Protein AF-0000000075835550 (afdb_homodimer)

Structure (mmCIF, N/CA/C/O backbone):
data_AF-0000000075835550-model_v1
#
loop_
_entity.id
_entity.type
_entity.pdbx_description
1 polymer 'DUF659 domain-containing protein'
#
loop_
_atom_site.group_PDB
_atom_site.id
_atom_site.type_symbol
_atom_site.label_atom_id
_atom_site.label_alt_id
_atom_site.label_comp_id
_atom_site.label_asym_id
_atom_site.label_entity_id
_atom_site.label_seq_id
_atom_site.pdbx_PDB_ins_code
_atom_site.Cartn_x
_atom_site.Cartn_y
_atom_site.Cartn_z
_atom_site.occupancy
_atom_site.B_iso_or_equiv
_atom_site.auth_seq_id
_atom_site.auth_comp_id
_atom_site.auth_asym_id
_atom_site.auth_atom_id
_atom_site.pdbx_PDB_model_num
ATOM 1 N N . MET A 1 1 ? -46 -43.656 -28.609 1 23.16 1 MET A N 1
ATOM 2 C CA . MET A 1 1 ? -45.656 -42.438 -29.328 1 23.16 1 MET A CA 1
ATOM 3 C C . MET A 1 1 ? -44.188 -42.031 -29.078 1 23.16 1 MET A C 1
ATOM 5 O O . MET A 1 1 ? -43.812 -41.812 -27.922 1 23.16 1 MET A O 1
ATOM 9 N N . GLU A 1 2 ? -43.188 -42.531 -29.938 1 22.72 2 GLU A N 1
ATOM 10 C CA . GLU A 1 2 ? -41.75 -42.688 -30.047 1 22.72 2 GLU A CA 1
ATOM 11 C C . GLU A 1 2 ? -41.031 -41.344 -30.188 1 22.72 2 GLU A C 1
ATOM 13 O O . GLU A 1 2 ? -41.219 -40.656 -31.172 1 22.72 2 GLU A O 1
ATOM 18 N N . THR A 1 3 ? -41.094 -40.531 -29.172 1 25.41 3 THR A N 1
ATOM 19 C CA . THR A 1 3 ? -40.688 -39.125 -29.266 1 25.41 3 THR A CA 1
ATOM 20 C C . THR A 1 3 ? -39.312 -39 -29.891 1 25.41 3 THR A C 1
ATOM 22 O O . THR A 1 3 ? -38.375 -39.688 -29.484 1 25.41 3 THR A O 1
ATOM 25 N N . ALA A 1 4 ? -39.219 -38.562 -31.172 1 27.06 4 ALA A N 1
ATOM 26 C CA . ALA A 1 4 ? -38.156 -38.375 -32.156 1 27.06 4 ALA A CA 1
ATOM 27 C C . ALA A 1 4 ? -37 -37.625 -31.562 1 27.06 4 ALA A C 1
ATOM 29 O O . ALA A 1 4 ? -37.156 -36.562 -30.969 1 27.06 4 ALA A O 1
ATOM 30 N N . ALA A 1 5 ? -35.906 -38.312 -31.266 1 24.67 5 ALA A N 1
ATOM 31 C CA . ALA A 1 5 ? -34.531 -38.031 -30.781 1 24.67 5 ALA A CA 1
ATOM 32 C C . ALA A 1 5 ? -33.875 -36.906 -31.578 1 24.67 5 ALA A C 1
ATOM 34 O O . ALA A 1 5 ? -33.719 -37.031 -32.781 1 24.67 5 ALA A O 1
ATOM 35 N N . ALA A 1 6 ? -34.375 -35.625 -31.344 1 24.55 6 ALA A N 1
ATOM 36 C CA . ALA A 1 6 ? -33.969 -34.438 -32.094 1 24.55 6 ALA A CA 1
ATOM 37 C C . ALA A 1 6 ? -32.5 -34.469 -32.406 1 24.55 6 ALA A C 1
ATOM 39 O O . ALA A 1 6 ? -31.656 -34.75 -31.562 1 24.55 6 ALA A O 1
ATOM 40 N N . GLU A 1 7 ? -32.094 -34.688 -33.656 1 22.58 7 GLU A N 1
ATOM 41 C CA . GLU A 1 7 ? -30.859 -34.75 -34.406 1 22.58 7 GLU A CA 1
ATOM 42 C C . GLU A 1 7 ? -30.031 -33.469 -34.219 1 22.58 7 GLU A C 1
ATOM 44 O O . GLU A 1 7 ? -30.422 -32.375 -34.656 1 22.58 7 GLU A O 1
ATOM 49 N N . ALA A 1 8 ? -29.562 -33.156 -33.031 1 23.7 8 ALA A N 1
ATOM 50 C CA . ALA A 1 8 ? -28.75 -31.953 -32.781 1 23.7 8 ALA A CA 1
ATOM 51 C C . ALA A 1 8 ? -27.656 -31.797 -33.812 1 23.7 8 ALA A C 1
ATOM 53 O O . ALA A 1 8 ? -26.781 -32.656 -33.938 1 23.7 8 ALA A O 1
ATOM 54 N N . ARG A 1 9 ? -27.969 -31.203 -34.969 1 23.47 9 ARG A N 1
ATOM 55 C CA . ARG A 1 9 ? -27.141 -30.922 -36.125 1 23.47 9 ARG A CA 1
ATOM 56 C C . ARG A 1 9 ? -25.812 -30.297 -35.719 1 23.47 9 ARG A C 1
ATOM 58 O O . ARG A 1 9 ? -25.781 -29.375 -34.906 1 23.47 9 ARG A O 1
ATOM 65 N N . ALA A 1 10 ? -24.688 -30.969 -35.875 1 25.08 10 ALA A N 1
ATOM 66 C CA . ALA A 1 10 ? -23.25 -30.781 -35.75 1 25.08 10 ALA A CA 1
ATOM 67 C C . ALA A 1 10 ? -22.812 -29.516 -36.5 1 25.08 10 ALA A C 1
ATOM 69 O O . ALA A 1 10 ? -22.953 -29.422 -37.719 1 25.08 10 ALA A O 1
ATOM 70 N N . VAL A 1 11 ? -23.219 -28.344 -36.062 1 27.8 11 VAL A N 1
ATOM 71 C CA . VAL A 1 11 ? -22.812 -27.141 -36.781 1 27.8 11 VAL A CA 1
ATOM 72 C C . VAL A 1 11 ? -21.328 -27.25 -37.156 1 27.8 11 VAL A C 1
ATOM 74 O O . VAL A 1 11 ? -20.484 -27.547 -36.312 1 27.8 11 VAL A O 1
ATOM 77 N N . PRO A 1 12 ? -21.016 -27.406 -38.469 1 26.88 12 PRO A N 1
ATOM 78 C CA . PRO A 1 12 ? -19.688 -27.641 -39.062 1 26.88 12 PRO A CA 1
ATOM 79 C C . PRO A 1 12 ? -18.672 -26.578 -38.656 1 26.88 12 PRO A C 1
ATOM 81 O O . PRO A 1 12 ? -18.922 -25.375 -38.844 1 26.88 12 PRO A O 1
ATOM 84 N N . VAL A 1 13 ? -18.109 -26.625 -37.594 1 29.5 13 VAL A N 1
ATOM 85 C CA . VAL A 1 13 ? -16.984 -25.891 -37.031 1 29.5 13 VAL A CA 1
ATOM 86 C C . VAL A 1 13 ? -15.93 -25.672 -38.125 1 29.5 13 VAL A C 1
ATOM 88 O O . VAL A 1 13 ? -14.859 -25.125 -37.844 1 29.5 13 VAL A O 1
ATOM 91 N N . ASN A 1 14 ? -16.109 -26.219 -39.406 1 28.47 14 ASN A N 1
ATOM 92 C CA . ASN A 1 14 ? -15.023 -26.422 -40.344 1 28.47 14 ASN A CA 1
ATOM 93 C C . ASN A 1 14 ? -14.555 -25.109 -40.969 1 28.47 14 ASN A C 1
ATOM 95 O O . ASN A 1 14 ? -13.359 -24.938 -41.25 1 28.47 14 ASN A O 1
ATOM 99 N N . SER A 1 15 ? -15.523 -24.281 -41.531 1 30.77 15 SER A N 1
ATOM 100 C CA . SER A 1 15 ? -15.164 -23.391 -42.625 1 30.77 15 SER A CA 1
ATOM 101 C C . SER A 1 15 ? -14.297 -22.234 -42.125 1 30.77 15 SER A C 1
ATOM 103 O O . SER A 1 15 ? -13.359 -21.812 -42.781 1 30.77 15 SER A O 1
ATOM 105 N N . ALA A 1 16 ? -14.672 -21.641 -41.031 1 30.78 16 ALA A N 1
ATOM 106 C CA . ALA A 1 16 ? -13.977 -20.422 -40.688 1 30.78 16 ALA A CA 1
ATOM 107 C C . ALA A 1 16 ? -12.531 -20.703 -40.25 1 30.78 16 ALA A C 1
ATOM 109 O O . ALA A 1 16 ? -11.633 -19.906 -40.531 1 30.78 16 ALA A O 1
ATOM 110 N N . MET A 1 17 ? -12.258 -21.828 -39.719 1 31.56 17 MET A N 1
ATOM 111 C CA . MET A 1 17 ? -10.891 -22.219 -39.375 1 31.56 17 MET A CA 1
ATOM 112 C C . MET A 1 17 ? -10.078 -22.5 -40.656 1 31.56 17 MET A C 1
ATOM 114 O O . MET A 1 17 ? -8.852 -22.375 -40.625 1 31.56 17 MET A O 1
ATOM 118 N N . VAL A 1 18 ? -10.68 -22.953 -41.75 1 34.41 18 VAL A N 1
ATOM 119 C CA . VAL A 1 18 ? -10.047 -23.203 -43.031 1 34.41 18 VAL A CA 1
ATOM 120 C C . VAL A 1 18 ? -9.633 -21.891 -43.688 1 34.41 18 VAL A C 1
ATOM 122 O O . VAL A 1 18 ? -8.539 -21.781 -44.25 1 34.41 18 VAL A O 1
ATOM 125 N N . VAL A 1 19 ? -10.438 -20.844 -43.625 1 36.22 19 VAL A N 1
ATOM 126 C CA . VAL A 1 19 ? -10.133 -19.562 -44.25 1 36.22 19 VAL A CA 1
ATOM 127 C C . VAL A 1 19 ? -8.961 -18.906 -43.531 1 36.22 19 VAL A C 1
ATOM 129 O O . VAL A 1 19 ? -8.055 -18.359 -44.188 1 36.22 19 VAL A O 1
ATOM 132 N N . ALA A 1 20 ? -8.883 -18.969 -42.281 1 37.28 20 ALA A N 1
ATOM 133 C CA . ALA A 1 20 ? -7.773 -18.359 -41.531 1 37.28 20 ALA A CA 1
ATOM 134 C C . ALA A 1 20 ? -6.473 -19.109 -41.781 1 37.28 20 ALA A C 1
ATOM 136 O O . ALA A 1 20 ? -5.41 -18.5 -41.938 1 37.28 20 ALA A O 1
ATOM 137 N N . ARG A 1 21 ? -6.477 -20.344 -42 1 43.31 21 ARG A N 1
ATOM 138 C CA . ARG A 1 21 ? -5.301 -21.125 -42.375 1 43.31 21 ARG A CA 1
ATOM 139 C C . ARG A 1 21 ? -4.867 -20.828 -43.812 1 43.31 21 ARG A C 1
ATOM 141 O O . ARG A 1 21 ? -3.672 -20.781 -44.094 1 43.31 21 ARG A O 1
ATOM 148 N N . LEU A 1 22 ? -5.809 -20.656 -44.719 1 47.28 22 LEU A N 1
ATOM 149 C CA . LEU A 1 22 ? -5.496 -20.359 -46.094 1 47.28 22 LEU A CA 1
ATOM 150 C C . LEU A 1 22 ? -4.859 -18.969 -46.219 1 47.28 22 LEU A C 1
ATOM 152 O O . LEU A 1 22 ? -3.918 -18.781 -47 1 47.28 22 LEU A O 1
ATOM 156 N N . ASP A 1 23 ? -5.293 -18.094 -45.438 1 54.06 23 ASP A N 1
ATOM 157 C CA . ASP A 1 23 ? -4.746 -16.734 -45.5 1 54.06 23 ASP A CA 1
ATOM 158 C C . ASP A 1 23 ? -3.34 -16.688 -44.906 1 54.06 23 ASP A C 1
ATOM 160 O O . ASP A 1 23 ? -2.447 -16.047 -45.438 1 54.06 23 ASP A O 1
ATOM 164 N N . VAL A 1 24 ? -3.086 -17.484 -43.969 1 57.06 24 VAL A N 1
ATOM 165 C CA . VAL A 1 24 ? -1.745 -17.562 -43.406 1 57.06 24 VAL A CA 1
ATOM 166 C C . VAL A 1 24 ? -0.811 -18.281 -44.375 1 57.06 24 VAL A C 1
ATOM 168 O O . VAL A 1 24 ? 0.333 -17.859 -44.594 1 57.06 24 VAL A O 1
ATOM 171 N N . ALA A 1 25 ? -1.343 -19.328 -45 1 62.72 25 ALA A N 1
ATOM 172 C CA . ALA A 1 25 ? -0.533 -20.031 -45.969 1 62.72 25 ALA A CA 1
ATOM 173 C C . ALA A 1 25 ? -0.201 -19.141 -47.156 1 62.72 25 ALA A C 1
ATOM 175 O O . ALA A 1 25 ? 0.933 -19.141 -47.656 1 62.72 25 ALA A O 1
ATOM 176 N N . ALA A 1 26 ? -1.191 -18.375 -47.594 1 67 26 ALA A N 1
ATOM 177 C CA . ALA A 1 26 ? -0.968 -17.438 -48.688 1 67 26 ALA A CA 1
ATOM 178 C C . ALA A 1 26 ? 0.004 -16.344 -48.281 1 67 26 ALA A C 1
ATOM 180 O O . ALA A 1 26 ? 0.873 -15.945 -49.062 1 67 26 ALA A O 1
ATOM 181 N N . MET A 1 27 ? -0.072 -15.969 -47.094 1 68.69 27 MET A N 1
ATOM 182 C CA . MET A 1 27 ? 0.845 -14.977 -46.562 1 68.69 27 MET A CA 1
ATOM 183 C C . MET A 1 27 ? 2.256 -15.539 -46.438 1 68.69 27 MET A C 1
ATOM 185 O O . MET A 1 27 ? 3.227 -14.867 -46.781 1 68.69 27 MET A O 1
ATOM 189 N N . HIS A 1 28 ? 2.367 -16.734 -46.094 1 72.56 28 HIS A N 1
ATOM 190 C CA . HIS A 1 28 ? 3.67 -17.391 -46 1 72.56 28 HIS A CA 1
ATOM 191 C C . HIS A 1 28 ? 4.312 -17.5 -47.375 1 72.56 28 HIS A C 1
ATOM 193 O O . HIS A 1 28 ? 5.508 -17.25 -47.531 1 72.56 28 HIS A O 1
ATOM 199 N N . GLU A 1 29 ? 3.428 -17.812 -48.25 1 73.75 29 GLU A N 1
ATOM 200 C CA . GLU A 1 29 ? 3.93 -17.938 -49.625 1 73.75 29 GLU A CA 1
ATOM 201 C C . GLU A 1 29 ? 4.402 -16.594 -50.156 1 73.75 29 GLU A C 1
ATOM 203 O O . GLU A 1 29 ? 5.434 -16.516 -50.844 1 73.75 29 GLU A O 1
ATOM 208 N N . LYS A 1 30 ? 3.75 -15.562 -49.844 1 74.88 30 LYS A N 1
ATOM 209 C CA . LYS A 1 30 ? 4.129 -14.219 -50.281 1 74.88 30 LYS A CA 1
ATOM 210 C C . LYS A 1 30 ? 5.43 -13.773 -49.625 1 74.88 30 LYS A C 1
ATOM 212 O O . LYS A 1 30 ? 6.312 -13.227 -50.281 1 74.88 30 LYS A O 1
ATOM 217 N N . VAL A 1 31 ? 5.543 -14.078 -48.375 1 76.62 31 VAL A N 1
ATOM 218 C CA . VAL A 1 31 ? 6.727 -13.703 -47.594 1 76.62 31 VAL A CA 1
ATOM 219 C C . VAL A 1 31 ? 7.926 -14.523 -48.062 1 76.62 31 VAL A C 1
ATOM 221 O O . VAL A 1 31 ? 9.016 -13.977 -48.281 1 76.62 31 VAL A O 1
ATOM 224 N N . LEU A 1 32 ? 7.703 -15.75 -48.375 1 77.94 32 LEU A N 1
ATOM 225 C CA . LEU A 1 32 ? 8.789 -16.609 -48.812 1 77.94 32 LEU A CA 1
ATOM 226 C C . LEU A 1 32 ? 9.195 -16.25 -50.25 1 77.94 32 LEU A C 1
ATOM 228 O O . LEU A 1 32 ? 10.383 -16.312 -50.594 1 77.94 32 LEU A O 1
ATOM 232 N N . ALA A 1 33 ? 8.242 -15.859 -51.062 1 77.44 33 ALA A N 1
ATOM 233 C CA . ALA A 1 33 ? 8.547 -15.414 -52.406 1 77.44 33 ALA A CA 1
ATOM 234 C C . ALA A 1 33 ? 9.391 -14.141 -52.406 1 77.44 33 ALA A C 1
ATOM 236 O O . ALA A 1 33 ? 10.359 -14.023 -53.156 1 77.44 33 ALA A O 1
ATOM 237 N N . SER A 1 34 ? 9.07 -13.211 -51.5 1 76.75 34 SER A N 1
ATOM 238 C CA . SER A 1 34 ? 9.852 -11.992 -51.344 1 76.75 34 SER A CA 1
ATOM 239 C C . SER A 1 34 ? 11.25 -12.281 -50.812 1 76.75 34 SER A C 1
ATOM 241 O O . SER A 1 34 ? 12.227 -11.695 -51.281 1 76.75 34 SER A O 1
ATOM 243 N N . PHE A 1 35 ? 11.305 -13.227 -49.938 1 79.06 35 PHE A N 1
ATOM 244 C CA . PHE A 1 35 ? 12.57 -13.648 -49.375 1 79.06 35 PHE A CA 1
ATOM 245 C C . PHE A 1 35 ? 13.445 -14.328 -50.406 1 79.06 35 PHE A C 1
ATOM 247 O O . PHE A 1 35 ? 14.633 -14.023 -50.531 1 79.06 35 PHE A O 1
ATOM 254 N N . LYS A 1 36 ? 12.906 -15.203 -51.156 1 77.94 36 LYS A N 1
ATOM 255 C CA . LYS A 1 36 ? 13.633 -15.914 -52.188 1 77.94 36 LYS A CA 1
ATOM 256 C C . LYS A 1 36 ? 14.117 -14.945 -53.281 1 77.94 36 LYS A C 1
ATOM 258 O O . LYS A 1 36 ? 15.219 -15.109 -53.812 1 77.94 36 LYS A O 1
ATOM 263 N N . SER A 1 37 ? 13.336 -13.914 -53.5 1 77.38 37 SER A N 1
ATOM 264 C CA . SER A 1 37 ? 13.742 -12.906 -54.469 1 77.38 37 SER A CA 1
ATOM 265 C C . SER A 1 37 ? 14.969 -12.133 -54 1 77.38 37 SER A C 1
ATOM 267 O O . SER A 1 37 ? 15.844 -11.797 -54.812 1 77.38 37 SER A O 1
ATOM 269 N N . ILE A 1 38 ? 15.031 -11.992 -52.688 1 75.88 38 ILE A N 1
ATOM 270 C CA . ILE A 1 38 ? 16.156 -11.258 -52.094 1 75.88 38 ILE A CA 1
ATOM 271 C C . ILE A 1 38 ? 17.406 -12.148 -52.094 1 75.88 38 ILE A C 1
ATOM 273 O O . ILE A 1 38 ? 18.469 -11.719 -52.531 1 75.88 38 ILE A O 1
ATOM 277 N N . ILE A 1 39 ? 17.25 -13.414 -51.719 1 74.25 39 ILE A N 1
ATOM 278 C CA . ILE A 1 39 ? 18.375 -14.312 -51.531 1 74.25 39 ILE A CA 1
ATOM 279 C C . ILE A 1 39 ? 18.922 -14.703 -52.906 1 74.25 39 ILE A C 1
ATOM 281 O O . ILE A 1 39 ? 20.125 -14.922 -53.094 1 74.25 39 ILE A O 1
ATOM 285 N N . ASN A 1 40 ? 18.078 -14.758 -53.875 1 71.56 40 ASN A N 1
ATOM 286 C CA . ASN A 1 40 ? 18.5 -15.102 -55.219 1 71.56 40 ASN A CA 1
ATOM 287 C C . ASN A 1 40 ? 19.25 -13.945 -55.875 1 71.56 40 ASN A C 1
ATOM 289 O O . ASN A 1 40 ? 20.094 -14.172 -56.75 1 71.56 40 ASN A O 1
ATOM 293 N N . ALA A 1 41 ? 18.969 -12.711 -55.438 1 71.5 41 ALA A N 1
ATOM 294 C CA . ALA A 1 41 ? 19.578 -11.547 -56.094 1 71.5 41 ALA A CA 1
ATOM 295 C C . ALA A 1 41 ? 20.891 -11.164 -55.406 1 71.5 41 ALA A C 1
ATOM 297 O O . ALA A 1 41 ? 21.859 -10.789 -56.062 1 71.5 41 ALA A O 1
ATOM 298 N N . ARG A 1 42 ? 20.828 -11.156 -54.156 1 74.19 42 ARG A N 1
ATOM 299 C CA . ARG A 1 42 ? 22.016 -10.758 -53.406 1 74.19 42 ARG A CA 1
ATOM 300 C C . ARG A 1 42 ? 21.984 -11.297 -51.969 1 74.19 42 ARG A C 1
ATOM 302 O O . ARG A 1 42 ? 20.984 -11.875 -51.562 1 74.19 42 ARG A O 1
ATOM 309 N N . GLN A 1 43 ? 23.094 -11.102 -51.344 1 74.38 43 GLN A N 1
ATOM 310 C CA . GLN A 1 43 ? 23.188 -11.469 -49.938 1 74.38 43 GLN A CA 1
ATOM 311 C C . GLN A 1 43 ? 22.266 -10.594 -49.062 1 74.38 43 GLN A C 1
ATOM 313 O O . GLN A 1 43 ? 22.172 -9.383 -49.281 1 74.38 43 GLN A O 1
ATOM 318 N N . ILE A 1 44 ? 21.578 -11.18 -48.125 1 74.06 44 ILE A N 1
ATOM 319 C CA . ILE A 1 44 ? 20.578 -10.516 -47.312 1 74.06 44 ILE A CA 1
ATOM 320 C C . ILE A 1 44 ? 21.266 -9.508 -46.375 1 74.06 44 ILE A C 1
ATOM 322 O O . ILE A 1 44 ? 22.328 -9.789 -45.844 1 74.06 44 ILE A O 1
ATOM 326 N N . LYS A 1 45 ? 20.734 -8.328 -46.438 1 74.94 45 LYS A N 1
ATOM 327 C CA . LYS A 1 45 ? 21.234 -7.25 -45.562 1 74.94 45 LYS A CA 1
ATOM 328 C C . LYS A 1 45 ? 20.188 -6.812 -44.562 1 74.94 45 LYS A C 1
ATOM 330 O O . LYS A 1 45 ? 19 -7.098 -44.75 1 74.94 45 LYS A O 1
ATOM 335 N N . SER A 1 46 ? 20.672 -6.129 -43.531 1 75.25 46 SER A N 1
ATOM 336 C CA . SER A 1 46 ? 19.766 -5.684 -42.469 1 75.25 46 SER A CA 1
ATOM 337 C C . SER A 1 46 ? 18.672 -4.785 -43.031 1 75.25 46 SER A C 1
ATOM 339 O O . SER A 1 46 ? 17.531 -4.828 -42.531 1 75.25 46 SER A O 1
ATOM 341 N N . LYS A 1 47 ? 18.953 -4.152 -44.031 1 75.81 47 LYS A N 1
ATOM 342 C CA . LYS A 1 47 ? 18.016 -3.211 -44.625 1 75.81 47 LYS A CA 1
ATOM 343 C C . LYS A 1 47 ? 16.906 -3.941 -45.375 1 75.81 47 LYS A C 1
ATOM 345 O O . LYS A 1 47 ? 15.82 -3.387 -45.594 1 75.81 47 LYS A O 1
ATOM 350 N N . ASP A 1 48 ? 17.125 -5.164 -45.719 1 79.31 48 ASP A N 1
ATOM 351 C CA . ASP A 1 48 ? 16.156 -5.961 -46.469 1 79.31 48 ASP A CA 1
ATOM 352 C C . ASP A 1 48 ? 14.938 -6.297 -45.594 1 79.31 48 ASP A C 1
ATOM 354 O O . ASP A 1 48 ? 13.922 -6.777 -46.094 1 79.31 48 ASP A O 1
ATOM 358 N N . ILE A 1 49 ? 15.055 -5.965 -44.344 1 79.25 49 ILE A N 1
ATOM 359 C CA . ILE A 1 49 ? 13.992 -6.262 -43.375 1 79.25 49 ILE A CA 1
ATOM 360 C C . ILE A 1 49 ? 12.758 -5.422 -43.719 1 79.25 49 ILE A C 1
ATOM 362 O O . ILE A 1 49 ? 11.625 -5.82 -43.406 1 79.25 49 ILE A O 1
ATOM 366 N N . GLN A 1 50 ? 12.922 -4.422 -44.406 1 79.81 50 GLN A N 1
ATOM 367 C CA . GLN A 1 50 ? 11.852 -3.492 -44.781 1 79.81 50 GLN A CA 1
ATOM 368 C C . GLN A 1 50 ? 10.844 -4.141 -45.719 1 79.81 50 GLN A C 1
ATOM 370 O O . GLN A 1 50 ? 9.672 -3.756 -45.75 1 79.81 50 GLN A O 1
ATOM 375 N N . THR A 1 51 ? 11.266 -5.199 -46.406 1 80.69 51 THR A N 1
ATOM 376 C CA . THR A 1 51 ? 10.422 -5.898 -47.375 1 80.69 51 THR A CA 1
ATOM 377 C C . THR A 1 51 ? 9.328 -6.684 -46.656 1 80.69 51 THR A C 1
ATOM 379 O O . THR A 1 51 ? 8.305 -7.02 -47.281 1 80.69 51 THR A O 1
ATOM 382 N N . PHE A 1 52 ? 9.539 -6.824 -45.344 1 81.56 52 PHE A N 1
ATOM 383 C CA . PHE A 1 52 ? 8.594 -7.633 -44.594 1 81.56 52 PHE A CA 1
ATOM 384 C C . PHE A 1 52 ? 7.672 -6.754 -43.75 1 81.56 52 PHE A C 1
ATOM 386 O O . PHE A 1 52 ? 6.941 -7.25 -42.906 1 81.56 52 PHE A O 1
ATOM 393 N N . PHE A 1 53 ? 7.695 -5.562 -44.062 1 80.44 53 PHE A N 1
ATOM 394 C CA . PHE A 1 53 ? 6.793 -4.602 -43.438 1 80.44 53 PHE A CA 1
ATOM 395 C C . PHE A 1 53 ? 6.055 -3.787 -44.469 1 80.44 53 PHE A C 1
ATOM 397 O O . PHE A 1 53 ? 6.648 -3.361 -45.469 1 80.44 53 PHE A O 1
ATOM 404 N N . GLU A 1 54 ? 4.73 -3.713 -44.312 1 79.5 54 GLU A N 1
ATOM 405 C CA . GLU A 1 54 ? 3.896 -2.949 -45.25 1 79.5 54 GLU A CA 1
ATOM 406 C C . GLU A 1 54 ? 3.355 -1.684 -44.594 1 79.5 54 GLU A C 1
ATOM 408 O O . GLU A 1 54 ? 3.439 -1.529 -43.344 1 79.5 54 GLU A O 1
ATOM 413 N N . ARG A 1 55 ? 2.926 -0.619 -45.344 1 76.5 55 ARG A N 1
ATOM 414 C CA . ARG A 1 55 ? 2.334 0.64 -44.906 1 76.5 55 ARG A CA 1
ATOM 415 C C . ARG A 1 55 ? 3.293 1.407 -44 1 76.5 55 ARG A C 1
ATOM 417 O O . ARG A 1 55 ? 2.945 1.759 -42.875 1 76.5 55 ARG A O 1
ATOM 424 N N . ILE A 1 56 ? 4.457 1.44 -44.406 1 75.44 56 ILE A N 1
ATOM 425 C CA . ILE A 1 56 ? 5.492 2.135 -43.656 1 75.44 56 ILE A CA 1
ATOM 426 C C . ILE A 1 56 ? 5.188 3.631 -43.625 1 75.44 56 ILE A C 1
ATOM 428 O O . ILE A 1 56 ? 5.035 4.266 -44.656 1 75.44 56 ILE A O 1
ATOM 432 N N . THR A 1 57 ? 4.836 4.059 -42.406 1 76 57 THR A N 1
ATOM 433 C CA . THR A 1 57 ? 4.535 5.477 -42.219 1 76 57 THR A CA 1
ATOM 434 C C . THR A 1 57 ? 5.621 6.152 -41.406 1 76 57 THR A C 1
ATOM 436 O O . THR A 1 57 ? 6.297 5.496 -40.594 1 76 57 THR A O 1
ATOM 439 N N . TYR A 1 58 ? 5.895 7.328 -41.594 1 69.12 58 TYR A N 1
ATOM 440 C CA . TYR A 1 58 ? 6.84 8.172 -40.875 1 69.12 58 TYR A CA 1
ATOM 441 C C . TYR A 1 58 ? 6.105 9.188 -40 1 69.12 58 TYR A C 1
ATOM 443 O O . TYR A 1 58 ? 5.457 10.102 -40.531 1 69.12 58 TYR A O 1
ATOM 451 N N . PRO A 1 59 ? 6.008 8.836 -38.75 1 66.12 59 PRO A N 1
ATOM 452 C CA . PRO A 1 59 ? 5.234 9.758 -37.906 1 66.12 59 PRO A CA 1
ATOM 453 C C . PRO A 1 59 ? 5.75 11.188 -37.969 1 66.12 59 PRO A C 1
ATOM 455 O O . PRO A 1 59 ? 4.969 12.141 -37.844 1 66.12 59 PRO A O 1
ATOM 458 N N . ASN A 1 60 ? 7.066 11.359 -38 1 61.56 60 ASN A N 1
ATOM 459 C CA . ASN A 1 60 ? 7.617 12.688 -38.25 1 61.56 60 ASN A CA 1
ATOM 460 C C . ASN A 1 60 ? 7.984 12.867 -39.719 1 61.56 60 ASN A C 1
ATOM 462 O O . ASN A 1 60 ? 8.836 12.148 -40.25 1 61.56 60 ASN A O 1
ATOM 466 N N . ALA A 1 61 ? 7.305 13.578 -40.438 1 58.09 61 ALA A N 1
ATOM 467 C CA . ALA A 1 61 ? 7.465 13.82 -41.875 1 58.09 61 ALA A CA 1
ATOM 468 C C . ALA A 1 61 ? 8.859 14.367 -42.188 1 58.09 61 ALA A C 1
ATOM 470 O O . ALA A 1 61 ? 9.398 14.117 -43.281 1 58.09 61 ALA A O 1
ATOM 471 N N . SER A 1 62 ? 9.43 15.18 -41.344 1 61.88 62 SER A N 1
ATOM 472 C CA . SER A 1 62 ? 10.695 15.82 -41.656 1 61.88 62 SER A CA 1
ATOM 473 C C . SER A 1 62 ? 11.875 14.906 -41.344 1 61.88 62 SER A C 1
ATOM 475 O O . SER A 1 62 ? 12.945 15.047 -41.938 1 61.88 62 SER A O 1
ATOM 477 N N . ASN A 1 63 ? 11.828 14.086 -40.281 1 55.62 63 ASN A N 1
ATOM 478 C CA . ASN A 1 63 ? 12.906 13.195 -39.875 1 55.62 63 ASN A CA 1
ATOM 479 C C . ASN A 1 63 ? 12.539 11.727 -40.094 1 55.62 63 ASN A C 1
ATOM 481 O O . ASN A 1 63 ? 11.75 11.156 -39.344 1 55.62 63 ASN A O 1
ATOM 485 N N . LYS A 1 64 ? 12.766 11.18 -41.219 1 57.19 64 LYS A N 1
ATOM 486 C CA . LYS A 1 64 ? 12.445 9.844 -41.719 1 57.19 64 LYS A CA 1
ATOM 487 C C . LYS A 1 64 ? 13.195 8.773 -40.938 1 57.19 64 LYS A C 1
ATOM 489 O O . LYS A 1 64 ? 13.398 7.664 -41.438 1 57.19 64 LYS A O 1
ATOM 494 N N . GLN A 1 65 ? 13.586 9.164 -39.719 1 63.88 65 GLN A N 1
ATOM 495 C CA . GLN A 1 65 ? 14.398 8.211 -38.969 1 63.88 65 GLN A CA 1
ATOM 496 C C . GLN A 1 65 ? 13.516 7.207 -38.25 1 63.88 65 GLN A C 1
ATOM 498 O O . GLN A 1 65 ? 13.906 6.051 -38.062 1 63.88 65 GLN A O 1
ATOM 503 N N . GLN A 1 66 ? 12.297 7.727 -37.906 1 67.5 66 GLN A N 1
ATOM 504 C CA . GLN A 1 66 ? 11.375 6.836 -37.219 1 67.5 66 GLN A CA 1
ATOM 505 C C . GLN A 1 66 ? 10.344 6.25 -38.156 1 67.5 66 GLN A C 1
ATOM 507 O O . GLN A 1 66 ? 9.695 6.988 -38.906 1 67.5 66 GLN A O 1
ATOM 512 N N . MET A 1 67 ? 10.242 4.941 -38.312 1 74.19 67 MET A N 1
ATOM 513 C CA . MET A 1 67 ? 9.359 4.254 -39.219 1 74.19 67 MET A CA 1
ATOM 514 C C . MET A 1 67 ? 8.359 3.373 -38.5 1 74.19 67 MET A C 1
ATOM 516 O O . MET A 1 67 ? 8.695 2.771 -37.469 1 74.19 67 MET A O 1
ATOM 520 N N . HIS A 1 68 ? 7.109 3.576 -38.906 1 78.06 68 HIS A N 1
ATOM 521 C CA . HIS A 1 68 ? 6.074 2.645 -38.469 1 78.06 68 HIS A CA 1
ATOM 522 C C . HIS A 1 68 ? 5.68 1.701 -39.594 1 78.06 68 HIS A C 1
ATOM 524 O O . HIS A 1 68 ? 5.402 2.145 -40.719 1 78.06 68 HIS A O 1
ATOM 530 N N . GLY A 1 69 ? 5.773 0.383 -39.312 1 79.56 69 GLY A N 1
ATOM 531 C CA . GLY A 1 69 ? 5.387 -0.576 -40.344 1 79.56 69 GLY A CA 1
ATOM 532 C C . GLY A 1 69 ? 4.543 -1.715 -39.781 1 79.56 69 GLY A C 1
ATOM 533 O O . GLY A 1 69 ? 4.629 -2.055 -38.625 1 79.56 69 GLY A O 1
ATOM 534 N N . HIS A 1 70 ? 3.717 -2.127 -40.656 1 80.06 70 HIS A N 1
ATOM 535 C CA . HIS A 1 70 ? 2.926 -3.316 -40.344 1 80.06 70 HIS A CA 1
ATOM 536 C C . HIS A 1 70 ? 3.662 -4.586 -40.75 1 80.06 70 HIS A C 1
ATOM 538 O O . HIS A 1 70 ? 4.023 -4.746 -41.906 1 80.06 70 HIS A O 1
ATOM 544 N N . CYS A 1 71 ? 3.914 -5.492 -39.812 1 77.69 71 CYS A N 1
ATOM 545 C CA . CYS A 1 71 ? 4.52 -6.773 -40.156 1 77.69 71 CYS A CA 1
ATOM 546 C C . CYS A 1 71 ? 3.619 -7.566 -41.094 1 77.69 71 CYS A C 1
ATOM 548 O O . CYS A 1 71 ? 2.447 -7.797 -40.781 1 77.69 71 CYS A O 1
ATOM 550 N N . VAL A 1 72 ? 4.078 -8.023 -42.156 1 78.19 72 VAL A N 1
ATOM 551 C CA . VAL A 1 72 ? 3.309 -8.742 -43.156 1 78.19 72 VAL A CA 1
ATOM 552 C C . VAL A 1 72 ? 2.867 -10.094 -42.625 1 78.19 72 VAL A C 1
ATOM 554 O O . VAL A 1 72 ? 1.87 -10.664 -43.062 1 78.19 72 VAL A O 1
ATOM 557 N N . CYS A 1 73 ? 3.594 -10.477 -41.562 1 75.31 73 CYS A N 1
ATOM 558 C CA . CYS A 1 73 ? 3.301 -11.797 -41.031 1 75.31 73 CYS A CA 1
ATOM 559 C C . CYS A 1 73 ? 2.238 -11.703 -39.938 1 75.31 73 CYS A C 1
ATOM 561 O O . CYS A 1 73 ? 1.22 -12.398 -40 1 75.31 73 CYS A O 1
ATOM 563 N N . CYS A 1 74 ? 2.406 -10.898 -39 1 70.75 74 CYS A N 1
ATOM 564 C CA . CYS A 1 74 ? 1.507 -10.914 -37.844 1 70.75 74 CYS A CA 1
ATOM 565 C C . CYS A 1 74 ? 0.598 -9.688 -37.844 1 70.75 74 CYS A C 1
ATOM 567 O O . CYS A 1 74 ? -0.336 -9.594 -37.062 1 70.75 74 CYS A O 1
ATOM 569 N N . GLY A 1 75 ? 0.828 -8.688 -38.656 1 71 75 GLY A N 1
ATOM 570 C CA . GLY A 1 75 ? -0.004 -7.508 -38.812 1 71 75 GLY A CA 1
ATOM 571 C C . GLY A 1 75 ? 0.266 -6.453 -37.75 1 71 75 GLY A C 1
ATOM 572 O O . GLY A 1 75 ? -0.356 -5.391 -37.75 1 71 75 GLY A O 1
ATOM 573 N N . MET A 1 76 ? 1.11 -6.664 -36.938 1 73.81 76 MET A N 1
ATOM 574 C CA . MET A 1 76 ? 1.405 -5.742 -35.844 1 73.81 76 MET A CA 1
ATOM 575 C C . MET A 1 76 ? 2.164 -4.52 -36.344 1 73.81 76 MET A C 1
ATOM 577 O O . MET A 1 76 ? 3.031 -4.641 -37.219 1 73.81 76 MET A O 1
ATOM 581 N N . VAL A 1 77 ? 1.772 -3.432 -35.781 1 76.94 77 VAL A N 1
ATOM 582 C CA . VAL A 1 77 ? 2.5 -2.207 -36.094 1 76.94 77 VAL A CA 1
ATOM 583 C C . VAL A 1 77 ? 3.74 -2.098 -35.188 1 76.94 77 VAL A C 1
ATOM 585 O O . VAL A 1 77 ? 3.637 -2.117 -33.969 1 76.94 77 VAL A O 1
ATOM 588 N N . VAL A 1 78 ? 4.918 -2.104 -35.812 1 76.44 78 VAL A N 1
ATOM 589 C CA . VAL A 1 78 ? 6.191 -2.008 -35.094 1 76.44 78 VAL A CA 1
ATOM 590 C C . VAL A 1 78 ? 6.883 -0.692 -35.438 1 76.44 78 VAL A C 1
ATOM 592 O O . VAL A 1 78 ? 7.059 -0.375 -36.625 1 76.44 78 VAL A O 1
ATOM 595 N N . GLN A 1 79 ? 7.129 0.054 -34.406 1 75.88 79 GLN A N 1
ATOM 596 C CA . GLN A 1 79 ? 7.863 1.3 -34.594 1 75.88 79 GLN A CA 1
ATOM 597 C C . GLN A 1 79 ? 9.367 1.066 -34.5 1 75.88 79 GLN A C 1
ATOM 599 O O . GLN A 1 79 ? 9.844 0.306 -33.656 1 75.88 79 GLN A O 1
ATOM 604 N N . SER A 1 80 ? 10.156 1.554 -35.531 1 70.88 80 SER A N 1
ATOM 605 C CA . SER A 1 80 ? 11.602 1.372 -35.5 1 70.88 80 SER A CA 1
ATOM 606 C C . SER A 1 80 ? 12.32 2.6 -36.062 1 70.88 80 SER A C 1
ATOM 608 O O . SER A 1 80 ? 11.844 3.234 -37 1 70.88 80 SER A O 1
ATOM 610 N N . THR A 1 81 ? 13.305 3.236 -35.344 1 67.69 81 THR A N 1
ATOM 611 C CA . THR A 1 81 ? 14.148 4.297 -35.875 1 67.69 81 THR A CA 1
ATOM 612 C C . THR A 1 81 ? 15.148 3.738 -36.875 1 67.69 81 THR A C 1
ATOM 614 O O . THR A 1 81 ? 15.719 4.484 -37.688 1 67.69 81 THR A O 1
ATOM 617 N N . GLY A 1 82 ? 15.312 2.385 -37.125 1 63.72 82 GLY A N 1
ATOM 618 C CA . GLY A 1 82 ? 16.188 1.618 -38 1 63.72 82 GLY A CA 1
ATOM 619 C C . GLY A 1 82 ? 15.727 0.189 -38.188 1 63.72 82 GLY A C 1
ATOM 620 O O . GLY A 1 82 ? 14.602 -0.161 -37.844 1 63.72 82 GLY A O 1
ATOM 621 N N . SER A 1 83 ? 16.625 -0.622 -38.844 1 66.06 83 SER A N 1
ATOM 622 C CA . SER A 1 83 ? 16.25 -1.984 -39.219 1 66.06 83 SER A CA 1
ATOM 623 C C . SER A 1 83 ? 16.312 -2.912 -38 1 66.06 83 SER A C 1
ATOM 625 O O . SER A 1 83 ? 15.773 -4.02 -38.031 1 66.06 83 SER A O 1
ATOM 627 N N . TYR A 1 84 ? 16.781 -2.256 -36.969 1 71.69 84 TYR A N 1
ATOM 628 C CA . TYR A 1 84 ? 17.141 -3.168 -35.875 1 71.69 84 TYR A CA 1
ATOM 629 C C . TYR A 1 84 ? 15.883 -3.672 -35.156 1 71.69 84 TYR A C 1
ATOM 631 O O . TYR A 1 84 ? 15.75 -4.871 -34.906 1 71.69 84 TYR A O 1
ATOM 639 N N . LYS A 1 85 ? 14.961 -2.855 -34.938 1 75.81 85 LYS A N 1
ATOM 640 C CA . LYS A 1 85 ? 13.75 -3.27 -34.219 1 75.81 85 LYS A CA 1
ATOM 641 C C . LYS A 1 85 ? 12.867 -4.137 -35.125 1 75.81 85 LYS A C 1
ATOM 643 O O . LYS A 1 85 ? 12.18 -5.039 -34.656 1 75.81 85 LYS A O 1
ATOM 648 N N . TRP A 1 86 ? 12.938 -3.977 -36.344 1 80.5 86 TRP A N 1
ATOM 649 C CA . TRP A 1 86 ? 12.188 -4.785 -37.312 1 80.5 86 TRP A CA 1
ATOM 650 C C . TRP A 1 86 ? 12.773 -6.191 -37.406 1 80.5 86 TRP A C 1
ATOM 652 O O . TRP A 1 86 ? 12.031 -7.176 -37.469 1 80.5 86 TRP A O 1
ATOM 662 N N . VAL A 1 87 ? 14.133 -6.141 -37.25 1 77.88 87 VAL A N 1
ATOM 663 C CA . VAL A 1 87 ? 14.781 -7.441 -37.281 1 77.88 87 VAL A CA 1
ATOM 664 C C . VAL A 1 87 ? 14.438 -8.203 -36 1 77.88 87 VAL A C 1
ATOM 666 O O . VAL A 1 87 ? 14.086 -9.383 -36.031 1 77.88 87 VAL A O 1
ATOM 669 N N . THR A 1 88 ? 14.406 -7.449 -34.938 1 77.31 88 THR A N 1
ATOM 670 C CA . THR A 1 88 ? 14.086 -8.055 -33.656 1 77.31 88 THR A CA 1
ATOM 671 C C . THR A 1 88 ? 12.641 -8.555 -33.625 1 77.31 88 THR A C 1
ATOM 673 O O . THR A 1 88 ? 12.359 -9.625 -33.094 1 77.31 88 THR A O 1
ATOM 676 N N . HIS A 1 89 ? 11.859 -7.871 -34.312 1 77.69 89 HIS A N 1
ATOM 677 C CA . HIS A 1 89 ? 10.461 -8.281 -34.406 1 77.69 89 HIS A CA 1
ATOM 678 C C . HIS A 1 89 ? 10.312 -9.539 -35.25 1 77.69 89 HIS A C 1
ATOM 680 O O . HIS A 1 89 ? 9.633 -10.484 -34.844 1 77.69 89 HIS A O 1
ATOM 686 N N . ILE A 1 90 ? 10.93 -9.586 -36.344 1 78.75 90 ILE A N 1
ATOM 687 C CA . ILE A 1 90 ? 10.805 -10.711 -37.25 1 78.75 90 ILE A CA 1
ATOM 688 C C . ILE A 1 90 ? 11.375 -11.969 -36.625 1 78.75 90 ILE A C 1
ATOM 690 O O . ILE A 1 90 ? 10.828 -13.062 -36.781 1 78.75 90 ILE A O 1
ATOM 694 N N . LEU A 1 91 ? 12.352 -11.703 -35.781 1 78 91 LEU A N 1
ATOM 695 C CA . LEU A 1 91 ? 12.969 -12.836 -35.094 1 78 91 LEU A CA 1
ATOM 696 C C . LEU A 1 91 ? 12.039 -13.406 -34.031 1 78 91 LEU A C 1
ATOM 698 O O . LEU A 1 91 ? 12.07 -14.602 -33.75 1 78 91 LEU A O 1
ATOM 702 N N . LYS A 1 92 ? 11.148 -12.547 -33.625 1 73.69 92 LYS A N 1
ATOM 703 C CA . LYS A 1 92 ? 10.25 -12.93 -32.562 1 73.69 92 LYS A CA 1
ATOM 704 C C . LYS A 1 92 ? 8.836 -13.188 -33.062 1 73.69 92 LYS A C 1
ATOM 706 O O . LYS A 1 92 ? 7.973 -13.641 -32.312 1 73.69 92 LYS A O 1
ATOM 711 N N . CYS A 1 93 ? 8.547 -12.898 -34.281 1 72.5 93 CYS A N 1
ATOM 712 C CA . CYS A 1 93 ? 7.238 -13.047 -34.906 1 72.5 93 CYS A CA 1
ATOM 713 C C . CYS A 1 93 ? 6.949 -14.5 -35.219 1 72.5 93 CYS A C 1
ATOM 715 O O . CYS A 1 93 ? 7.594 -15.086 -36.094 1 72.5 93 CYS A O 1
ATOM 717 N N . SER A 1 94 ? 6.168 -15.133 -34.562 1 68.44 94 SER A N 1
ATOM 718 C CA . SER A 1 94 ? 5.863 -16.562 -34.688 1 68.44 94 SER A CA 1
ATOM 719 C C . SER A 1 94 ? 5.164 -16.844 -36 1 68.44 94 SER A C 1
ATOM 721 O O . SER A 1 94 ? 5.145 -18 -36.469 1 68.44 94 SER A O 1
ATOM 723 N N . LEU A 1 95 ? 4.703 -15.867 -36.75 1 71.94 95 LEU A N 1
ATOM 724 C CA . LEU A 1 95 ? 4.004 -16.094 -38 1 71.94 95 LEU A CA 1
ATOM 725 C C . LEU A 1 95 ? 4.953 -15.961 -39.188 1 71.94 95 LEU A C 1
ATOM 727 O O . LEU A 1 95 ? 4.586 -16.266 -40.312 1 71.94 95 LEU A O 1
ATOM 731 N N . CYS A 1 96 ? 6.09 -15.625 -38.875 1 77.62 96 CYS A N 1
ATOM 732 C CA . CYS A 1 96 ? 7.098 -15.508 -39.938 1 77.62 96 CYS A CA 1
ATOM 733 C C . CYS A 1 96 ? 7.703 -16.875 -40.25 1 77.62 96 CYS A C 1
ATOM 735 O O . CYS A 1 96 ? 8.047 -17.625 -39.344 1 77.62 96 CYS A O 1
ATOM 737 N N . PRO A 1 97 ? 7.801 -17.188 -41.594 1 76.06 97 PRO A N 1
ATOM 738 C CA . PRO A 1 97 ? 8.391 -18.484 -41.969 1 76.06 97 PRO A CA 1
ATOM 739 C C . PRO A 1 97 ? 9.789 -18.672 -41.375 1 76.06 97 PRO A C 1
ATOM 741 O O . PRO A 1 97 ? 10.57 -17.719 -41.312 1 76.06 97 PRO A O 1
ATOM 744 N N . LYS A 1 98 ? 10.133 -19.844 -41.031 1 76.25 98 LYS A N 1
ATOM 745 C CA . LYS A 1 98 ? 11.383 -20.219 -40.375 1 76.25 98 LYS A CA 1
ATOM 746 C C . LYS A 1 98 ? 12.586 -19.828 -41.25 1 76.25 98 LYS A C 1
ATOM 748 O O . LYS A 1 98 ? 13.625 -19.422 -40.719 1 76.25 98 LYS A O 1
ATOM 753 N N . GLU A 1 99 ? 12.477 -19.953 -42.5 1 76.62 99 GLU A N 1
ATOM 754 C CA . GLU A 1 99 ? 13.586 -19.688 -43.406 1 76.62 99 GLU A CA 1
ATOM 755 C C . GLU A 1 99 ? 14.008 -18.219 -43.344 1 76.62 99 GLU A C 1
ATOM 757 O O . GLU A 1 99 ? 15.203 -17.906 -43.344 1 76.62 99 GLU A O 1
ATOM 762 N N . VAL A 1 100 ? 13.062 -17.406 -43.125 1 78.94 100 VAL A N 1
ATOM 763 C CA . VAL A 1 100 ? 13.312 -15.969 -43.062 1 78.94 100 VAL A CA 1
ATOM 764 C C . VAL A 1 100 ? 13.906 -15.617 -41.688 1 78.94 100 VAL A C 1
ATOM 766 O O . VAL A 1 100 ? 14.891 -14.875 -41.625 1 78.94 100 VAL A O 1
ATOM 769 N N . ARG A 1 101 ? 13.359 -16.219 -40.75 1 78.25 101 ARG A N 1
ATOM 770 C CA . ARG A 1 101 ? 13.859 -15.977 -39.406 1 78.25 101 ARG A CA 1
ATOM 771 C C . ARG A 1 101 ? 15.289 -16.469 -39.25 1 78.25 101 ARG A C 1
ATOM 773 O O . ARG A 1 101 ? 16.141 -15.773 -38.688 1 78.25 101 ARG A O 1
ATOM 780 N N . THR A 1 102 ? 15.547 -17.594 -39.781 1 77.06 102 THR A N 1
ATOM 781 C CA . THR A 1 102 ? 16.891 -18.172 -39.75 1 77.06 102 THR A CA 1
ATOM 782 C C . THR A 1 102 ? 17.891 -17.297 -40.5 1 77.06 102 THR A C 1
ATOM 784 O O . THR A 1 102 ? 19.031 -17.109 -40.062 1 77.06 102 THR A O 1
ATOM 787 N N . ALA A 1 103 ? 17.531 -16.703 -41.562 1 76.38 103 ALA A N 1
ATOM 788 C CA . ALA A 1 103 ? 18.406 -15.883 -42.406 1 76.38 103 ALA A CA 1
ATOM 789 C C . ALA A 1 103 ? 18.781 -14.586 -41.688 1 76.38 103 ALA A C 1
ATOM 791 O O . ALA A 1 103 ? 19.938 -14.164 -41.688 1 76.38 103 ALA A O 1
ATOM 792 N N . PHE A 1 104 ? 17.812 -14.078 -40.969 1 78.06 104 PHE A N 1
ATOM 793 C CA . PHE A 1 104 ? 18.109 -12.836 -40.281 1 78.06 104 PHE A CA 1
ATOM 794 C C . PHE A 1 104 ? 18.766 -13.117 -38.938 1 78.06 104 PHE A C 1
ATOM 796 O O . PHE A 1 104 ? 19.516 -12.281 -38.438 1 78.06 104 PHE A O 1
ATOM 803 N N . GLN A 1 105 ? 18.5 -14.281 -38.469 1 75.06 105 GLN A N 1
ATOM 804 C CA . GLN A 1 105 ? 19.25 -14.711 -37.281 1 75.06 105 GLN A CA 1
ATOM 805 C C . GLN A 1 105 ? 20.734 -14.906 -37.625 1 75.06 105 GLN A C 1
ATOM 807 O O . GLN A 1 105 ? 21.594 -14.555 -36.812 1 75.06 105 GLN A O 1
ATOM 812 N N . ALA A 1 106 ? 21.047 -15.484 -38.656 1 71.19 106 ALA A N 1
ATOM 813 C CA . ALA A 1 106 ? 22.422 -15.656 -39.125 1 71.19 106 ALA A CA 1
ATOM 814 C C . ALA A 1 106 ? 23.109 -14.305 -39.344 1 71.19 106 ALA A C 1
ATOM 816 O O . ALA A 1 106 ? 24.297 -14.148 -39.031 1 71.19 106 ALA A O 1
ATOM 817 N N . LEU A 1 107 ? 22.375 -13.344 -39.781 1 67 107 LEU A N 1
ATOM 818 C CA . LEU A 1 107 ? 22.906 -12 -39.969 1 67 107 LEU A CA 1
ATOM 819 C C . LEU A 1 107 ? 23.203 -11.344 -38.625 1 67 107 LEU A C 1
ATOM 821 O O . LEU A 1 107 ? 24.234 -10.672 -38.469 1 67 107 LEU A O 1
ATOM 825 N N . ARG A 1 108 ? 22.344 -11.602 -37.719 1 65.25 108 ARG A N 1
ATOM 826 C CA . ARG A 1 108 ? 22.578 -11.094 -36.344 1 65.25 108 ARG A CA 1
ATOM 827 C C . ARG A 1 108 ? 23.719 -11.836 -35.688 1 65.25 108 ARG A C 1
ATOM 829 O O . ARG A 1 108 ? 24.531 -11.227 -34.969 1 65.25 108 ARG A O 1
ATOM 836 N N . GLY A 1 109 ? 23.812 -13.117 -35.688 1 59.84 109 GLY A N 1
ATOM 837 C CA . GLY A 1 109 ? 24.906 -13.922 -35.156 1 59.84 109 GLY A CA 1
ATOM 838 C C . GLY A 1 109 ? 26.266 -13.539 -35.719 1 59.84 109 GLY A C 1
ATOM 839 O O . GLY A 1 109 ? 27.266 -13.531 -35 1 59.84 109 GLY A O 1
ATOM 840 N N . ALA A 1 110 ? 26.391 -13.336 -36.906 1 57 110 ALA A N 1
ATOM 841 C CA . ALA A 1 110 ? 27.656 -12.922 -37.531 1 57 110 ALA A CA 1
ATOM 842 C C . ALA A 1 110 ? 28.125 -11.586 -36.969 1 57 110 ALA A C 1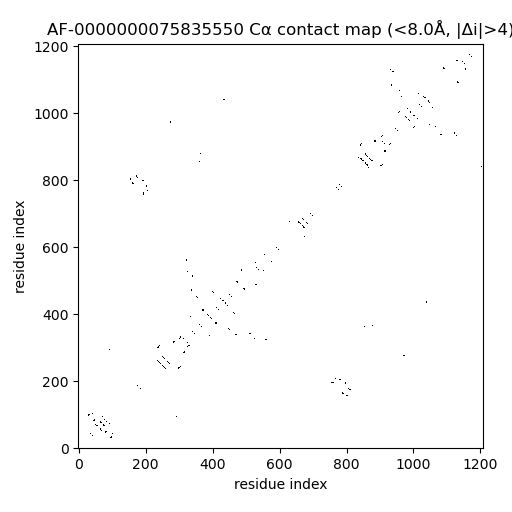
ATOM 844 O O . ALA A 1 110 ? 29.312 -11.367 -36.75 1 57 110 ALA A O 1
ATOM 845 N N . SER A 1 111 ? 27.266 -10.805 -36.656 1 52.75 111 SER A N 1
ATOM 846 C CA . SER A 1 111 ? 27.641 -9.547 -36 1 52.75 111 SER A CA 1
ATOM 847 C C . SER A 1 111 ? 27.969 -9.75 -34.531 1 52.75 111 SER A C 1
ATOM 849 O O . SER A 1 111 ? 28.859 -9.102 -34 1 52.75 111 SER A O 1
ATOM 851 N N . GLU A 1 112 ? 27.312 -10.68 -33.875 1 50.94 112 GLU A N 1
ATOM 852 C CA . GLU A 1 112 ? 27.562 -11 -32.469 1 50.94 112 GLU A CA 1
ATOM 853 C C . GLU A 1 112 ? 28.812 -11.844 -32.312 1 50.94 112 GLU A C 1
ATOM 855 O O . GLU A 1 112 ? 29.547 -11.703 -31.312 1 50.94 112 GLU A O 1
ATOM 860 N N . SER A 1 113 ? 29.203 -12.859 -33.062 1 47 113 SER A N 1
ATOM 861 C CA . SER A 1 113 ? 30.469 -13.586 -32.969 1 47 113 SER A CA 1
ATOM 862 C C . SER A 1 113 ? 31.656 -12.633 -33.031 1 47 113 SER A C 1
ATOM 864 O O . SER A 1 113 ? 32.656 -12.859 -32.344 1 47 113 SER A O 1
ATOM 866 N N . LYS A 1 114 ? 31.703 -11.617 -33.75 1 43.19 114 LYS A N 1
ATOM 867 C CA . LYS A 1 114 ? 32.781 -10.641 -33.688 1 43.19 114 LYS A CA 1
ATOM 868 C C . LYS A 1 114 ? 32.844 -9.953 -32.344 1 43.19 114 LYS A C 1
ATOM 870 O O . LYS A 1 114 ? 33.906 -9.656 -31.828 1 43.19 114 LYS A O 1
ATOM 875 N N . LYS A 1 115 ? 31.734 -9.859 -31.688 1 45.31 115 LYS A N 1
ATOM 876 C CA . LYS A 1 115 ? 31.672 -9.305 -30.328 1 45.31 115 LYS A CA 1
ATOM 877 C C . LYS A 1 115 ? 32 -10.367 -29.281 1 45.31 115 LYS A C 1
ATOM 879 O O . LYS A 1 115 ? 32.594 -10.055 -28.25 1 45.31 115 LYS A O 1
ATOM 884 N N . GLY A 1 116 ? 31.734 -11.617 -29.453 1 37.53 116 GLY A N 1
ATOM 885 C CA . GLY A 1 116 ? 32.062 -12.727 -28.578 1 37.53 116 GLY A CA 1
ATOM 886 C C . GLY A 1 116 ? 33.562 -12.984 -28.484 1 37.53 116 GLY A C 1
ATOM 887 O O . GLY A 1 116 ? 34.062 -13.266 -27.391 1 37.53 116 GLY A O 1
ATOM 888 N N . GLU A 1 117 ? 34.312 -13.102 -29.484 1 39.16 117 GLU A N 1
ATOM 889 C CA . GLU A 1 117 ? 35.75 -13.227 -29.438 1 39.16 117 GLU A CA 1
ATOM 890 C C . GLU A 1 117 ? 36.375 -12.094 -28.609 1 39.16 117 GLU A C 1
ATOM 892 O O . GLU A 1 117 ? 37.344 -12.312 -27.891 1 39.16 117 GLU A O 1
ATOM 897 N N . LYS A 1 118 ? 35.75 -10.898 -28.703 1 41.12 118 LYS A N 1
ATOM 898 C CA . LYS A 1 118 ? 36.281 -9.836 -27.844 1 41.12 118 LYS A CA 1
ATOM 899 C C . LYS A 1 118 ? 35.906 -10.086 -26.375 1 41.12 118 LYS A C 1
ATOM 901 O O . LYS A 1 118 ? 36.719 -9.828 -25.484 1 41.12 118 LYS A O 1
ATOM 906 N N . ARG A 1 119 ? 34.812 -10.758 -26.047 1 40.38 119 ARG A N 1
ATOM 907 C CA . ARG A 1 119 ? 34.406 -11.125 -24.688 1 40.38 119 ARG A CA 1
ATOM 908 C C . ARG A 1 119 ? 35.25 -12.281 -24.172 1 40.38 119 ARG A C 1
ATOM 910 O O . ARG A 1 119 ? 35.625 -12.305 -23 1 40.38 119 ARG A O 1
ATOM 917 N N . GLU A 1 120 ? 35.562 -13.273 -24.922 1 43.12 120 GLU A N 1
ATOM 918 C CA . GLU A 1 120 ? 36.469 -14.328 -24.5 1 43.12 120 GLU A CA 1
ATOM 919 C C . GLU A 1 120 ? 37.844 -13.781 -24.219 1 43.12 120 GLU A C 1
ATOM 921 O O . GLU A 1 120 ? 38.5 -14.18 -23.25 1 43.12 120 GLU A O 1
ATOM 926 N N . ALA A 1 121 ? 38.312 -12.953 -25.062 1 40.94 121 ALA A N 1
ATOM 927 C CA . ALA A 1 121 ? 39.594 -12.312 -24.797 1 40.94 121 ALA A CA 1
ATOM 928 C C . ALA A 1 121 ? 39.562 -11.438 -23.562 1 40.94 121 ALA A C 1
ATOM 930 O O . ALA A 1 121 ? 40.5 -11.391 -22.781 1 40.94 121 ALA A O 1
ATOM 931 N N . GLU A 1 122 ? 38.344 -10.812 -23.25 1 40.69 122 GLU A N 1
ATOM 932 C CA . GLU A 1 122 ? 38.156 -10 -22.047 1 40.69 122 GLU A CA 1
ATOM 933 C C . GLU A 1 122 ? 38 -10.883 -20.812 1 40.69 122 GLU A C 1
ATOM 935 O O . GLU A 1 122 ? 38.469 -10.523 -19.734 1 40.69 122 GLU A O 1
ATOM 940 N N . ALA A 1 123 ? 37.438 -12.156 -20.875 1 43.75 123 ALA A N 1
ATOM 941 C CA . ALA A 1 123 ? 37.375 -13.117 -19.781 1 43.75 123 ALA A CA 1
ATOM 942 C C . ALA A 1 123 ? 38.781 -13.625 -19.422 1 43.75 123 ALA A C 1
ATOM 944 O O . ALA A 1 123 ? 39.125 -13.734 -18.234 1 43.75 123 ALA A O 1
ATOM 945 N N . VAL A 1 124 ? 39.562 -14.039 -20.375 1 47.59 124 VAL A N 1
ATOM 946 C CA . VAL A 1 124 ? 40.938 -14.477 -20.141 1 47.59 124 VAL A CA 1
ATOM 947 C C . VAL A 1 124 ? 41.75 -13.328 -19.547 1 47.59 124 VAL A C 1
ATOM 949 O O . VAL A 1 124 ? 42.531 -13.523 -18.609 1 47.59 124 VAL A O 1
ATOM 952 N N . ALA A 1 125 ? 41.469 -12.133 -19.984 1 38.38 125 ALA A N 1
ATOM 953 C CA . ALA A 1 125 ? 42.125 -10.945 -19.453 1 38.38 125 ALA A CA 1
ATOM 954 C C . ALA A 1 125 ? 41.656 -10.648 -18.031 1 38.38 125 ALA A C 1
ATOM 956 O O . ALA A 1 125 ? 42.438 -10.227 -17.188 1 38.38 125 ALA A O 1
ATOM 957 N N . GLU A 1 126 ? 40.375 -10.93 -17.734 1 40.41 126 GLU A N 1
ATOM 958 C CA . GLU A 1 126 ? 39.844 -10.789 -16.375 1 40.41 126 GLU A CA 1
ATOM 959 C C . GLU A 1 126 ? 40.5 -11.797 -15.422 1 40.41 126 GLU A C 1
ATOM 961 O O . GLU A 1 126 ? 40.812 -11.461 -14.281 1 40.41 126 GLU A O 1
ATOM 966 N N . GLU A 1 127 ? 40.625 -13.109 -15.844 1 44.28 127 GLU A N 1
ATOM 967 C CA . GLU A 1 127 ? 41.312 -14.109 -15.039 1 44.28 127 GLU A CA 1
ATOM 968 C C . GLU A 1 127 ? 42.75 -13.695 -14.766 1 44.28 127 GLU A C 1
ATOM 970 O O . GLU A 1 127 ? 43.25 -13.828 -13.641 1 44.28 127 GLU A O 1
ATOM 975 N N . GLN A 1 128 ? 43.469 -13.227 -15.789 1 42.69 128 GLN A N 1
ATOM 976 C CA . GLN A 1 128 ? 44.844 -12.797 -15.625 1 42.69 128 GLN A CA 1
ATOM 977 C C . GLN A 1 128 ? 44.938 -11.523 -14.789 1 42.69 128 GLN A C 1
ATOM 979 O O . GLN A 1 128 ? 45.844 -11.367 -13.984 1 42.69 128 GLN A O 1
ATOM 984 N N . ALA A 1 129 ? 43.906 -10.688 -14.922 1 38.81 129 ALA A N 1
ATOM 985 C CA . ALA A 1 129 ? 43.812 -9.469 -14.133 1 38.81 129 ALA A CA 1
ATOM 986 C C . ALA A 1 129 ? 43.531 -9.773 -12.672 1 38.81 129 ALA A C 1
ATOM 988 O O . ALA A 1 129 ? 44.062 -9.125 -11.766 1 38.81 129 ALA A O 1
ATOM 989 N N . GLN A 1 130 ? 42.719 -10.805 -12.445 1 42.06 130 GLN A N 1
ATOM 990 C CA . GLN A 1 130 ? 42.469 -11.25 -11.07 1 42.06 130 GLN A CA 1
ATOM 991 C C . GLN A 1 130 ? 43.781 -11.773 -10.445 1 42.06 130 GLN A C 1
ATOM 993 O O . GLN A 1 130 ? 44.031 -11.523 -9.266 1 42.06 130 GLN A O 1
ATOM 998 N N . MET A 1 131 ? 44.531 -12.539 -11.242 1 44.12 131 MET A N 1
ATOM 999 C CA . MET A 1 131 ? 45.781 -13.062 -10.742 1 44.12 131 MET A CA 1
ATOM 1000 C C . MET A 1 131 ? 46.781 -11.938 -10.438 1 44.12 131 MET A C 1
ATOM 1002 O O . MET A 1 131 ? 47.5 -11.977 -9.438 1 44.12 131 MET A O 1
ATOM 1006 N N . GLU A 1 132 ? 46.812 -10.953 -11.352 1 38.19 132 GLU A N 1
ATOM 1007 C CA . GLU A 1 132 ? 47.75 -9.844 -11.164 1 38.19 132 GLU A CA 1
ATOM 1008 C C . GLU A 1 132 ? 47.281 -8.922 -10.039 1 38.19 132 GLU A C 1
ATOM 1010 O O . GLU A 1 132 ? 48.094 -8.422 -9.266 1 38.19 132 GLU A O 1
ATOM 1015 N N . LYS A 1 133 ? 45.906 -8.805 -9.922 1 39.94 133 LYS A N 1
ATOM 1016 C CA . LYS A 1 133 ? 45.375 -8.016 -8.828 1 39.94 133 LYS A CA 1
ATOM 1017 C C . LYS A 1 133 ? 45.688 -8.656 -7.477 1 39.94 133 LYS A C 1
ATOM 1019 O O . LYS A 1 133 ? 46 -7.965 -6.508 1 39.94 133 LYS A O 1
ATOM 1024 N N . ALA A 1 134 ? 45.719 -9.969 -7.457 1 38.34 134 ALA A N 1
ATOM 1025 C CA . ALA A 1 134 ? 46.125 -10.703 -6.262 1 38.34 134 ALA A CA 1
ATOM 1026 C C . ALA A 1 134 ? 47.562 -10.406 -5.895 1 38.34 134 ALA A C 1
ATOM 1028 O O . ALA A 1 134 ? 47.875 -10.227 -4.715 1 38.34 134 ALA A O 1
ATOM 1029 N N . ALA A 1 135 ? 48.406 -10.484 -6.969 1 40.12 135 ALA A N 1
ATOM 1030 C CA . ALA A 1 135 ? 49.812 -10.266 -6.719 1 40.12 135 ALA A CA 1
ATOM 1031 C C . ALA A 1 135 ? 50.094 -8.836 -6.246 1 40.12 135 ALA A C 1
ATOM 1033 O O . ALA A 1 135 ? 50.875 -8.609 -5.344 1 40.12 135 ALA A O 1
ATOM 1034 N N . HIS A 1 136 ? 49.406 -7.906 -6.988 1 34.34 136 HIS A N 1
ATOM 1035 C CA . HIS A 1 136 ? 49.625 -6.496 -6.684 1 34.34 136 HIS A CA 1
ATOM 1036 C C . HIS A 1 136 ? 49.094 -6.137 -5.301 1 34.34 136 HIS A C 1
ATOM 1038 O O . HIS A 1 136 ? 49.656 -5.254 -4.633 1 34.34 136 HIS A O 1
ATOM 1044 N N . ARG A 1 137 ? 48 -6.848 -4.898 1 35.38 137 ARG A N 1
ATOM 1045 C CA . ARG A 1 137 ? 47.531 -6.582 -3.547 1 35.38 137 ARG A CA 1
ATOM 1046 C C . ARG A 1 137 ? 48.562 -6.949 -2.502 1 35.38 137 ARG A C 1
ATOM 1048 O O . ARG A 1 137 ? 48.625 -6.355 -1.424 1 35.38 137 ARG A O 1
ATOM 1055 N N . ARG A 1 138 ? 49.438 -7.883 -2.812 1 35.41 138 ARG A N 1
ATOM 1056 C CA . ARG A 1 138 ? 50.5 -8.289 -1.886 1 35.41 138 ARG A CA 1
ATOM 1057 C C . ARG A 1 138 ? 51.438 -7.121 -1.585 1 35.41 138 ARG A C 1
ATOM 1059 O O . ARG A 1 138 ? 51.812 -6.906 -0.432 1 35.41 138 ARG A O 1
ATOM 1066 N N . GLN A 1 139 ? 52.094 -6.633 -2.652 1 34.16 139 GLN A N 1
ATOM 1067 C CA . GLN A 1 139 ? 53.188 -5.707 -2.402 1 34.16 139 GLN A CA 1
ATOM 1068 C C . GLN A 1 139 ? 52.719 -4.461 -1.664 1 34.16 139 GLN A C 1
ATOM 1070 O O . GLN A 1 139 ? 53.406 -3.945 -0.784 1 34.16 139 GLN A O 1
ATOM 1075 N N . GLN A 1 140 ? 51.531 -3.994 -2.021 1 34.62 140 GLN A N 1
ATOM 1076 C CA . GLN A 1 140 ? 51.188 -2.67 -1.526 1 34.62 140 GLN A CA 1
ATOM 1077 C C . GLN A 1 140 ? 50.875 -2.707 -0.035 1 34.62 140 GLN A C 1
ATOM 1079 O O . GLN A 1 140 ? 51 -1.699 0.661 1 34.62 140 GLN A O 1
ATOM 1084 N N . LEU A 1 141 ? 50.594 -3.855 0.528 1 32.75 141 LEU A N 1
ATOM 1085 C CA . LEU A 1 141 ? 50.438 -3.975 1.975 1 32.75 141 LEU A CA 1
ATOM 1086 C C . LEU A 1 141 ? 51.781 -3.939 2.666 1 32.75 141 LEU A C 1
ATOM 1088 O O . LEU A 1 141 ? 51.875 -4.062 3.891 1 32.75 141 LEU A O 1
ATOM 1092 N N . MET A 1 142 ? 52.812 -4.039 2.17 1 32.12 142 MET A N 1
ATOM 1093 C CA . MET A 1 142 ? 53.969 -4 3.055 1 32.12 142 MET A CA 1
ATOM 1094 C C . MET A 1 142 ? 53.875 -2.822 4.02 1 32.12 142 MET A C 1
ATOM 1096 O O . MET A 1 142 ? 53.25 -1.805 3.707 1 32.12 142 MET A O 1
ATOM 1100 N N . LEU A 1 143 ? 54.844 -2.396 4.922 1 34.12 143 LEU A N 1
ATOM 1101 C CA . LEU A 1 143 ? 55.062 -2.338 6.363 1 34.12 143 LEU A CA 1
ATOM 1102 C C . LEU A 1 143 ? 54.375 -1.115 6.965 1 34.12 143 LEU A C 1
ATOM 1104 O O . LEU A 1 143 ? 53.656 -1.229 7.957 1 34.12 143 LEU A O 1
ATOM 1108 N N . LYS A 1 144 ? 55.125 -0.018 7.406 1 32.12 144 LYS A N 1
ATOM 1109 C CA . LYS A 1 144 ? 55.281 1.038 8.406 1 32.12 144 LYS A CA 1
ATOM 1110 C C . LYS A 1 144 ? 54.25 2.141 8.195 1 32.12 144 LYS A C 1
ATOM 1112 O O . LYS A 1 144 ? 53.688 2.66 9.164 1 32.12 144 LYS A O 1
ATOM 1117 N N . GLN A 1 145 ? 54.281 2.939 7.105 1 35.75 145 GLN A N 1
ATOM 1118 C CA . GLN A 1 145 ? 53.719 4.113 6.449 1 35.75 145 GLN A CA 1
ATOM 1119 C C . GLN A 1 145 ? 52.219 3.924 6.168 1 35.75 145 GLN A C 1
ATOM 1121 O O . GLN A 1 145 ? 51.625 4.664 5.379 1 35.75 145 GLN A O 1
ATOM 1126 N N . GLN A 1 146 ? 51.344 3.061 6.598 1 37.22 146 GLN A N 1
ATOM 1127 C CA . GLN A 1 146 ? 50.281 2.086 6.812 1 37.22 146 GLN A CA 1
ATOM 1128 C C . GLN A 1 146 ? 49.281 2.59 7.836 1 37.22 146 GLN A C 1
ATOM 1130 O O . GLN A 1 146 ? 48.094 2.367 7.691 1 37.22 146 GLN A O 1
ATOM 1135 N N . CYS A 1 147 ? 49.75 3.004 9.008 1 36.38 147 CYS A N 1
ATOM 1136 C CA . CYS A 1 147 ? 48.906 3.52 10.078 1 36.38 147 CYS A CA 1
ATOM 1137 C C . CYS A 1 147 ? 48.062 4.691 9.586 1 36.38 147 CYS A C 1
ATOM 1139 O O . CYS A 1 147 ? 46.875 4.797 9.922 1 36.38 147 CYS A O 1
ATOM 1141 N N . ILE A 1 148 ? 48.75 5.734 9.156 1 40.72 148 ILE A N 1
ATOM 1142 C CA . ILE A 1 148 ? 48.062 6.91 8.656 1 40.72 148 ILE A CA 1
ATOM 1143 C C . ILE A 1 148 ? 47.094 6.504 7.547 1 40.72 148 ILE A C 1
ATOM 1145 O O . ILE A 1 148 ? 46.031 7.125 7.371 1 40.72 148 ILE A O 1
ATOM 1149 N N . ARG A 1 149 ? 47.438 5.648 6.691 1 41.94 149 ARG A N 1
ATOM 1150 C CA . ARG A 1 149 ? 46.656 5.098 5.602 1 41.94 149 ARG A CA 1
ATOM 1151 C C . ARG A 1 149 ? 45.438 4.332 6.137 1 41.94 149 ARG A C 1
ATOM 1153 O O . ARG A 1 149 ? 44.375 4.375 5.547 1 41.94 149 ARG A O 1
ATOM 1160 N N . VAL A 1 150 ? 45.656 3.635 7.234 1 47.97 150 VAL A N 1
ATOM 1161 C CA . VAL A 1 150 ? 44.562 2.906 7.867 1 47.97 150 VAL A CA 1
ATOM 1162 C C . VAL A 1 150 ? 43.5 3.891 8.352 1 47.97 150 VAL A C 1
ATOM 1164 O O . VAL A 1 150 ? 42.281 3.641 8.211 1 47.97 150 VAL A O 1
ATOM 1167 N N . GLY A 1 151 ? 44.031 5.004 9.086 1 47.78 151 GLY A N 1
ATOM 1168 C CA . GLY A 1 151 ? 43.062 6.012 9.547 1 47.78 151 GLY A CA 1
ATOM 1169 C C . GLY A 1 151 ? 42.281 6.637 8.43 1 47.78 151 GLY A C 1
ATOM 1170 O O . GLY A 1 151 ? 41.062 6.836 8.57 1 47.78 151 GLY A O 1
ATOM 1171 N N . LEU A 1 152 ? 43.031 7.125 7.383 1 49.78 152 LEU A N 1
ATOM 1172 C CA . LEU A 1 152 ? 42.375 7.695 6.211 1 49.78 152 LEU A CA 1
ATOM 1173 C C . LEU A 1 152 ? 41.469 6.668 5.551 1 49.78 152 LEU A C 1
ATOM 1175 O O . LEU A 1 152 ? 40.375 7.008 5.086 1 49.78 152 LEU A O 1
ATOM 1179 N N . GLN A 1 153 ? 42 5.48 5.516 1 60.25 153 GLN A N 1
ATOM 1180 C CA . GLN A 1 153 ? 41.219 4.395 4.926 1 60.25 153 GLN A CA 1
ATOM 1181 C C . GLN A 1 153 ? 39.938 4.148 5.715 1 60.25 153 GLN A C 1
ATOM 1183 O O . GLN A 1 153 ? 38.875 3.914 5.133 1 60.25 153 GLN A O 1
ATOM 1188 N N . ASN A 1 154 ? 40.188 4.34 7.098 1 72.06 154 ASN A N 1
ATOM 1189 C CA . ASN A 1 154 ? 39 4.137 7.938 1 72.06 154 ASN A CA 1
ATOM 1190 C C . ASN A 1 154 ? 38 5.27 7.773 1 72.06 154 ASN A C 1
ATOM 1192 O O . ASN A 1 154 ? 36.781 5.035 7.781 1 72.06 154 ASN A O 1
ATOM 1196 N N . SER A 1 155 ? 38.625 6.434 7.484 1 79.19 155 SER A N 1
ATOM 1197 C CA . SER A 1 155 ? 37.75 7.578 7.316 1 79.19 155 SER A CA 1
ATOM 1198 C C . SER A 1 155 ? 37 7.5 5.996 1 79.19 155 SER A C 1
ATOM 1200 O O . SER A 1 155 ? 35.781 7.816 5.941 1 79.19 155 SER A O 1
ATOM 1202 N N . GLU A 1 156 ? 37.719 7.074 4.992 1 85.44 156 GLU A N 1
ATOM 1203 C CA . GLU A 1 156 ? 37.062 6.957 3.691 1 85.44 156 GLU A CA 1
ATOM 1204 C C . GLU A 1 156 ? 36.031 5.824 3.688 1 85.44 156 GLU A C 1
ATOM 1206 O O . GLU A 1 156 ? 35 5.938 3.062 1 85.44 156 GLU A O 1
ATOM 1211 N N . ALA A 1 157 ? 36.406 4.801 4.348 1 89.44 157 ALA A N 1
ATOM 1212 C CA . ALA A 1 157 ? 35.469 3.691 4.477 1 89.44 157 ALA A CA 1
ATOM 1213 C C . ALA A 1 157 ? 34.188 4.121 5.234 1 89.44 157 ALA A C 1
ATOM 1215 O O . ALA A 1 157 ? 33.094 3.768 4.855 1 89.44 157 ALA A O 1
ATOM 1216 N N . HIS A 1 158 ? 34.5 4.848 6.223 1 91.25 158 HIS A N 1
ATOM 1217 C CA . HIS A 1 158 ? 33.375 5.34 7.023 1 91.25 158 HIS A CA 1
ATOM 1218 C C . HIS A 1 158 ? 32.531 6.324 6.234 1 91.25 158 HIS A C 1
ATOM 1220 O O . HIS A 1 158 ? 31.297 6.312 6.336 1 91.25 158 HIS A O 1
ATOM 1226 N N . ALA A 1 159 ? 33.125 7.125 5.48 1 91.31 159 ALA A N 1
ATOM 1227 C CA . ALA A 1 159 ? 32.406 8.062 4.625 1 91.31 159 ALA A CA 1
ATOM 1228 C C . ALA A 1 159 ? 31.531 7.324 3.623 1 91.31 159 ALA A C 1
ATOM 1230 O O . ALA A 1 159 ? 30.406 7.758 3.334 1 91.31 159 ALA A O 1
ATOM 1231 N N . ALA A 1 160 ? 32.031 6.285 3.15 1 93.12 160 ALA A N 1
ATOM 1232 C CA . ALA A 1 160 ? 31.266 5.465 2.227 1 93.12 160 ALA A CA 1
ATOM 1233 C C . ALA A 1 160 ? 30.062 4.832 2.934 1 93.12 160 ALA A C 1
ATOM 1235 O O . ALA A 1 160 ? 28.953 4.809 2.393 1 93.12 160 ALA A O 1
ATOM 1236 N N . ASP A 1 161 ? 30.297 4.418 4.125 1 94.38 161 ASP A N 1
ATOM 1237 C CA . ASP A 1 161 ? 29.219 3.838 4.918 1 94.38 161 ASP A CA 1
ATOM 1238 C C . ASP A 1 161 ? 28.094 4.852 5.156 1 94.38 161 ASP A C 1
ATOM 1240 O O . ASP A 1 161 ? 26.922 4.531 5.008 1 94.38 161 ASP A O 1
ATOM 1244 N N . ILE A 1 162 ? 28.469 6.008 5.453 1 93.56 162 ILE A N 1
ATOM 1245 C CA . ILE A 1 162 ? 27.516 7.062 5.746 1 93.56 162 ILE A CA 1
ATOM 1246 C C . ILE A 1 162 ? 26.75 7.434 4.477 1 93.56 162 ILE A C 1
ATOM 1248 O O . ILE A 1 162 ? 25.531 7.629 4.508 1 93.56 162 ILE A O 1
ATOM 1252 N N . ALA A 1 163 ? 27.453 7.504 3.438 1 92.88 163 ALA A N 1
ATOM 1253 C CA . ALA A 1 163 ? 26.812 7.848 2.172 1 92.88 163 ALA A CA 1
ATOM 1254 C C . ALA A 1 163 ? 25.812 6.777 1.754 1 92.88 163 ALA A C 1
ATOM 1256 O O . ALA A 1 163 ? 24.719 7.09 1.282 1 92.88 163 ALA A O 1
ATOM 1257 N N . ILE A 1 164 ? 26.188 5.594 1.93 1 94.06 164 ILE A N 1
ATOM 1258 C CA . ILE A 1 164 ? 25.297 4.469 1.639 1 94.06 164 ILE A CA 1
ATOM 1259 C C . ILE A 1 164 ? 24.078 4.527 2.547 1 94.06 164 ILE A C 1
ATOM 1261 O O . ILE A 1 164 ? 22.938 4.379 2.082 1 94.06 164 ILE A O 1
ATOM 1265 N N . ALA A 1 165 ? 24.312 4.738 3.76 1 94.56 165 ALA A N 1
ATOM 1266 C CA . ALA A 1 165 ? 23.234 4.816 4.734 1 94.56 165 ALA A CA 1
ATOM 1267 C C . ALA A 1 165 ? 22.25 5.922 4.375 1 94.56 165 ALA A C 1
ATOM 1269 O O . ALA A 1 165 ? 21.031 5.703 4.363 1 94.56 165 ALA A O 1
ATOM 1270 N N . ASN A 1 166 ? 22.734 7.031 4.012 1 92.31 166 ASN A N 1
ATOM 1271 C CA . ASN A 1 166 ? 21.875 8.156 3.648 1 92.31 166 ASN A CA 1
ATOM 1272 C C . ASN A 1 166 ? 21.031 7.848 2.414 1 92.31 166 ASN A C 1
ATOM 1274 O O . ASN A 1 166 ? 19.875 8.242 2.336 1 92.31 166 ASN A O 1
ATOM 1278 N N . PHE A 1 167 ? 21.609 7.168 1.513 1 91.94 167 PHE A N 1
ATOM 1279 C CA . PHE A 1 167 ? 20.875 6.781 0.316 1 91.94 167 PHE A CA 1
ATOM 1280 C C . PHE A 1 167 ? 19.75 5.816 0.663 1 91.94 167 PHE A C 1
ATOM 1282 O O . PHE A 1 167 ? 18.625 5.953 0.168 1 91.94 167 PHE A O 1
ATOM 1289 N N . PHE A 1 168 ? 20.016 4.82 1.528 1 93.25 168 PHE A N 1
ATOM 1290 C CA . PHE A 1 168 ? 19.031 3.842 1.974 1 93.25 168 PHE A CA 1
ATOM 1291 C C . PHE A 1 168 ? 17.891 4.52 2.721 1 93.25 168 PHE A C 1
ATOM 1293 O O . PHE A 1 168 ? 16.719 4.289 2.42 1 93.25 168 PHE A O 1
ATOM 1300 N N . TYR A 1 169 ? 18.281 5.426 3.572 1 91.56 169 TYR A N 1
ATOM 1301 C CA . TYR A 1 169 ? 17.281 6.043 4.445 1 91.56 169 TYR A CA 1
ATOM 1302 C C . TYR A 1 169 ? 16.406 7.023 3.67 1 91.56 169 TYR A C 1
ATOM 1304 O O . TYR A 1 169 ? 15.195 7.039 3.834 1 91.56 169 TYR A O 1
ATOM 1312 N N . ALA A 1 170 ? 16.984 7.812 2.809 1 88.25 170 ALA A N 1
ATOM 1313 C CA . ALA A 1 170 ? 16.266 8.836 2.059 1 88.25 170 ALA A CA 1
ATOM 1314 C C . ALA A 1 170 ? 15.266 8.211 1.093 1 88.25 170 ALA A C 1
ATOM 1316 O O . ALA A 1 170 ? 14.219 8.797 0.815 1 88.25 170 ALA A O 1
ATOM 1317 N N . ASN A 1 171 ? 15.594 7.031 0.68 1 90.25 171 ASN A N 1
ATOM 1318 C CA . ASN A 1 171 ? 14.734 6.395 -0.31 1 90.25 171 ASN A CA 1
ATOM 1319 C C . ASN A 1 171 ? 13.953 5.234 0.293 1 90.25 171 ASN A C 1
ATOM 1321 O O . ASN A 1 171 ? 13.352 4.438 -0.433 1 90.25 171 ASN A O 1
ATOM 1325 N N . ALA A 1 172 ? 14.07 5.074 1.575 1 90.62 172 ALA A N 1
ATOM 1326 C CA . ALA A 1 172 ? 13.352 4.035 2.314 1 90.62 172 ALA A CA 1
ATOM 1327 C C . ALA A 1 172 ? 13.648 2.652 1.745 1 90.62 172 ALA A C 1
ATOM 1329 O O . ALA A 1 172 ? 12.742 1.844 1.55 1 90.62 172 ALA A O 1
ATOM 1330 N N . ILE A 1 173 ? 14.789 2.422 1.341 1 90.75 173 ILE A N 1
ATOM 1331 C CA . ILE A 1 173 ? 15.203 1.103 0.878 1 90.75 173 ILE A CA 1
ATOM 1332 C C . ILE A 1 173 ? 15.258 0.136 2.059 1 90.75 173 ILE A C 1
ATOM 1334 O O . ILE A 1 173 ? 15.898 0.425 3.076 1 90.75 173 ILE A O 1
ATOM 1338 N N . PRO A 1 174 ? 14.656 -1.008 1.951 1 90.94 174 PRO A N 1
ATOM 1339 C CA . PRO A 1 174 ? 14.711 -1.958 3.064 1 90.94 174 PRO A CA 1
ATOM 1340 C C . PRO A 1 174 ? 16.141 -2.402 3.391 1 90.94 174 PRO A C 1
ATOM 1342 O O . PRO A 1 174 ? 16.953 -2.592 2.482 1 90.94 174 PRO A O 1
ATOM 1345 N N . PHE A 1 175 ? 16.422 -2.633 4.625 1 90.75 175 PHE A N 1
ATOM 1346 C CA . PHE A 1 175 ? 17.75 -3.02 5.059 1 90.75 175 PHE A CA 1
ATOM 1347 C C . PHE A 1 175 ? 18.125 -4.402 4.531 1 90.75 175 PHE A C 1
ATOM 1349 O O . PHE A 1 175 ? 19.297 -4.723 4.375 1 90.75 175 PHE A O 1
ATOM 1356 N N . SER A 1 176 ? 17.141 -5.176 4.223 1 87.94 176 SER A N 1
ATOM 1357 C CA . SER A 1 176 ? 17.359 -6.527 3.719 1 87.94 176 SER A CA 1
ATOM 1358 C C . SER A 1 176 ? 18.031 -6.508 2.35 1 87.94 176 SER A C 1
ATOM 1360 O O . SER A 1 176 ? 18.609 -7.508 1.921 1 87.94 176 SER A O 1
ATOM 1362 N N . ALA A 1 177 ? 17.828 -5.391 1.646 1 90 177 ALA A N 1
ATOM 1363 C CA . ALA A 1 177 ? 18.484 -5.254 0.343 1 90 177 ALA A CA 1
ATOM 1364 C C . ALA A 1 177 ? 20 -5.367 0.468 1 90 177 ALA A C 1
ATOM 1366 O O . ALA A 1 177 ? 20.688 -5.652 -0.514 1 90 177 ALA A O 1
ATOM 1367 N N . ALA A 1 178 ? 20.578 -5.16 1.724 1 89.5 178 ALA A N 1
ATOM 1368 C CA . ALA A 1 178 ? 22.031 -5.223 1.943 1 89.5 178 ALA A CA 1
ATOM 1369 C C . ALA A 1 178 ? 22.453 -6.617 2.391 1 89.5 178 ALA A C 1
ATOM 1371 O O . ALA A 1 178 ? 23.641 -6.883 2.566 1 89.5 178 ALA A O 1
ATOM 1372 N N . SER A 1 179 ? 21.641 -7.559 2.746 1 77.19 179 SER A N 1
ATOM 1373 C CA . SER A 1 179 ? 22.031 -8.859 3.281 1 77.19 179 SER A CA 1
ATOM 1374 C C . SER A 1 179 ? 21.625 -9.992 2.346 1 77.19 179 SER A C 1
ATOM 1376 O O . SER A 1 179 ? 22.422 -10.891 2.078 1 77.19 179 SER A O 1
ATOM 1378 N N . THR A 1 180 ? 20.531 -10.492 2.141 1 62 180 THR A N 1
ATOM 1379 C CA . THR A 1 180 ? 20.062 -11.75 1.575 1 62 180 THR A CA 1
ATOM 1380 C C . THR A 1 180 ? 20.719 -12.008 0.218 1 62 180 THR A C 1
ATOM 1382 O O . THR A 1 180 ? 21.734 -11.398 -0.11 1 62 180 THR A O 1
ATOM 1385 N N . GLU A 1 181 ? 20.172 -12.906 -0.585 1 62.19 181 GLU A N 1
ATOM 1386 C CA . GLU A 1 181 ? 20.516 -13.102 -1.987 1 62.19 181 GLU A CA 1
ATOM 1387 C C . GLU A 1 181 ? 20.766 -11.773 -2.688 1 62.19 181 GLU A C 1
ATOM 1389 O O . GLU A 1 181 ? 21.672 -11.656 -3.514 1 62.19 181 GLU A O 1
ATOM 1394 N N . SER A 1 182 ? 20.234 -10.828 -2.078 1 55.56 182 SER A N 1
ATOM 1395 C CA . SER A 1 182 ? 20.375 -9.461 -2.553 1 55.56 182 SER A CA 1
ATOM 1396 C C . SER A 1 182 ? 21.734 -8.875 -2.15 1 55.56 182 SER A C 1
ATOM 1398 O O . SER A 1 182 ? 22.266 -8.008 -2.844 1 55.56 182 SER A O 1
ATOM 1400 N N . GLU A 1 183 ? 22.312 -9.523 -1.164 1 64.38 183 GLU A N 1
ATOM 1401 C CA . GLU A 1 183 ? 23.625 -9.102 -0.703 1 64.38 183 GLU A CA 1
ATOM 1402 C C . GLU A 1 183 ? 24.688 -9.336 -1.778 1 64.38 183 GLU A C 1
ATOM 1404 O O . GLU A 1 183 ? 25.578 -8.508 -1.962 1 64.38 183 GLU A O 1
ATOM 1409 N N . ALA A 1 184 ? 24.328 -10.445 -2.447 1 77.12 184 ALA A N 1
ATOM 1410 C CA . ALA A 1 184 ? 25.281 -10.727 -3.523 1 77.12 184 ALA A CA 1
ATOM 1411 C C . ALA A 1 184 ? 25.234 -9.641 -4.594 1 77.12 184 ALA A C 1
ATOM 1413 O O . ALA A 1 184 ? 26.266 -9.195 -5.082 1 77.12 184 ALA A O 1
ATOM 1414 N N . LEU A 1 185 ? 24.016 -9.141 -4.77 1 88.5 185 LEU A N 1
ATOM 1415 C CA . LEU A 1 185 ? 23.875 -8.109 -5.793 1 88.5 185 LEU A CA 1
ATOM 1416 C C . LEU A 1 185 ? 24.406 -6.766 -5.293 1 88.5 185 LEU A C 1
ATOM 1418 O O . LEU A 1 185 ? 24.984 -6 -6.059 1 88.5 185 LEU A O 1
ATOM 1422 N N . PHE A 1 186 ? 24.188 -6.551 -4 1 91.81 186 PHE A N 1
ATOM 1423 C CA . PHE A 1 186 ? 24.672 -5.316 -3.398 1 91.81 186 PHE A CA 1
ATOM 1424 C C . PHE A 1 186 ? 26.203 -5.285 -3.389 1 91.81 186 PHE A C 1
ATOM 1426 O O . PHE A 1 186 ? 26.812 -4.285 -3.773 1 91.81 186 PHE A O 1
ATOM 1433 N N . ARG A 1 187 ? 26.734 -6.336 -2.988 1 90.06 187 ARG A N 1
ATOM 1434 C CA . ARG A 1 187 ? 28.188 -6.438 -2.957 1 90.06 187 ARG A CA 1
ATOM 1435 C C . ARG A 1 187 ? 28.781 -6.355 -4.363 1 90.06 187 ARG A C 1
ATOM 1437 O O . ARG A 1 187 ? 29.828 -5.738 -4.57 1 90.06 187 ARG A O 1
ATOM 1444 N N . LYS A 1 188 ? 28.094 -6.996 -5.285 1 90.19 188 LYS A N 1
ATOM 1445 C CA . LYS A 1 188 ? 28.516 -6.934 -6.68 1 90.19 188 LYS A CA 1
ATOM 1446 C C . LYS A 1 188 ? 28.469 -5.504 -7.207 1 90.19 188 LYS A C 1
ATOM 1448 O O . LYS A 1 188 ? 29.359 -5.086 -7.965 1 90.19 188 LYS A O 1
ATOM 1453 N N . MET A 1 189 ? 27.453 -4.801 -6.828 1 93.12 189 MET A N 1
ATOM 1454 C CA . MET A 1 189 ? 27.328 -3.406 -7.246 1 93.12 189 MET A CA 1
ATOM 1455 C C . MET A 1 189 ? 28.469 -2.568 -6.688 1 93.12 189 MET A C 1
ATOM 1457 O O . MET A 1 189 ? 29.109 -1.817 -7.426 1 93.12 189 MET A O 1
ATOM 1461 N N . VAL A 1 190 ? 28.75 -2.73 -5.379 1 93.25 190 VAL A N 1
ATOM 1462 C CA . VAL A 1 190 ? 29.812 -1.961 -4.723 1 93.25 190 VAL A CA 1
ATOM 1463 C C . VAL A 1 190 ? 31.156 -2.287 -5.355 1 93.25 190 VAL A C 1
ATOM 1465 O O . VAL A 1 190 ? 31.953 -1.384 -5.652 1 93.25 190 VAL A O 1
ATOM 1468 N N . SER A 1 191 ? 31.359 -3.559 -5.605 1 90.69 191 SER A N 1
ATOM 1469 C CA . SER A 1 191 ? 32.625 -3.988 -6.219 1 90.69 191 SER A CA 1
ATOM 1470 C C . SER A 1 191 ? 32.75 -3.438 -7.633 1 90.69 191 SER A C 1
ATOM 1472 O O . SER A 1 191 ? 33.844 -3.012 -8.031 1 90.69 191 SER A O 1
ATOM 1474 N N . ALA A 1 192 ? 31.688 -3.445 -8.383 1 91.44 192 ALA A N 1
ATOM 1475 C CA . ALA A 1 192 ? 31.703 -2.943 -9.75 1 91.44 192 ALA A CA 1
ATOM 1476 C C . ALA A 1 192 ? 31.953 -1.438 -9.781 1 91.44 192 ALA A C 1
ATOM 1478 O O . ALA A 1 192 ? 32.656 -0.938 -10.656 1 91.44 192 ALA A O 1
ATOM 1479 N N . ILE A 1 193 ? 31.391 -0.718 -8.867 1 92.81 193 ILE A N 1
ATOM 1480 C CA . ILE A 1 193 ? 31.594 0.726 -8.789 1 92.81 193 ILE A CA 1
ATOM 1481 C C . ILE A 1 193 ? 33.031 1.028 -8.43 1 92.81 193 ILE A C 1
ATOM 1483 O O . ILE A 1 193 ? 33.656 1.945 -8.992 1 92.81 193 ILE A O 1
ATOM 1487 N N . LYS A 1 194 ? 33.562 0.268 -7.547 1 90.44 194 LYS A N 1
ATOM 1488 C CA . LYS A 1 194 ? 34.969 0.449 -7.133 1 90.44 194 LYS A CA 1
ATOM 1489 C C . LYS A 1 194 ? 35.906 0.241 -8.305 1 90.44 194 LYS A C 1
ATOM 1491 O O . LYS A 1 194 ? 36.938 0.926 -8.414 1 90.44 194 LYS A O 1
ATOM 1496 N N . SER A 1 195 ? 35.5 -0.683 -9.141 1 87.81 195 SER A N 1
ATOM 1497 C CA . SER A 1 195 ? 36.375 -1.045 -10.258 1 87.81 195 SER A CA 1
ATOM 1498 C C . SER A 1 195 ? 36.156 -0.126 -11.453 1 87.81 195 SER A C 1
ATOM 1500 O O . SER A 1 195 ? 36.875 -0.201 -12.453 1 87.81 195 SER A O 1
ATOM 1502 N N . ALA A 1 196 ? 35.219 0.725 -11.352 1 90.38 196 ALA A N 1
ATOM 1503 C CA . ALA A 1 196 ? 34.906 1.624 -12.461 1 90.38 196 ALA A CA 1
ATOM 1504 C C . ALA A 1 196 ? 36 2.684 -12.625 1 90.38 196 ALA A C 1
ATOM 1506 O O . ALA A 1 196 ? 36.75 2.961 -11.688 1 90.38 196 ALA A O 1
ATOM 1507 N N . PRO A 1 197 ? 36.031 3.189 -13.836 1 87.19 197 PRO A N 1
ATOM 1508 C CA . PRO A 1 197 ? 37.094 4.199 -14.086 1 87.19 197 PRO A CA 1
ATOM 1509 C C . PRO A 1 197 ? 36.875 5.469 -13.266 1 87.19 197 PRO A C 1
ATOM 1511 O O . PRO A 1 197 ? 35.781 5.691 -12.727 1 87.19 197 PRO A O 1
ATOM 1514 N N . ALA A 1 198 ? 38 6.23 -13.258 1 80.44 198 ALA A N 1
ATOM 1515 C CA . ALA A 1 198 ? 37.938 7.512 -12.555 1 80.44 198 ALA A CA 1
ATOM 1516 C C . ALA A 1 198 ? 36.938 8.445 -13.219 1 80.44 198 ALA A C 1
ATOM 1518 O O . ALA A 1 198 ? 36.844 8.5 -14.445 1 80.44 198 ALA A O 1
ATOM 1519 N N . GLY A 1 199 ? 36.062 9.031 -12.664 1 80.88 199 GLY A N 1
ATOM 1520 C CA . GLY A 1 199 ? 35.094 9.953 -13.195 1 80.88 199 GLY A CA 1
ATOM 1521 C C . GLY A 1 199 ? 33.781 9.273 -13.57 1 80.88 199 GLY A C 1
ATOM 1522 O O . GLY A 1 199 ? 32.969 9.844 -14.297 1 80.88 199 GLY A O 1
ATOM 1523 N N . TYR A 1 200 ? 33.75 8.031 -13.289 1 89.56 200 TYR A N 1
ATOM 1524 C CA . TYR A 1 200 ? 32.531 7.262 -13.57 1 89.56 200 TYR A CA 1
ATOM 1525 C C . TYR A 1 200 ? 31.297 8.008 -13.117 1 89.56 200 TYR A C 1
ATOM 1527 O O . TYR A 1 200 ? 31.234 8.523 -12 1 89.56 200 TYR A O 1
ATOM 1535 N N . ILE A 1 201 ? 30.375 8.148 -14.148 1 87.12 201 ILE A N 1
ATOM 1536 C CA . ILE A 1 201 ? 29.062 8.742 -13.844 1 87.12 201 ILE A CA 1
ATOM 1537 C C . ILE A 1 201 ? 28 7.648 -13.82 1 87.12 201 ILE A C 1
ATOM 1539 O O . ILE A 1 201 ? 27.797 6.938 -14.805 1 87.12 201 ILE A O 1
ATOM 1543 N N . PRO A 1 202 ? 27.359 7.484 -12.688 1 91.56 202 PRO A N 1
ATOM 1544 C CA . PRO A 1 202 ? 26.344 6.438 -12.594 1 91.56 202 PRO A CA 1
ATOM 1545 C C . PRO A 1 202 ? 25.141 6.707 -13.492 1 91.56 202 PRO A C 1
ATOM 1547 O O . PRO A 1 202 ? 24.906 7.848 -13.898 1 91.56 202 PRO A O 1
ATOM 1550 N N . PRO A 1 203 ? 24.438 5.66 -13.836 1 91.81 203 PRO A N 1
ATOM 1551 C CA . PRO A 1 203 ? 23.281 5.82 -14.719 1 91.81 203 PRO A CA 1
ATOM 1552 C C . PRO A 1 203 ? 22.156 6.617 -14.07 1 91.81 203 PRO A C 1
ATOM 1554 O O . PRO A 1 203 ? 21.922 6.512 -12.867 1 91.81 203 PRO A O 1
ATOM 1557 N N . ASN A 1 204 ? 21.453 7.41 -14.859 1 89.62 204 ASN A N 1
ATOM 1558 C CA . ASN A 1 204 ? 20.297 8.156 -14.391 1 89.62 204 ASN A CA 1
ATOM 1559 C C . ASN A 1 204 ? 19 7.375 -14.602 1 89.62 204 ASN A C 1
ATOM 1561 O O . ASN A 1 204 ? 19.031 6.227 -15.055 1 89.62 204 ASN A O 1
ATOM 1565 N N . HIS A 1 205 ? 17.906 7.953 -14.211 1 90.62 205 HIS A N 1
ATOM 1566 C CA . HIS A 1 205 ? 16.609 7.273 -14.273 1 90.62 205 HIS A CA 1
ATOM 1567 C C . HIS A 1 205 ? 16.266 6.871 -15.703 1 90.62 205 HIS A C 1
ATOM 1569 O O . HIS A 1 205 ? 15.68 5.812 -15.938 1 90.62 205 HIS A O 1
ATOM 1575 N N . LYS A 1 206 ? 16.641 7.617 -16.672 1 89 206 LYS A N 1
ATOM 1576 C CA . LYS A 1 206 ? 16.344 7.328 -18.078 1 89 206 LYS A CA 1
ATOM 1577 C C . LYS A 1 206 ? 17.109 6.105 -18.562 1 89 206 LYS A C 1
ATOM 1579 O O . LYS A 1 206 ? 16.547 5.238 -19.234 1 89 206 LYS A O 1
ATOM 1584 N N . LYS A 1 207 ? 18.359 6.082 -18.266 1 91.19 207 LYS A N 1
ATOM 1585 C CA . LYS A 1 207 ? 19.188 4.945 -18.656 1 91.19 207 LYS A CA 1
ATOM 1586 C C . LYS A 1 207 ? 18.719 3.662 -17.984 1 91.19 207 LYS A C 1
ATOM 1588 O O . LYS A 1 207 ? 18.688 2.596 -18.594 1 91.19 207 LYS A O 1
ATOM 1593 N N . LEU A 1 208 ? 18.344 3.732 -16.719 1 93.5 208 LEU A N 1
ATOM 1594 C CA . LEU A 1 208 ? 17.891 2.58 -15.945 1 93.5 208 LEU A CA 1
ATOM 1595 C C . LEU A 1 208 ? 16.562 2.051 -16.484 1 93.5 208 LEU A C 1
ATOM 1597 O O . LEU A 1 208 ? 16.312 0.844 -16.453 1 93.5 208 LEU A O 1
ATOM 1601 N N . SER A 1 209 ? 15.719 2.955 -17.016 1 92.75 209 SER A N 1
ATOM 1602 C CA . SER A 1 209 ? 14.375 2.562 -17.422 1 92.75 209 SER A CA 1
ATOM 1603 C C . SER A 1 209 ? 14.328 2.189 -18.891 1 92.75 209 SER A C 1
ATOM 1605 O O . SER A 1 209 ? 13.297 1.729 -19.391 1 92.75 209 SER A O 1
ATOM 1607 N N . SER A 1 210 ? 15.398 2.312 -19.625 1 92.12 210 SER A N 1
ATOM 1608 C CA . SER A 1 210 ? 15.352 2.078 -21.078 1 92.12 210 SER A CA 1
ATOM 1609 C C . SER A 1 210 ? 16.438 1.087 -21.5 1 92.12 210 SER A C 1
ATOM 1611 O O . SER A 1 210 ? 16.25 -0.126 -21.375 1 92.12 210 SER A O 1
ATOM 1613 N N . SER A 1 211 ? 17.609 1.604 -21.812 1 91 211 SER A N 1
ATOM 1614 C CA . SER A 1 211 ? 18.641 0.78 -22.438 1 91 211 SER A CA 1
ATOM 1615 C C . SER A 1 211 ? 19.125 -0.316 -21.484 1 91 211 SER A C 1
ATOM 1617 O O . SER A 1 211 ? 19.281 -1.47 -21.891 1 91 211 SER A O 1
ATOM 1619 N N . LEU A 1 212 ? 19.359 0.062 -20.266 1 93.5 212 LEU A N 1
ATOM 1620 C CA . LEU A 1 212 ? 19.859 -0.93 -19.328 1 93.5 212 LEU A CA 1
ATOM 1621 C C . LEU A 1 212 ? 18.797 -1.986 -19.016 1 93.5 212 LEU A C 1
ATOM 1623 O O . LEU A 1 212 ? 19.125 -3.152 -18.781 1 93.5 212 LEU A O 1
ATOM 1627 N N . LEU A 1 213 ? 17.562 -1.606 -18.938 1 92.88 213 LEU A N 1
ATOM 1628 C CA . LEU A 1 213 ? 16.484 -2.559 -18.703 1 92.88 213 LEU A CA 1
ATOM 1629 C C . LEU A 1 213 ? 16.406 -3.588 -19.828 1 92.88 213 LEU A C 1
ATOM 1631 O O . LEU A 1 213 ? 16.281 -4.789 -19.562 1 92.88 213 LEU A O 1
ATOM 1635 N N . GLU A 1 214 ? 16.484 -3.158 -21.016 1 91.19 214 GLU A N 1
ATOM 1636 C CA . GLU A 1 214 ? 16.453 -4.047 -22.172 1 91.19 214 GLU A CA 1
ATOM 1637 C C . GLU A 1 214 ? 17.625 -5.008 -22.172 1 91.19 214 GLU A C 1
ATOM 1639 O O . GLU A 1 214 ? 17.469 -6.195 -22.469 1 91.19 214 GLU A O 1
ATOM 1644 N N . GLU A 1 215 ? 18.703 -4.441 -21.906 1 90.44 215 GLU A N 1
ATOM 1645 C CA . GLU A 1 215 ? 19.906 -5.27 -21.875 1 90.44 215 GLU A CA 1
ATOM 1646 C C . GLU A 1 215 ? 19.812 -6.336 -20.781 1 90.44 215 GLU A C 1
ATOM 1648 O O . GLU A 1 215 ? 20.109 -7.508 -21.031 1 90.44 215 GLU A O 1
ATOM 1653 N N . CYS A 1 216 ? 19.469 -5.914 -19.594 1 92.31 216 CYS A N 1
ATOM 1654 C CA . CYS A 1 216 ? 19.344 -6.863 -18.5 1 92.31 216 CYS A CA 1
ATOM 1655 C C . CYS A 1 216 ? 18.281 -7.91 -18.797 1 92.31 216 CYS A C 1
ATOM 1657 O O . CYS A 1 216 ? 18.422 -9.078 -18.438 1 92.31 216 CYS A O 1
ATOM 1659 N N . TYR A 1 217 ? 17.203 -7.504 -19.453 1 90.94 217 TYR A N 1
ATOM 1660 C CA . TYR A 1 217 ? 16.141 -8.414 -19.859 1 90.94 217 TYR A CA 1
ATOM 1661 C C . TYR A 1 217 ? 16.672 -9.469 -20.828 1 90.94 217 TYR A C 1
ATOM 1663 O O . TYR A 1 217 ? 16.391 -10.656 -20.672 1 90.94 217 TYR A O 1
ATOM 1671 N N . ASN A 1 218 ? 17.391 -9.047 -21.766 1 89.25 218 ASN A N 1
ATOM 1672 C CA . ASN A 1 218 ? 17.969 -9.961 -22.75 1 89.25 218 ASN A CA 1
ATOM 1673 C C . ASN A 1 218 ? 18.984 -10.898 -22.109 1 89.25 218 ASN A C 1
ATOM 1675 O O . ASN A 1 218 ? 19.062 -12.078 -22.453 1 89.25 218 ASN A O 1
ATOM 1679 N N . ASP A 1 219 ? 19.688 -10.312 -21.219 1 89.19 219 ASP A N 1
ATOM 1680 C CA . ASP A 1 219 ? 20.656 -11.133 -20.5 1 89.19 219 ASP A CA 1
ATOM 1681 C C . ASP A 1 219 ? 19.969 -12.219 -19.688 1 89.19 219 ASP A C 1
ATOM 1683 O O . ASP A 1 219 ? 20.469 -13.344 -19.594 1 89.19 219 ASP A O 1
ATOM 1687 N N . MET A 1 220 ? 18.984 -11.906 -19.094 1 87.62 220 MET A N 1
ATOM 1688 C CA . MET A 1 220 ? 18.219 -12.875 -18.328 1 87.62 220 MET A CA 1
ATOM 1689 C C . MET A 1 220 ? 17.75 -14.023 -19.219 1 87.62 220 MET A C 1
ATOM 1691 O O . MET A 1 220 ? 17.891 -15.195 -18.844 1 87.62 220 MET A O 1
ATOM 1695 N N . TRP A 1 221 ? 17.266 -13.727 -20.359 1 87.56 221 TRP A N 1
ATOM 1696 C CA . TRP A 1 221 ? 16.766 -14.766 -21.266 1 87.56 221 TRP A CA 1
ATOM 1697 C C . TRP A 1 221 ? 17.906 -15.594 -21.844 1 87.56 221 TRP A C 1
ATOM 1699 O O . TRP A 1 221 ? 17.75 -16.797 -22.078 1 87.56 221 TRP A O 1
ATOM 1709 N N . ALA A 1 222 ? 18.984 -14.891 -22.016 1 85.62 222 ALA A N 1
ATOM 1710 C CA . ALA A 1 222 ? 20.172 -15.641 -22.438 1 85.62 222 ALA A CA 1
ATOM 1711 C C . ALA A 1 222 ? 20.578 -16.656 -21.375 1 85.62 222 ALA A C 1
ATOM 1713 O O . ALA A 1 222 ? 20.938 -17.797 -21.703 1 85.62 222 ALA A O 1
ATOM 1714 N N . ASN A 1 223 ? 20.484 -16.266 -20.156 1 84.5 223 ASN A N 1
ATOM 1715 C CA . ASN A 1 223 ? 20.797 -17.156 -19.062 1 84.5 223 ASN A CA 1
ATOM 1716 C C . ASN A 1 223 ? 19.781 -18.312 -18.969 1 84.5 223 ASN A C 1
ATOM 1718 O O . ASN A 1 223 ? 20.156 -19.438 -18.656 1 84.5 223 ASN A O 1
ATOM 1722 N N . VAL A 1 224 ? 18.547 -18.031 -19.25 1 83.81 224 VAL A N 1
ATOM 1723 C CA . VAL A 1 224 ? 17.516 -19.047 -19.219 1 83.81 224 VAL A CA 1
ATOM 1724 C C . VAL A 1 224 ? 17.75 -20.062 -20.328 1 83.81 224 VAL A C 1
ATOM 1726 O O . VAL A 1 224 ? 17.656 -21.281 -20.094 1 83.81 224 VAL A O 1
ATOM 1729 N N . ARG A 1 225 ? 18.172 -19.594 -21.453 1 82.31 225 ARG A N 1
ATOM 1730 C CA . ARG A 1 225 ? 18.438 -20.469 -22.578 1 82.31 225 ARG A CA 1
ATOM 1731 C C . ARG A 1 225 ? 19.672 -21.328 -22.328 1 82.31 225 ARG A C 1
ATOM 1733 O O . ARG A 1 225 ? 19.719 -22.484 -22.75 1 82.31 225 ARG A O 1
ATOM 1740 N N . ALA A 1 226 ? 20.516 -20.719 -21.625 1 82.25 226 ALA A N 1
ATOM 1741 C CA . ALA A 1 226 ? 21.766 -21.422 -21.375 1 82.25 226 ALA A CA 1
ATOM 1742 C C . ALA A 1 226 ? 21.547 -22.594 -20.422 1 82.25 226 ALA A C 1
ATOM 1744 O O . ALA A 1 226 ? 22.328 -23.562 -20.438 1 82.25 226 ALA A O 1
ATOM 1745 N N . ARG A 1 227 ? 20.594 -22.531 -19.703 1 79.62 227 ARG A N 1
ATOM 1746 C CA . ARG A 1 227 ? 20.297 -23.609 -18.766 1 79.62 227 ARG A CA 1
ATOM 1747 C C . ARG A 1 227 ? 19.938 -24.891 -19.516 1 79.62 227 ARG A C 1
ATOM 1749 O O . ARG A 1 227 ? 20.156 -26 -19.016 1 79.62 227 ARG A O 1
ATOM 1756 N N . ASP A 1 228 ? 19.328 -24.734 -20.641 1 79 228 ASP A N 1
ATOM 1757 C CA . ASP A 1 228 ? 18.953 -25.859 -21.5 1 79 228 ASP A CA 1
ATOM 1758 C C . ASP A 1 228 ? 19.203 -25.547 -22.969 1 79 228 ASP A C 1
ATOM 1760 O O . ASP A 1 228 ? 18.266 -25.516 -23.766 1 79 228 ASP A O 1
ATOM 1764 N N . SER A 1 229 ? 20.438 -25.312 -23.297 1 76 229 SER A N 1
ATOM 1765 C CA . SER A 1 229 ? 20.859 -24.812 -24.594 1 76 229 SER A CA 1
ATOM 1766 C C . SER A 1 229 ? 20.484 -25.781 -25.719 1 76 229 SER A C 1
ATOM 1768 O O . SER A 1 229 ? 20.109 -25.359 -26.812 1 76 229 SER A O 1
ATOM 1770 N N . ASP A 1 230 ? 20.531 -27.031 -25.344 1 76.31 230 ASP A N 1
ATOM 1771 C CA . ASP A 1 230 ? 20.266 -28 -26.406 1 76.31 230 ASP A CA 1
ATOM 1772 C C . ASP A 1 230 ? 18.828 -28.547 -26.281 1 76.31 230 ASP A C 1
ATOM 1774 O O . ASP A 1 230 ? 18.422 -29.406 -27.062 1 76.31 230 ASP A O 1
ATOM 1778 N N . GLY A 1 231 ? 18.078 -28.094 -25.297 1 76.44 231 GLY A N 1
ATOM 1779 C CA . GLY A 1 231 ? 16.703 -28.516 -25.109 1 76.44 231 GLY A CA 1
ATOM 1780 C C . GLY A 1 231 ? 16.578 -29.922 -24.594 1 76.44 231 GLY A C 1
ATOM 1781 O O . GLY A 1 231 ? 15.469 -30.484 -24.547 1 76.44 231 GLY A O 1
ATOM 1782 N N . THR A 1 232 ? 17.609 -30.5 -24.219 1 75.81 232 THR A N 1
ATOM 1783 C CA . THR A 1 232 ? 17.641 -31.906 -23.812 1 75.81 232 THR A CA 1
ATOM 1784 C C . THR A 1 232 ? 16.938 -32.094 -22.469 1 75.81 232 THR A C 1
ATOM 1786 O O . THR A 1 232 ? 16.266 -33.094 -22.266 1 75.81 232 THR A O 1
ATOM 1789 N N . LEU A 1 233 ? 17.094 -31.172 -21.703 1 76.38 233 LEU A N 1
ATOM 1790 C CA . LEU A 1 233 ? 16.5 -31.312 -20.375 1 76.38 233 LEU A CA 1
ATOM 1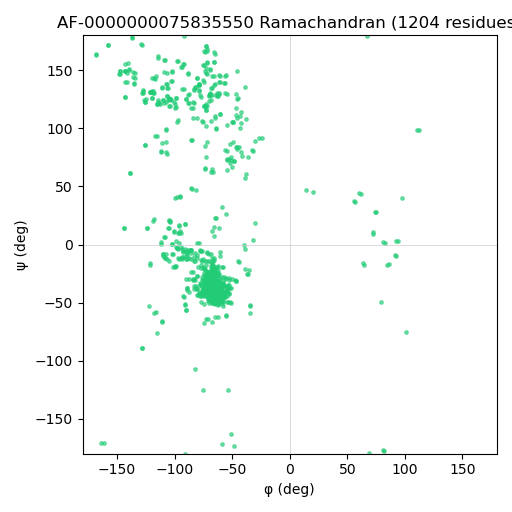791 C C . LEU A 1 233 ? 14.984 -31.203 -20.453 1 76.38 233 LEU A C 1
ATOM 1793 O O . LEU A 1 233 ? 14.266 -32 -19.828 1 76.38 233 LEU A O 1
ATOM 1797 N N . ALA A 1 234 ? 14.516 -30.312 -21.234 1 77.19 234 ALA A N 1
ATOM 1798 C CA . ALA A 1 234 ? 13.07 -30.172 -21.406 1 77.19 234 ALA A CA 1
ATOM 1799 C C . ALA A 1 234 ? 12.484 -31.422 -22.078 1 77.19 234 ALA A C 1
ATOM 1801 O O . ALA A 1 234 ? 11.375 -31.844 -21.734 1 77.19 234 ALA A O 1
ATOM 1802 N N . ALA A 1 235 ? 13.289 -31.938 -22.922 1 75.75 235 ALA A N 1
ATOM 1803 C CA . ALA A 1 235 ? 12.836 -33.125 -23.609 1 75.75 235 ALA A CA 1
ATOM 1804 C C . ALA A 1 235 ? 12.812 -34.344 -22.672 1 75.75 235 ALA A C 1
ATOM 1806 O O . ALA A 1 235 ? 11.93 -35.188 -22.766 1 75.75 235 ALA A O 1
ATOM 1807 N N . LYS A 1 236 ? 13.703 -34.312 -21.812 1 73.56 236 LYS A N 1
ATOM 1808 C CA . LYS A 1 236 ? 13.844 -35.438 -20.891 1 73.56 236 LYS A CA 1
ATOM 1809 C C . LYS A 1 236 ? 12.82 -35.344 -19.766 1 73.56 236 LYS A C 1
ATOM 1811 O O . LYS A 1 236 ? 12.188 -36.344 -19.422 1 73.56 236 LYS A O 1
ATOM 1816 N N . TYR A 1 237 ? 12.617 -34.25 -19.219 1 76.62 237 TYR A N 1
ATOM 1817 C CA . TYR A 1 237 ? 11.836 -34.156 -17.984 1 76.62 237 TYR A CA 1
ATOM 1818 C C . TYR A 1 237 ? 10.453 -33.594 -18.266 1 76.62 237 TYR A C 1
ATOM 1820 O O . TYR A 1 237 ? 9.531 -33.75 -17.453 1 76.62 237 TYR A O 1
ATOM 1828 N N . GLY A 1 238 ? 10.258 -33.062 -19.359 1 82.19 238 GLY A N 1
ATOM 1829 C CA . GLY A 1 238 ? 9.008 -32.375 -19.656 1 82.19 238 GLY A CA 1
ATOM 1830 C C . GLY A 1 238 ? 8.82 -31.094 -18.859 1 82.19 238 GLY A C 1
ATOM 1831 O O . GLY A 1 238 ? 9.719 -30.688 -18.109 1 82.19 238 GLY A O 1
ATOM 1832 N N . ALA A 1 239 ? 7.703 -30.438 -19.078 1 88.75 239 ALA A N 1
ATOM 1833 C CA . ALA A 1 239 ? 7.414 -29.188 -18.391 1 88.75 239 ALA A CA 1
ATOM 1834 C C . ALA A 1 239 ? 5.93 -29.078 -18.047 1 88.75 239 ALA A C 1
ATOM 1836 O O . ALA A 1 239 ? 5.09 -29.703 -18.703 1 88.75 239 ALA A O 1
ATOM 1837 N N . THR A 1 240 ? 5.719 -28.391 -16.953 1 91.69 240 THR A N 1
ATOM 1838 C CA . THR A 1 240 ? 4.355 -28.031 -16.562 1 91.69 240 THR A CA 1
ATOM 1839 C C . THR A 1 240 ? 4.043 -26.594 -16.969 1 91.69 240 THR A C 1
ATOM 1841 O O . THR A 1 240 ? 4.801 -25.688 -16.656 1 91.69 240 THR A O 1
ATOM 1844 N N . TYR A 1 241 ? 2.992 -26.516 -17.656 1 94.69 241 TYR A N 1
ATOM 1845 C CA . TYR A 1 241 ? 2.514 -25.188 -18.031 1 94.69 241 TYR A CA 1
ATOM 1846 C C . TYR A 1 241 ? 1.555 -24.641 -16.984 1 94.69 241 TYR A C 1
ATOM 1848 O O . TYR A 1 241 ? 0.57 -25.297 -16.625 1 94.69 241 TYR A O 1
ATOM 1856 N N . VAL A 1 242 ? 1.872 -23.438 -16.469 1 94 242 VAL A N 1
ATOM 1857 C CA . VAL A 1 242 ? 1.027 -22.797 -15.477 1 94 242 VAL A CA 1
ATOM 1858 C C . VAL A 1 242 ? 0.565 -21.438 -15.984 1 94 242 VAL A C 1
ATOM 1860 O O . VAL A 1 242 ? 1.369 -20.656 -16.5 1 94 242 VAL A O 1
ATOM 1863 N N . SER A 1 243 ? -0.712 -21.172 -15.891 1 93.62 243 SER A N 1
ATOM 1864 C CA . SER A 1 243 ? -1.254 -19.891 -16.312 1 93.62 243 SER A CA 1
ATOM 1865 C C . SER A 1 243 ? -2.244 -19.344 -15.289 1 93.62 243 SER A C 1
ATOM 1867 O O . SER A 1 243 ? -3.004 -20.109 -14.688 1 93.62 243 SER A O 1
ATOM 1869 N N . ASP A 1 244 ? -2.143 -18.031 -15.062 1 90.5 244 ASP A N 1
ATOM 1870 C CA . ASP A 1 244 ? -3.02 -17.375 -14.094 1 90.5 244 ASP A CA 1
ATOM 1871 C C . ASP A 1 244 ? -3.316 -15.938 -14.492 1 90.5 244 ASP A C 1
ATOM 1873 O O . ASP A 1 244 ? -2.533 -15.32 -15.211 1 90.5 244 ASP A O 1
ATOM 1877 N N . GLY A 1 245 ? -4.5 -15.523 -14.164 1 86.75 245 GLY A N 1
ATOM 1878 C CA . GLY A 1 245 ? -4.871 -14.133 -14.398 1 86.75 245 GLY A CA 1
ATOM 1879 C C . GLY A 1 245 ? -4.516 -13.219 -13.242 1 86.75 245 GLY A C 1
ATOM 1880 O O . GLY A 1 245 ? -4.562 -13.625 -12.078 1 86.75 245 GLY A O 1
ATOM 1881 N N . TRP A 1 246 ? -4.188 -11.977 -13.656 1 84.88 246 TRP A N 1
ATOM 1882 C CA . TRP A 1 246 ? -3.852 -10.969 -12.656 1 84.88 246 TRP A CA 1
ATOM 1883 C C . TRP A 1 246 ? -4.281 -9.578 -13.117 1 84.88 246 TRP A C 1
ATOM 1885 O O . TRP A 1 246 ? -4.336 -9.305 -14.312 1 84.88 246 TRP A O 1
ATOM 1895 N N . ASP A 1 247 ? -4.613 -8.766 -12.148 1 82.38 247 ASP A N 1
ATOM 1896 C CA . ASP A 1 247 ? -4.855 -7.355 -12.43 1 82.38 247 ASP A CA 1
ATOM 1897 C C . ASP A 1 247 ? -3.705 -6.492 -11.914 1 82.38 247 ASP A C 1
ATOM 1899 O O . ASP A 1 247 ? -3.324 -6.582 -10.75 1 82.38 247 ASP A O 1
ATOM 1903 N N . SER A 1 248 ? -3.236 -5.719 -12.781 1 79.88 248 SER A N 1
ATOM 1904 C CA . SER A 1 248 ? -2.16 -4.824 -12.375 1 79.88 248 SER A CA 1
ATOM 1905 C C . SER A 1 248 ? -2.684 -3.705 -11.477 1 79.88 248 SER A C 1
ATOM 1907 O O . SER A 1 248 ? -3.895 -3.547 -11.32 1 79.88 248 SER A O 1
ATOM 1909 N N . CYS A 1 249 ? -1.73 -2.957 -10.914 1 69.44 249 CYS A N 1
ATOM 1910 C CA . CYS A 1 249 ? -2.09 -1.846 -10.039 1 69.44 249 CYS A CA 1
ATOM 1911 C C . CYS A 1 249 ? -2.891 -0.793 -10.797 1 69.44 249 CYS A C 1
ATOM 1913 O O . CYS A 1 249 ? -3.688 -0.066 -10.203 1 69.44 249 CYS A O 1
ATOM 1915 N N . ASP A 1 250 ? -2.686 -0.796 -12.062 1 70.69 250 ASP A N 1
ATOM 1916 C CA . ASP A 1 250 ? -3.398 0.162 -12.898 1 70.69 250 ASP A CA 1
ATOM 1917 C C . ASP A 1 250 ? -4.645 -0.47 -13.523 1 70.69 250 ASP A C 1
ATOM 1919 O O . ASP A 1 250 ? -5.156 0.017 -14.531 1 70.69 250 ASP A O 1
ATOM 1923 N N . SER A 1 251 ? -4.965 -1.713 -13.016 1 75.38 251 SER A N 1
ATOM 1924 C CA . SER A 1 251 ? -6.191 -2.402 -13.398 1 75.38 251 SER A CA 1
ATOM 1925 C C . SER A 1 251 ? -6.094 -2.963 -14.812 1 75.38 251 SER A C 1
ATOM 1927 O O . SER A 1 251 ? -7.07 -2.953 -15.562 1 75.38 251 SER A O 1
ATOM 1929 N N . LEU A 1 252 ? -4.906 -3.246 -15.164 1 81.69 252 LEU A N 1
ATOM 1930 C CA . LEU A 1 252 ? -4.73 -3.951 -16.422 1 81.69 252 LEU A CA 1
ATOM 1931 C C . LEU A 1 252 ? -4.926 -5.453 -16.25 1 81.69 252 LEU A C 1
ATOM 1933 O O . LEU A 1 252 ? -4.27 -6.07 -15.398 1 81.69 252 LEU A O 1
ATOM 1937 N N . PRO A 1 253 ? -5.848 -5.941 -16.984 1 86.62 253 PRO A N 1
ATOM 1938 C CA . PRO A 1 253 ? -6.016 -7.395 -16.906 1 86.62 253 PRO A CA 1
ATOM 1939 C C . PRO A 1 253 ? -4.887 -8.156 -17.578 1 86.62 253 PRO A C 1
ATOM 1941 O O . PRO A 1 253 ? -4.688 -8.023 -18.797 1 86.62 253 PRO A O 1
ATOM 1944 N N . LEU A 1 254 ? -4.215 -8.93 -16.781 1 90.81 254 LEU A N 1
ATOM 1945 C CA . LEU A 1 254 ? -3.068 -9.672 -17.297 1 90.81 254 LEU A CA 1
ATOM 1946 C C . LEU A 1 254 ? -3.293 -11.172 -17.188 1 90.81 254 LEU A C 1
ATOM 1948 O O . LEU A 1 254 ? -3.932 -11.641 -16.25 1 90.81 254 LEU A O 1
ATOM 1952 N N . ILE A 1 255 ? -2.83 -11.906 -18.156 1 92 255 ILE A N 1
ATOM 1953 C CA . ILE A 1 255 ? -2.723 -13.359 -18.078 1 92 255 ILE A CA 1
ATOM 1954 C C . ILE A 1 255 ? -1.251 -13.766 -18.125 1 92 255 ILE A C 1
ATOM 1956 O O . ILE A 1 255 ? -0.526 -13.414 -19.047 1 92 255 ILE A O 1
ATOM 1960 N N . ASN A 1 256 ? -0.884 -14.43 -17.094 1 93.81 256 ASN A N 1
ATOM 1961 C CA . ASN A 1 256 ? 0.509 -14.836 -16.938 1 93.81 256 ASN A CA 1
ATOM 1962 C C . ASN A 1 256 ? 0.707 -16.312 -17.281 1 93.81 256 ASN A C 1
ATOM 1964 O O . ASN A 1 256 ? -0.208 -17.109 -17.109 1 93.81 256 ASN A O 1
ATOM 1968 N N . SER A 1 257 ? 1.877 -16.609 -17.766 1 95.25 257 SER A N 1
ATOM 1969 C CA . SER A 1 257 ? 2.238 -18 -18.062 1 95.25 257 SER A CA 1
ATOM 1970 C C . SER A 1 257 ? 3.646 -18.312 -17.578 1 95.25 257 SER A C 1
ATOM 1972 O O . SER A 1 257 ? 4.523 -17.453 -17.578 1 95.25 257 SER A O 1
ATOM 1974 N N . ALA A 1 258 ? 3.787 -19.484 -17.125 1 93.31 258 ALA A N 1
ATOM 1975 C CA . ALA A 1 258 ? 5.078 -19.984 -16.672 1 93.31 258 ALA A CA 1
ATOM 1976 C C . ALA A 1 258 ? 5.246 -21.469 -17.031 1 93.31 258 ALA A C 1
ATOM 1978 O O . ALA A 1 258 ? 4.262 -22.188 -17.203 1 93.31 258 ALA A O 1
ATOM 1979 N N . PHE A 1 259 ? 6.43 -21.844 -17.25 1 91.25 259 PHE A N 1
ATOM 1980 C CA . PHE A 1 259 ? 6.793 -23.2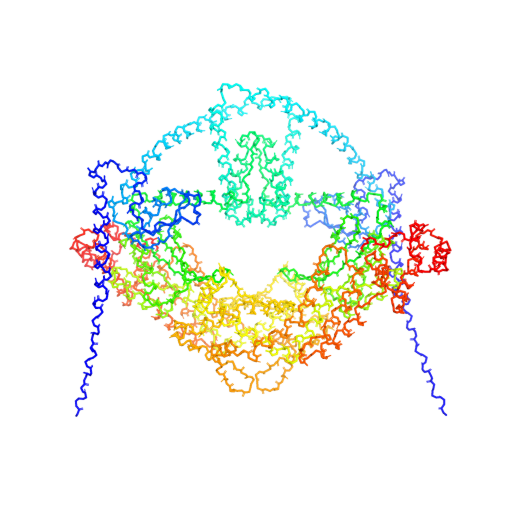5 -17.453 1 91.25 259 PHE A CA 1
ATOM 1981 C C . PHE A 1 259 ? 7.695 -23.734 -16.312 1 91.25 259 PHE A C 1
ATOM 1983 O O . PHE A 1 259 ? 8.734 -23.141 -16.047 1 91.25 259 PHE A O 1
ATOM 1990 N N . ILE A 1 260 ? 7.254 -24.781 -15.68 1 88.06 260 ILE A N 1
ATOM 1991 C CA . ILE A 1 260 ? 8.016 -25.344 -14.57 1 88.06 260 ILE A CA 1
ATOM 1992 C C . ILE A 1 260 ? 8.625 -26.672 -14.984 1 88.06 260 ILE A C 1
ATOM 1994 O O . ILE A 1 260 ? 7.926 -27.562 -15.477 1 88.06 260 ILE A O 1
ATOM 1998 N N . THR A 1 261 ? 9.977 -26.672 -14.859 1 77.12 261 THR A N 1
ATOM 1999 C CA . THR A 1 261 ? 10.672 -27.922 -15.156 1 77.12 261 THR A CA 1
ATOM 2000 C C . THR A 1 261 ? 11.359 -28.469 -13.906 1 77.12 261 THR A C 1
ATOM 2002 O O . THR A 1 261 ? 11.633 -27.719 -12.969 1 77.12 261 THR A O 1
ATOM 2005 N N . ALA A 1 262 ? 11.43 -29.75 -13.711 1 63.97 262 ALA A N 1
ATOM 2006 C CA . ALA A 1 262 ? 11.969 -30.438 -12.539 1 63.97 262 ALA A CA 1
ATOM 2007 C C . ALA A 1 262 ? 13.406 -30.016 -12.266 1 63.97 262 ALA A C 1
ATOM 2009 O O . ALA A 1 262 ? 13.875 -30.078 -11.133 1 63.97 262 ALA A O 1
ATOM 2010 N N . ASN A 1 263 ? 14.133 -29.656 -13.25 1 57.41 263 ASN A N 1
ATOM 2011 C CA . ASN A 1 263 ? 15.57 -29.5 -13.062 1 57.41 263 ASN A CA 1
ATOM 2012 C C . ASN A 1 263 ? 15.93 -28.078 -12.625 1 57.41 263 ASN A C 1
ATOM 2014 O O . ASN A 1 263 ? 16.953 -27.875 -11.969 1 57.41 263 ASN A O 1
ATOM 2018 N N . ASP A 1 264 ? 15.352 -27.234 -13.117 1 61 264 ASP A N 1
ATOM 2019 C CA . ASP A 1 264 ? 15.961 -25.906 -12.992 1 61 264 ASP A CA 1
ATOM 2020 C C . ASP A 1 264 ? 14.984 -24.922 -12.359 1 61 264 ASP A C 1
ATOM 2022 O O . ASP A 1 264 ? 15.234 -23.719 -12.344 1 61 264 ASP A O 1
ATOM 2026 N N . GLY A 1 265 ? 14.023 -25.5 -11.844 1 69.62 265 GLY A N 1
ATOM 2027 C CA . GLY A 1 265 ? 13.07 -24.531 -11.336 1 69.62 265 GLY A CA 1
ATOM 2028 C C . GLY A 1 265 ? 12.156 -23.969 -12.414 1 69.62 265 GLY A C 1
ATOM 2029 O O . GLY A 1 265 ? 12.141 -24.469 -13.539 1 69.62 265 GLY A O 1
ATOM 2030 N N . GLY A 1 266 ? 11.164 -22.906 -12.078 1 78.81 266 GLY A N 1
ATOM 2031 C CA . GLY A 1 266 ? 10.133 -22.344 -12.938 1 78.81 266 GLY A CA 1
ATOM 2032 C C . GLY A 1 266 ? 10.586 -21.078 -13.656 1 78.81 266 GLY A C 1
ATOM 2033 O O . GLY A 1 266 ? 11.547 -20.438 -13.234 1 78.81 266 GLY A O 1
ATOM 2034 N N . VAL A 1 267 ? 10.25 -21.094 -15.016 1 85.5 267 VAL A N 1
ATOM 2035 C CA . VAL A 1 267 ? 10.5 -19.891 -15.805 1 85.5 267 VAL A CA 1
ATOM 2036 C C . VAL A 1 267 ? 9.195 -19.141 -16.031 1 85.5 267 VAL A C 1
ATOM 2038 O O . VAL A 1 267 ? 8.195 -19.719 -16.453 1 85.5 267 VAL A O 1
ATOM 2041 N N . PHE A 1 268 ? 9.305 -17.906 -15.609 1 90.5 268 PHE A N 1
ATOM 2042 C CA . PHE A 1 268 ? 8.211 -17.016 -16.016 1 90.5 268 PHE A CA 1
ATOM 2043 C C . PHE A 1 268 ? 8.312 -16.672 -17.484 1 90.5 268 PHE A C 1
ATOM 2045 O O . PHE A 1 268 ? 9.297 -16.078 -17.938 1 90.5 268 PHE A O 1
ATOM 2052 N N . PHE A 1 269 ? 7.289 -17.062 -18.156 1 91.69 269 PHE A N 1
ATOM 2053 C CA . PHE A 1 269 ? 7.375 -17.047 -19.609 1 91.69 269 PHE A CA 1
ATOM 2054 C C . PHE A 1 269 ? 6.902 -15.703 -20.156 1 91.69 269 PHE A C 1
ATOM 2056 O O . PHE A 1 269 ? 7.656 -15.008 -20.844 1 91.69 269 PHE A O 1
ATOM 2063 N N . ARG A 1 270 ? 5.695 -15.297 -19.828 1 90.62 270 ARG A N 1
ATOM 2064 C CA . ARG A 1 270 ? 5.254 -13.977 -20.281 1 90.62 270 ARG A CA 1
ATOM 2065 C C . ARG A 1 270 ? 3.961 -13.562 -19.578 1 90.62 270 ARG A C 1
ATOM 2067 O O . ARG A 1 270 ? 3.299 -14.391 -18.953 1 90.62 270 ARG A O 1
ATOM 2074 N N . SER A 1 271 ? 3.691 -12.281 -19.672 1 92.88 271 SER A N 1
ATOM 2075 C CA . SER A 1 271 ? 2.439 -11.648 -19.266 1 92.88 271 SER A CA 1
ATOM 2076 C C . SER A 1 271 ? 1.76 -10.953 -20.438 1 92.88 271 SER A C 1
ATOM 2078 O O . SER A 1 271 ? 2.379 -10.141 -21.125 1 92.88 271 SER A O 1
ATOM 2080 N N . VAL A 1 272 ? 0.52 -11.328 -20.625 1 92.75 272 VAL A N 1
ATOM 2081 C CA . VAL A 1 272 ? -0.203 -10.758 -21.75 1 92.75 272 VAL A CA 1
ATOM 2082 C C . VAL A 1 272 ? -1.285 -9.805 -21.25 1 92.75 272 VAL A C 1
ATOM 2084 O O . VAL A 1 272 ? -2.1 -10.18 -20.406 1 92.75 272 VAL A O 1
ATOM 2087 N N . ASN A 1 273 ? -1.209 -8.586 -21.75 1 89.44 273 ASN A N 1
ATOM 2088 C CA . ASN A 1 273 ? -2.285 -7.629 -21.516 1 89.44 273 ASN A CA 1
ATOM 2089 C C . ASN A 1 273 ? -3.529 -7.965 -22.328 1 89.44 273 ASN A C 1
ATOM 2091 O O . ASN A 1 273 ? -3.516 -7.867 -23.547 1 89.44 273 ASN A O 1
ATOM 2095 N N . THR A 1 274 ? -4.586 -8.281 -21.672 1 87.88 274 THR A N 1
ATOM 2096 C CA . THR A 1 274 ? -5.781 -8.742 -22.375 1 87.88 274 THR A CA 1
ATOM 2097 C C . THR A 1 274 ? -6.844 -7.645 -22.406 1 87.88 274 THR A C 1
ATOM 2099 O O . THR A 1 274 ? -8.031 -7.926 -22.562 1 87.88 274 THR A O 1
ATOM 2102 N N . SER A 1 275 ? -6.348 -6.465 -22.203 1 80.81 275 SER A N 1
ATOM 2103 C CA . SER A 1 275 ? -7.277 -5.34 -22.25 1 80.81 275 SER A CA 1
ATOM 2104 C C . SER A 1 275 ? -8.055 -5.316 -23.562 1 80.81 275 SER A C 1
ATOM 2106 O O . SER A 1 275 ? -7.473 -5.484 -24.641 1 80.81 275 SER A O 1
ATOM 2108 N N . GLY A 1 276 ? -9.383 -5.211 -23.531 1 75.31 276 GLY A N 1
ATOM 2109 C CA . GLY A 1 276 ? -10.203 -5.102 -24.734 1 75.31 276 GLY A CA 1
ATOM 2110 C C . GLY A 1 276 ? -10.695 -6.441 -25.234 1 75.31 276 GLY A C 1
ATOM 2111 O O . GLY A 1 276 ? -11.516 -6.5 -26.156 1 75.31 276 GLY A O 1
ATOM 2112 N N . HIS A 1 277 ? -10.148 -7.465 -24.641 1 78.06 277 HIS A N 1
ATOM 2113 C CA . HIS A 1 277 ? -10.586 -8.789 -25.047 1 78.06 277 HIS A CA 1
ATOM 2114 C C . HIS A 1 277 ? -11.477 -9.438 -24 1 78.06 277 HIS A C 1
ATOM 2116 O O . HIS A 1 277 ? -11.273 -9.234 -22.797 1 78.06 277 HIS A O 1
ATOM 2122 N N . THR A 1 278 ? -12.492 -10.047 -24.531 1 74.12 278 THR A N 1
ATOM 2123 C CA . THR A 1 278 ? -13.273 -10.891 -23.625 1 74.12 278 THR A CA 1
ATOM 2124 C C . THR A 1 278 ? -12.555 -12.211 -23.375 1 74.12 278 THR A C 1
ATOM 2126 O O . THR A 1 278 ? -12.086 -12.867 -24.312 1 74.12 278 THR A O 1
ATOM 2129 N N . LYS A 1 279 ? -12.438 -12.461 -22.188 1 79.06 279 LYS A N 1
ATOM 2130 C CA . LYS A 1 279 ? -11.758 -13.695 -21.812 1 79.06 279 LYS A CA 1
ATOM 2131 C C . LYS A 1 279 ? -12.648 -14.914 -22.078 1 79.06 279 LYS A C 1
ATOM 2133 O O . LYS A 1 279 ? -12.977 -15.664 -21.156 1 79.06 279 LYS A O 1
ATOM 2138 N N . SER A 1 280 ? -12.914 -15.102 -23.328 1 83 280 SER A N 1
ATOM 2139 C CA . SER A 1 280 ? -13.695 -16.266 -23.734 1 83 280 SER A CA 1
ATOM 2140 C C . SER A 1 280 ? -12.867 -17.531 -23.656 1 83 280 SER A C 1
ATOM 2142 O O . SER A 1 280 ? -11.648 -17.484 -23.5 1 83 280 SER A O 1
ATOM 2144 N N . VAL A 1 281 ? -13.539 -18.594 -23.734 1 90.31 281 VAL A N 1
ATOM 2145 C CA . VAL A 1 281 ? -12.906 -19.906 -23.719 1 90.31 281 VAL A CA 1
ATOM 2146 C C . VAL A 1 281 ? -11.891 -20.016 -24.859 1 90.31 281 VAL A C 1
ATOM 2148 O O . VAL A 1 281 ? -10.758 -20.453 -24.641 1 90.31 281 VAL A O 1
ATOM 2151 N N . GLU A 1 282 ? -12.305 -19.547 -25.969 1 90.19 282 GLU A N 1
ATOM 2152 C CA . GLU A 1 282 ? -11.469 -19.641 -27.172 1 90.19 282 GLU A CA 1
ATOM 2153 C C . GLU A 1 282 ? -10.227 -18.766 -27.047 1 90.19 282 GLU A C 1
ATOM 2155 O O . GLU A 1 282 ? -9.133 -19.172 -27.422 1 90.19 282 GLU A O 1
ATOM 2160 N N . TYR A 1 283 ? -10.461 -17.641 -26.531 1 89.69 283 TYR A N 1
ATOM 2161 C CA . TYR A 1 283 ? -9.352 -16.703 -26.391 1 89.69 283 TYR A CA 1
ATOM 2162 C C . TYR A 1 283 ? -8.312 -17.234 -25.406 1 89.69 283 TYR A C 1
ATOM 2164 O O . TYR A 1 283 ? -7.113 -17.188 -25.688 1 89.69 283 TYR A O 1
ATOM 2172 N N . CYS A 1 284 ? -8.727 -17.719 -24.328 1 92 284 CYS A N 1
ATOM 2173 C CA . CYS A 1 284 ? -7.82 -18.266 -23.312 1 92 284 CYS A CA 1
ATOM 2174 C C . CYS A 1 284 ? -7.078 -19.484 -23.859 1 92 284 CYS A C 1
ATOM 2176 O O . CYS A 1 284 ? -5.867 -19.609 -23.672 1 92 284 CYS A O 1
ATOM 2178 N N . ALA A 1 285 ? -7.836 -20.328 -24.531 1 94.31 285 ALA A N 1
ATOM 2179 C CA . ALA A 1 285 ? -7.223 -21.516 -25.109 1 94.31 285 ALA A CA 1
ATOM 2180 C C . ALA A 1 285 ? -6.16 -21.141 -26.141 1 94.31 285 ALA A C 1
ATOM 2182 O O . ALA A 1 285 ? -5.082 -21.734 -26.188 1 94.31 285 ALA A O 1
ATOM 2183 N N . LEU A 1 286 ? -6.496 -20.141 -26.906 1 93.56 286 LEU A N 1
ATOM 2184 C CA . LEU A 1 286 ? -5.574 -19.688 -27.938 1 93.56 286 LEU A CA 1
ATOM 2185 C C . LEU A 1 286 ? -4.266 -19.203 -27.328 1 93.56 286 LEU A C 1
ATOM 2187 O O . LEU A 1 286 ? -3.184 -19.531 -27.828 1 93.56 286 LEU A O 1
ATOM 2191 N N . LEU A 1 287 ? -4.355 -18.422 -26.328 1 94.19 287 LEU A N 1
ATOM 2192 C CA . LEU A 1 287 ? -3.158 -17.922 -25.672 1 94.19 287 LEU A CA 1
ATOM 2193 C C . LEU A 1 287 ? -2.303 -19.062 -25.125 1 94.19 287 LEU A C 1
ATOM 2195 O O . LEU A 1 287 ? -1.079 -19.047 -25.281 1 94.19 287 LEU A O 1
ATOM 2199 N N . MET A 1 288 ? -2.904 -20.016 -24.562 1 96.12 288 MET A N 1
ATOM 2200 C CA . MET A 1 288 ? -2.176 -21.141 -23.984 1 96.12 288 MET A CA 1
ATOM 2201 C C . MET A 1 288 ? -1.552 -22 -25.078 1 96.12 288 MET A C 1
ATOM 2203 O O . MET A 1 288 ? -0.414 -22.453 -24.953 1 96.12 288 MET A O 1
ATOM 2207 N N . ILE A 1 289 ? -2.314 -22.203 -26.141 1 95.94 289 ILE A N 1
ATOM 2208 C CA . ILE A 1 289 ? -1.817 -23 -27.266 1 95.94 289 ILE A CA 1
ATOM 2209 C C . ILE A 1 289 ? -0.583 -22.312 -27.859 1 95.94 289 ILE A C 1
ATOM 2211 O O . ILE A 1 289 ? 0.425 -22.984 -28.125 1 95.94 289 ILE A O 1
ATOM 2215 N N . GLN A 1 290 ? -0.658 -21.016 -27.969 1 95 290 GLN A N 1
ATOM 2216 C CA . GLN A 1 290 ? 0.473 -20.266 -28.5 1 95 290 GLN A CA 1
ATOM 2217 C C . GLN A 1 290 ? 1.704 -20.422 -27.609 1 95 290 GLN A C 1
ATOM 2219 O O . GLN A 1 290 ? 2.816 -20.609 -28.109 1 95 290 GLN A O 1
ATOM 2224 N N . ASP A 1 291 ? 1.538 -20.344 -26.328 1 95.94 291 ASP A N 1
ATOM 2225 C CA . ASP A 1 291 ? 2.645 -20.484 -25.391 1 95.94 291 ASP A CA 1
ATOM 2226 C C . ASP A 1 291 ? 3.266 -21.875 -25.484 1 95.94 291 ASP A C 1
ATOM 2228 O O . ASP A 1 291 ? 4.488 -22.031 -25.484 1 95.94 291 ASP A O 1
ATOM 2232 N N . ILE A 1 292 ? 2.465 -22.891 -25.562 1 95.31 292 ILE A N 1
ATOM 2233 C CA . ILE A 1 292 ? 2.926 -24.281 -25.578 1 95.31 292 ILE A CA 1
ATOM 2234 C C . ILE A 1 292 ? 3.688 -24.547 -26.875 1 95.31 292 ILE A C 1
ATOM 2236 O O . ILE A 1 292 ? 4.734 -25.203 -26.875 1 95.31 292 ILE A O 1
ATOM 2240 N N . TYR A 1 293 ? 3.189 -24 -27.984 1 94.06 293 TYR A N 1
ATOM 2241 C CA . TYR A 1 293 ? 3.908 -24.141 -29.25 1 94.06 293 TYR A CA 1
ATOM 2242 C C . TYR A 1 293 ? 5.262 -23.438 -29.188 1 94.06 293 TYR A C 1
ATOM 2244 O O . TYR A 1 293 ? 6.262 -23.969 -29.672 1 94.06 293 TYR A O 1
ATOM 2252 N N . ALA A 1 294 ? 5.25 -22.297 -28.594 1 90.38 294 ALA A N 1
ATOM 2253 C CA . ALA A 1 294 ? 6.492 -21.531 -28.516 1 90.38 294 ALA A CA 1
ATOM 2254 C C . ALA A 1 294 ? 7.516 -22.25 -27.641 1 90.38 294 ALA A C 1
ATOM 2256 O O . ALA A 1 294 ? 8.719 -22.188 -27.906 1 90.38 294 ALA A O 1
ATOM 2257 N N . PHE A 1 295 ? 7.117 -22.938 -26.594 1 90.06 295 PHE A N 1
ATOM 2258 C CA . PHE A 1 295 ? 7.996 -23.641 -25.656 1 90.06 295 PHE A CA 1
ATOM 2259 C C . PHE A 1 295 ? 8.422 -24.984 -26.219 1 90.06 295 PHE A C 1
ATOM 2261 O O . PHE A 1 295 ? 9.5 -25.5 -25.891 1 90.06 295 PHE A O 1
ATOM 2268 N N . GLY A 1 296 ? 7.645 -25.562 -27.062 1 89.81 296 GLY A N 1
ATOM 2269 C CA . GLY A 1 296 ? 7.781 -26.922 -27.562 1 89.81 296 GLY A CA 1
ATOM 2270 C C . GLY A 1 296 ? 6.691 -27.859 -27.062 1 89.81 296 GLY A C 1
ATOM 2271 O O . GLY A 1 296 ? 6.754 -28.359 -25.938 1 89.81 296 GLY A O 1
ATOM 2272 N N . PRO A 1 297 ? 5.727 -28.062 -27.859 1 91.12 297 PRO A N 1
ATOM 2273 C CA . PRO A 1 297 ? 4.523 -28.781 -27.422 1 91.12 297 PRO A CA 1
ATOM 2274 C C . PRO A 1 297 ? 4.836 -30.141 -26.812 1 91.12 297 PRO A C 1
ATOM 2276 O O . PRO A 1 297 ? 4.207 -30.531 -25.828 1 91.12 297 PRO A O 1
ATOM 2279 N N . THR A 1 298 ? 5.809 -30.828 -27.359 1 88.38 298 THR A N 1
ATOM 2280 C CA . THR A 1 298 ? 6.094 -32.156 -26.875 1 88.38 298 THR A CA 1
ATOM 2281 C C . THR A 1 298 ? 6.848 -32.125 -25.547 1 88.38 298 THR A C 1
ATOM 2283 O O . THR A 1 298 ? 7.039 -33.156 -24.906 1 88.38 298 THR A O 1
ATOM 2286 N N . ASN A 1 299 ? 7.195 -30.922 -25.156 1 88.88 299 ASN A N 1
ATOM 2287 C CA . ASN A 1 299 ? 7.875 -30.781 -23.875 1 88.88 299 ASN A CA 1
ATOM 2288 C C . ASN A 1 299 ? 6.883 -30.516 -22.734 1 88.88 299 ASN A C 1
ATOM 2290 O O . ASN A 1 299 ? 7.25 -30.547 -21.562 1 88.88 299 ASN A O 1
ATOM 2294 N N . VAL A 1 300 ? 5.676 -30.344 -23.094 1 92.56 300 VAL A N 1
ATOM 2295 C CA . VAL A 1 300 ? 4.664 -30 -22.094 1 92.56 300 VAL A CA 1
ATOM 2296 C C . VAL A 1 300 ? 3.801 -31.234 -21.812 1 92.56 300 VAL A C 1
ATOM 2298 O O . VAL A 1 300 ? 3.201 -31.812 -22.719 1 92.56 300 VAL A O 1
ATOM 2301 N N . VAL A 1 301 ? 3.686 -31.609 -20.547 1 90.88 301 VAL A N 1
ATOM 2302 C CA . VAL A 1 301 ? 2.965 -32.844 -20.234 1 90.88 301 VAL A CA 1
ATOM 2303 C C . VAL A 1 301 ? 1.799 -32.531 -19.297 1 90.88 301 VAL A C 1
ATOM 2305 O O . VAL A 1 301 ? 0.877 -33.344 -19.156 1 90.88 301 VAL A O 1
ATOM 2308 N N . LEU A 1 302 ? 1.905 -31.391 -18.703 1 92.81 302 LEU A N 1
ATOM 2309 C CA . LEU A 1 302 ? 0.9 -31.047 -17.703 1 92.81 302 LEU A CA 1
ATOM 2310 C C . LEU A 1 302 ? 0.533 -29.562 -17.781 1 92.81 302 LEU A C 1
ATOM 2312 O O . LEU A 1 302 ? 1.399 -28.719 -18.016 1 92.81 302 LEU A O 1
ATOM 2316 N N . ILE A 1 303 ? -0.764 -29.312 -17.625 1 94.44 303 ILE A N 1
ATOM 2317 C CA . ILE A 1 303 ? -1.268 -27.938 -17.562 1 94.44 303 ILE A CA 1
ATOM 2318 C C . ILE A 1 303 ? -1.943 -27.703 -16.203 1 94.44 303 ILE A C 1
ATOM 2320 O O . ILE A 1 303 ? -2.736 -28.531 -15.75 1 94.44 303 ILE A O 1
ATOM 2324 N N . ILE A 1 304 ? -1.582 -26.578 -15.578 1 92.94 304 ILE A N 1
ATOM 2325 C CA . ILE A 1 304 ? -2.199 -26.188 -14.32 1 92.94 304 ILE A CA 1
ATOM 2326 C C . ILE A 1 304 ? -2.764 -24.766 -14.445 1 92.94 304 ILE A C 1
ATOM 2328 O O . ILE A 1 304 ? -2.053 -23.844 -14.836 1 92.94 304 ILE A O 1
ATOM 2332 N N . THR A 1 305 ? -3.992 -24.547 -14.219 1 91.75 305 THR A N 1
ATOM 2333 C CA . THR A 1 305 ? -4.648 -23.25 -14.203 1 91.75 305 THR A CA 1
ATOM 2334 C C . THR A 1 305 ? -5.617 -23.141 -13.031 1 91.75 305 THR A C 1
ATOM 2336 O O . THR A 1 305 ? -5.777 -24.094 -12.266 1 91.75 305 THR A O 1
ATOM 2339 N N . ASP A 1 306 ? -6.223 -22 -12.906 1 85.25 306 ASP A N 1
ATOM 2340 C CA . ASP A 1 306 ? -7.281 -21.828 -11.914 1 85.25 306 ASP A CA 1
ATOM 2341 C C . ASP A 1 306 ? -8.547 -22.578 -12.328 1 85.25 306 ASP A C 1
ATOM 2343 O O . ASP A 1 306 ? -8.617 -23.125 -13.438 1 85.25 306 ASP A O 1
ATOM 2347 N N . THR A 1 307 ? -9.531 -22.734 -11.461 1 77 307 THR A N 1
ATOM 2348 C CA . THR A 1 307 ? -10.656 -23.656 -11.602 1 77 307 THR A CA 1
ATOM 2349 C C . THR A 1 307 ? -11.891 -22.922 -12.109 1 77 307 THR A C 1
ATOM 2351 O O . THR A 1 307 ? -12.992 -23.484 -12.125 1 77 307 THR A O 1
ATOM 2354 N N . CYS A 1 308 ? -11.891 -22.078 -12.93 1 77.06 308 CYS A N 1
ATOM 2355 C CA . CYS A 1 308 ? -13.133 -21.438 -13.344 1 77.06 308 CYS A CA 1
ATOM 2356 C C . CYS A 1 308 ? -13.75 -22.156 -14.531 1 77.06 308 CYS A C 1
ATOM 2358 O O . CYS A 1 308 ? -13.094 -22.969 -15.18 1 77.06 308 CYS A O 1
ATOM 2360 N N . ASN A 1 309 ? -15.016 -22.078 -14.742 1 78 309 ASN A N 1
ATOM 2361 C CA . ASN A 1 309 ? -15.758 -22.766 -15.805 1 78 309 ASN A CA 1
ATOM 2362 C C . ASN A 1 309 ? -15.156 -22.469 -17.172 1 78 309 ASN A C 1
ATOM 2364 O O . ASN A 1 309 ? -15.086 -23.359 -18.031 1 78 309 ASN A O 1
ATOM 2368 N N . THR A 1 310 ? -14.719 -21.344 -17.297 1 82.75 310 THR A N 1
ATOM 2369 C CA . THR A 1 310 ? -14.094 -20.969 -18.562 1 82.75 310 THR A CA 1
ATOM 2370 C C . THR A 1 310 ? -12.844 -21.797 -18.812 1 82.75 310 THR A C 1
ATOM 2372 O O . THR A 1 310 ? -12.609 -22.25 -19.938 1 82.75 310 THR A O 1
ATOM 2375 N N . MET A 1 311 ? -12.148 -22.109 -17.781 1 87.69 311 MET A N 1
ATOM 2376 C CA . MET A 1 311 ? -10.914 -22.875 -17.922 1 87.69 311 MET A CA 1
ATOM 2377 C C . MET A 1 311 ? -11.203 -24.328 -18.234 1 87.69 311 MET A C 1
ATOM 2379 O O . MET A 1 311 ? -10.477 -24.969 -19 1 87.69 311 MET A O 1
ATOM 2383 N N . ALA A 1 312 ? -12.273 -24.812 -17.656 1 86.5 312 ALA A N 1
ATOM 2384 C CA . ALA A 1 312 ? -12.633 -26.203 -17.938 1 86.5 312 ALA A CA 1
ATOM 2385 C C . ALA A 1 312 ? -12.883 -26.422 -19.422 1 86.5 312 ALA A C 1
ATOM 2387 O O . ALA A 1 312 ? -12.438 -27.422 -19.984 1 86.5 312 ALA A O 1
ATOM 2388 N N . LYS A 1 313 ? -13.547 -25.531 -20 1 90.69 313 LYS A N 1
ATOM 2389 C CA . LYS A 1 313 ? -13.805 -25.625 -21.438 1 90.69 313 LYS A CA 1
ATOM 2390 C C . LYS A 1 313 ? -12.531 -25.391 -22.25 1 90.69 313 LYS A C 1
ATOM 2392 O O . LYS A 1 313 ? -12.328 -26.016 -23.281 1 90.69 313 LYS A O 1
ATOM 2397 N N . ALA A 1 314 ? -11.742 -24.609 -21.75 1 92.56 314 ALA A N 1
ATOM 2398 C CA . ALA A 1 314 ? -10.469 -24.344 -22.422 1 92.56 314 ALA A CA 1
ATOM 2399 C C . ALA A 1 314 ? -9.562 -25.562 -22.375 1 92.56 314 ALA A C 1
ATOM 2401 O O . ALA A 1 314 ? -8.844 -25.844 -23.344 1 92.56 314 ALA A O 1
ATOM 2402 N N . TRP A 1 315 ? -9.617 -26.312 -21.344 1 92.62 315 TRP A N 1
ATOM 2403 C CA . TRP A 1 315 ? -8.82 -27.531 -21.203 1 92.62 315 TRP A CA 1
ATOM 2404 C C . TRP A 1 315 ? -9.18 -28.547 -22.281 1 92.62 315 TRP A C 1
ATOM 2406 O O . TRP A 1 315 ? -8.305 -29.234 -22.828 1 92.62 315 TRP A O 1
ATOM 2416 N N . ALA A 1 316 ? -10.453 -28.578 -22.484 1 91.94 316 ALA A N 1
ATOM 2417 C CA . ALA A 1 316 ? -10.906 -29.531 -23.516 1 91.94 316 ALA A CA 1
ATOM 2418 C C . ALA A 1 316 ? -10.305 -29.188 -24.875 1 91.94 316 ALA A C 1
ATOM 2420 O O . ALA A 1 316 ? -9.867 -30.078 -25.609 1 91.94 316 ALA A O 1
ATOM 2421 N N . LEU A 1 317 ? -10.273 -27.969 -25.125 1 94.5 317 LEU A N 1
ATOM 2422 C CA . LEU A 1 317 ? -9.672 -27.516 -26.391 1 94.5 317 LEU A CA 1
ATOM 2423 C C . LEU A 1 317 ? -8.18 -27.812 -26.406 1 94.5 317 LEU A C 1
ATOM 2425 O O . LEU A 1 317 ? -7.637 -28.203 -27.453 1 94.5 317 LEU A O 1
ATOM 2429 N N . LEU A 1 318 ? -7.539 -27.656 -25.344 1 95.5 318 LEU A N 1
ATOM 2430 C CA . LEU A 1 318 ? -6.105 -27.906 -25.234 1 95.5 318 LEU A CA 1
ATOM 2431 C C . LEU A 1 318 ? -5.805 -29.391 -25.391 1 95.5 318 LEU A C 1
ATOM 2433 O O . LEU A 1 318 ? -4.844 -29.766 -26.078 1 95.5 318 LEU A O 1
ATOM 2437 N N . GLN A 1 319 ? -6.602 -30.172 -24.766 1 93.5 319 GLN A N 1
ATOM 2438 C CA . GLN A 1 319 ? -6.383 -31.625 -24.828 1 93.5 319 GLN A CA 1
ATOM 2439 C C . GLN A 1 319 ? -6.723 -32.156 -26.219 1 93.5 319 GLN A C 1
ATOM 2441 O O . GLN A 1 319 ? -6.195 -33.219 -26.625 1 93.5 319 GLN A O 1
ATOM 2446 N N . ASP A 1 320 ? -7.617 -31.469 -26.906 1 93 320 ASP A N 1
ATOM 2447 C CA . ASP A 1 320 ? -7.863 -31.828 -28.297 1 93 320 ASP A CA 1
ATOM 2448 C C . ASP A 1 320 ? -6.641 -31.516 -29.156 1 93 320 ASP A C 1
ATOM 2450 O O . ASP A 1 320 ? -6.297 -32.281 -30.062 1 93 320 ASP A O 1
ATOM 2454 N N . GLU A 1 321 ? -6.055 -30.422 -28.859 1 93.94 321 GLU A N 1
ATOM 2455 C CA . GLU A 1 321 ? -4.879 -30 -29.609 1 93.94 321 GLU A CA 1
ATOM 2456 C C . GLU A 1 321 ? -3.646 -30.812 -29.219 1 93.94 321 GLU A C 1
ATOM 2458 O O . GLU A 1 321 ? -2.818 -31.125 -30.078 1 93.94 321 GLU A O 1
ATOM 2463 N N . PHE A 1 322 ? -3.578 -31.094 -27.938 1 95.56 322 PHE A N 1
ATOM 2464 C CA . PHE A 1 322 ? -2.473 -31.875 -27.391 1 95.56 322 PHE A CA 1
ATOM 2465 C C . PHE A 1 322 ? -2.988 -33.062 -26.609 1 95.56 322 PHE A C 1
ATOM 2467 O O . PHE A 1 322 ? -3.018 -33.031 -25.375 1 95.56 322 PHE A O 1
ATOM 2474 N N . PRO A 1 323 ? -3.242 -34.094 -27.203 1 92.19 323 PRO A N 1
ATOM 2475 C CA . PRO A 1 323 ? -3.918 -35.25 -26.562 1 92.19 323 PRO A CA 1
ATOM 2476 C C . PRO A 1 323 ? -3.078 -35.875 -25.453 1 92.19 323 PRO A C 1
ATOM 2478 O O . PRO A 1 323 ? -3.615 -36.562 -24.594 1 92.19 323 PRO A O 1
ATOM 2481 N N . TRP A 1 324 ? -1.788 -35.656 -25.438 1 90.31 324 TRP A N 1
ATOM 2482 C CA . TRP A 1 324 ? -0.918 -36.281 -24.453 1 90.31 324 TRP A CA 1
ATOM 2483 C C . TRP A 1 324 ? -0.869 -35.469 -23.172 1 90.31 324 TRP A C 1
ATOM 2485 O O . TRP A 1 324 ? -0.375 -35.906 -22.141 1 90.31 324 TRP A O 1
ATOM 2495 N N . VAL A 1 325 ? -1.352 -34.281 -23.203 1 93.5 325 VAL A N 1
ATOM 2496 C CA . VAL A 1 325 ? -1.229 -33.375 -22.078 1 93.5 325 VAL A CA 1
ATOM 2497 C C . VAL A 1 325 ? -2.311 -33.688 -21.047 1 93.5 325 VAL A C 1
ATOM 2499 O O . VAL A 1 325 ? -3.457 -33.969 -21.406 1 93.5 325 VAL A O 1
ATOM 2502 N N . SER A 1 326 ? -1.911 -33.719 -19.812 1 92.69 326 SER A N 1
ATOM 2503 C CA . SER A 1 326 ? -2.852 -33.844 -18.703 1 92.69 326 SER A CA 1
ATOM 2504 C C . SER A 1 326 ? -3.158 -32.469 -18.078 1 92.69 326 SER A C 1
ATOM 2506 O O . SER A 1 326 ? -2.406 -31.516 -18.266 1 92.69 326 SER A O 1
ATOM 2508 N N . VAL A 1 327 ? -4.301 -32.406 -17.406 1 92.31 327 VAL A N 1
ATOM 2509 C CA . VAL A 1 327 ? -4.703 -31.172 -16.734 1 92.31 327 VAL A CA 1
ATOM 2510 C C . VAL A 1 327 ? -4.883 -31.422 -15.242 1 92.31 327 VAL A C 1
ATOM 2512 O O . VAL A 1 327 ? -5.426 -32.469 -14.844 1 92.31 327 VAL A O 1
ATOM 2515 N N . LEU A 1 328 ? -4.297 -30.578 -14.508 1 91.62 328 LEU A N 1
ATOM 2516 C CA . LEU A 1 328 ? -4.465 -30.594 -13.055 1 91.62 328 LEU A CA 1
ATOM 2517 C C . LEU A 1 328 ? -4.879 -29.219 -12.539 1 91.62 328 LEU A C 1
ATOM 2519 O O . LEU A 1 328 ? -4.301 -28.203 -12.93 1 91.62 328 LEU A O 1
ATOM 2523 N N . LEU A 1 329 ? -5.867 -29.234 -11.719 1 92.31 329 LEU A N 1
ATOM 2524 C CA . LEU A 1 329 ? -6.301 -27.984 -11.125 1 92.31 329 LEU A CA 1
ATOM 2525 C C . LEU A 1 329 ? -5.289 -27.484 -10.094 1 92.31 329 LEU A C 1
ATOM 2527 O O . LEU A 1 329 ? -4.629 -28.297 -9.43 1 92.31 329 LEU A O 1
ATOM 2531 N N . CYS A 1 330 ? -5.184 -26.172 -10.016 1 91.75 330 CYS A N 1
ATOM 2532 C CA . CYS A 1 330 ? -4.336 -25.609 -8.969 1 91.75 330 CYS A CA 1
ATOM 2533 C C . CYS A 1 330 ? -4.828 -26 -7.586 1 91.75 330 CYS A C 1
ATOM 2535 O O . CYS A 1 330 ? -5.883 -25.547 -7.141 1 91.75 330 CYS A O 1
ATOM 2537 N N . GLN A 1 331 ? -4.078 -26.75 -6.98 1 91 331 GLN A N 1
ATOM 2538 C CA . GLN A 1 331 ? -4.531 -27.391 -5.75 1 91 331 GLN A CA 1
ATOM 2539 C C . GLN A 1 331 ? -4.684 -26.375 -4.625 1 91 331 GLN A C 1
ATOM 2541 O O . GLN A 1 331 ? -5.645 -26.422 -3.859 1 91 331 GLN A O 1
ATOM 2546 N N . PRO A 1 332 ? -3.676 -25.453 -4.457 1 90.5 332 PRO A N 1
ATOM 2547 C CA . PRO A 1 332 ? -3.924 -24.406 -3.453 1 90.5 332 PRO A CA 1
ATOM 2548 C C . PRO A 1 332 ? -5.262 -23.703 -3.652 1 90.5 332 PRO A C 1
ATOM 2550 O O . PRO A 1 332 ? -5.941 -23.375 -2.678 1 90.5 332 PRO A O 1
ATOM 2553 N N . HIS A 1 333 ? -5.633 -23.484 -4.863 1 89.69 333 HIS A N 1
ATOM 2554 C CA . HIS A 1 333 ? -6.91 -22.844 -5.152 1 89.69 333 HIS A CA 1
ATOM 2555 C C . HIS A 1 333 ? -8.078 -23.75 -4.754 1 89.69 333 HIS A C 1
ATOM 2557 O O . HIS A 1 333 ? -9.062 -23.266 -4.176 1 89.69 333 HIS A O 1
ATOM 2563 N N . VAL A 1 334 ? -8 -24.953 -5.062 1 92.38 334 VAL A N 1
ATOM 2564 C CA . VAL A 1 334 ? -9.062 -25.906 -4.746 1 92.38 334 VAL A CA 1
ATOM 2565 C C . VAL A 1 334 ? -9.234 -26 -3.23 1 92.38 334 VAL A C 1
ATOM 2567 O O . VAL A 1 334 ? -10.359 -26 -2.727 1 92.38 334 VAL A O 1
ATOM 2570 N N . ILE A 1 335 ? -8.125 -26.078 -2.578 1 93 335 ILE A N 1
ATOM 2571 C CA . ILE A 1 335 ? -8.164 -26.172 -1.123 1 93 335 ILE A CA 1
ATOM 2572 C C . ILE A 1 335 ? -8.75 -24.891 -0.534 1 93 335 ILE A C 1
ATOM 2574 O O . ILE A 1 335 ? -9.555 -24.938 0.399 1 93 335 ILE A O 1
ATOM 2578 N N . SER A 1 336 ? -8.305 -23.812 -1.065 1 91.56 336 SER A N 1
ATOM 2579 C CA . SER A 1 336 ? -8.852 -22.531 -0.621 1 91.56 336 SER A CA 1
ATOM 2580 C C . SER A 1 336 ? -10.359 -22.469 -0.829 1 91.56 336 SER A C 1
ATOM 2582 O O . SER A 1 336 ? -11.086 -21.922 0.007 1 91.56 336 SER A O 1
ATOM 2584 N N . LEU A 1 337 ? -10.859 -22.953 -1.917 1 91.19 337 LEU A N 1
ATOM 2585 C CA . LEU A 1 337 ? -12.289 -23 -2.189 1 91.19 337 LEU A CA 1
ATOM 2586 C C . LEU A 1 337 ? -13 -23.906 -1.191 1 91.19 337 LEU A C 1
ATOM 2588 O O . LEU A 1 337 ? -14.133 -23.625 -0.785 1 91.19 337 LEU A O 1
ATOM 2592 N N . LEU A 1 338 ? -12.367 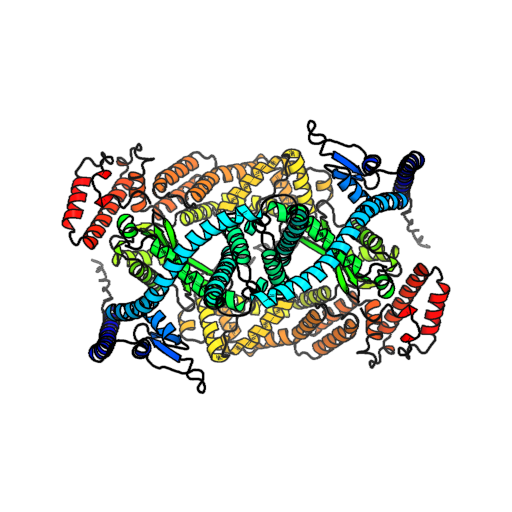-24.984 -0.865 1 94.06 338 LEU A N 1
ATOM 2593 C CA . LEU A 1 338 ? -12.93 -25.844 0.162 1 94.06 338 LEU A CA 1
ATOM 2594 C C . LEU A 1 338 ? -13.078 -25.109 1.484 1 94.06 338 LEU A C 1
ATOM 2596 O O . LEU A 1 338 ? -14.117 -25.203 2.139 1 94.06 338 LEU A O 1
ATOM 2600 N N . MET A 1 339 ? -12.055 -24.438 1.788 1 94 339 MET A N 1
ATOM 2601 C CA . MET A 1 339 ? -12.102 -23.656 3.023 1 94 339 MET A CA 1
ATOM 2602 C C . MET A 1 339 ? -13.195 -22.594 2.959 1 94 339 MET A C 1
ATOM 2604 O O . MET A 1 339 ? -13.867 -22.328 3.955 1 94 339 MET A O 1
ATOM 2608 N N . LYS A 1 340 ? -13.359 -22 1.855 1 92.75 340 LYS A N 1
ATOM 2609 C CA . LYS A 1 340 ? -14.445 -21.047 1.646 1 92.75 340 LYS A CA 1
ATOM 2610 C C . LYS A 1 340 ? -15.805 -21.719 1.836 1 92.75 340 LYS A C 1
ATOM 2612 O O . LYS A 1 340 ? -16.688 -21.141 2.48 1 92.75 340 LYS A O 1
ATOM 2617 N N . ASP A 1 341 ? -15.945 -22.891 1.262 1 93.06 341 ASP A N 1
ATOM 2618 C CA . ASP A 1 341 ? -17.188 -23.641 1.383 1 93.06 341 ASP A CA 1
ATOM 2619 C C . ASP A 1 341 ? -17.516 -23.938 2.846 1 93.06 341 ASP A C 1
ATOM 2621 O O . ASP A 1 341 ? -18.656 -23.797 3.275 1 93.06 341 ASP A O 1
ATOM 2625 N N . VAL A 1 342 ? -16.516 -24.266 3.52 1 92.88 342 VAL A N 1
ATOM 2626 C CA . VAL A 1 342 ? -16.688 -24.578 4.934 1 92.88 342 VAL A CA 1
ATOM 2627 C C . VAL A 1 342 ? -17.047 -23.297 5.703 1 92.88 342 VAL A C 1
ATOM 2629 O O . VAL A 1 342 ? -17.938 -23.312 6.543 1 92.88 342 VAL A O 1
ATOM 2632 N N . ALA A 1 343 ? -16.406 -22.25 5.359 1 90.94 343 ALA A N 1
ATOM 2633 C CA . ALA A 1 343 ? -16.609 -20.984 6.051 1 90.94 343 ALA A CA 1
ATOM 2634 C C . ALA A 1 343 ? -18.031 -20.453 5.805 1 90.94 343 ALA A C 1
ATOM 2636 O O . ALA A 1 343 ? -18.562 -19.719 6.633 1 90.94 343 ALA A O 1
ATOM 2637 N N . LYS A 1 344 ? -18.625 -20.797 4.746 1 88.69 344 LYS A N 1
ATOM 2638 C CA . LYS A 1 344 ? -19.922 -20.281 4.363 1 88.69 344 LYS A CA 1
ATOM 2639 C C . LYS A 1 344 ? -21.047 -21.031 5.066 1 88.69 344 LYS A C 1
ATOM 2641 O O . LYS A 1 344 ? -22.203 -20.594 5.082 1 88.69 344 LYS A O 1
ATOM 2646 N N . SER A 1 345 ? -20.672 -22.156 5.629 1 89.75 345 SER A N 1
ATOM 2647 C CA . SER A 1 345 ? -21.688 -22.844 6.418 1 89.75 345 SER A CA 1
ATOM 2648 C C . SER A 1 345 ? -22.172 -21.984 7.582 1 89.75 345 SER A C 1
ATOM 2650 O O . SER A 1 345 ? -21.375 -21.266 8.195 1 89.75 345 SER A O 1
ATOM 2652 N N . LYS A 1 346 ? -23.375 -21.984 7.848 1 89.56 346 LYS A N 1
ATOM 2653 C CA . LYS A 1 346 ? -24.016 -21.094 8.805 1 89.56 346 LYS A CA 1
ATOM 2654 C C . LYS A 1 346 ? -23.297 -21.109 10.148 1 89.56 346 LYS A C 1
ATOM 2656 O O . LYS A 1 346 ? -22.984 -20.062 10.711 1 89.56 346 LYS A O 1
ATOM 2661 N N . ASP A 1 347 ? -23.062 -22.328 10.656 1 89.69 347 ASP A N 1
ATOM 2662 C CA . ASP A 1 347 ? -22.453 -22.469 11.977 1 89.69 347 ASP A CA 1
ATOM 2663 C C . ASP A 1 347 ? -21.031 -21.906 11.984 1 89.69 347 ASP A C 1
ATOM 2665 O O . ASP A 1 347 ? -20.641 -21.203 12.922 1 89.69 347 ASP A O 1
ATOM 2669 N N . VAL A 1 348 ? -20.328 -22.219 11 1 91.75 348 VAL A N 1
ATOM 2670 C CA . VAL A 1 348 ? -18.953 -21.75 10.93 1 91.75 348 VAL A CA 1
ATOM 2671 C C . VAL A 1 348 ? -18.906 -20.25 10.711 1 91.75 348 VAL A C 1
ATOM 2673 O O . VAL A 1 348 ? -18.062 -19.547 11.273 1 91.75 348 VAL A O 1
ATOM 2676 N N . GLN A 1 349 ? -19.766 -19.75 9.914 1 91.88 349 GLN A N 1
ATOM 2677 C CA . GLN A 1 349 ? -19.844 -18.312 9.648 1 91.88 349 GLN A CA 1
ATOM 2678 C C . GLN A 1 349 ? -20.094 -17.531 10.938 1 91.88 349 GLN A C 1
ATOM 2680 O O . GLN A 1 349 ? -19.516 -16.453 11.125 1 91.88 349 GLN A O 1
ATOM 2685 N N . GLN A 1 350 ? -20.922 -18.062 11.734 1 92.62 350 GLN A N 1
ATOM 2686 C CA . GLN A 1 350 ? -21.203 -17.422 13.008 1 92.62 350 GLN A CA 1
ATOM 2687 C C . GLN A 1 350 ? -19.938 -17.344 13.867 1 92.62 350 GLN A C 1
ATOM 2689 O O . GLN A 1 350 ? -19.656 -16.312 14.492 1 92.62 350 GLN A O 1
ATOM 2694 N N . VAL A 1 351 ? -19.234 -18.406 13.922 1 93.88 351 VAL A N 1
ATOM 2695 C CA . VAL A 1 351 ? -18 -18.438 14.695 1 93.88 351 VAL A CA 1
ATOM 2696 C C . VAL A 1 351 ? -17.031 -17.406 14.148 1 93.88 351 VAL A C 1
ATOM 2698 O O . VAL A 1 351 ? -16.406 -16.672 14.914 1 93.88 351 VAL A O 1
ATOM 2701 N N . ILE A 1 352 ? -16.922 -17.359 12.836 1 93.5 352 ILE A N 1
ATOM 2702 C CA . ILE A 1 352 ? -16 -16.422 12.18 1 93.5 352 ILE A CA 1
ATOM 2703 C C . ILE A 1 352 ? -16.406 -14.992 12.484 1 93.5 352 ILE A C 1
ATOM 2705 O O . ILE A 1 352 ? -15.555 -14.141 12.742 1 93.5 352 ILE A O 1
ATOM 2709 N N . ASN A 1 353 ? -17.641 -14.734 12.477 1 92.38 353 ASN A N 1
ATOM 2710 C CA . ASN A 1 353 ? -18.141 -13.414 12.812 1 92.38 353 ASN A CA 1
ATOM 2711 C C . ASN A 1 353 ? -17.812 -13.031 14.25 1 92.38 353 ASN A C 1
ATOM 2713 O O . ASN A 1 353 ? -17.422 -11.891 14.523 1 92.38 353 ASN A O 1
ATOM 2717 N N . ASP A 1 354 ? -18 -13.977 15.117 1 94.56 354 ASP A N 1
ATOM 2718 C CA . ASP A 1 354 ? -17.688 -13.742 16.516 1 94.56 354 ASP A CA 1
ATOM 2719 C C . ASP A 1 354 ? -16.203 -13.461 16.703 1 94.56 354 ASP A C 1
ATOM 2721 O O . ASP A 1 354 ? -15.812 -12.547 17.438 1 94.56 354 ASP A O 1
ATOM 2725 N N . GLU A 1 355 ? -15.406 -14.289 16.031 1 95.31 355 GLU A N 1
ATOM 2726 C CA . GLU A 1 355 ? -13.961 -14.07 16.062 1 95.31 355 GLU A CA 1
ATOM 2727 C C . GLU A 1 355 ? -13.609 -12.672 15.57 1 95.31 355 GLU A C 1
ATOM 2729 O O . GLU A 1 355 ? -12.797 -11.984 16.188 1 95.31 355 GLU A O 1
ATOM 2734 N N . SER A 1 356 ? -14.234 -12.297 14.484 1 92.94 356 SER A N 1
ATOM 2735 C CA . SER A 1 356 ? -13.984 -10.992 13.883 1 92.94 356 SER A CA 1
ATOM 2736 C C . SER A 1 356 ? -14.406 -9.859 14.812 1 92.94 356 SER A C 1
ATOM 2738 O O . SER A 1 356 ? -13.781 -8.797 14.828 1 92.94 356 SER A O 1
ATOM 2740 N N . THR A 1 357 ? -15.453 -10.047 15.523 1 93.12 357 THR A N 1
ATOM 2741 C CA . THR A 1 357 ? -15.945 -9.055 16.469 1 93.12 357 THR A CA 1
ATOM 2742 C C . THR A 1 357 ? -14.914 -8.797 17.562 1 93.12 357 THR A C 1
ATOM 2744 O O . THR A 1 357 ? -14.625 -7.645 17.891 1 93.12 357 THR A O 1
ATOM 2747 N N . VAL A 1 358 ? -14.352 -9.828 18.047 1 94.81 358 VAL A N 1
ATOM 2748 C CA . VAL A 1 358 ? -13.359 -9.703 19.109 1 94.81 358 VAL A CA 1
ATOM 2749 C C . VAL A 1 358 ? -12.102 -9.023 18.562 1 94.81 358 VAL A C 1
ATOM 2751 O O . VAL A 1 358 ? -11.625 -8.047 19.141 1 94.81 358 VAL A O 1
ATOM 2754 N N . VAL A 1 359 ? -11.625 -9.523 17.438 1 94.56 359 VAL A N 1
ATOM 2755 C CA . VAL A 1 359 ? -10.406 -8.984 16.844 1 94.56 359 VAL A CA 1
ATOM 2756 C C . VAL A 1 359 ? -10.633 -7.523 16.469 1 94.56 359 VAL A C 1
ATOM 2758 O O . VAL A 1 359 ? -9.781 -6.672 16.719 1 94.56 359 VAL A O 1
ATOM 2761 N N . GLY A 1 360 ? -11.758 -7.301 15.867 1 91.06 360 GLY A N 1
ATOM 2762 C CA . GLY A 1 360 ? -12.086 -5.953 15.43 1 91.06 360 GLY A CA 1
ATOM 2763 C C . GLY A 1 360 ? -12.156 -4.957 16.562 1 91.06 360 GLY A C 1
ATOM 2764 O O . GLY A 1 360 ? -11.695 -3.818 16.438 1 91.06 360 GLY A O 1
ATOM 2765 N N . TRP A 1 361 ? -12.695 -5.336 17.672 1 91.12 361 TRP A N 1
ATOM 2766 C CA . TRP A 1 361 ? -12.82 -4.449 18.828 1 91.12 361 TRP A CA 1
ATOM 2767 C C . TRP A 1 361 ? -11.445 -4 19.312 1 91.12 361 TRP A C 1
ATOM 2769 O O . TRP A 1 361 ? -11.203 -2.803 19.5 1 91.12 361 TRP A O 1
ATOM 2779 N N . PHE A 1 362 ? -10.586 -4.898 19.484 1 90.94 362 PHE A N 1
ATOM 2780 C CA . PHE A 1 362 ? -9.273 -4.578 20.031 1 90.94 362 PHE A CA 1
ATOM 2781 C C . PHE A 1 362 ? -8.422 -3.846 19 1 90.94 362 PHE A C 1
ATOM 2783 O O . PHE A 1 362 ? -7.676 -2.926 19.359 1 90.94 362 PHE A O 1
ATOM 2790 N N . SER A 1 363 ? -8.578 -4.227 17.781 1 87.44 363 SER A N 1
ATOM 2791 C CA . SER A 1 363 ? -7.742 -3.631 16.75 1 87.44 363 SER A CA 1
ATOM 2792 C C . SER A 1 363 ? -8.148 -2.186 16.469 1 87.44 363 SER A C 1
ATOM 2794 O O . SER A 1 363 ? -7.32 -1.371 16.062 1 87.44 363 SER A O 1
ATOM 2796 N N . ASN A 1 364 ? -9.367 -1.892 16.75 1 83.31 364 ASN A N 1
ATOM 2797 C CA . ASN A 1 364 ? -9.883 -0.576 16.375 1 83.31 364 ASN A CA 1
ATOM 2798 C C . ASN A 1 364 ? -9.867 0.385 17.562 1 83.31 364 ASN A C 1
ATOM 2800 O O . ASN A 1 364 ? -10.266 1.544 17.422 1 83.31 364 ASN A O 1
ATOM 2804 N N . HIS A 1 365 ? -9.461 -0.082 18.688 1 83.88 365 HIS A N 1
ATOM 2805 C CA . HIS A 1 365 ? -9.438 0.756 19.875 1 83.88 365 HIS A CA 1
ATOM 2806 C C . HIS A 1 365 ? -8.062 0.747 20.531 1 83.88 365 HIS A C 1
ATOM 2808 O O . HIS A 1 365 ? -7.578 -0.306 20.953 1 83.88 365 HIS A O 1
ATOM 2814 N N . GLN A 1 366 ? -7.539 1.839 20.688 1 81.69 366 GLN A N 1
ATOM 2815 C CA . GLN A 1 366 ? -6.145 1.994 21.078 1 81.69 366 GLN A CA 1
ATOM 2816 C C . GLN A 1 366 ? -5.926 1.524 22.516 1 81.69 366 GLN A C 1
ATOM 2818 O O . GLN A 1 366 ? -4.973 0.791 22.797 1 81.69 366 GLN A O 1
ATOM 2823 N N . PHE A 1 367 ? -6.809 1.971 23.422 1 82.56 367 PHE A N 1
ATOM 2824 C CA . PHE A 1 367 ? -6.59 1.637 24.828 1 82.56 367 PHE A CA 1
ATOM 2825 C C . PHE A 1 367 ? -6.785 0.144 25.062 1 82.56 367 PHE A C 1
ATOM 2827 O O . PHE A 1 367 ? -5.926 -0.513 25.656 1 82.56 367 PHE A O 1
ATOM 2834 N N . PRO A 1 368 ? -7.91 -0.425 24.547 1 88 368 PRO A N 1
ATOM 2835 C CA . PRO A 1 368 ? -8.055 -1.876 24.688 1 88 368 PRO A CA 1
ATOM 2836 C C . PRO A 1 368 ? -6.863 -2.645 24.109 1 88 368 PRO A C 1
ATOM 2838 O O . PRO A 1 368 ? -6.402 -3.613 24.719 1 88 368 PRO A O 1
ATOM 2841 N N . LEU A 1 369 ? -6.363 -2.244 23.031 1 89.31 369 LEU A N 1
ATOM 2842 C CA . LEU A 1 369 ? -5.242 -2.918 22.406 1 89.31 369 LEU A CA 1
ATOM 2843 C C . LEU A 1 369 ? -3.977 -2.787 23.25 1 89.31 369 LEU A C 1
ATOM 2845 O O . LEU A 1 369 ? -3.211 -3.744 23.375 1 89.31 369 LEU A O 1
ATOM 2849 N N . ALA A 1 370 ? -3.766 -1.648 23.75 1 86.94 370 ALA A N 1
ATOM 2850 C CA . ALA A 1 370 ? -2.604 -1.429 24.609 1 86.94 370 ALA A CA 1
ATOM 2851 C C . ALA A 1 370 ? -2.664 -2.311 25.859 1 86.94 370 ALA A C 1
ATOM 2853 O O . ALA A 1 370 ? -1.653 -2.885 26.266 1 86.94 370 ALA A O 1
ATOM 2854 N N . LYS A 1 371 ? -3.824 -2.34 26.438 1 89.31 371 LYS A N 1
ATOM 2855 C CA . LYS A 1 371 ? -4.012 -3.17 27.625 1 89.31 371 LYS A CA 1
ATOM 2856 C C . LYS A 1 371 ? -3.801 -4.648 27.297 1 89.31 371 LYS A C 1
ATOM 2858 O O . LYS A 1 371 ? -3.236 -5.391 28.094 1 89.31 371 LYS A O 1
ATOM 2863 N N . LEU A 1 372 ? -4.293 -5.027 26.172 1 93.25 372 LEU A N 1
ATOM 2864 C CA . LEU A 1 372 ? -4.078 -6.41 25.734 1 93.25 372 LEU A CA 1
ATOM 2865 C C . LEU A 1 372 ? -2.592 -6.703 25.578 1 93.25 372 LEU A C 1
ATOM 2867 O O . LEU A 1 372 ? -2.111 -7.754 26.016 1 93.25 372 LEU A O 1
ATOM 2871 N N . ARG A 1 373 ? -1.878 -5.855 24.938 1 90.75 373 ARG A N 1
ATOM 2872 C CA . ARG A 1 373 ? -0.439 -6.02 24.766 1 90.75 373 ARG A CA 1
ATOM 2873 C C . ARG A 1 373 ? 0.266 -6.152 26.109 1 90.75 373 ARG A C 1
ATOM 2875 O O . ARG A 1 373 ? 1.182 -6.961 26.266 1 90.75 373 ARG A O 1
ATOM 2882 N N . GLU A 1 374 ? -0.166 -5.355 27.031 1 90 374 GLU A N 1
ATOM 2883 C CA . GLU A 1 374 ? 0.368 -5.43 28.391 1 90 374 GLU A CA 1
ATOM 2884 C C . GLU A 1 374 ? 0.105 -6.801 29 1 90 374 GLU A C 1
ATOM 2886 O O . GLU A 1 374 ? 1.008 -7.406 29.578 1 90 374 GLU A O 1
ATOM 2891 N N . MET A 1 375 ? -1.142 -7.219 28.875 1 93.38 375 MET A N 1
ATOM 2892 C CA . MET A 1 375 ? -1.521 -8.492 29.484 1 93.38 375 MET A CA 1
ATOM 2893 C C . MET A 1 375 ? -0.815 -9.656 28.797 1 93.38 375 MET A C 1
ATOM 2895 O O . MET A 1 375 ? -0.486 -10.656 29.422 1 93.38 375 MET A O 1
ATOM 2899 N N . THR A 1 376 ? -0.651 -9.562 27.484 1 93.69 376 THR A N 1
ATOM 2900 C CA . THR A 1 376 ? 0.051 -10.617 26.766 1 93.69 376 THR A CA 1
ATOM 2901 C C . THR A 1 376 ? 1.507 -10.703 27.219 1 93.69 376 THR A C 1
ATOM 2903 O O . THR A 1 376 ? 2.057 -11.797 27.344 1 93.69 376 THR A O 1
ATOM 2906 N N . ARG A 1 377 ? 2.082 -9.594 27.453 1 91.44 377 ARG A N 1
ATOM 2907 C CA . ARG A 1 377 ? 3.451 -9.586 27.953 1 91.44 377 ARG A CA 1
ATOM 2908 C C . ARG A 1 377 ? 3.527 -10.219 29.344 1 91.44 377 ARG A C 1
ATOM 2910 O O . ARG A 1 377 ? 4.465 -10.961 29.641 1 91.44 377 ARG A O 1
ATOM 2917 N N . ALA A 1 378 ? 2.607 -9.891 30.125 1 90.69 378 ALA A N 1
ATOM 2918 C CA . ALA A 1 378 ? 2.576 -10.398 31.5 1 90.69 378 ALA A CA 1
ATOM 2919 C C . ALA A 1 378 ? 2.334 -11.898 31.531 1 90.69 378 ALA A C 1
ATOM 2921 O O . ALA A 1 378 ? 2.967 -12.625 32.312 1 90.69 378 ALA A O 1
ATOM 2922 N N . LYS A 1 379 ? 1.44 -12.336 30.641 1 90.56 379 LYS A N 1
ATOM 2923 C CA . LYS A 1 379 ? 1.013 -13.734 30.688 1 90.56 379 LYS A CA 1
ATOM 2924 C C . LYS A 1 379 ? 1.912 -14.617 29.828 1 90.56 379 LYS A C 1
ATOM 2926 O O . LYS A 1 379 ? 2.184 -15.766 30.172 1 90.56 379 LYS A O 1
ATOM 2931 N N . LEU A 1 380 ? 2.346 -14.102 28.703 1 90.5 380 LEU A N 1
ATOM 2932 C CA . LEU A 1 380 ? 3.049 -14.945 27.734 1 90.5 380 LEU A CA 1
ATOM 2933 C C . LEU A 1 380 ? 4.527 -14.57 27.672 1 90.5 380 LEU A C 1
ATOM 2935 O O . LEU A 1 380 ? 5.32 -15.289 27.062 1 90.5 380 LEU A O 1
ATOM 2939 N N . GLY A 1 381 ? 4.988 -13.484 28.281 1 86.56 381 GLY A N 1
ATOM 2940 C CA . GLY A 1 381 ? 6.379 -13.062 28.281 1 86.56 381 GLY A CA 1
ATOM 2941 C C . GLY A 1 381 ? 6.734 -12.219 27.062 1 86.56 381 GLY A C 1
ATOM 2942 O O . GLY A 1 381 ? 7.828 -11.648 27 1 86.56 381 GLY A O 1
ATOM 2943 N N . LYS A 1 382 ? 5.953 -12.289 26.141 1 85.19 382 LYS A N 1
ATOM 2944 C CA . LYS A 1 382 ? 6.168 -11.477 24.938 1 85.19 382 LYS A CA 1
ATOM 2945 C C . LYS A 1 382 ? 4.852 -10.906 24.422 1 85.19 382 LYS A C 1
ATOM 2947 O O . LYS A 1 382 ? 3.783 -11.469 24.672 1 85.19 382 LYS A O 1
ATOM 2952 N N . ALA A 1 383 ? 5.02 -9.734 23.797 1 79.94 383 ALA A N 1
ATOM 2953 C CA . ALA A 1 383 ? 3.816 -9.156 23.203 1 79.94 383 ALA A CA 1
ATOM 2954 C C . ALA A 1 383 ? 3.426 -9.898 21.938 1 79.94 383 ALA A C 1
ATOM 2956 O O . ALA A 1 383 ? 4.27 -10.141 21.062 1 79.94 383 ALA A O 1
ATOM 2957 N N . LYS A 1 384 ? 2.303 -10.469 21.906 1 86.69 384 LYS A N 1
ATOM 2958 C CA . LYS A 1 384 ? 1.766 -11.109 20.703 1 86.69 384 LYS A CA 1
ATOM 2959 C C . LYS A 1 384 ? 0.574 -10.336 20.156 1 86.69 384 LYS A C 1
ATOM 2961 O O . LYS A 1 384 ? -0.272 -9.859 20.906 1 86.69 384 LYS A O 1
ATOM 2966 N N . GLU A 1 385 ? 0.6 -10.18 18.891 1 88.81 385 GLU A N 1
ATOM 2967 C CA . GLU A 1 385 ? -0.425 -9.375 18.25 1 88.81 385 GLU A CA 1
ATOM 2968 C C . GLU A 1 385 ? -1.583 -10.234 17.75 1 88.81 385 GLU A C 1
ATOM 2970 O O . GLU A 1 385 ? -1.407 -11.422 17.484 1 88.81 385 GLU A O 1
ATOM 2975 N N . LEU A 1 386 ? -2.742 -9.609 17.688 1 91.56 386 LEU A N 1
ATOM 2976 C CA . LEU A 1 386 ? -3.893 -10.242 17.062 1 91.56 386 LEU A CA 1
ATOM 2977 C C . LEU A 1 386 ? -3.689 -10.359 15.555 1 91.56 386 LEU A C 1
ATOM 2979 O O . LEU A 1 386 ? -2.93 -9.586 14.961 1 91.56 386 LEU A O 1
ATOM 2983 N N . VAL A 1 387 ? -4.324 -11.383 15.031 1 90.69 387 VAL A N 1
ATOM 2984 C CA . VAL A 1 387 ? -4.262 -11.609 13.594 1 90.69 387 VAL A CA 1
ATOM 2985 C C . VAL A 1 387 ? -5.598 -11.234 12.953 1 90.69 387 VAL A C 1
ATOM 2987 O O . VAL A 1 387 ? -6.66 -11.547 13.5 1 90.69 387 VAL A O 1
ATOM 2990 N N . LYS A 1 388 ? -5.465 -10.492 11.828 1 87.69 388 LYS A N 1
ATOM 2991 C CA . LYS A 1 388 ? -6.664 -10.141 11.07 1 87.69 388 LYS A CA 1
ATOM 2992 C C . LYS A 1 388 ? -6.812 -11.016 9.828 1 87.69 388 LYS A C 1
ATOM 2994 O O . LYS A 1 388 ? -5.82 -11.336 9.172 1 87.69 388 LYS A O 1
ATOM 2999 N N . ALA A 1 389 ? -8.055 -11.344 9.617 1 87.06 389 ALA A N 1
ATOM 3000 C CA . ALA A 1 389 ? -8.32 -12.195 8.461 1 87.06 389 ALA A CA 1
ATOM 3001 C C . ALA A 1 389 ? -8.305 -11.383 7.168 1 87.06 389 ALA A C 1
ATOM 3003 O O . ALA A 1 389 ? -8.758 -10.234 7.145 1 87.06 389 ALA A O 1
ATOM 3004 N N . GLY A 1 390 ? -7.684 -11.961 6.148 1 78 390 GLY A N 1
ATOM 3005 C CA . GLY A 1 390 ? -7.766 -11.367 4.82 1 78 390 GLY A CA 1
ATOM 3006 C C . GLY A 1 390 ? -9.07 -11.672 4.105 1 78 390 GLY A C 1
ATOM 3007 O O . GLY A 1 390 ? -9.594 -12.781 4.219 1 78 390 GLY A O 1
ATOM 3008 N N . GLY A 1 391 ? -9.68 -10.781 3.471 1 66.31 391 GLY A N 1
ATOM 3009 C CA . GLY A 1 391 ? -10.984 -10.914 2.846 1 66.31 391 GLY A CA 1
ATOM 3010 C C . GLY A 1 391 ? -11.047 -12.023 1.812 1 66.31 391 GLY A C 1
ATOM 3011 O O . GLY A 1 391 ? -12.078 -12.688 1.668 1 66.31 391 GLY A O 1
ATOM 3012 N N . THR A 1 392 ? -9.961 -12.281 1.116 1 66.81 392 THR A N 1
ATOM 3013 C CA . THR A 1 392 ? -10.023 -13.25 0.024 1 66.81 392 THR A CA 1
ATOM 3014 C C . THR A 1 392 ? -9.227 -14.508 0.365 1 66.81 392 THR A C 1
ATOM 3016 O O . THR A 1 392 ? -9.203 -15.461 -0.417 1 66.81 392 THR A O 1
ATOM 3019 N N . ARG A 1 393 ? -8.664 -14.547 1.551 1 74.44 393 ARG A N 1
ATOM 3020 C CA . ARG A 1 393 ? -7.859 -15.688 1.968 1 74.44 393 ARG A CA 1
ATOM 3021 C C . ARG A 1 393 ? -8.484 -16.391 3.166 1 74.44 393 ARG A C 1
ATOM 3023 O O . ARG A 1 393 ? -8.109 -16.141 4.312 1 74.44 393 ARG A O 1
ATOM 3030 N N . PHE A 1 394 ? -9.211 -17.328 2.879 1 80.56 394 PHE A N 1
ATOM 3031 C CA . PHE A 1 394 ? -10.078 -17.953 3.873 1 80.56 394 PHE A CA 1
ATOM 3032 C C . PHE A 1 394 ? -9.25 -18.719 4.898 1 80.56 394 PHE A C 1
ATOM 3034 O O . PHE A 1 394 ? -9.711 -18.969 6.02 1 80.56 394 PHE A O 1
ATOM 3041 N N . GLY A 1 395 ? -8.039 -19.094 4.473 1 85.5 395 GLY A N 1
ATOM 3042 C CA . GLY A 1 395 ? -7.148 -19.734 5.422 1 85.5 395 GLY A CA 1
ATOM 3043 C C . GLY A 1 395 ? -6.773 -18.844 6.594 1 85.5 395 GLY A C 1
ATOM 3044 O O . GLY A 1 395 ? -6.414 -19.344 7.664 1 85.5 395 GLY A O 1
ATOM 3045 N N . THR A 1 396 ? -6.965 -17.609 6.398 1 89.25 396 THR A N 1
ATOM 3046 C CA . THR A 1 396 ? -6.555 -16.672 7.441 1 89.25 396 THR A CA 1
ATOM 3047 C C . THR A 1 396 ? -7.52 -16.719 8.625 1 89.25 396 THR A C 1
ATOM 3049 O O . THR A 1 396 ? -7.152 -16.375 9.742 1 89.25 396 THR A O 1
ATOM 3052 N N . HIS A 1 397 ? -8.695 -17.188 8.422 1 91.88 397 HIS A N 1
ATOM 3053 C CA . HIS A 1 397 ? -9.641 -17.312 9.523 1 91.88 397 HIS A CA 1
ATOM 3054 C C . HIS A 1 397 ? -9.164 -18.344 10.539 1 91.88 397 HIS A C 1
ATOM 3056 O O . HIS A 1 397 ? -9.391 -18.188 11.742 1 91.88 397 HIS A O 1
ATOM 3062 N N . THR A 1 398 ? -8.555 -19.391 10 1 93.81 398 THR A N 1
ATOM 3063 C CA . THR A 1 398 ? -7.973 -20.391 10.883 1 93.81 398 THR A CA 1
ATOM 3064 C C . THR A 1 398 ? -6.867 -19.781 11.742 1 93.81 398 THR A C 1
ATOM 3066 O O . THR A 1 398 ? -6.781 -20.078 12.938 1 93.81 398 THR A O 1
ATOM 3069 N N . LEU A 1 399 ? -6.102 -18.953 11.172 1 94.56 399 LEU A N 1
ATOM 3070 C CA . LEU A 1 399 ? -5.016 -18.297 11.891 1 94.56 399 LEU A CA 1
ATOM 3071 C C . LEU A 1 399 ? -5.566 -17.375 12.977 1 94.56 399 LEU A C 1
ATOM 3073 O O . LEU A 1 399 ? -4.988 -17.266 14.062 1 94.56 399 LEU A O 1
ATOM 3077 N N . VAL A 1 400 ? -6.59 -16.703 12.625 1 95.69 400 VAL A N 1
ATOM 3078 C CA . VAL A 1 400 ? -7.25 -15.836 13.594 1 95.69 400 VAL A CA 1
ATOM 3079 C C . VAL A 1 400 ? -7.695 -16.656 14.805 1 95.69 400 VAL A C 1
ATOM 3081 O O . VAL A 1 400 ? -7.414 -16.297 15.953 1 95.69 400 VAL A O 1
ATOM 3084 N N . GLY A 1 401 ? -8.367 -17.781 14.562 1 96.19 401 GLY A N 1
ATOM 3085 C CA . GLY A 1 401 ? -8.812 -18.641 15.648 1 96.19 401 GLY A CA 1
ATOM 3086 C C . GLY A 1 401 ? -7.668 -19.172 16.5 1 96.19 401 GLY A C 1
ATOM 3087 O O . GLY A 1 401 ? -7.742 -19.156 17.734 1 96.19 401 GLY A O 1
ATOM 3088 N N . GLU A 1 402 ? -6.645 -19.578 15.852 1 96.06 402 GLU A N 1
ATOM 3089 C CA . GLU A 1 402 ? -5.473 -20.094 16.562 1 96.06 402 GLU A CA 1
ATOM 3090 C C . GLU A 1 402 ? -4.867 -19.031 17.469 1 96.06 402 GLU A C 1
ATOM 3092 O O . GLU A 1 402 ? -4.492 -19.312 18.609 1 96.06 402 GLU A O 1
ATOM 3097 N N . ARG A 1 403 ? -4.758 -17.891 16.891 1 96.12 403 ARG A N 1
ATOM 3098 C CA . ARG A 1 403 ? -4.188 -16.781 17.672 1 96.12 403 ARG A CA 1
ATOM 3099 C C . ARG A 1 403 ? -5.082 -16.422 18.844 1 96.12 403 ARG A C 1
ATOM 3101 O O . ARG A 1 403 ? -4.59 -16.141 19.938 1 96.12 403 ARG A O 1
ATOM 3108 N N . LEU A 1 404 ? -6.344 -16.422 18.625 1 96.94 404 LEU A N 1
ATOM 3109 C CA . LEU A 1 404 ? -7.273 -16.125 19.719 1 96.94 404 LEU A CA 1
ATOM 3110 C C . LEU A 1 404 ? -7.133 -17.156 20.844 1 96.94 404 LEU A C 1
ATOM 3112 O O . LEU A 1 404 ? -7.102 -16.781 22.016 1 96.94 404 LEU A O 1
ATOM 3116 N N . LEU A 1 405 ? -7.039 -18.406 20.531 1 96.62 405 LEU A N 1
ATOM 3117 C CA . LEU A 1 405 ? -6.875 -19.453 21.531 1 96.62 405 LEU A CA 1
ATOM 3118 C C . LEU A 1 405 ? -5.574 -19.266 22.297 1 96.62 405 LEU A C 1
ATOM 3120 O O . LEU A 1 405 ? -5.535 -19.469 23.516 1 96.62 405 LEU A O 1
ATOM 3124 N N . GLU A 1 406 ? -4.566 -18.859 21.594 1 95.56 406 GLU A N 1
ATOM 3125 C CA . GLU A 1 406 ? -3.277 -18.609 22.234 1 95.56 406 GLU A CA 1
ATOM 3126 C C . GLU A 1 406 ? -3.371 -17.453 23.219 1 95.56 406 GLU A C 1
ATOM 3128 O O . GLU A 1 406 ? -2.701 -17.453 24.25 1 95.56 406 GLU A O 1
ATOM 3133 N N . LEU A 1 407 ? -4.223 -16.516 22.859 1 96.44 407 LEU A N 1
ATOM 3134 C CA . LEU A 1 407 ? -4.297 -15.305 23.672 1 96.44 407 LEU A CA 1
ATOM 3135 C C . LEU A 1 407 ? -5.496 -15.352 24.609 1 96.44 407 LEU A C 1
ATOM 3137 O O . LEU A 1 407 ? -5.867 -14.336 25.203 1 96.44 407 LEU A O 1
ATOM 3141 N N . LYS A 1 408 ? -6.121 -16.469 24.75 1 95.88 408 LYS A N 1
ATOM 3142 C CA . LYS A 1 408 ? -7.352 -16.594 25.516 1 95.88 408 LYS A CA 1
ATOM 3143 C C . LYS A 1 408 ? -7.18 -16.047 26.938 1 95.88 408 LYS A C 1
ATOM 3145 O O . LYS A 1 408 ? -7.953 -15.195 27.375 1 95.88 408 LYS A O 1
ATOM 3150 N N . SER A 1 409 ? -6.137 -16.469 27.578 1 94.69 409 SER A N 1
ATOM 3151 C CA . SER A 1 409 ? -5.91 -16.062 28.969 1 94.69 409 SER A CA 1
ATOM 3152 C C . SER A 1 409 ? -5.656 -14.562 29.078 1 94.69 409 SER A C 1
ATOM 3154 O O . SER A 1 409 ? -6.16 -13.898 29.984 1 94.69 409 SER A O 1
ATOM 3156 N N . ALA A 1 410 ? -4.875 -14.062 28.156 1 95.62 410 ALA A N 1
ATOM 3157 C CA . ALA A 1 410 ? -4.578 -12.633 28.141 1 95.62 410 ALA A CA 1
ATOM 3158 C C . ALA A 1 410 ? -5.824 -11.812 27.844 1 95.62 410 ALA A C 1
ATOM 3160 O O . ALA A 1 410 ? -6.039 -10.75 28.422 1 95.62 410 ALA A O 1
ATOM 3161 N N . LEU A 1 411 ? -6.629 -12.25 26.938 1 96.69 411 LEU A N 1
ATOM 3162 C CA . LEU A 1 411 ? -7.871 -11.57 26.578 1 96.69 411 LEU A CA 1
ATOM 3163 C C . LEU A 1 411 ? -8.828 -11.523 27.766 1 96.69 411 LEU A C 1
ATOM 3165 O O . LEU A 1 411 ? -9.398 -10.477 28.078 1 96.69 411 LEU A O 1
ATOM 3169 N N . GLN A 1 412 ? -8.969 -12.625 28.406 1 95.25 412 GLN A N 1
ATOM 3170 C CA . GLN A 1 412 ? -9.844 -12.695 29.578 1 95.25 412 GLN A CA 1
ATOM 3171 C C . GLN A 1 412 ? -9.328 -11.789 30.688 1 95.25 412 GLN A C 1
ATOM 3173 O O . GLN A 1 412 ? -10.109 -11.109 31.359 1 95.25 412 GLN A O 1
ATOM 3178 N N . ALA A 1 413 ? -8.016 -11.742 30.875 1 94.69 413 ALA A N 1
ATOM 3179 C CA . ALA A 1 413 ? -7.414 -10.875 31.875 1 94.69 413 ALA A CA 1
ATOM 3180 C C . ALA A 1 413 ? -7.637 -9.406 31.531 1 94.69 413 ALA A C 1
ATOM 3182 O O . ALA A 1 413 ? -7.84 -8.578 32.438 1 94.69 413 ALA A O 1
ATOM 3183 N N . THR A 1 414 ? -7.621 -9.125 30.281 1 94.19 414 THR A N 1
ATOM 3184 C CA . THR A 1 414 ? -7.766 -7.746 29.828 1 94.19 414 THR A CA 1
ATOM 3185 C C . THR A 1 414 ? -9.172 -7.227 30.125 1 94.19 414 THR A C 1
ATOM 3187 O O . THR A 1 414 ? -9.328 -6.129 30.672 1 94.19 414 THR A O 1
ATOM 3190 N N . VAL A 1 415 ? -10.195 -7.984 29.828 1 93.31 415 VAL A N 1
ATOM 3191 C CA . VAL A 1 415 ? -11.562 -7.492 29.906 1 93.31 415 VAL A CA 1
ATOM 3192 C C . VAL A 1 415 ? -12.023 -7.438 31.359 1 93.31 415 VAL A C 1
ATOM 3194 O O . VAL A 1 415 ? -13.023 -6.797 31.688 1 93.31 415 VAL A O 1
ATOM 3197 N N . VAL A 1 416 ? -11.266 -8.07 32.219 1 91.38 416 VAL A N 1
ATOM 3198 C CA . VAL A 1 416 ? -11.625 -8.023 33.625 1 91.38 416 VAL A CA 1
ATOM 3199 C C . VAL A 1 416 ? -10.734 -7.023 34.375 1 91.38 416 VAL A C 1
ATOM 3201 O O . VAL A 1 416 ? -10.93 -6.766 35.562 1 91.38 416 VAL A O 1
ATOM 3204 N N . ASP A 1 417 ? -9.766 -6.543 33.719 1 90.31 417 ASP A N 1
ATOM 3205 C CA . ASP A 1 417 ? -8.875 -5.535 34.281 1 90.31 417 ASP A CA 1
ATOM 3206 C C . ASP A 1 417 ? -9.664 -4.305 34.75 1 90.31 417 ASP A C 1
ATOM 3208 O O . ASP A 1 417 ? -10.539 -3.826 34.031 1 90.31 417 ASP A O 1
ATOM 3212 N N . PRO A 1 418 ? -9.344 -3.744 35.844 1 87.12 418 PRO A N 1
ATOM 3213 C CA . PRO A 1 418 ? -10.086 -2.598 36.375 1 87.12 418 PRO A CA 1
ATOM 3214 C C . PRO A 1 418 ? -9.984 -1.361 35.5 1 87.12 418 PRO A C 1
ATOM 3216 O O . PRO A 1 418 ? -10.961 -0.627 35.344 1 87.12 418 PRO A O 1
ATOM 3219 N N . ASP A 1 419 ? -8.852 -1.144 35 1 83.19 419 ASP A N 1
ATOM 3220 C CA . ASP A 1 419 ? -8.68 0.02 34.125 1 83.19 419 ASP A CA 1
ATOM 3221 C C . ASP A 1 419 ? -9.516 -0.11 32.875 1 83.19 419 ASP A C 1
ATOM 3223 O O . ASP A 1 419 ? -10.055 0.88 32.375 1 83.19 419 ASP A O 1
ATOM 3227 N N . TYR A 1 420 ? -9.523 -1.322 32.406 1 86.81 420 TYR A N 1
ATOM 3228 C CA . TYR A 1 420 ? -10.328 -1.599 31.234 1 86.81 420 TYR A CA 1
ATOM 3229 C C . TYR A 1 420 ? -11.812 -1.413 31.531 1 86.81 420 TYR A C 1
ATOM 3231 O O . TYR A 1 420 ? -12.531 -0.756 30.766 1 86.81 420 TYR A O 1
ATOM 3239 N N . ALA A 1 421 ? -12.227 -1.904 32.594 1 80.31 421 ALA A N 1
ATOM 3240 C CA . ALA A 1 421 ? -13.625 -1.843 33 1 80.31 421 ALA A CA 1
ATOM 3241 C C . ALA A 1 421 ? -14.047 -0.406 33.281 1 80.31 421 ALA A C 1
ATOM 3243 O O . ALA A 1 421 ? -15.211 -0.041 33.062 1 80.31 421 ALA A O 1
ATOM 3244 N N . ALA A 1 422 ? -13.094 0.429 33.656 1 77.62 422 ALA A N 1
ATOM 3245 C CA . ALA A 1 422 ? -13.367 1.815 34 1 77.62 422 ALA A CA 1
ATOM 3246 C C . ALA A 1 422 ? -13.648 2.67 32.781 1 77.62 422 ALA A C 1
ATOM 3248 O O . ALA A 1 422 ? -14.297 3.715 32.875 1 77.62 422 ALA A O 1
ATOM 3249 N N . GLN A 1 423 ? -13.07 2.332 31.656 1 73 423 GLN A N 1
ATOM 3250 C CA . GLN A 1 423 ? -13.227 3.135 30.453 1 73 423 GLN A CA 1
ATOM 3251 C C . GLN A 1 423 ? -14.664 3.086 29.938 1 73 423 GLN A C 1
ATOM 3253 O O . GLN A 1 423 ? -15.094 3.965 29.188 1 73 423 GLN A O 1
ATOM 3258 N N . LYS A 1 424 ? -15.508 2.656 30.562 1 61.97 424 LYS A N 1
ATOM 3259 C CA . LYS A 1 424 ? -16.906 2.523 30.172 1 61.97 424 LYS A CA 1
ATOM 3260 C C . LYS A 1 424 ? -17.094 2.709 28.672 1 61.97 424 LYS A C 1
ATOM 3262 O O . LYS A 1 424 ? -17.688 3.697 28.234 1 61.97 424 LYS A O 1
ATOM 3267 N N . TYR A 1 425 ? -16.328 2.117 27.844 1 56.38 425 TYR A N 1
ATOM 3268 C CA . TYR A 1 425 ? -16.422 2.293 26.391 1 56.38 425 TYR A CA 1
ATOM 3269 C C . TYR A 1 425 ? -17.875 2.219 25.922 1 56.38 425 TYR A C 1
ATOM 3271 O O . TYR A 1 425 ? -18.578 1.261 26.234 1 56.38 425 TYR A O 1
ATOM 3279 N N . LYS A 1 426 ? -18.453 3.482 26.078 1 48.91 426 LYS A N 1
ATOM 3280 C CA . LYS A 1 426 ? -19.734 3.58 25.391 1 48.91 426 LYS A CA 1
ATOM 3281 C C . LYS A 1 426 ? -19.547 3.625 23.875 1 48.91 426 LYS A C 1
ATOM 3283 O O . LYS A 1 426 ? -18.672 4.316 23.375 1 48.91 426 LYS A O 1
ATOM 3288 N N . ASP A 1 427 ? -19.5 2.65 23.203 1 46.25 427 ASP A N 1
ATOM 3289 C CA . ASP A 1 427 ? -19.406 2.711 21.75 1 46.25 427 ASP A CA 1
ATOM 3290 C C . ASP A 1 427 ? -20.125 3.945 21.203 1 46.25 427 ASP A C 1
ATOM 3292 O O . ASP A 1 427 ? -21.312 4.133 21.438 1 46.25 427 ASP A O 1
ATOM 3296 N N . LYS A 1 428 ? -19.516 5.066 21.25 1 42.28 428 LYS A N 1
ATOM 3297 C CA . LYS A 1 428 ? -20.156 6.211 20.609 1 42.28 428 LYS A CA 1
ATOM 3298 C C . LYS A 1 428 ? -20.906 5.777 19.359 1 42.28 428 LYS A C 1
ATOM 3300 O O . LYS A 1 428 ? -21.734 6.527 18.828 1 42.28 428 LYS A O 1
ATOM 3305 N N . ALA A 1 429 ? -20.156 5.098 18.531 1 39.38 429 ALA A N 1
ATOM 3306 C CA . ALA A 1 429 ? -20.828 4.746 17.297 1 39.38 429 ALA A CA 1
ATOM 3307 C C . ALA A 1 429 ? -22.125 3.98 17.562 1 39.38 429 ALA A C 1
ATOM 3309 O O . ALA A 1 429 ? -22.125 2.748 17.609 1 39.38 429 ALA A O 1
ATOM 3310 N N . ASP A 1 430 ? -22.719 4.16 18.656 1 37.66 430 ASP A N 1
ATOM 3311 C CA . ASP A 1 430 ? -24.141 3.854 18.453 1 37.66 430 ASP A CA 1
ATOM 3312 C C . ASP A 1 430 ? -24.578 4.191 17.031 1 37.66 430 ASP A C 1
ATOM 3314 O O . ASP A 1 430 ? -25.453 5.035 16.828 1 37.66 430 ASP A O 1
ATOM 3318 N N . SER A 1 431 ? -23.562 4.59 16.297 1 34.97 431 SER A N 1
ATOM 3319 C CA . SER A 1 431 ? -24.062 4.785 14.938 1 34.97 431 SER A CA 1
ATOM 3320 C C . SER A 1 431 ? -24.922 3.611 14.492 1 34.97 431 SER A C 1
ATOM 3322 O O . SER A 1 431 ? -24.75 2.49 14.977 1 34.97 431 SER A O 1
ATOM 3324 N N . GLU A 1 432 ? -26.031 3.961 14.016 1 32.5 432 GLU A N 1
ATOM 3325 C CA . GLU A 1 432 ? -27.031 3.129 13.344 1 32.5 432 GLU A CA 1
ATOM 3326 C C . GLU A 1 432 ? -26.359 2.096 12.438 1 32.5 432 GLU A C 1
ATOM 3328 O O . GLU A 1 432 ? -25.734 2.453 11.445 1 32.5 432 GLU A O 1
ATOM 3333 N N . ASP A 1 433 ? -25.5 1.256 12.898 1 34.31 433 ASP A N 1
ATOM 3334 C CA . ASP A 1 433 ? -25.359 0.178 11.922 1 34.31 433 ASP A CA 1
ATOM 3335 C C . ASP A 1 433 ? -26.672 -0.031 11.164 1 34.31 433 ASP A C 1
ATOM 3337 O O . ASP A 1 433 ? -27.75 -0.093 11.773 1 34.31 433 ASP A O 1
ATOM 3341 N N . GLN A 1 434 ? -26.797 0.673 10.117 1 30.69 434 GLN A N 1
ATOM 3342 C CA . GLN A 1 434 ? -27.891 0.369 9.203 1 30.69 434 GLN A CA 1
ATOM 3343 C C . GLN A 1 434 ? -28.141 -1.135 9.117 1 30.69 434 GLN A C 1
ATOM 3345 O O . GLN A 1 434 ? -27.25 -1.894 8.719 1 30.69 434 GLN A O 1
ATOM 3350 N N . ILE A 1 435 ? -28.797 -1.767 10.203 1 29.94 435 ILE A N 1
ATOM 3351 C CA . ILE A 1 435 ? -29.375 -3.098 10.078 1 29.94 435 ILE A CA 1
ATOM 3352 C C . ILE A 1 435 ? -30.031 -3.24 8.703 1 29.94 435 ILE A C 1
ATOM 3354 O O . ILE A 1 435 ? -30.562 -2.27 8.156 1 29.94 435 ILE A O 1
ATOM 3358 N N . ALA A 1 436 ? -29.844 -4.234 8.102 1 27.16 436 ALA A N 1
ATOM 3359 C CA . ALA A 1 436 ? -30.859 -5.012 7.379 1 27.16 436 ALA A CA 1
ATOM 3360 C C . ALA A 1 436 ? -32.094 -5.211 8.219 1 27.16 436 ALA A C 1
ATOM 3362 O O . ALA A 1 436 ? -32.031 -5.523 9.406 1 27.16 436 ALA A O 1
ATOM 3363 N N . GLY A 1 437 ? -33.375 -4.785 7.992 1 31.67 437 GLY A N 1
ATOM 3364 C CA . GLY A 1 437 ? -34.781 -4.852 8.289 1 31.67 437 GLY A CA 1
ATOM 3365 C C . GLY A 1 437 ? -35.25 -3.764 9.242 1 31.67 437 GLY A C 1
ATOM 3366 O O . GLY A 1 437 ? -36.219 -3.951 9.984 1 31.67 437 GLY A O 1
ATOM 3367 N N . GLY A 1 438 ? -35 -2.57 9.367 1 32.34 438 GLY A N 1
ATOM 3368 C CA . GLY A 1 438 ? -35.5 -1.396 10.07 1 32.34 438 GLY A CA 1
ATOM 3369 C C . GLY A 1 438 ? -34.688 -1.062 11.312 1 32.34 438 GLY A C 1
ATOM 3370 O O . GLY A 1 438 ? -34.5 0.113 11.625 1 32.34 438 GLY A O 1
ATOM 3371 N N . ARG A 1 439 ? -34.875 -1.899 12.5 1 31.17 439 ARG A N 1
ATOM 3372 C CA . ARG A 1 439 ? -34.5 -1.52 13.852 1 31.17 439 ARG A CA 1
ATOM 3373 C C . ARG A 1 439 ? -32.969 -1.456 13.992 1 31.17 439 ARG A C 1
ATOM 3375 O O . ARG A 1 439 ? -32.25 -2.359 13.547 1 31.17 439 ARG A O 1
ATOM 3382 N N . THR A 1 440 ? -32.344 -0.274 14.062 1 36.47 440 THR A N 1
ATOM 3383 C CA . THR A 1 440 ? -30.953 0.019 14.359 1 36.47 440 THR A CA 1
ATOM 3384 C C . THR A 1 440 ? -30.531 -0.667 15.648 1 36.47 440 THR A C 1
ATOM 3386 O O . THR A 1 440 ? -31.094 -0.404 16.719 1 36.47 440 THR A O 1
ATOM 3389 N N . ILE A 1 441 ? -30.406 -1.918 15.695 1 36.25 441 ILE A N 1
ATOM 3390 C CA . ILE A 1 441 ? -29.938 -2.428 16.984 1 36.25 441 ILE A CA 1
ATOM 3391 C C . ILE A 1 441 ? -28.516 -1.911 17.25 1 36.25 441 ILE A C 1
ATOM 3393 O O . ILE A 1 441 ? -27.609 -2.141 16.453 1 36.25 441 ILE A O 1
ATOM 3397 N N . ARG A 1 442 ? -28.438 -0.954 17.984 1 42.28 442 ARG A N 1
ATOM 3398 C CA . ARG A 1 442 ? -27.234 -0.385 18.594 1 42.28 442 ARG A CA 1
ATOM 3399 C C . ARG A 1 442 ? -26.438 -1.456 19.328 1 42.28 442 ARG A C 1
ATOM 3401 O O . ARG A 1 442 ? -26.875 -1.988 20.344 1 42.28 442 ARG A O 1
ATOM 3408 N N . THR A 1 443 ? -25.703 -2.402 18.688 1 51.72 443 THR A N 1
ATOM 3409 C CA . THR A 1 443 ? -25 -3.381 19.516 1 51.72 443 THR A CA 1
ATOM 3410 C C . THR A 1 443 ? -23.656 -2.826 20 1 51.72 443 THR A C 1
ATOM 3412 O O . THR A 1 443 ? -22.906 -2.23 19.219 1 51.72 443 THR A O 1
ATOM 3415 N N . ASN A 1 444 ? -23.422 -2.477 21.266 1 68.31 444 ASN A N 1
ATOM 3416 C CA . ASN A 1 444 ? -22.172 -2.148 21.953 1 68.31 444 ASN A CA 1
ATOM 3417 C C . ASN A 1 444 ? -21.094 -3.195 21.688 1 68.31 444 ASN A C 1
ATOM 3419 O O . ASN A 1 444 ? -21.094 -4.262 22.297 1 68.31 444 ASN A O 1
ATOM 3423 N N . LYS A 1 445 ? -20.312 -3.029 20.594 1 78.81 445 LYS A N 1
ATOM 3424 C CA . LYS A 1 445 ? -19.297 -3.98 20.172 1 78.81 445 LYS A CA 1
ATOM 3425 C C . LYS A 1 445 ? -18.344 -4.297 21.328 1 78.81 445 LYS A C 1
ATOM 3427 O O . LYS A 1 445 ? -17.844 -5.422 21.422 1 78.81 445 LYS A O 1
ATOM 3432 N N . GLY A 1 446 ? -18.172 -3.377 22.141 1 84.69 446 GLY A N 1
ATOM 3433 C CA . GLY A 1 446 ? -17.312 -3.613 23.297 1 84.69 446 GLY A CA 1
ATOM 3434 C C . GLY A 1 446 ? -17.891 -4.586 24.297 1 84.69 446 GLY A C 1
ATOM 3435 O O . GLY A 1 446 ? -17.203 -5.492 24.766 1 84.69 446 GLY A O 1
ATOM 3436 N N . ALA A 1 447 ? -19.141 -4.359 24.516 1 85.44 447 ALA A N 1
ATOM 3437 C CA . ALA A 1 447 ? -19.828 -5.254 25.438 1 85.44 447 ALA A CA 1
ATOM 3438 C C . ALA A 1 447 ? -19.953 -6.656 24.844 1 85.44 447 ALA A C 1
ATOM 3440 O O . ALA A 1 447 ? -19.781 -7.648 25.562 1 85.44 447 ALA A O 1
ATOM 3441 N N . THR A 1 448 ? -20.25 -6.672 23.578 1 88.81 448 THR A N 1
ATOM 3442 C CA . THR A 1 448 ? -20.359 -7.965 22.922 1 88.81 448 THR A CA 1
ATOM 3443 C C . THR A 1 448 ? -19.031 -8.711 22.953 1 88.81 448 THR A C 1
ATOM 3445 O O . THR A 1 448 ? -18.984 -9.914 23.234 1 88.81 448 THR A O 1
ATOM 3448 N N . ALA A 1 449 ? -17.969 -8.047 22.656 1 92.31 449 ALA A N 1
ATOM 3449 C CA . ALA A 1 449 ? -16.641 -8.656 22.672 1 92.31 449 ALA A CA 1
ATOM 3450 C C . ALA A 1 449 ? -16.312 -9.188 24.078 1 92.31 449 ALA A C 1
ATOM 3452 O O . ALA A 1 449 ? -15.781 -10.297 24.219 1 92.31 449 ALA A O 1
ATOM 3453 N N . ARG A 1 450 ? -16.641 -8.414 25.078 1 91.25 450 ARG A N 1
ATOM 3454 C CA . ARG A 1 450 ? -16.391 -8.828 26.453 1 91.25 450 ARG A CA 1
ATOM 3455 C C . ARG A 1 450 ? -17.188 -10.086 26.797 1 91.25 450 ARG A C 1
ATOM 3457 O O . ARG A 1 450 ? -16.656 -11.016 27.422 1 91.25 450 ARG A O 1
ATOM 3464 N N . GLN A 1 451 ? -18.406 -10.109 26.359 1 91.94 451 GLN A N 1
ATOM 3465 C CA . GLN A 1 451 ? -19.25 -11.266 26.609 1 91.94 451 GLN A CA 1
ATOM 3466 C C . GLN A 1 451 ? -18.688 -12.516 25.938 1 91.94 451 GLN A C 1
ATOM 3468 O O . GLN A 1 451 ? -18.672 -13.594 26.531 1 91.94 451 GLN A O 1
ATOM 3473 N N . LEU A 1 452 ? -18.266 -12.398 24.766 1 95.44 452 LEU A N 1
ATOM 3474 C CA . LEU A 1 452 ? -17.703 -13.523 24.031 1 95.44 452 LEU A CA 1
ATOM 3475 C C . LEU A 1 452 ? -16.438 -14.039 24.719 1 95.44 452 LEU A C 1
ATOM 3477 O O . LEU A 1 452 ? -16.281 -15.242 24.906 1 95.44 452 LEU A O 1
ATOM 3481 N N . ILE A 1 453 ? -15.641 -13.148 25.125 1 95.69 453 ILE A N 1
ATOM 3482 C CA . ILE A 1 453 ? -14.344 -13.484 25.703 1 95.69 453 ILE A CA 1
ATOM 3483 C C . ILE A 1 453 ? -14.539 -14.227 27.016 1 95.69 453 ILE A C 1
ATOM 3485 O O . ILE A 1 453 ? -13.766 -15.125 27.359 1 95.69 453 ILE A O 1
ATOM 3489 N N . LEU A 1 454 ? -15.547 -13.906 27.688 1 94.75 454 LEU A N 1
ATOM 3490 C CA . LEU A 1 454 ? -15.766 -14.508 29 1 94.75 454 LEU A CA 1
ATOM 3491 C C . LEU A 1 454 ? -16.594 -15.781 28.875 1 94.75 454 LEU A C 1
ATOM 3493 O O . LEU A 1 454 ? -16.781 -16.5 29.859 1 94.75 454 LEU A O 1
ATOM 3497 N N . ASP A 1 455 ? -17.078 -16.062 27.688 1 90.19 455 ASP A N 1
ATOM 3498 C CA . ASP A 1 455 ? -17.922 -17.234 27.438 1 90.19 455 ASP A CA 1
ATOM 3499 C C . ASP A 1 455 ? -17.062 -18.469 27.156 1 90.19 455 ASP A C 1
ATOM 3501 O O . ASP A 1 455 ? -16.875 -18.844 26 1 90.19 455 ASP A O 1
ATOM 3505 N N . ASP A 1 456 ? -16.703 -19.219 28.156 1 85.12 456 ASP A N 1
ATOM 3506 C CA . ASP A 1 456 ? -15.805 -20.359 28.016 1 85.12 456 ASP A CA 1
ATOM 3507 C C . ASP A 1 456 ? -16.484 -21.531 27.328 1 85.12 456 ASP A C 1
ATOM 3509 O O . ASP A 1 456 ? -15.891 -22.203 26.484 1 85.12 456 ASP A O 1
ATOM 3513 N N . SER A 1 457 ? -17.766 -21.703 27.625 1 84.12 457 SER A N 1
ATOM 3514 C CA . SER A 1 457 ? -18.422 -22.906 27.156 1 84.12 457 SER A CA 1
ATOM 3515 C C . SER A 1 457 ? -19.031 -22.703 25.781 1 84.12 457 SER A C 1
ATOM 3517 O O . SER A 1 457 ? -19.328 -23.672 25.078 1 84.12 457 SER A O 1
ATOM 3519 N N . GLY A 1 458 ? -19.094 -21.484 25.391 1 91.06 458 GLY A N 1
ATOM 3520 C CA . GLY A 1 458 ? -19.672 -21.219 24.094 1 91.06 458 GLY A CA 1
ATOM 3521 C C . GLY A 1 458 ? -18.672 -20.734 23.062 1 91.06 458 GLY A C 1
ATOM 3522 O O . GLY A 1 458 ? -18.219 -21.5 22.219 1 91.06 458 GLY A O 1
ATOM 3523 N N . PHE A 1 459 ? -18.203 -19.625 23.297 1 94.69 459 PHE A N 1
ATOM 3524 C CA . PHE A 1 459 ? -17.359 -18.953 22.312 1 94.69 459 PHE A CA 1
ATOM 3525 C C . PHE A 1 459 ? -16.047 -19.703 22.141 1 94.69 459 PHE A C 1
ATOM 3527 O O . PHE A 1 459 ? -15.664 -20.062 21.016 1 94.69 459 PHE A O 1
ATOM 3534 N N . TRP A 1 460 ? -15.414 -20.016 23.203 1 97 460 TRP A N 1
ATOM 3535 C CA . TRP A 1 460 ? -14.078 -20.609 23.125 1 97 460 TRP A CA 1
ATOM 3536 C C . TRP A 1 460 ? -14.148 -22.047 22.625 1 97 460 TRP A C 1
ATOM 3538 O O . TRP A 1 460 ? -13.242 -22.5 21.922 1 97 460 TRP A O 1
ATOM 3548 N N . GLN A 1 461 ? -15.188 -22.75 22.938 1 95 461 GLN A N 1
ATOM 3549 C CA . GLN A 1 461 ? -15.375 -24.078 22.391 1 95 461 GLN A CA 1
ATOM 3550 C C . GLN A 1 461 ? -15.609 -24.031 20.891 1 95 461 GLN A C 1
ATOM 3552 O O . GLN A 1 461 ? -15.102 -24.875 20.141 1 95 461 GLN A O 1
ATOM 3557 N N . ASN A 1 462 ? -16.391 -23.094 20.5 1 95.38 462 ASN A N 1
ATOM 3558 C CA . ASN A 1 462 ? -16.641 -22.922 19.078 1 95.38 462 ASN A CA 1
ATOM 3559 C C . ASN A 1 462 ? -15.359 -22.594 18.328 1 95.38 462 ASN A C 1
ATOM 3561 O O . ASN A 1 462 ? -15.125 -23.125 17.234 1 95.38 462 ASN A O 1
ATOM 3565 N N . VAL A 1 463 ? -14.531 -21.766 18.922 1 96.44 463 VAL A N 1
ATOM 3566 C CA . VAL A 1 463 ? -13.258 -21.422 18.297 1 96.44 463 VAL A CA 1
ATOM 3567 C C . VAL A 1 463 ? -12.359 -22.641 18.219 1 96.44 463 VAL A C 1
ATOM 3569 O O . VAL A 1 463 ? -11.711 -22.891 17.203 1 96.44 463 VAL A O 1
ATOM 3572 N N . THR A 1 464 ? -12.367 -23.406 19.281 1 96 464 THR A N 1
ATOM 3573 C CA . THR A 1 464 ? -11.57 -24.625 19.297 1 96 464 THR A CA 1
ATOM 3574 C C . THR A 1 464 ? -12.023 -25.594 18.219 1 96 464 THR A C 1
ATOM 3576 O O . THR A 1 464 ? -11.203 -26.172 17.5 1 96 464 THR A O 1
ATOM 3579 N N . ASN A 1 465 ? -13.32 -25.766 18.078 1 94.81 465 ASN A N 1
ATOM 3580 C CA . ASN A 1 465 ? -13.875 -26.641 17.047 1 94.81 465 ASN A CA 1
ATOM 3581 C C . ASN A 1 465 ? -13.508 -26.156 15.656 1 94.81 465 ASN A C 1
ATOM 3583 O O . ASN A 1 465 ? -13.164 -26.953 14.781 1 94.81 465 ASN A O 1
ATOM 3587 N N . HIS A 1 466 ? -13.617 -24.891 15.516 1 94.81 466 HIS A N 1
ATOM 3588 C CA . HIS A 1 466 ? -13.297 -24.266 14.234 1 94.81 466 HIS A CA 1
ATOM 3589 C C . HIS A 1 466 ? -11.844 -24.531 13.844 1 94.81 466 HIS A C 1
ATOM 3591 O O . HIS A 1 466 ? -11.57 -24.969 12.719 1 94.81 466 HIS A O 1
ATOM 3597 N N . VAL A 1 467 ? -10.938 -24.312 14.75 1 95.62 467 VAL A N 1
ATOM 3598 C CA . VAL A 1 467 ? -9.516 -24.469 14.492 1 95.62 467 VAL A CA 1
ATOM 3599 C C . VAL A 1 467 ? -9.18 -25.953 14.297 1 95.62 467 VAL A C 1
ATOM 3601 O O . VAL A 1 467 ? -8.406 -26.297 13.406 1 95.62 467 VAL A O 1
ATOM 3604 N N . SER A 1 468 ? -9.789 -26.75 15.078 1 95 468 SER A N 1
ATOM 3605 C CA . SER A 1 468 ? -9.523 -28.188 14.984 1 95 468 SER A CA 1
ATOM 3606 C C . SER A 1 468 ? -9.922 -28.734 13.617 1 95 468 SER A C 1
ATOM 3608 O O . SER A 1 468 ? -9.25 -29.609 13.07 1 95 468 SER A O 1
ATOM 3610 N N . LEU A 1 469 ? -10.93 -28.203 13.109 1 94.69 469 LEU A N 1
ATOM 3611 C CA . LEU A 1 469 ? -11.438 -28.688 11.828 1 94.69 469 LEU A CA 1
ATOM 3612 C C . LEU A 1 469 ? -10.625 -28.109 10.672 1 94.69 469 LEU A C 1
ATOM 3614 O O . LEU A 1 469 ? -10.344 -28.812 9.695 1 94.69 469 LEU A O 1
ATOM 3618 N N . THR A 1 470 ? -10.234 -26.875 10.758 1 94.62 470 THR A N 1
ATOM 3619 C CA . THR A 1 470 ? -9.711 -26.172 9.586 1 94.62 470 THR A CA 1
ATOM 3620 C C . THR A 1 470 ? -8.188 -26.172 9.594 1 94.62 470 THR A C 1
ATOM 3622 O O . THR A 1 470 ? -7.555 -25.953 8.555 1 94.62 470 THR A O 1
ATOM 3625 N N . LYS A 1 471 ? -7.539 -26.406 10.68 1 95.06 471 LYS A N 1
ATOM 3626 C CA . LYS A 1 471 ? -6.082 -26.359 10.773 1 95.06 471 LYS A CA 1
ATOM 3627 C C . LYS A 1 471 ? -5.441 -27.391 9.836 1 95.06 471 LYS A C 1
ATOM 3629 O O . LYS A 1 471 ? -4.48 -27.078 9.125 1 95.06 471 LYS A O 1
ATOM 3634 N N . PRO A 1 472 ? -5.957 -28.594 9.797 1 95.12 472 PRO A N 1
ATOM 3635 C CA . PRO A 1 472 ? -5.383 -29.547 8.844 1 95.12 472 PRO A CA 1
ATOM 3636 C C . PRO A 1 472 ? -5.516 -29.094 7.395 1 95.12 472 PRO A C 1
ATOM 3638 O O . PRO A 1 472 ? -4.645 -29.375 6.566 1 95.12 472 PRO A O 1
ATOM 3641 N N . LEU A 1 473 ? -6.582 -28.406 7.074 1 95.44 473 LEU A N 1
ATOM 3642 C CA . LEU A 1 473 ? -6.754 -27.859 5.734 1 95.44 473 LEU A CA 1
ATOM 3643 C C . LEU A 1 473 ? -5.688 -26.812 5.438 1 95.44 473 LEU A C 1
ATOM 3645 O O . LEU A 1 473 ? -5.125 -26.781 4.34 1 95.44 473 LEU A O 1
ATOM 3649 N N . LEU A 1 474 ? -5.477 -26 6.395 1 94.88 474 LEU A N 1
ATOM 3650 C CA . LEU A 1 474 ? -4.453 -24.969 6.234 1 94.88 474 LEU A CA 1
ATOM 3651 C C . LEU A 1 474 ? -3.076 -25.594 6.047 1 94.88 474 LEU A C 1
ATOM 3653 O O . LEU A 1 474 ? -2.275 -25.109 5.242 1 94.88 474 LEU A O 1
ATOM 3657 N N . LYS A 1 475 ? -2.779 -26.594 6.777 1 94.12 475 LYS A N 1
ATOM 3658 C CA . LYS A 1 475 ? -1.513 -27.297 6.633 1 94.12 475 LYS A CA 1
ATOM 3659 C C . LYS A 1 475 ? -1.376 -27.906 5.238 1 94.12 475 LYS A C 1
ATOM 3661 O O . LYS A 1 475 ? -0.3 -27.859 4.641 1 94.12 475 LYS A O 1
ATOM 3666 N N . MET A 1 476 ? -2.434 -28.484 4.801 1 94.5 476 MET A N 1
ATOM 3667 C CA . MET A 1 476 ? -2.441 -29.031 3.449 1 94.5 476 MET A CA 1
ATOM 3668 C C . MET A 1 476 ? -2.225 -27.938 2.414 1 94.5 476 MET A C 1
ATOM 3670 O O . MET A 1 476 ? -1.462 -28.125 1.463 1 94.5 476 MET A O 1
ATOM 3674 N N . LEU A 1 477 ? -2.887 -26.812 2.59 1 93.75 477 LEU A N 1
ATOM 3675 C CA . LEU A 1 477 ? -2.705 -25.672 1.7 1 93.75 477 LEU A CA 1
ATOM 3676 C C . LEU A 1 477 ? -1.239 -25.25 1.642 1 93.75 477 LEU A C 1
ATOM 3678 O O . LEU A 1 477 ? -0.699 -25.016 0.558 1 93.75 477 LEU A O 1
ATOM 3682 N N . ARG A 1 478 ? -0.62 -25.188 2.725 1 91.19 478 ARG A N 1
ATOM 3683 C CA . ARG A 1 478 ? 0.782 -24.797 2.801 1 91.19 478 ARG A CA 1
ATOM 3684 C C . ARG A 1 478 ? 1.681 -25.812 2.109 1 91.19 478 ARG A C 1
ATOM 3686 O O . ARG A 1 478 ? 2.695 -25.453 1.511 1 91.19 478 ARG A O 1
ATOM 3693 N N . ARG A 1 479 ? 1.351 -27 2.238 1 90.31 479 ARG A N 1
ATOM 3694 C CA . ARG A 1 479 ? 2.129 -28.078 1.622 1 90.31 479 ARG A CA 1
ATOM 3695 C C . ARG A 1 479 ? 2.182 -27.906 0.106 1 90.31 479 ARG A C 1
ATOM 3697 O O . ARG A 1 479 ? 3.215 -28.156 -0.516 1 90.31 479 ARG A O 1
ATOM 3704 N N . PHE A 1 480 ? 1.106 -27.469 -0.407 1 91.38 480 PHE A N 1
ATOM 3705 C CA . PHE A 1 480 ? 1.016 -27.406 -1.86 1 91.38 480 PHE A CA 1
ATOM 3706 C C . PHE A 1 480 ? 1.349 -26 -2.357 1 91.38 480 PHE A C 1
ATOM 3708 O O . PHE A 1 480 ? 1.474 -25.781 -3.564 1 91.38 480 PHE A O 1
ATOM 3715 N N . ASP A 1 481 ? 1.414 -25.047 -1.419 1 86.38 481 ASP A N 1
ATOM 3716 C CA . ASP A 1 481 ? 1.802 -23.688 -1.758 1 86.38 481 ASP A CA 1
ATOM 3717 C C . ASP A 1 481 ? 3.295 -23.469 -1.521 1 86.38 481 ASP A C 1
ATOM 3719 O O . ASP A 1 481 ? 3.684 -22.547 -0.794 1 86.38 481 ASP A O 1
ATOM 3723 N N . THR A 1 482 ? 4.082 -24.375 -1.847 1 80.19 482 THR A N 1
ATOM 3724 C CA . THR A 1 482 ? 5.531 -24.281 -1.71 1 80.19 482 THR A CA 1
ATOM 3725 C C . THR A 1 482 ? 6.223 -24.625 -3.025 1 80.19 482 THR A C 1
ATOM 3727 O O . THR A 1 482 ? 5.582 -25.109 -3.961 1 80.19 482 THR A O 1
ATOM 3730 N N . SER A 1 483 ? 7.539 -24.438 -3.133 1 75.19 483 SER A N 1
ATOM 3731 C CA . SER A 1 483 ? 8.312 -24.688 -4.344 1 75.19 483 SER A CA 1
ATOM 3732 C C . SER A 1 483 ? 8.742 -26.141 -4.434 1 75.19 483 SER A C 1
ATOM 3734 O O . SER A 1 483 ? 9.195 -26.594 -5.488 1 75.19 483 SER A O 1
ATOM 3736 N N . ALA A 1 484 ? 8.453 -26.828 -3.43 1 75.25 484 ALA A N 1
ATOM 3737 C CA . ALA A 1 484 ? 8.82 -28.234 -3.439 1 75.25 484 ALA A CA 1
ATOM 3738 C C . ALA A 1 484 ? 7.805 -29.062 -4.227 1 75.25 484 ALA A C 1
ATOM 3740 O O . ALA A 1 484 ? 6.602 -28.797 -4.176 1 75.25 484 ALA A O 1
ATOM 3741 N N . PRO A 1 485 ? 8.336 -30.047 -4.914 1 79.69 485 PRO A N 1
ATOM 3742 C CA . PRO A 1 485 ? 7.395 -30.922 -5.613 1 79.69 485 PRO A CA 1
ATOM 3743 C C . PRO A 1 485 ? 6.445 -31.641 -4.664 1 79.69 485 PRO A C 1
ATOM 3745 O O . PRO A 1 485 ? 6.883 -32.188 -3.652 1 79.69 485 PRO A O 1
ATOM 3748 N N . ALA A 1 486 ? 5.164 -31.562 -4.977 1 87.12 486 ALA A N 1
ATOM 3749 C CA . ALA A 1 486 ? 4.227 -32.125 -4.004 1 87.12 486 ALA A CA 1
ATOM 3750 C C . ALA A 1 486 ? 3.043 -32.781 -4.703 1 87.12 486 ALA A C 1
ATOM 3752 O O . ALA A 1 486 ? 2.092 -33.219 -4.047 1 87.12 486 ALA A O 1
ATOM 3753 N N . ILE A 1 487 ? 3.074 -33.031 -5.965 1 87.75 487 ILE A N 1
ATOM 3754 C CA . ILE A 1 487 ? 1.925 -33.562 -6.676 1 87.75 487 ILE A CA 1
ATOM 3755 C C . ILE A 1 487 ? 1.663 -35 -6.207 1 87.75 487 ILE A C 1
ATOM 3757 O O . ILE A 1 487 ? 0.509 -35.406 -6.07 1 87.75 487 ILE A O 1
ATOM 3761 N N . GLY A 1 488 ? 2.697 -35.719 -5.953 1 87 488 GLY A N 1
ATOM 3762 C CA . GLY A 1 488 ? 2.557 -37.094 -5.508 1 87 488 GLY A CA 1
ATOM 3763 C C . GLY A 1 488 ? 1.926 -37.219 -4.137 1 87 488 GLY A C 1
ATOM 3764 O O . GLY A 1 488 ? 1.456 -38.281 -3.756 1 87 488 GLY A O 1
ATOM 3765 N N . LYS A 1 489 ? 1.837 -36.188 -3.42 1 90.94 489 LYS A N 1
ATOM 3766 C CA . LYS A 1 489 ? 1.333 -36.188 -2.049 1 90.94 489 LYS A CA 1
ATOM 3767 C C . LYS A 1 489 ? -0.142 -35.812 -1.999 1 90.94 489 LYS A C 1
ATOM 3769 O O . LYS A 1 489 ? -0.753 -35.812 -0.929 1 90.94 489 LYS A O 1
ATOM 3774 N N . LEU A 1 490 ? -0.691 -35.594 -3.111 1 91.94 490 LEU A N 1
ATOM 3775 C CA . LEU A 1 490 ? -2.053 -35.062 -3.18 1 91.94 490 LEU A CA 1
ATOM 3776 C C . LEU A 1 490 ? -3.049 -36.062 -2.609 1 91.94 490 LEU A C 1
ATOM 3778 O O . LEU A 1 490 ? -3.844 -35.719 -1.73 1 91.94 490 LEU A O 1
ATOM 3782 N N . TYR A 1 491 ? -2.998 -37.281 -3.037 1 90.19 491 TYR A N 1
ATOM 3783 C CA . TYR A 1 491 ? -3.939 -38.312 -2.615 1 90.19 491 TYR A CA 1
ATOM 3784 C C . TYR A 1 491 ? -3.838 -38.562 -1.114 1 90.19 491 TYR A C 1
ATOM 3786 O O . TYR A 1 491 ? -4.852 -38.562 -0.41 1 90.19 491 TYR A O 1
ATOM 3794 N N . SER A 1 492 ? -2.645 -38.719 -0.721 1 89.81 492 SER A N 1
ATOM 3795 C CA . SER A 1 492 ? -2.436 -39 0.696 1 89.81 492 SER A CA 1
ATOM 3796 C C . SER A 1 492 ? -2.9 -37.844 1.564 1 89.81 492 SER A C 1
ATOM 3798 O O . SER A 1 492 ? -3.525 -38.031 2.607 1 89.81 492 SER A O 1
ATOM 3800 N N . SER A 1 493 ? -2.623 -36.656 1.151 1 93.31 493 SER A N 1
ATOM 3801 C CA . SER A 1 493 ? -2.971 -35.469 1.941 1 93.31 493 SER A CA 1
ATOM 3802 C C . SER A 1 493 ? -4.484 -35.312 2.047 1 93.31 493 SER A C 1
ATOM 3804 O O . SER A 1 493 ? -5.008 -35 3.123 1 93.31 493 SER A O 1
ATOM 3806 N N . TRP A 1 494 ? -5.176 -35.438 0.966 1 94.38 494 TRP A N 1
ATOM 3807 C CA . TRP A 1 494 ? -6.629 -35.312 0.97 1 94.38 494 TRP A CA 1
ATOM 3808 C C . TRP A 1 494 ? -7.27 -36.406 1.825 1 94.38 494 TRP A C 1
ATOM 3810 O O . TRP A 1 494 ? -8.234 -36.156 2.549 1 94.38 494 TRP A O 1
ATOM 3820 N N . PHE A 1 495 ? -6.719 -37.562 1.71 1 91.19 495 PHE A N 1
ATOM 3821 C CA . PHE A 1 495 ? -7.223 -38.656 2.52 1 91.19 495 PHE A CA 1
ATOM 3822 C C . PHE A 1 495 ? -7.016 -38.375 4.004 1 91.19 495 PHE A C 1
ATOM 3824 O O . PHE A 1 495 ? -7.926 -38.562 4.809 1 91.19 495 PHE A O 1
ATOM 3831 N N . GLU A 1 496 ? -5.859 -37.938 4.352 1 93.31 496 GLU A N 1
ATOM 3832 C CA . GLU A 1 496 ? -5.527 -37.656 5.742 1 93.31 496 GLU A CA 1
ATOM 3833 C C . GLU A 1 496 ? -6.453 -36.594 6.32 1 93.31 496 GLU A C 1
ATOM 3835 O O . GLU A 1 496 ? -6.914 -36.688 7.457 1 93.31 496 GLU A O 1
ATOM 3840 N N . VAL A 1 497 ? -6.719 -35.594 5.559 1 95.81 497 VAL A N 1
ATOM 3841 C CA . VAL A 1 497 ? -7.586 -34.5 6.012 1 95.81 497 VAL A CA 1
ATOM 3842 C C . VAL A 1 497 ? -9.016 -35.031 6.176 1 95.81 497 VAL A C 1
ATOM 3844 O O . VAL A 1 497 ? -9.703 -34.656 7.133 1 95.81 497 VAL A O 1
ATOM 3847 N N . GLY A 1 498 ? -9.453 -35.844 5.266 1 94.56 498 GLY A N 1
ATOM 3848 C CA . GLY A 1 498 ? -10.766 -36.469 5.391 1 94.56 498 GLY A CA 1
ATOM 3849 C C . GLY A 1 498 ? -10.93 -37.281 6.664 1 94.56 498 GLY A C 1
ATOM 3850 O O . GLY A 1 498 ? -11.945 -37.156 7.352 1 94.56 498 GLY A O 1
ATOM 3851 N N . GLU A 1 499 ? -9.914 -38 6.996 1 94.06 499 GLU A N 1
ATOM 3852 C CA . GLU A 1 499 ? -9.938 -38.812 8.211 1 94.06 499 GLU A CA 1
ATOM 3853 C C . GLU A 1 499 ? -9.945 -37.938 9.461 1 94.06 499 GLU A C 1
ATOM 3855 O O . GLU A 1 499 ? -10.656 -38.219 10.43 1 94.06 499 GLU A O 1
ATOM 3860 N N . HIS A 1 500 ? -9.227 -36.969 9.391 1 94.62 500 HIS A N 1
ATOM 3861 C CA . HIS A 1 500 ? -9.188 -36.031 10.516 1 94.62 500 HIS A CA 1
ATOM 3862 C C . HIS A 1 500 ? -10.547 -35.375 10.727 1 94.62 500 HIS A C 1
ATOM 3864 O O . HIS A 1 500 ? -11.008 -35.25 11.867 1 94.62 500 HIS A O 1
ATOM 3870 N N . MET A 1 501 ? -11.164 -34.938 9.695 1 93.88 501 MET A N 1
ATOM 3871 C CA . MET A 1 501 ? -12.469 -34.281 9.781 1 93.88 501 MET A CA 1
ATOM 3872 C C . MET A 1 501 ? -13.5 -35.219 10.391 1 93.88 501 MET A C 1
ATOM 3874 O O . MET A 1 501 ? -14.375 -34.781 11.148 1 93.88 501 MET A O 1
ATOM 3878 N N . LYS A 1 502 ? -13.328 -36.469 10.086 1 93.19 502 LYS A N 1
ATOM 3879 C CA . LYS A 1 502 ? -14.242 -37.469 10.641 1 93.19 502 LYS A CA 1
ATOM 3880 C C . LYS A 1 502 ? -14.07 -37.594 12.148 1 93.19 502 LYS A C 1
ATOM 3882 O O . LYS A 1 502 ? -15.039 -37.875 12.867 1 93.19 502 LYS A O 1
ATOM 3887 N N . SER A 1 503 ? -12.898 -37.344 12.578 1 92.81 503 SER A N 1
ATOM 3888 C CA . SER A 1 503 ? -12.578 -37.562 13.984 1 92.81 503 SER A CA 1
ATOM 3889 C C . SER A 1 503 ? -12.859 -36.312 14.82 1 92.81 503 SER A C 1
ATOM 3891 O O . SER A 1 503 ? -12.891 -36.406 16.047 1 92.81 503 SER A O 1
ATOM 3893 N N . THR A 1 504 ? -13.141 -35.25 14.195 1 90.81 504 THR A N 1
ATOM 3894 C CA . THR A 1 504 ? -13.359 -34 14.922 1 90.81 504 THR A CA 1
ATOM 3895 C C . THR A 1 504 ? -14.727 -34 15.609 1 90.81 504 THR A C 1
ATOM 3897 O O . THR A 1 504 ? -15.641 -34.688 15.172 1 90.81 504 THR A O 1
ATOM 3900 N N . GLU A 1 505 ? -14.844 -33.219 16.688 1 88.75 505 GLU A N 1
ATOM 3901 C CA . GLU A 1 505 ? -16.094 -33.094 17.438 1 88.75 505 GLU A CA 1
ATOM 3902 C C . GLU A 1 505 ? -16.906 -31.906 16.969 1 88.75 505 GLU A C 1
ATOM 3904 O O . GLU A 1 505 ? -17.953 -31.609 17.547 1 88.75 505 GLU A O 1
ATOM 3909 N N . ALA A 1 506 ? -16.578 -31.312 15.953 1 90.88 506 ALA A N 1
ATOM 3910 C CA . ALA A 1 506 ? -17.281 -30.125 15.469 1 90.88 506 ALA A CA 1
ATOM 3911 C C . ALA A 1 506 ? -18.688 -30.484 15 1 90.88 506 ALA A C 1
ATOM 3913 O O . ALA A 1 506 ? -18.891 -31.469 14.297 1 90.88 506 ALA A O 1
ATOM 3914 N N . PRO A 1 507 ? -19.656 -29.688 15.391 1 89.5 507 PRO A N 1
ATOM 3915 C CA . PRO A 1 507 ? -21.031 -30 15.031 1 89.5 507 PRO A CA 1
ATOM 3916 C C . PRO A 1 507 ? -21.297 -29.922 13.531 1 89.5 507 PRO A C 1
ATOM 3918 O O . PRO A 1 507 ? -22.234 -30.547 13.031 1 89.5 507 PRO A O 1
ATOM 3921 N N . TYR A 1 508 ? -20.562 -29.312 12.836 1 91.69 508 TYR A N 1
ATOM 3922 C CA . TYR A 1 508 ? -20.766 -29.141 11.398 1 91.69 508 TYR A CA 1
ATOM 3923 C C . TYR A 1 508 ? -19.812 -30.031 10.609 1 91.69 508 TYR A C 1
ATOM 3925 O O . TYR A 1 508 ? -19.547 -29.781 9.438 1 91.69 508 TYR A O 1
ATOM 3933 N N . LYS A 1 509 ? -19.281 -31.062 11.172 1 93 509 LYS A N 1
ATOM 3934 C CA . LYS A 1 509 ? -18.312 -31.953 10.539 1 93 509 LYS A CA 1
ATOM 3935 C C . LYS A 1 509 ? -18.922 -32.656 9.328 1 93 509 LYS A C 1
ATOM 3937 O O . LYS A 1 509 ? -18.25 -32.844 8.312 1 93 509 LYS A O 1
ATOM 3942 N N . ALA A 1 510 ? -20.172 -33.031 9.453 1 93.75 510 ALA A N 1
ATOM 3943 C CA . ALA A 1 510 ? -20.828 -33.75 8.352 1 93.75 510 ALA A CA 1
ATOM 3944 C C . ALA A 1 510 ? -20.875 -32.875 7.098 1 93.75 510 ALA A C 1
ATOM 3946 O O . ALA A 1 510 ? -20.562 -33.312 5.996 1 93.75 510 ALA A O 1
ATOM 3947 N N . GLU A 1 511 ? -21.266 -31.719 7.34 1 94.12 511 GLU A N 1
ATOM 3948 C CA . GLU A 1 511 ? -21.328 -30.781 6.211 1 94.12 511 GLU A CA 1
ATOM 3949 C C . GLU A 1 511 ? -19.938 -30.547 5.629 1 94.12 511 GLU A C 1
ATOM 3951 O O . GLU A 1 511 ? -19.781 -30.469 4.406 1 94.12 511 GLU A O 1
ATOM 3956 N N . ALA A 1 512 ? -18.984 -30.375 6.453 1 95.06 512 ALA A N 1
ATOM 3957 C CA . ALA A 1 512 ? -17.609 -30.156 6.016 1 95.06 512 ALA A CA 1
ATOM 3958 C C . ALA A 1 512 ? -17.094 -31.344 5.211 1 95.06 512 ALA A C 1
ATOM 3960 O O . ALA A 1 512 ? -16.391 -31.172 4.219 1 95.06 512 ALA A O 1
ATOM 3961 N N . LEU A 1 513 ? -17.484 -32.531 5.609 1 95.88 513 LEU A N 1
ATOM 3962 C CA . LEU A 1 513 ? -17.062 -33.75 4.918 1 95.88 513 LEU A CA 1
ATOM 3963 C C . LEU A 1 513 ? -17.703 -33.812 3.533 1 95.88 513 LEU A C 1
ATOM 3965 O O . LEU A 1 513 ? -17.078 -34.281 2.582 1 95.88 513 LEU A O 1
ATOM 3969 N N . ASP A 1 514 ? -18.906 -33.344 3.477 1 95.5 514 ASP A N 1
ATOM 3970 C CA . ASP A 1 514 ? -19.578 -33.312 2.178 1 95.5 514 ASP A CA 1
ATOM 3971 C C . ASP A 1 514 ? -18.859 -32.375 1.224 1 95.5 514 ASP A C 1
ATOM 3973 O O . ASP A 1 514 ? -18.656 -32.688 0.051 1 95.5 514 ASP A O 1
ATOM 3977 N N . ARG A 1 515 ? -18.5 -31.266 1.759 1 95.81 515 ARG A N 1
ATOM 3978 C CA . ARG A 1 515 ? -17.781 -30.312 0.939 1 95.81 515 ARG A CA 1
ATOM 3979 C C . ARG A 1 515 ? -16.422 -30.844 0.531 1 95.81 515 ARG A C 1
ATOM 3981 O O . ARG A 1 515 ? -15.953 -30.609 -0.588 1 95.81 515 ARG A O 1
ATOM 3988 N N . HIS A 1 516 ? -15.797 -31.5 1.458 1 96.56 516 HIS A N 1
ATOM 3989 C CA . HIS A 1 516 ? -14.523 -32.156 1.189 1 96.56 516 HIS A CA 1
ATOM 3990 C C . HIS A 1 516 ? -14.641 -33.156 0.051 1 96.56 516 HIS A C 1
ATOM 3992 O O . HIS A 1 516 ? -13.812 -33.156 -0.865 1 96.56 516 HIS A O 1
ATOM 3998 N N . ALA A 1 517 ? -15.672 -33.938 0.071 1 95.19 517 ALA A N 1
ATOM 3999 C CA . ALA A 1 517 ? -15.898 -34.969 -0.96 1 95.19 517 ALA A CA 1
ATOM 4000 C C . ALA A 1 517 ? -16.188 -34.312 -2.311 1 95.19 517 ALA A C 1
ATOM 4002 O O . ALA A 1 517 ? -15.703 -34.781 -3.346 1 95.19 517 ALA A O 1
ATOM 4003 N N . ASP A 1 518 ? -16.906 -3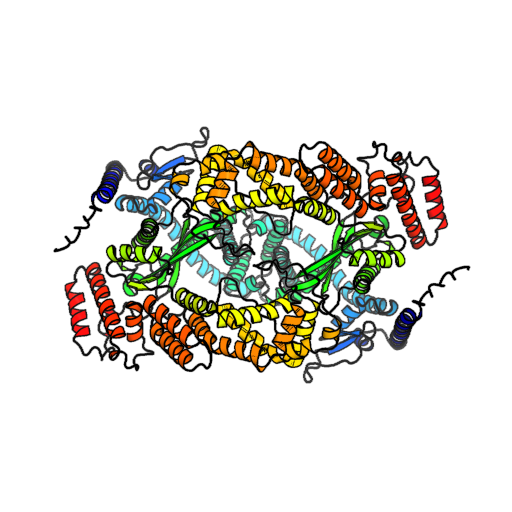3.25 -2.258 1 94.62 518 ASP A N 1
ATOM 4004 C CA . ASP A 1 518 ? -17.25 -32.531 -3.482 1 94.62 518 ASP A CA 1
ATOM 4005 C C . ASP A 1 518 ? -16 -31.969 -4.148 1 94.62 518 ASP A C 1
ATOM 4007 O O . ASP A 1 518 ? -15.828 -32.094 -5.363 1 94.62 518 ASP A O 1
ATOM 4011 N N . ARG A 1 519 ? -15.188 -31.391 -3.352 1 93.94 519 ARG A N 1
ATOM 4012 C CA . ARG A 1 519 ? -14 -30.734 -3.896 1 93.94 519 ARG A CA 1
ATOM 4013 C C . ARG A 1 519 ? -12.977 -31.75 -4.379 1 93.94 519 ARG A C 1
ATOM 4015 O O . ARG A 1 519 ? -12.266 -31.516 -5.355 1 93.94 519 ARG A O 1
ATOM 4022 N N . TRP A 1 520 ? -12.93 -32.875 -3.721 1 93.12 520 TRP A N 1
ATOM 4023 C CA . TRP A 1 520 ? -12.062 -33.969 -4.188 1 93.12 520 TRP A CA 1
ATOM 4024 C C . TRP A 1 520 ? -12.523 -34.469 -5.547 1 93.12 520 TRP A C 1
ATOM 4026 O O . TRP A 1 520 ? -11.703 -34.688 -6.449 1 93.12 520 TRP A O 1
ATOM 4036 N N . ALA A 1 521 ? -13.781 -34.656 -5.656 1 89.44 521 ALA A N 1
ATOM 4037 C CA . ALA A 1 521 ? -14.328 -35.156 -6.918 1 89.44 521 ALA A CA 1
ATOM 4038 C C . ALA A 1 521 ? -14.047 -34.188 -8.055 1 89.44 521 ALA A C 1
ATOM 4040 O O . ALA A 1 521 ? -13.789 -34.594 -9.188 1 89.44 521 ALA A O 1
ATOM 4041 N N . TYR A 1 522 ? -14.031 -33.031 -7.66 1 85.06 522 TYR A N 1
ATOM 4042 C CA . TYR A 1 522 ? -13.805 -31.969 -8.641 1 85.06 522 TYR A CA 1
ATOM 4043 C C . TYR A 1 522 ? -12.32 -31.812 -8.938 1 85.06 522 TYR A C 1
ATOM 4045 O O . TYR A 1 522 ? -11.938 -31.547 -10.086 1 85.06 522 TYR A O 1
ATOM 4053 N N . GLY A 1 523 ? -11.453 -31.953 -7.988 1 83.06 523 GLY A N 1
ATOM 4054 C CA . GLY A 1 523 ? -10.07 -31.516 -8.086 1 83.06 523 GLY A CA 1
ATOM 4055 C C . GLY A 1 523 ? -9.109 -32.656 -8.406 1 83.06 523 GLY A C 1
ATOM 4056 O O . GLY A 1 523 ? -7.984 -32.406 -8.852 1 83.06 523 GLY A O 1
ATOM 4057 N N . HIS A 1 524 ? -9.453 -33.906 -8.203 1 82.88 524 HIS A N 1
ATOM 4058 C CA . HIS A 1 524 ? -8.508 -35 -8.438 1 82.88 524 HIS A CA 1
ATOM 4059 C C . HIS A 1 524 ? -8.305 -35.219 -9.938 1 82.88 524 HIS A C 1
ATOM 4061 O O . HIS A 1 524 ? -9.172 -34.875 -10.742 1 82.88 524 HIS A O 1
ATOM 4067 N N . ALA A 1 525 ? -7.148 -35.656 -10.312 1 87.25 525 ALA A N 1
ATOM 4068 C CA . ALA A 1 525 ? -6.785 -35.875 -11.711 1 87.25 525 ALA A CA 1
ATOM 4069 C C . ALA A 1 525 ? -5.945 -37.156 -11.859 1 87.25 525 ALA A C 1
ATOM 4071 O O . ALA A 1 525 ? -5.289 -37.594 -10.906 1 87.25 525 ALA A O 1
ATOM 4072 N N . ASP A 1 526 ? -6 -37.656 -13.031 1 88.88 526 ASP A N 1
ATOM 4073 C CA . ASP A 1 526 ? -5.258 -38.875 -13.359 1 88.88 526 ASP A CA 1
ATOM 4074 C C . ASP A 1 526 ? -3.762 -38.688 -13.125 1 88.88 526 ASP A C 1
ATOM 4076 O O . ASP A 1 526 ? -3.092 -39.562 -12.594 1 88.88 526 ASP A O 1
ATOM 4080 N N . PHE A 1 527 ? -3.373 -37.562 -13.406 1 90.38 527 PHE A N 1
ATOM 4081 C CA . PHE A 1 527 ? -1.946 -37.312 -13.273 1 90.38 527 PHE A CA 1
ATOM 4082 C C . PHE A 1 527 ? -1.51 -37.375 -11.812 1 90.38 527 PHE A C 1
ATOM 4084 O O . PHE A 1 527 ? -0.403 -37.844 -11.516 1 90.38 527 PHE A O 1
ATOM 4091 N N . ALA A 1 528 ? -2.309 -36.938 -10.961 1 90.06 528 ALA A N 1
ATOM 4092 C CA . ALA A 1 528 ? -2 -37 -9.539 1 90.06 528 ALA A CA 1
ATOM 4093 C C . ALA A 1 528 ? -1.953 -38.469 -9.047 1 90.06 528 ALA A C 1
ATOM 4095 O O . ALA A 1 528 ? -1.161 -38.781 -8.164 1 90.06 528 ALA A O 1
ATOM 4096 N N . ALA A 1 529 ? -2.814 -39.219 -9.602 1 88.69 529 ALA A N 1
ATOM 4097 C CA . ALA A 1 529 ? -2.799 -40.656 -9.266 1 88.69 529 ALA A CA 1
ATOM 4098 C C . ALA A 1 529 ? -1.475 -41.281 -9.672 1 88.69 529 ALA A C 1
ATOM 4100 O O . ALA A 1 529 ? -0.891 -42.062 -8.898 1 88.69 529 ALA A O 1
ATOM 4101 N N . ALA A 1 530 ? -1.104 -40.938 -10.852 1 86.69 530 ALA A N 1
ATOM 4102 C CA . ALA A 1 530 ? 0.166 -41.469 -11.336 1 86.69 530 ALA A CA 1
ATOM 4103 C C . ALA A 1 530 ? 1.328 -41 -10.469 1 86.69 530 ALA A C 1
ATOM 4105 O O . ALA A 1 530 ? 2.213 -41.812 -10.125 1 86.69 530 ALA A O 1
ATOM 4106 N N . ALA A 1 531 ? 1.287 -39.781 -10.102 1 86.69 531 ALA A N 1
ATOM 4107 C CA . ALA A 1 531 ? 2.338 -39.25 -9.242 1 86.69 531 ALA A CA 1
ATOM 4108 C C . ALA A 1 531 ? 2.35 -39.938 -7.879 1 86.69 531 ALA A C 1
ATOM 4110 O O . ALA A 1 531 ? 3.412 -40.156 -7.293 1 86.69 531 ALA A O 1
ATOM 4111 N N . TYR A 1 532 ? 1.221 -40.219 -7.418 1 87.56 532 TYR A N 1
ATOM 4112 C CA . TYR A 1 532 ? 1.087 -40.906 -6.137 1 87.56 532 TYR A CA 1
ATOM 4113 C C . TYR A 1 532 ? 1.692 -42.312 -6.199 1 87.56 532 TYR A C 1
ATOM 4115 O O . TYR A 1 532 ? 2.432 -42.719 -5.297 1 87.56 532 TYR A O 1
ATOM 4123 N N . VAL A 1 533 ? 1.423 -42.969 -7.23 1 82.44 533 VAL A N 1
ATOM 4124 C CA . VAL A 1 533 ? 1.894 -44.312 -7.406 1 82.44 533 VAL A CA 1
ATOM 4125 C C . VAL A 1 533 ? 3.414 -44.344 -7.535 1 82.44 533 VAL A C 1
ATOM 4127 O O . VAL A 1 533 ? 4.078 -45.25 -7.027 1 82.44 533 VAL A O 1
ATOM 4130 N N . LEU A 1 534 ? 3.891 -43.312 -8.117 1 78.56 534 LEU A N 1
ATOM 4131 C CA . LEU A 1 534 ? 5.312 -43.312 -8.453 1 78.56 534 LEU A CA 1
ATOM 4132 C C . LEU A 1 534 ? 6.125 -42.656 -7.352 1 78.56 534 LEU A C 1
ATOM 4134 O O . LEU A 1 534 ? 7.359 -42.719 -7.359 1 78.56 534 LEU A O 1
ATOM 4138 N N . ASP A 1 535 ? 5.488 -42 -6.449 1 81.56 535 ASP A N 1
ATOM 4139 C CA . ASP A 1 535 ? 6.191 -41.375 -5.352 1 81.56 535 ASP A CA 1
ATOM 4140 C C . ASP A 1 535 ? 6.801 -42.406 -4.398 1 81.56 535 ASP A C 1
ATOM 4142 O O . ASP A 1 535 ? 6.078 -43.188 -3.797 1 81.56 535 ASP A O 1
ATOM 4146 N N . PRO A 1 536 ? 8.07 -42.312 -4.188 1 77.56 536 PRO A N 1
ATOM 4147 C CA . PRO A 1 536 ? 8.75 -43.312 -3.352 1 77.56 536 PRO A CA 1
ATOM 4148 C C . PRO A 1 536 ? 8.25 -43.312 -1.909 1 77.56 536 PRO A C 1
ATOM 4150 O O . PRO A 1 536 ? 8.289 -44.344 -1.236 1 77.56 536 PRO A O 1
ATOM 4153 N N . GLU A 1 537 ? 7.789 -42.25 -1.524 1 80.69 537 GLU A N 1
ATOM 4154 C CA . GLU A 1 537 ? 7.316 -42.156 -0.146 1 80.69 537 GLU A CA 1
ATOM 4155 C C . GLU A 1 537 ? 6.109 -43.062 0.093 1 80.69 537 GLU A C 1
ATOM 4157 O O . GLU A 1 537 ? 5.883 -43.5 1.215 1 80.69 537 GLU A O 1
ATOM 4162 N N . PHE A 1 538 ? 5.434 -43.375 -1.022 1 82.25 538 PHE A N 1
ATOM 4163 C CA . PHE A 1 538 ? 4.168 -44.062 -0.831 1 82.25 538 PHE A CA 1
ATOM 4164 C C . PHE A 1 538 ? 4.203 -45.438 -1.488 1 82.25 538 PHE A C 1
ATOM 4166 O O . PHE A 1 538 ? 3.158 -46.062 -1.722 1 82.25 538 PHE A O 1
ATOM 4173 N N . GLN A 1 539 ? 5.281 -45.906 -1.712 1 73.44 539 GLN A N 1
ATOM 4174 C CA . GLN A 1 539 ? 5.414 -47.219 -2.383 1 73.44 539 GLN A CA 1
ATOM 4175 C C . GLN A 1 539 ? 4.91 -48.344 -1.496 1 73.44 539 GLN A C 1
ATOM 4177 O O . GLN A 1 539 ? 4.434 -49.375 -1.997 1 73.44 539 GLN A O 1
ATOM 4182 N N . SER A 1 540 ? 4.988 -48 -0.26 1 65.69 540 SER A N 1
ATOM 4183 C CA . SER A 1 540 ? 4.551 -49.031 0.673 1 65.69 540 SER A CA 1
ATOM 4184 C C . SER A 1 540 ? 3.035 -49.031 0.818 1 65.69 540 SER A C 1
ATOM 4186 O O . SER A 1 540 ? 2.461 -50 1.337 1 65.69 540 SER A O 1
ATOM 4188 N N . HIS A 1 541 ? 2.561 -48.094 0.24 1 69.31 541 HIS A N 1
ATOM 4189 C CA . HIS A 1 541 ? 1.108 -48.031 0.344 1 69.31 541 HIS A CA 1
ATOM 4190 C C . HIS A 1 541 ? 0.44 -49 -0.608 1 69.31 541 HIS A C 1
ATOM 4192 O O . HIS A 1 541 ? 1.019 -49.375 -1.632 1 69.31 541 HIS A O 1
ATOM 4198 N N . GLN A 1 542 ? -0.488 -49.75 -0.148 1 61.72 542 GLN A N 1
ATOM 4199 C CA . GLN A 1 542 ? -1.218 -50.688 -1.005 1 61.72 542 GLN A CA 1
ATOM 4200 C C . GLN A 1 542 ? -2.066 -49.938 -2.029 1 61.72 542 GLN A C 1
ATOM 4202 O O . GLN A 1 542 ? -3.293 -50.062 -2.039 1 61.72 542 GLN A O 1
ATOM 4207 N N . GLN A 1 543 ? -1.385 -49.188 -2.893 1 64.75 543 GLN A N 1
ATOM 4208 C CA . GLN A 1 543 ? -2.021 -48.281 -3.846 1 64.75 543 GLN A CA 1
ATOM 4209 C C . GLN A 1 543 ? -2.744 -49.062 -4.941 1 64.75 543 GLN A C 1
ATOM 4211 O O . GLN A 1 543 ? -3.797 -48.625 -5.422 1 64.75 543 GLN A O 1
ATOM 4216 N N . SER A 1 544 ? -2.191 -50.156 -5.129 1 61 544 SER A N 1
ATOM 4217 C CA . SER A 1 544 ? -2.707 -51 -6.211 1 61 544 SER A CA 1
ATOM 4218 C C . SER A 1 544 ? -4.102 -51.531 -5.887 1 61 544 SER A C 1
ATOM 4220 O O . SER A 1 544 ? -4.848 -51.906 -6.785 1 61 544 SER A O 1
ATOM 4222 N N . SER A 1 545 ? -4.359 -51.375 -4.672 1 65.94 545 SER A N 1
ATOM 4223 C CA . SER A 1 545 ? -5.664 -51.906 -4.285 1 65.94 545 SER A CA 1
ATOM 4224 C C . SER A 1 545 ? -6.762 -50.844 -4.488 1 65.94 545 SER A C 1
ATOM 4226 O O . SER A 1 545 ? -7.949 -51.188 -4.488 1 65.94 545 SER A O 1
ATOM 4228 N N . ASN A 1 546 ? -6.375 -49.719 -4.828 1 81.12 546 ASN A N 1
ATOM 4229 C CA . ASN A 1 546 ? -7.363 -48.688 -5.047 1 81.12 546 ASN A CA 1
ATOM 4230 C C . ASN A 1 546 ? -7.672 -48.5 -6.531 1 81.12 546 ASN A C 1
ATOM 4232 O O . ASN A 1 546 ? -6.793 -48.125 -7.309 1 81.12 546 ASN A O 1
ATOM 4236 N N . ALA A 1 547 ? -8.875 -48.75 -6.902 1 82.5 547 ALA A N 1
ATOM 4237 C CA . ALA A 1 547 ? -9.297 -48.75 -8.297 1 82.5 547 ALA A CA 1
ATOM 4238 C C . ALA A 1 547 ? -9.156 -47.375 -8.93 1 82.5 547 ALA A C 1
ATOM 4240 O O . ALA A 1 547 ? -8.711 -47.25 -10.07 1 82.5 547 ALA A O 1
ATOM 4241 N N . GLU A 1 548 ? -9.469 -46.406 -8.234 1 84.81 548 GLU A N 1
ATOM 4242 C CA . GLU A 1 548 ? -9.391 -45.031 -8.75 1 84.81 548 GLU A CA 1
ATOM 4243 C C . GLU A 1 548 ? -7.949 -44.656 -9.062 1 84.81 548 GLU A C 1
ATOM 4245 O O . GLU A 1 548 ? -7.676 -44.062 -10.102 1 84.81 548 GLU A O 1
ATOM 4250 N N . VAL A 1 549 ? -7.066 -45.031 -8.234 1 86.94 549 VAL A N 1
ATOM 4251 C CA . VAL A 1 549 ? -5.656 -44.688 -8.375 1 86.94 549 VAL A CA 1
ATOM 4252 C C . VAL A 1 549 ? -5.062 -45.406 -9.578 1 86.94 549 VAL A C 1
ATOM 4254 O O . VAL A 1 549 ? -4.352 -44.812 -10.391 1 86.94 549 VAL A O 1
ATOM 4257 N N . MET A 1 550 ? -5.406 -46.656 -9.703 1 82.94 550 MET A N 1
ATOM 4258 C CA . MET A 1 550 ? -4.836 -47.438 -10.789 1 82.94 550 MET A CA 1
ATOM 4259 C C . MET A 1 550 ? -5.395 -47 -12.141 1 82.94 550 MET A C 1
ATOM 4261 O O . MET A 1 550 ? -4.688 -47 -13.141 1 82.94 550 MET A O 1
ATOM 4265 N N . GLU A 1 551 ? -6.637 -46.688 -12.07 1 85.31 551 GLU A N 1
ATOM 4266 C CA . GLU A 1 551 ? -7.227 -46.156 -13.297 1 85.31 551 GLU A CA 1
ATOM 4267 C C . GLU A 1 551 ? -6.539 -44.844 -13.727 1 85.31 551 GLU A C 1
ATOM 4269 O O . GLU A 1 551 ? -6.219 -44.688 -14.906 1 85.31 551 GLU A O 1
ATOM 4274 N N . GLY A 1 552 ? -6.344 -44.031 -12.781 1 87.44 552 GLY A N 1
ATOM 4275 C CA . GLY A 1 552 ? -5.641 -42.781 -13.078 1 87.44 552 GLY A CA 1
ATOM 4276 C C . GLY A 1 552 ? -4.223 -43 -13.57 1 87.44 552 GLY A C 1
ATOM 4277 O O . GLY A 1 552 ? -3.76 -42.312 -14.484 1 87.44 552 GLY A O 1
ATOM 4278 N N . PHE A 1 553 ? -3.586 -43.938 -12.984 1 85 553 PHE A N 1
ATOM 4279 C CA . PHE A 1 553 ? -2.227 -44.281 -13.391 1 85 553 PHE A CA 1
ATOM 4280 C C . PHE A 1 553 ? -2.199 -44.781 -14.828 1 85 553 PHE A C 1
ATOM 4282 O O . PHE A 1 553 ? -1.39 -44.312 -15.633 1 85 553 PHE A O 1
ATOM 4289 N N . MET A 1 554 ? -3.125 -45.656 -15.148 1 82.38 554 MET A N 1
ATOM 4290 C CA . MET A 1 554 ? -3.164 -46.25 -16.484 1 82.38 554 MET A CA 1
ATOM 4291 C C . MET A 1 554 ? -3.512 -45.188 -17.531 1 82.38 554 MET A C 1
ATOM 4293 O O . MET A 1 554 ? -2.949 -45.156 -18.625 1 82.38 554 MET A O 1
ATOM 4297 N N . ASN A 1 555 ? -4.414 -44.312 -17.203 1 85.88 555 ASN A N 1
ATOM 4298 C CA . ASN A 1 555 ? -4.773 -43.25 -18.109 1 85.88 555 ASN A CA 1
ATOM 4299 C C . ASN A 1 555 ? -3.58 -42.344 -18.406 1 85.88 555 ASN A C 1
ATOM 4301 O O . ASN A 1 555 ? -3.404 -41.875 -19.531 1 85.88 555 ASN A O 1
ATOM 4305 N N . THR A 1 556 ? -2.811 -42.094 -17.406 1 87.25 556 THR A N 1
ATOM 4306 C CA . THR A 1 556 ? -1.638 -41.25 -17.562 1 87.25 556 THR A CA 1
ATOM 4307 C C . THR A 1 556 ? -0.584 -41.938 -18.438 1 87.25 556 THR A C 1
ATOM 4309 O O . THR A 1 556 ? 0.06 -41.281 -19.266 1 87.25 556 THR A O 1
ATOM 4312 N N . VAL A 1 557 ? -0.424 -43.156 -18.266 1 78.19 557 VAL A N 1
ATOM 4313 C CA . VAL A 1 557 ? 0.513 -43.938 -19.078 1 78.19 557 VAL A CA 1
ATOM 4314 C C . VAL A 1 557 ? 0.093 -43.875 -20.547 1 78.19 557 VAL A C 1
ATOM 4316 O O . VAL A 1 557 ? 0.94 -43.781 -21.438 1 78.19 557 VAL A O 1
ATOM 4319 N N . GLU A 1 558 ? -1.157 -44 -20.672 1 80.31 558 GLU A N 1
ATOM 4320 C CA . GLU A 1 558 ? -1.666 -43.938 -22.047 1 80.31 558 GLU A CA 1
ATOM 4321 C C . GLU A 1 558 ? -1.317 -42.594 -22.688 1 80.31 558 GLU A C 1
ATOM 4323 O O . GLU A 1 558 ? -0.913 -42.531 -23.844 1 80.31 558 GLU A O 1
ATOM 4328 N N . LYS A 1 559 ? -1.447 -41.594 -22.016 1 86.62 559 LYS A N 1
ATOM 4329 C CA . LYS A 1 559 ? -1.137 -40.25 -22.516 1 86.62 559 LYS A CA 1
ATOM 4330 C C . LYS A 1 559 ? 0.353 -40.094 -22.812 1 86.62 559 LYS A C 1
ATOM 4332 O O . LYS A 1 559 ? 0.737 -39.5 -23.812 1 86.62 559 LYS A O 1
ATOM 4337 N N . ILE A 1 560 ? 1.109 -40.656 -22 1 79.62 560 ILE A N 1
ATOM 4338 C CA . ILE A 1 560 ? 2.553 -40.625 -22.219 1 79.62 560 ILE A CA 1
ATOM 4339 C C . ILE A 1 560 ? 2.914 -41.438 -23.453 1 79.62 560 ILE A C 1
ATOM 4341 O O . ILE A 1 560 ? 3.82 -41.062 -24.203 1 79.62 560 ILE A O 1
ATOM 4345 N N . GLY A 1 561 ? 2.215 -42.5 -23.547 1 75.31 561 GLY A N 1
ATOM 4346 C CA . GLY A 1 561 ? 2.396 -43.312 -24.75 1 75.31 561 GLY A CA 1
ATOM 4347 C C . GLY A 1 561 ? 2.129 -42.5 -26.016 1 75.31 561 GLY A C 1
ATOM 4348 O O . GLY A 1 561 ? 2.871 -42.625 -27 1 75.31 561 GLY A O 1
ATOM 4349 N N . ILE A 1 562 ? 1.13 -41.75 -25.953 1 80.44 562 ILE A N 1
ATOM 4350 C CA . ILE A 1 562 ? 0.796 -40.906 -27.094 1 80.44 562 ILE A CA 1
ATOM 4351 C C . ILE A 1 562 ? 1.922 -39.906 -27.328 1 80.44 562 ILE A C 1
ATOM 4353 O O . ILE A 1 562 ? 2.314 -39.656 -28.484 1 80.44 562 ILE A O 1
ATOM 4357 N N . LEU A 1 563 ? 2.436 -39.344 -26.328 1 84.62 563 LEU A N 1
ATOM 4358 C CA . LEU A 1 563 ? 3.527 -38.375 -26.422 1 84.62 563 LEU A CA 1
ATOM 4359 C C . LEU A 1 563 ? 4.75 -39 -27.094 1 84.62 563 LEU A C 1
ATOM 4361 O O . LEU A 1 563 ? 5.367 -38.406 -27.969 1 84.62 563 LEU A O 1
ATOM 4365 N N . LEU A 1 564 ? 5.055 -40.156 -26.703 1 74.81 564 LEU A N 1
ATOM 4366 C CA . LEU A 1 564 ? 6.215 -40.844 -27.25 1 74.81 564 LEU A CA 1
ATOM 4367 C C . LEU A 1 564 ? 6.016 -41.156 -28.734 1 74.81 564 LEU A C 1
ATOM 4369 O O . LEU A 1 564 ? 6.965 -41.094 -29.516 1 74.81 564 LEU A O 1
ATOM 4373 N N . ALA A 1 565 ? 4.836 -41.438 -28.984 1 73.06 565 ALA A N 1
ATOM 4374 C CA . ALA A 1 565 ? 4.516 -41.719 -30.375 1 73.06 565 ALA A CA 1
ATOM 4375 C C . ALA A 1 565 ? 4.699 -40.469 -31.25 1 73.06 565 ALA A C 1
ATOM 4377 O O . ALA A 1 565 ? 5.184 -40.562 -32.375 1 73.06 565 ALA A O 1
ATOM 4378 N N . VAL A 1 566 ? 4.34 -39.406 -30.656 1 77.56 566 VAL A N 1
ATOM 4379 C CA . VAL A 1 566 ? 4.438 -38.156 -31.406 1 77.56 566 VAL A CA 1
ATOM 4380 C C . VAL A 1 566 ? 5.902 -37.75 -31.516 1 77.56 566 VAL A C 1
ATOM 4382 O O . VAL A 1 566 ? 6.328 -37.219 -32.531 1 77.56 566 VAL A O 1
ATOM 4385 N N . ARG A 1 567 ? 6.695 -38 -30.516 1 74.12 567 ARG A N 1
ATOM 4386 C CA . ARG A 1 567 ? 8.102 -37.594 -30.5 1 74.12 567 ARG A CA 1
ATOM 4387 C C . ARG A 1 567 ? 8.914 -38.469 -31.453 1 74.12 567 ARG A C 1
ATOM 4389 O O . ARG A 1 567 ? 9.758 -37.969 -32.188 1 74.12 567 ARG A O 1
ATOM 4396 N N . GLN A 1 568 ? 9.016 -39.812 -31.172 1 62.5 568 GLN A N 1
ATOM 4397 C CA . GLN A 1 568 ? 9.898 -40.75 -31.859 1 62.5 568 GLN A CA 1
ATOM 4398 C C . GLN A 1 568 ? 9.312 -41.156 -33.188 1 62.5 568 GLN A C 1
ATOM 4400 O O . GLN A 1 568 ? 10.008 -41.781 -34.031 1 62.5 568 GLN A O 1
ATOM 4405 N N . GLY A 1 569 ? 8.195 -40.625 -33.531 1 54.38 569 GLY A N 1
ATOM 4406 C CA . GLY A 1 569 ? 7.562 -41.156 -34.719 1 54.38 569 GLY A CA 1
ATOM 4407 C C . GLY A 1 569 ? 7.152 -42.625 -34.594 1 54.38 569 GLY A C 1
ATOM 4408 O O . GLY A 1 569 ? 6.488 -43.156 -35.5 1 54.38 569 GLY A O 1
ATOM 4409 N N . ASP A 1 570 ? 7.742 -43.344 -33.531 1 48.62 570 ASP A N 1
ATOM 4410 C CA . ASP A 1 570 ? 7.418 -44.781 -33.469 1 48.62 570 ASP A CA 1
ATOM 4411 C C . ASP A 1 570 ? 6.469 -45.062 -32.312 1 48.62 570 ASP A C 1
ATOM 4413 O O . ASP A 1 570 ? 6.91 -45.375 -31.203 1 48.62 570 ASP A O 1
ATOM 4417 N N . PHE A 1 571 ? 5.328 -44.875 -32.344 1 50.19 571 PHE A N 1
ATOM 4418 C CA . PHE A 1 571 ? 4.219 -45.156 -31.438 1 50.19 571 PHE A CA 1
ATOM 4419 C C . PHE A 1 571 ? 4.242 -46.625 -30.984 1 50.19 571 PHE A C 1
ATOM 4421 O O . PHE A 1 571 ? 3.939 -46.906 -29.828 1 50.19 571 PHE A O 1
ATOM 4428 N N . LYS A 1 572 ? 4.738 -47.406 -31.828 1 51.59 572 LYS A N 1
ATOM 4429 C CA . LYS A 1 572 ? 4.695 -48.844 -31.578 1 51.59 572 LYS A CA 1
ATOM 4430 C C . LYS A 1 572 ? 5.625 -49.219 -30.422 1 51.59 572 LYS A C 1
ATOM 4432 O O . LYS A 1 572 ? 5.25 -50 -29.547 1 51.59 572 LYS A O 1
ATOM 4437 N N . GLN A 1 573 ? 6.742 -48.688 -30.484 1 54.06 573 GLN A N 1
ATOM 4438 C CA . GLN A 1 573 ? 7.695 -49.031 -29.422 1 54.06 573 GLN A CA 1
ATOM 4439 C C . GLN A 1 573 ? 7.25 -48.469 -28.078 1 54.06 573 GLN A C 1
ATOM 4441 O O . GLN A 1 573 ? 7.352 -49.156 -27.062 1 54.06 573 GLN A O 1
ATOM 4446 N N . ALA A 1 574 ? 6.703 -47.281 -28.094 1 52.34 574 ALA A N 1
ATOM 4447 C CA . ALA A 1 574 ? 6.215 -46.688 -26.859 1 52.34 574 ALA A CA 1
ATOM 4448 C C . ALA A 1 574 ? 5.086 -47.531 -26.25 1 52.34 574 ALA A C 1
ATOM 4450 O O . ALA A 1 574 ? 5.047 -47.75 -25.047 1 52.34 574 ALA A O 1
ATOM 4451 N N . TRP A 1 575 ? 4.34 -48.031 -27.172 1 54.28 575 TRP A N 1
ATOM 4452 C CA . TRP A 1 575 ? 3.227 -48.875 -26.766 1 54.28 575 TRP A CA 1
ATOM 4453 C C . TRP A 1 575 ? 3.727 -50.219 -26.234 1 54.28 575 TRP A C 1
ATOM 4455 O O . TRP A 1 575 ? 3.219 -50.719 -25.234 1 54.28 575 TRP A O 1
ATOM 4465 N N . GLN A 1 576 ? 4.703 -50.781 -26.891 1 56.66 576 GLN A N 1
ATOM 4466 C CA . GLN A 1 576 ? 5.277 -52.031 -26.438 1 56.66 576 GLN A CA 1
ATOM 4467 C C . GLN A 1 576 ? 5.918 -51.906 -25.062 1 56.66 576 GLN A C 1
ATOM 4469 O O . GLN A 1 576 ? 5.762 -52.781 -24.219 1 56.66 576 GLN A O 1
ATOM 4474 N N . ASP A 1 577 ? 6.453 -50.844 -24.844 1 55.72 577 ASP A N 1
ATOM 4475 C CA . ASP A 1 577 ? 7.078 -50.594 -23.547 1 55.72 577 ASP A CA 1
ATOM 4476 C C . ASP A 1 577 ? 6.023 -50.406 -22.453 1 55.72 577 ASP A C 1
ATOM 4478 O O . ASP A 1 577 ? 6.203 -50.875 -21.328 1 55.72 577 ASP A O 1
ATOM 4482 N N . ARG A 1 578 ? 4.941 -49.812 -22.906 1 52.94 578 ARG A N 1
ATOM 4483 C CA . ARG A 1 578 ? 3.785 -49.688 -22.016 1 52.94 578 ARG A CA 1
ATOM 4484 C C . ARG A 1 578 ? 3.254 -51.062 -21.625 1 52.94 578 ARG A C 1
ATOM 4486 O O . ARG A 1 578 ? 2.988 -51.312 -20.438 1 52.94 578 ARG A O 1
ATOM 4493 N N . VAL A 1 579 ? 3.037 -51.812 -22.719 1 53.47 579 VAL A N 1
ATOM 4494 C CA . VAL A 1 579 ? 2.502 -53.156 -22.516 1 53.47 579 VAL A CA 1
ATOM 4495 C C . VAL A 1 579 ? 3.449 -53.969 -21.625 1 53.47 579 VAL A C 1
ATOM 4497 O O . VAL A 1 579 ? 3.006 -54.688 -20.719 1 53.47 579 VAL A O 1
ATOM 4500 N N . LYS A 1 580 ? 4.645 -53.875 -21.922 1 54.5 580 LYS A N 1
ATOM 4501 C CA . LYS A 1 580 ? 5.629 -54.594 -21.125 1 54.5 580 LYS A CA 1
ATOM 4502 C C . LYS A 1 580 ? 5.609 -54.125 -19.672 1 54.5 580 LYS A C 1
ATOM 4504 O O . LYS A 1 580 ? 5.699 -54.938 -18.75 1 54.5 580 LYS A O 1
ATOM 4509 N N . PHE A 1 581 ? 5.449 -52.844 -19.594 1 51.97 581 PHE A N 1
ATOM 4510 C CA . PHE A 1 581 ? 5.387 -52.25 -18.266 1 51.97 581 PHE A CA 1
ATOM 4511 C C . PHE A 1 581 ? 4.145 -52.75 -17.516 1 51.97 581 PHE A C 1
ATOM 4513 O O . PHE A 1 581 ? 4.223 -53.125 -16.344 1 51.97 581 PHE A O 1
ATOM 4520 N N . LEU A 1 582 ? 3.086 -52.625 -18.25 1 52.25 582 LEU A N 1
ATOM 4521 C CA . LEU A 1 582 ? 1.816 -53.031 -17.656 1 52.25 582 LEU A CA 1
ATOM 4522 C C . LEU A 1 582 ? 1.757 -54.562 -17.5 1 52.25 582 LEU A C 1
ATOM 4524 O O . LEU A 1 582 ? 1.101 -55.062 -16.594 1 52.25 582 LEU A O 1
ATOM 4528 N N . GLY A 1 583 ? 2.162 -55.219 -18.484 1 50.88 583 GLY A N 1
ATOM 4529 C CA . GLY A 1 583 ? 2.188 -56.656 -18.438 1 50.88 583 GLY A CA 1
ATOM 4530 C C . GLY A 1 583 ? 3.119 -57.219 -17.359 1 50.88 583 GLY A C 1
ATOM 4531 O O . GLY A 1 583 ? 2.91 -58.312 -16.859 1 50.88 583 GLY A O 1
ATOM 4532 N N . ASP A 1 584 ? 4.348 -56.594 -17.266 1 49.84 584 ASP A N 1
ATOM 4533 C CA . ASP A 1 584 ? 5.172 -57.062 -16.156 1 49.84 584 ASP A CA 1
ATOM 4534 C C . ASP A 1 584 ? 4.574 -56.594 -14.82 1 49.84 584 ASP A C 1
ATOM 4536 O O . ASP A 1 584 ? 3.896 -55.562 -14.742 1 49.84 584 ASP A O 1
ATOM 4540 N N . ASP A 1 585 ? 4.34 -57.562 -13.781 1 42.41 585 ASP A N 1
ATOM 4541 C CA . ASP A 1 585 ? 3.656 -57.344 -12.508 1 42.41 585 ASP A CA 1
ATOM 4542 C C . ASP A 1 585 ? 3.709 -55.875 -12.109 1 42.41 585 ASP A C 1
ATOM 4544 O O . ASP A 1 585 ? 4.781 -55.344 -11.797 1 42.41 585 ASP A O 1
ATOM 4548 N N . PRO A 1 586 ? 2.695 -55.125 -12.508 1 44.56 586 PRO A N 1
ATOM 4549 C CA . PRO A 1 586 ? 2.584 -53.719 -12.125 1 44.56 586 PRO A CA 1
ATOM 4550 C C . PRO A 1 586 ? 3.066 -53.438 -10.703 1 44.56 586 PRO A C 1
ATOM 4552 O O . PRO A 1 586 ? 3.223 -52.281 -10.312 1 44.56 586 PRO A O 1
ATOM 4555 N N . GLN A 1 587 ? 3.012 -54.438 -9.883 1 42.84 587 GLN A N 1
ATOM 4556 C CA . GLN A 1 587 ? 3.508 -54.281 -8.516 1 42.84 587 GLN A CA 1
ATOM 4557 C C . GLN A 1 587 ? 5.012 -54.031 -8.5 1 42.84 587 GLN A C 1
ATOM 4559 O O . GLN A 1 587 ? 5.57 -53.656 -7.473 1 42.84 587 GLN A O 1
ATOM 4564 N N . ASN A 1 588 ? 5.715 -54.5 -9.453 1 43.06 588 ASN A N 1
ATOM 4565 C CA . ASN A 1 588 ? 7.168 -54.375 -9.422 1 43.06 588 ASN A CA 1
ATOM 4566 C C . ASN A 1 588 ? 7.629 -53.031 -9.984 1 43.06 588 ASN A C 1
ATOM 4568 O O . ASN A 1 588 ? 8.148 -52.969 -11.102 1 43.06 588 ASN A O 1
ATOM 4572 N N . ILE A 1 589 ? 7.07 -51.969 -9.594 1 45.84 589 ILE A N 1
ATOM 4573 C CA . ILE A 1 589 ? 7.395 -50.562 -9.836 1 45.84 589 ILE A CA 1
ATOM 4574 C C . ILE A 1 589 ? 8.898 -50.344 -9.68 1 45.84 589 ILE A C 1
ATOM 4576 O O . ILE A 1 589 ? 9.414 -49.281 -10.008 1 45.84 589 ILE A O 1
ATOM 4580 N N . SER A 1 590 ? 9.664 -51.281 -9.086 1 44.59 590 SER A N 1
ATOM 4581 C CA . SER A 1 590 ? 11.094 -51.125 -8.859 1 44.59 590 SER A CA 1
ATOM 4582 C C . SER A 1 590 ? 11.867 -51.125 -10.172 1 44.59 590 SER A C 1
ATOM 4584 O O . SER A 1 590 ? 13.047 -50.75 -10.203 1 44.59 590 SER A O 1
ATOM 4586 N N . LYS A 1 591 ? 11.375 -51.594 -11.211 1 44.56 591 LYS A N 1
ATOM 4587 C CA . LYS A 1 591 ? 12.156 -51.75 -12.438 1 44.56 591 LYS A CA 1
ATOM 4588 C C . LYS A 1 591 ? 11.938 -50.562 -13.367 1 44.56 591 LYS A C 1
ATOM 4590 O O . LYS A 1 591 ? 12.18 -50.656 -14.578 1 44.56 591 LYS A O 1
ATOM 4595 N N . TRP A 1 592 ? 11.445 -49.562 -12.836 1 46.75 592 TRP A N 1
ATOM 4596 C CA . TRP A 1 592 ? 11.156 -48.375 -13.609 1 46.75 592 TRP A CA 1
ATOM 4597 C C . TRP A 1 592 ? 12.43 -47.812 -14.219 1 46.75 592 TRP A C 1
ATOM 4599 O O . TRP A 1 592 ? 12.414 -47.281 -15.336 1 46.75 592 TRP A O 1
ATOM 4609 N N . ASP A 1 593 ? 13.531 -47.969 -13.562 1 45.84 593 ASP A N 1
ATOM 4610 C CA . ASP A 1 593 ? 14.797 -47.469 -14.086 1 45.84 593 ASP A CA 1
ATOM 4611 C C . ASP A 1 593 ? 15.156 -48.156 -15.406 1 45.84 593 ASP A C 1
ATOM 4613 O O . ASP A 1 593 ? 16.031 -47.656 -16.141 1 45.84 593 ASP A O 1
ATOM 4617 N N . SER A 1 594 ? 14.633 -49.188 -15.555 1 45.41 594 SER A N 1
ATOM 4618 C CA . SER A 1 594 ? 15.039 -49.969 -16.734 1 45.41 594 SER A CA 1
ATOM 4619 C C . SER A 1 594 ? 14.289 -49.5 -17.969 1 45.41 594 SER A C 1
ATOM 4621 O O . SER A 1 594 ? 14.562 -49.969 -19.078 1 45.41 594 SER A O 1
ATOM 4623 N N . TYR A 1 595 ? 13.266 -48.656 -17.734 1 44.16 595 TYR A N 1
ATOM 4624 C CA . TYR A 1 595 ? 12.562 -48.156 -18.906 1 44.16 595 TYR A CA 1
ATOM 4625 C C . TYR A 1 595 ? 12.812 -46.656 -19.109 1 44.16 595 TYR A C 1
ATOM 4627 O O . TYR A 1 595 ? 12.094 -45.844 -18.547 1 44.16 595 TYR A O 1
ATOM 4635 N N . PRO A 1 596 ? 13.898 -46.344 -19.656 1 45.09 596 PRO A N 1
ATOM 4636 C CA . PRO A 1 596 ? 14.344 -44.938 -19.797 1 45.09 596 PRO A CA 1
ATOM 4637 C C . PRO A 1 596 ? 13.242 -44.031 -20.312 1 45.09 596 PRO A C 1
ATOM 4639 O O . PRO A 1 596 ? 13.219 -42.844 -19.984 1 45.09 596 PRO A O 1
ATOM 4642 N N . SER A 1 597 ? 12.445 -44.688 -21.094 1 43.62 597 SER A N 1
ATOM 4643 C CA . SER A 1 597 ? 11.484 -43.812 -21.75 1 43.62 597 SER A CA 1
ATOM 4644 C C . SER A 1 597 ? 10.477 -43.25 -20.766 1 43.62 597 SER A C 1
ATOM 4646 O O . SER A 1 597 ? 9.773 -42.281 -21.062 1 43.62 597 SER A O 1
ATOM 4648 N N . PHE A 1 598 ? 10.289 -44.031 -19.766 1 44.47 598 PHE A N 1
ATOM 4649 C CA . PHE A 1 598 ? 9.258 -43.594 -18.812 1 44.47 598 PHE A CA 1
ATOM 4650 C C . PHE A 1 598 ? 9.852 -42.719 -17.734 1 44.47 598 PHE A C 1
ATOM 4652 O O . PHE A 1 598 ? 9.133 -42.25 -16.844 1 44.47 598 PHE A O 1
ATOM 4659 N N . PHE A 1 599 ? 11.172 -42.531 -17.719 1 44.03 599 PHE A N 1
ATOM 4660 C CA . PHE A 1 599 ? 11.805 -41.781 -16.641 1 44.03 599 PHE A CA 1
ATOM 4661 C C . PHE A 1 599 ? 11.273 -40.344 -16.594 1 44.03 599 PHE A C 1
ATOM 4663 O O . PHE A 1 599 ? 11.609 -39.594 -15.688 1 44.03 599 PHE A O 1
ATOM 4670 N N . PHE A 1 600 ? 10.578 -40.031 -17.547 1 42.81 600 PHE A N 1
ATOM 4671 C CA . PHE A 1 600 ? 10.312 -38.594 -17.656 1 42.81 600 PHE A CA 1
ATOM 4672 C C . PHE A 1 600 ? 9.555 -38.094 -16.438 1 42.81 600 PHE A C 1
ATOM 4674 O O . PHE A 1 600 ? 9.688 -36.938 -16.047 1 42.81 600 PHE A O 1
ATOM 4681 N N . PHE A 1 601 ? 8.664 -38.938 -15.828 1 39.53 601 PHE A N 1
ATOM 4682 C CA . PHE A 1 601 ? 7.504 -38.375 -15.141 1 39.53 601 PHE A CA 1
ATOM 4683 C C . PHE A 1 601 ? 7.832 -38.094 -13.68 1 39.53 601 PHE A C 1
ATOM 4685 O O . PHE A 1 601 ? 7.078 -37.406 -12.992 1 39.53 601 PHE A O 1
ATOM 4692 N N . PHE A 1 602 ? 8.703 -38.812 -13.086 1 38.56 602 PHE A N 1
ATOM 4693 C CA . PHE A 1 602 ? 8.555 -39 -11.648 1 38.56 602 PHE A CA 1
ATOM 4694 C C . PHE A 1 602 ? 8.984 -37.75 -10.883 1 38.56 602 PHE A C 1
ATOM 4696 O O . PHE A 1 602 ? 8.617 -37.562 -9.719 1 38.56 602 PHE A O 1
ATOM 4703 N N . PHE A 1 603 ? 10.078 -37.094 -11.352 1 38.5 603 PHE A N 1
ATOM 4704 C CA . PHE A 1 603 ? 10.672 -36.219 -10.336 1 38.5 603 PHE A CA 1
ATOM 4705 C C . PHE A 1 603 ? 10.086 -34.812 -10.398 1 38.5 603 PHE A C 1
ATOM 4707 O O . PHE A 1 603 ? 10.617 -33.906 -9.781 1 38.5 603 PHE A O 1
ATOM 4714 N N . PHE A 1 604 ? 8.977 -34.719 -11.039 1 35.81 604 PHE A N 1
ATOM 4715 C CA . PHE A 1 604 ? 8.539 -33.312 -10.922 1 35.81 604 PHE A CA 1
ATOM 4716 C C . PHE A 1 604 ? 7.523 -33.156 -9.805 1 35.81 604 PHE A C 1
ATOM 4718 O O . PHE A 1 604 ? 6.625 -34 -9.648 1 35.81 604 PHE A O 1
ATOM 4725 N N . MET B 1 1 ? -39.688 36.688 47.188 1 23.48 1 MET B N 1
ATOM 4726 C CA . MET B 1 1 ? -38.938 35.469 47.531 1 23.48 1 MET B CA 1
ATOM 4727 C C . MET B 1 1 ? -37.719 35.312 46.625 1 23.48 1 MET B C 1
ATOM 4729 O O . MET B 1 1 ? -37.875 35.188 45.406 1 23.48 1 MET B O 1
ATOM 4733 N N . GLU B 1 2 ? -36.531 35.906 47.094 1 22.19 2 GLU B N 1
ATOM 4734 C CA . GLU B 1 2 ? -35.219 36.281 46.562 1 22.19 2 GLU B CA 1
ATOM 4735 C C . GLU B 1 2 ? -34.344 35.062 46.312 1 22.19 2 GLU B C 1
ATOM 4737 O O . GLU B 1 2 ? -34.031 34.281 47.219 1 22.19 2 GLU B O 1
ATOM 4742 N N . THR B 1 3 ? -34.594 34.312 45.281 1 22.78 3 THR B N 1
ATOM 4743 C CA . THR B 1 3 ? -34.031 33 44.969 1 22.78 3 THR B CA 1
ATOM 4744 C C . THR B 1 3 ? -32.531 33.031 44.969 1 22.78 3 THR B C 1
ATOM 4746 O O . THR B 1 3 ? -31.891 33.875 44.344 1 22.78 3 THR B O 1
ATOM 4749 N N . ALA B 1 4 ? -31.875 32.5 46.094 1 23.73 4 ALA B N 1
ATOM 4750 C CA . ALA B 1 4 ? -30.484 32.469 46.531 1 23.73 4 ALA B CA 1
ATOM 4751 C C . ALA B 1 4 ? -29.562 32 45.438 1 23.73 4 ALA B C 1
ATOM 4753 O O . ALA B 1 4 ? -29.797 30.938 44.844 1 23.73 4 ALA B O 1
ATOM 4754 N N . ALA B 1 5 ? -28.797 32.844 44.812 1 24.3 5 ALA B N 1
ATOM 4755 C CA . ALA B 1 5 ? -27.734 32.875 43.812 1 24.3 5 ALA B CA 1
ATOM 4756 C C . ALA B 1 5 ? -26.625 31.891 44.188 1 24.3 5 ALA B C 1
ATOM 4758 O O . ALA B 1 5 ? -25.984 32 45.219 1 24.3 5 ALA B O 1
ATOM 4759 N N . ALA B 1 6 ? -26.922 30.547 44.031 1 25.53 6 ALA B N 1
ATOM 4760 C CA . ALA B 1 6 ? -26.062 29.453 44.438 1 25.53 6 ALA B CA 1
ATOM 4761 C C . ALA B 1 6 ? -24.609 29.734 44.094 1 25.53 6 ALA B C 1
ATOM 4763 O O . ALA B 1 6 ? -24.297 30.141 42.969 1 25.53 6 ALA B O 1
ATOM 4764 N N . GLU B 1 7 ? -23.781 30.078 45.062 1 23.17 7 GLU B N 1
ATOM 4765 C CA . GLU B 1 7 ? -22.344 30.328 45.188 1 23.17 7 GLU B CA 1
ATOM 4766 C C . GLU B 1 7 ? -21.531 29.172 44.594 1 23.17 7 GLU B C 1
ATOM 4768 O O . GLU B 1 7 ? -21.609 28.047 45.094 1 23.17 7 GLU B O 1
ATOM 4773 N N . ALA B 1 8 ? -21.406 29 43.312 1 22.72 8 ALA B N 1
ATOM 4774 C CA . ALA B 1 8 ? -20.641 28 42.562 1 22.72 8 ALA B CA 1
ATOM 4775 C C . ALA B 1 8 ? -19.234 27.844 43.125 1 22.72 8 ALA B C 1
ATOM 4777 O O . ALA B 1 8 ? -18.453 28.797 43.156 1 22.72 8 ALA B O 1
ATOM 4778 N N . ARG B 1 9 ? -19.078 27.047 44.188 1 23.73 9 ARG B N 1
ATOM 4779 C CA . ARG B 1 9 ? -17.859 26.688 44.906 1 23.73 9 ARG B CA 1
ATOM 4780 C C . ARG B 1 9 ? -16.719 26.375 43.938 1 23.73 9 ARG B C 1
ATOM 4782 O O . ARG B 1 9 ? -16.859 25.516 43.062 1 23.73 9 ARG B O 1
ATOM 4789 N N . ALA B 1 10 ? -15.797 27.281 43.688 1 23.61 10 ALA B N 1
ATOM 4790 C CA . ALA B 1 10 ? -14.508 27.328 43 1 23.61 10 ALA B CA 1
ATOM 4791 C C . ALA B 1 10 ? -13.609 26.172 43.438 1 23.61 10 ALA B C 1
ATOM 4793 O O . ALA B 1 10 ? -13.242 26.062 44.594 1 23.61 10 ALA B O 1
ATOM 4794 N N . VAL B 1 11 ? -13.867 24.953 43.062 1 27.73 11 VAL B N 1
ATOM 4795 C CA . VAL B 1 11 ? -13.055 23.812 43.469 1 27.73 11 VAL B CA 1
ATOM 4796 C C . VAL B 1 11 ? -11.578 24.141 43.312 1 27.73 11 VAL B C 1
ATOM 4798 O O . VAL B 1 11 ? -11.148 24.578 42.25 1 27.73 11 VAL B O 1
ATOM 4801 N N . PRO B 1 12 ? -10.781 24.344 44.406 1 27.09 12 PRO B N 1
ATOM 4802 C CA . PRO B 1 12 ? -9.383 24.75 44.5 1 27.09 12 PRO B CA 1
ATOM 4803 C C . PRO B 1 12 ? -8.453 23.828 43.719 1 27.09 12 PRO B C 1
ATOM 4805 O O . PRO B 1 12 ? -8.453 22.609 43.938 1 27.09 12 PRO B O 1
ATOM 4808 N N . VAL B 1 13 ? -8.305 23.953 42.5 1 29.56 13 VAL B N 1
ATOM 4809 C CA . VAL B 1 13 ? -7.359 23.391 41.562 1 29.56 13 VAL B CA 1
ATOM 4810 C C . VAL B 1 13 ? -5.965 23.344 42.156 1 29.56 13 VAL B C 1
ATOM 4812 O O . VAL B 1 13 ? -4.992 22.969 41.5 1 29.56 13 VAL B O 1
ATOM 4815 N N . ASN B 1 14 ? -5.734 23.828 43.469 1 28.84 14 ASN B N 1
ATOM 4816 C CA . ASN B 1 14 ? -4.422 24.219 43.969 1 28.84 14 ASN B CA 1
ATOM 4817 C C . ASN B 1 14 ? -3.572 22.984 44.312 1 28.84 14 ASN B C 1
ATOM 4819 O O . ASN B 1 14 ? -2.355 23 44.125 1 28.84 14 ASN B O 1
ATOM 4823 N N . SER B 1 15 ? -4.133 22 45.094 1 30.92 15 SER B N 1
ATOM 4824 C CA . SER B 1 15 ? -3.271 21.188 45.938 1 30.92 15 SER B CA 1
ATOM 4825 C C . SER B 1 15 ? -2.479 20.172 45.125 1 30.92 15 SER B C 1
ATOM 4827 O O . SER B 1 15 ? -1.307 19.922 45.406 1 30.92 15 SER B O 1
ATOM 4829 N N . ALA B 1 16 ? -3.084 19.516 44.219 1 31.23 16 ALA B N 1
ATOM 4830 C CA . ALA B 1 16 ? -2.385 18.391 43.594 1 31.23 16 ALA B CA 1
ATOM 4831 C C . ALA B 1 16 ? -1.243 18.891 42.719 1 31.23 16 ALA B C 1
ATOM 4833 O O . ALA B 1 16 ? -0.215 18.219 42.594 1 31.23 16 ALA B O 1
ATOM 4834 N N . MET B 1 17 ? -1.329 20.047 42.125 1 31.86 17 MET B N 1
ATOM 4835 C CA . MET B 1 17 ? -0.248 20.641 41.344 1 31.86 17 MET B CA 1
ATOM 4836 C C . MET B 1 17 ? 0.914 21.047 42.25 1 31.86 17 MET B C 1
ATOM 4838 O O . MET B 1 17 ? 2.061 21.094 41.812 1 31.86 17 MET B O 1
ATOM 4842 N N . VAL B 1 18 ? 0.686 21.406 43.5 1 34.34 18 VAL B N 1
ATOM 4843 C CA . VAL B 1 18 ? 1.683 21.766 44.5 1 34.34 18 VAL B CA 1
ATOM 4844 C C . VAL B 1 18 ? 2.49 20.531 44.906 1 34.34 18 VAL B C 1
ATOM 4846 O O . VAL B 1 18 ? 3.715 20.609 45.062 1 34.34 18 VAL B O 1
ATOM 4849 N N . VAL B 1 19 ? 1.914 19.391 45.062 1 35.94 19 VAL B N 1
ATOM 4850 C CA . VAL B 1 19 ? 2.619 18.188 45.5 1 35.94 19 VAL B CA 1
ATOM 4851 C C . VAL B 1 19 ? 3.553 17.703 44.375 1 35.94 19 VAL B C 1
ATOM 4853 O O . VAL B 1 19 ? 4.695 17.312 44.656 1 35.94 19 VAL B O 1
ATOM 4856 N N . ALA B 1 20 ? 3.162 17.75 43.188 1 37.75 20 ALA B N 1
ATOM 4857 C CA . ALA B 1 20 ? 4.023 17.297 42.094 1 37.75 20 ALA B CA 1
ATOM 4858 C C . ALA B 1 20 ? 5.191 18.266 41.875 1 37.75 20 ALA B C 1
ATOM 4860 O O . ALA B 1 20 ? 6.316 17.844 41.594 1 37.75 20 ALA B O 1
ATOM 4861 N N . ARG B 1 21 ? 5.07 19.5 42.156 1 43.19 21 ARG B N 1
ATOM 4862 C CA . ARG B 1 21 ? 6.152 20.469 42.125 1 43.19 21 ARG B CA 1
ATOM 4863 C C . ARG B 1 21 ? 7.098 20.281 43.312 1 43.19 21 ARG B C 1
ATOM 4865 O O . ARG B 1 21 ? 8.312 20.453 43.188 1 43.19 21 ARG B O 1
ATOM 4872 N N . LEU B 1 22 ? 6.574 19.969 44.469 1 47.06 22 LEU B N 1
ATOM 4873 C CA . LEU B 1 22 ? 7.395 19.766 45.656 1 47.06 22 LEU B CA 1
ATOM 4874 C C . LEU B 1 22 ? 8.273 18.516 45.5 1 47.06 22 LEU B C 1
ATOM 4876 O O . LEU B 1 22 ? 9.43 18.516 45.906 1 47.06 22 LEU B O 1
ATOM 4880 N N . ASP B 1 23 ? 7.762 17.547 44.844 1 54.5 23 ASP B N 1
ATOM 4881 C CA . ASP B 1 23 ? 8.531 16.328 44.656 1 54.5 23 ASP B CA 1
ATOM 4882 C C . ASP B 1 23 ? 9.641 16.531 43.625 1 54.5 23 ASP B C 1
ATOM 4884 O O . ASP B 1 23 ? 10.766 16.062 43.812 1 54.5 23 ASP B O 1
ATOM 4888 N N . VAL B 1 24 ? 9.43 17.359 42.719 1 57.12 24 VAL B N 1
ATOM 4889 C CA . VAL B 1 24 ? 10.461 17.672 41.75 1 57.12 24 VAL B CA 1
ATOM 4890 C C . VAL B 1 24 ? 11.539 18.547 42.375 1 57.12 24 VAL B C 1
ATOM 4892 O O . VAL B 1 24 ? 12.734 18.344 42.156 1 57.12 24 VAL B O 1
ATOM 4895 N N . ALA B 1 25 ? 11.086 19.469 43.188 1 63.5 25 ALA B N 1
ATOM 4896 C CA . ALA B 1 25 ? 12.047 20.328 43.875 1 63.5 25 ALA B CA 1
ATOM 4897 C C . ALA B 1 25 ? 12.914 19.531 44.844 1 63.5 25 ALA B C 1
ATOM 4899 O O . ALA B 1 25 ? 14.133 19.734 44.906 1 63.5 25 ALA B O 1
ATOM 4900 N N . ALA B 1 26 ? 12.289 18.609 45.531 1 67 26 ALA B N 1
ATOM 4901 C CA . ALA B 1 26 ? 13.031 17.75 46.438 1 67 26 ALA B CA 1
ATOM 4902 C C . ALA B 1 26 ? 13.984 16.828 45.688 1 67 26 ALA B C 1
ATOM 4904 O O . ALA B 1 26 ? 15.117 16.625 46.094 1 67 26 ALA B O 1
ATOM 4905 N N . MET B 1 27 ? 13.57 16.453 44.562 1 69.19 27 MET B N 1
ATOM 4906 C CA . MET B 1 27 ? 14.398 15.625 43.719 1 69.19 27 MET B CA 1
ATOM 4907 C C . MET B 1 27 ? 15.57 16.422 43.156 1 69.19 27 MET B C 1
ATOM 4909 O O . MET B 1 27 ? 16.703 15.945 43.125 1 69.19 27 MET B O 1
ATOM 4913 N N . HIS B 1 28 ? 15.312 17.625 42.812 1 72.31 28 HIS B N 1
ATOM 4914 C CA . HIS B 1 28 ? 16.375 18.484 42.344 1 72.31 28 HIS B CA 1
ATOM 4915 C C . HIS B 1 28 ? 17.422 18.734 43.406 1 72.31 28 HIS B C 1
ATOM 4917 O O . HIS B 1 28 ? 18.625 18.719 43.156 1 72.31 28 HIS B O 1
ATOM 4923 N N . GLU B 1 29 ? 16.859 18.906 44.562 1 74.06 29 GLU B N 1
ATOM 4924 C CA . GLU B 1 29 ? 17.766 19.156 45.656 1 74.06 29 GLU B CA 1
ATOM 4925 C C . GLU B 1 29 ? 18.625 17.922 45.969 1 74.06 29 GLU B C 1
ATOM 4927 O O . GLU B 1 29 ? 19.812 18.047 46.25 1 74.06 29 GLU B O 1
ATOM 4932 N N . LYS B 1 30 ? 18.125 16.781 45.844 1 75 30 LYS B N 1
ATOM 4933 C CA . LYS B 1 30 ? 18.844 15.539 46.094 1 75 30 LYS B CA 1
ATOM 4934 C C . LYS B 1 30 ? 19.906 15.32 45 1 75 30 LYS B C 1
ATOM 4936 O O . LYS B 1 30 ? 21.047 14.945 45.312 1 75 30 LYS B O 1
ATOM 4941 N N . VAL B 1 31 ? 19.516 15.617 43.812 1 76.94 31 VAL B N 1
ATOM 4942 C CA . VAL B 1 31 ? 20.406 15.445 42.656 1 76.94 31 VAL B CA 1
ATOM 4943 C C . VAL B 1 31 ? 21.547 16.469 42.719 1 76.94 31 VAL B C 1
ATOM 4945 O O . VAL B 1 31 ? 22.703 16.125 42.531 1 76.94 31 VAL B O 1
ATOM 4948 N N . LEU B 1 32 ? 21.219 17.625 43.125 1 78.12 32 LEU B N 1
ATOM 4949 C CA . LEU B 1 32 ? 22.219 18.688 43.25 1 78.12 32 LEU B CA 1
ATOM 4950 C C . LEU B 1 32 ? 23.156 18.422 44.406 1 78.12 32 LEU B C 1
ATOM 4952 O O . LEU B 1 32 ? 24.359 18.703 44.344 1 78.12 32 LEU B O 1
ATOM 4956 N N . ALA B 1 33 ? 22.625 17.875 45.5 1 77.88 33 ALA B N 1
ATOM 4957 C CA . ALA B 1 33 ? 23.453 17.531 46.625 1 77.88 33 ALA B CA 1
ATOM 4958 C C . ALA B 1 33 ? 24.453 16.422 46.281 1 77.88 33 ALA B C 1
ATOM 4960 O O . ALA B 1 33 ? 25.625 16.5 46.656 1 77.88 33 ALA B O 1
ATOM 4961 N N . SER B 1 34 ? 24 15.438 45.5 1 77 34 SER B N 1
ATOM 4962 C CA . SER B 1 34 ? 24.891 14.367 45.031 1 77 34 SER B CA 1
ATOM 4963 C C . SER B 1 34 ? 25.953 14.898 44.094 1 77 34 SER B C 1
ATOM 4965 O O . SER B 1 34 ? 27.125 14.508 44.156 1 77 34 SER B O 1
ATOM 4967 N N . PHE B 1 35 ? 25.547 15.812 43.281 1 79.25 35 PHE B N 1
ATOM 4968 C CA . PHE B 1 35 ? 26.453 16.438 42.344 1 79.25 35 PHE B CA 1
ATOM 4969 C C . PHE B 1 35 ? 27.5 17.281 43.062 1 79.25 35 PHE B C 1
ATOM 4971 O O . PHE B 1 35 ? 28.688 17.203 42.75 1 79.25 35 PHE B O 1
ATOM 4978 N N . LYS B 1 36 ? 27.078 18.062 43.969 1 78.06 36 LYS B N 1
ATOM 4979 C CA . LYS B 1 36 ? 28 18.906 44.719 1 78.06 36 LYS B CA 1
ATOM 4980 C C . LYS B 1 36 ? 28.984 18.062 45.531 1 78.06 36 LYS B C 1
ATOM 4982 O O . LYS B 1 36 ? 30.156 18.438 45.688 1 78.06 36 LYS B O 1
ATOM 4987 N N . SER B 1 37 ? 28.516 16.906 45.969 1 77.62 37 SER B N 1
ATOM 4988 C CA . SER B 1 37 ? 29.391 16.016 46.719 1 77.62 37 SER B CA 1
ATOM 4989 C C . SER B 1 37 ? 30.484 15.461 45.812 1 77.62 37 SER B C 1
ATOM 4991 O O . SER B 1 37 ? 31.641 15.305 46.25 1 77.62 37 SER B O 1
ATOM 4993 N N . ILE B 1 38 ? 30.125 15.32 44.531 1 75.88 38 ILE B N 1
ATOM 4994 C CA . ILE B 1 38 ? 31.094 14.781 43.594 1 75.88 38 ILE B CA 1
ATOM 4995 C C . ILE B 1 38 ? 32.094 15.875 43.219 1 75.88 38 ILE B C 1
ATOM 4997 O O . ILE B 1 38 ? 33.312 15.648 43.219 1 75.88 38 ILE B O 1
ATOM 5001 N N . ILE B 1 39 ? 31.609 17.078 42.938 1 74.31 39 ILE B N 1
ATOM 5002 C CA . ILE B 1 39 ? 32.438 18.156 42.438 1 74.31 39 ILE B CA 1
ATOM 5003 C C . ILE B 1 39 ? 33.344 18.672 43.562 1 74.31 39 ILE B C 1
ATOM 5005 O O . ILE B 1 39 ? 34.469 19.094 43.312 1 74.31 39 ILE B O 1
ATOM 5009 N N . ASN B 1 40 ? 32.875 18.578 44.75 1 72 40 ASN B N 1
ATOM 5010 C CA . ASN B 1 40 ? 33.688 19.031 45.906 1 72 40 ASN B CA 1
ATOM 5011 C C . ASN B 1 40 ? 34.812 18.047 46.219 1 72 40 ASN B C 1
ATOM 5013 O O . ASN B 1 40 ? 35.844 18.422 46.75 1 72 40 ASN B O 1
ATOM 5017 N N . ALA B 1 41 ? 34.594 16.781 45.812 1 71.56 41 ALA B N 1
ATOM 5018 C CA . ALA B 1 41 ? 35.594 15.758 46.156 1 71.56 41 ALA B CA 1
ATOM 5019 C C . ALA B 1 41 ? 36.625 15.594 45.062 1 71.56 41 ALA B C 1
ATOM 5021 O O . ALA B 1 41 ? 37.812 15.414 45.344 1 71.56 41 ALA B O 1
ATOM 5022 N N . ARG B 1 42 ? 36.156 15.555 43.875 1 74.38 42 ARG B N 1
ATOM 5023 C CA . ARG B 1 42 ? 37.062 15.352 42.781 1 74.38 42 ARG B CA 1
ATOM 5024 C C . ARG B 1 42 ? 36.469 15.852 41.469 1 74.38 42 ARG B C 1
ATOM 5026 O O . ARG B 1 42 ? 35.281 16.234 41.438 1 74.38 42 ARG B O 1
ATOM 5033 N N . GLN B 1 43 ? 37.281 15.859 40.469 1 74.56 43 GLN B N 1
ATOM 5034 C CA . GLN B 1 43 ? 36.812 16.203 39.125 1 74.56 43 GLN B CA 1
ATOM 5035 C C . GLN B 1 43 ? 35.812 15.172 38.625 1 74.56 43 GLN B C 1
ATOM 5037 O O . GLN B 1 43 ? 36 13.969 38.781 1 74.56 43 GLN B O 1
ATOM 5042 N N . ILE B 1 44 ? 34.75 15.602 38 1 74.25 44 ILE B N 1
ATOM 5043 C CA . ILE B 1 44 ? 33.656 14.758 37.531 1 74.25 44 ILE B CA 1
ATOM 5044 C C . ILE B 1 44 ? 34.156 13.867 36.406 1 74.25 44 ILE B C 1
ATOM 5046 O O . ILE B 1 44 ? 34.875 14.32 35.531 1 74.25 44 ILE B O 1
ATOM 5050 N N . LYS B 1 45 ? 33.906 12.633 36.562 1 75.44 45 LYS B N 1
ATOM 5051 C CA . LYS B 1 45 ? 34.25 11.641 35.562 1 75.44 45 LYS B CA 1
ATOM 5052 C C . LYS B 1 45 ? 33.031 11 34.969 1 75.44 45 LYS B C 1
ATOM 5054 O O . LYS B 1 45 ? 31.938 11.07 35.531 1 75.44 45 LYS B O 1
ATOM 5059 N N . SER B 1 46 ? 33.219 10.383 33.781 1 75 46 SER B N 1
ATOM 5060 C CA . SER B 1 46 ? 32.125 9.758 33.094 1 75 46 SER B CA 1
ATOM 5061 C C . SER B 1 46 ? 31.438 8.688 33.938 1 75 46 SER B C 1
ATOM 5063 O O . SER B 1 46 ? 30.219 8.508 33.875 1 75 46 SER B O 1
ATOM 5065 N N . LYS B 1 47 ? 32.156 8.141 34.781 1 75.88 47 LYS B N 1
ATOM 5066 C CA . LYS B 1 47 ? 31.656 7.055 35.594 1 75.88 47 LYS B CA 1
ATOM 5067 C C . LYS B 1 47 ? 30.75 7.594 36.719 1 75.88 47 LYS B C 1
ATOM 5069 O O . LYS B 1 47 ? 29.922 6.859 37.25 1 75.88 47 LYS B O 1
ATOM 5074 N N . ASP B 1 48 ? 30.875 8.836 37.031 1 79.44 48 ASP B N 1
ATOM 5075 C CA . ASP B 1 48 ? 30.094 9.461 38.094 1 79.44 48 ASP B CA 1
ATOM 5076 C C . ASP B 1 48 ? 28.625 9.555 37.688 1 79.44 48 ASP B C 1
ATOM 5078 O O . ASP B 1 48 ? 27.766 9.859 38.531 1 79.44 48 ASP B O 1
ATOM 5082 N N . ILE B 1 49 ? 28.359 9.234 36.469 1 79.19 49 ILE B N 1
ATOM 5083 C CA . ILE B 1 49 ? 26.984 9.312 35.938 1 79.19 49 ILE B CA 1
ATOM 5084 C C . ILE B 1 49 ? 26.109 8.273 36.625 1 79.19 49 ILE B C 1
ATOM 5086 O O . ILE B 1 49 ? 24.906 8.461 36.75 1 79.19 49 ILE B O 1
ATOM 5090 N N . GLN B 1 50 ? 26.688 7.332 37.188 1 79.94 50 GLN B N 1
ATOM 5091 C CA . GLN B 1 50 ? 25.984 6.234 37.844 1 79.94 50 GLN B CA 1
ATOM 5092 C C . GLN B 1 50 ? 25.266 6.711 39.094 1 79.94 50 GLN B C 1
ATOM 5094 O O . GLN B 1 50 ? 24.266 6.125 39.5 1 79.94 50 GLN B O 1
ATOM 5099 N N . THR B 1 51 ? 25.734 7.836 39.656 1 80.88 51 THR B N 1
ATOM 5100 C CA . THR B 1 51 ? 25.156 8.391 40.875 1 80.88 51 THR B CA 1
ATOM 5101 C C . THR B 1 51 ? 23.766 8.961 40.625 1 80.88 51 THR B C 1
ATOM 5103 O O . THR B 1 51 ? 22.969 9.117 41.562 1 80.88 51 THR B O 1
ATOM 5106 N N . PHE B 1 52 ? 23.5 9.109 39.312 1 81.31 52 PHE B N 1
ATOM 5107 C CA . PHE B 1 52 ? 22.219 9.734 38.969 1 81.31 52 PHE B CA 1
ATOM 5108 C C . PHE B 1 52 ? 21.234 8.688 38.469 1 81.31 52 PHE B C 1
ATOM 5110 O O . PHE B 1 52 ? 20.188 9.031 37.938 1 81.31 52 PHE B O 1
ATOM 5117 N N . PHE B 1 53 ? 21.562 7.516 38.688 1 80.25 53 PHE B N 1
ATOM 5118 C CA . PHE B 1 53 ? 20.672 6.406 38.375 1 80.25 53 PHE B CA 1
ATOM 5119 C C . PHE B 1 53 ? 20.484 5.492 39.594 1 80.25 53 PHE B C 1
ATOM 5121 O O . PHE B 1 53 ? 21.453 5.188 40.281 1 80.25 53 PHE B O 1
ATOM 5128 N N . GLU B 1 54 ? 19.219 5.188 39.906 1 79.38 54 GLU B N 1
ATOM 5129 C CA . GLU B 1 54 ? 18.906 4.305 41 1 79.38 54 GLU B CA 1
ATOM 5130 C C . GLU B 1 54 ? 18.391 2.951 40.531 1 79.38 54 GLU B C 1
ATOM 5132 O O . GLU B 1 54 ? 18.078 2.793 39.344 1 79.38 54 GLU B O 1
ATOM 5137 N N . ARG B 1 55 ? 18.453 1.858 41.344 1 76.5 55 ARG B N 1
ATOM 5138 C CA . ARG B 1 55 ? 17.969 0.507 41.062 1 76.5 55 ARG B CA 1
ATOM 5139 C C . ARG B 1 55 ? 18.672 -0.096 39.875 1 76.5 55 ARG B C 1
ATOM 5141 O O . ARG B 1 55 ? 18.031 -0.522 38.906 1 76.5 55 ARG B O 1
ATOM 5148 N N . ILE B 1 56 ? 19.906 0.088 39.844 1 75.62 56 ILE B N 1
ATOM 5149 C CA . ILE B 1 56 ? 20.719 -0.427 38.75 1 75.62 56 ILE B CA 1
ATOM 5150 C C . ILE B 1 56 ? 20.688 -1.954 38.75 1 75.62 56 ILE B C 1
ATOM 5152 O O . ILE B 1 56 ? 21.016 -2.586 39.781 1 75.62 56 ILE B O 1
ATOM 5156 N N . THR B 1 57 ? 20 -2.486 37.75 1 76.25 57 THR B N 1
ATOM 5157 C CA . THR B 1 57 ? 19.906 -3.936 37.594 1 76.25 57 THR B CA 1
ATOM 5158 C C . THR B 1 57 ? 20.75 -4.426 36.438 1 76.25 57 THR B C 1
ATOM 5160 O O . THR B 1 57 ? 20.984 -3.676 35.469 1 76.25 57 THR B O 1
ATOM 5163 N N . TYR B 1 58 ? 21.281 -5.539 36.469 1 69.56 58 TYR B N 1
ATOM 5164 C CA . TYR B 1 58 ? 22.062 -6.203 35.438 1 69.56 58 TYR B CA 1
ATOM 5165 C C . TYR B 1 58 ? 21.266 -7.355 34.812 1 69.56 58 TYR B C 1
ATOM 5167 O O . TYR B 1 58 ? 21 -8.359 35.469 1 69.56 58 TYR B O 1
ATOM 5175 N N . PRO B 1 59 ? 20.688 -7.086 33.656 1 67.12 59 PRO B N 1
ATOM 5176 C CA . PRO B 1 59 ? 19.859 -8.148 33.094 1 67.12 59 PRO B CA 1
ATOM 5177 C C . PRO B 1 59 ? 20.625 -9.461 32.938 1 67.12 59 PRO B C 1
ATOM 5179 O O . PRO B 1 59 ? 20.031 -10.539 33.031 1 67.12 59 PRO B O 1
ATOM 5182 N N . ASN B 1 60 ? 21.891 -9.375 32.531 1 61.16 60 ASN B N 1
ATOM 5183 C CA . ASN B 1 60 ? 22.734 -10.562 32.531 1 61.16 60 ASN B CA 1
ATOM 5184 C C . ASN B 1 60 ? 23.609 -10.609 33.781 1 61.16 60 ASN B C 1
ATOM 5186 O O . ASN B 1 60 ? 24.438 -9.719 34 1 61.16 60 ASN B O 1
ATOM 5190 N N . ALA B 1 61 ? 23.328 -11.422 34.719 1 58.19 61 ALA B N 1
ATOM 5191 C CA . ALA B 1 61 ? 24 -11.555 36 1 58.19 61 ALA B CA 1
ATOM 5192 C C . ALA B 1 61 ? 25.484 -11.844 35.812 1 58.19 61 ALA B C 1
ATOM 5194 O O . ALA B 1 61 ? 26.312 -11.453 36.625 1 58.19 61 ALA B O 1
ATOM 5195 N N . SER B 1 62 ? 25.859 -12.594 34.781 1 61.78 62 SER B N 1
ATOM 5196 C CA . SER B 1 62 ? 27.266 -13 34.656 1 61.78 62 SER B CA 1
ATOM 5197 C C . SER B 1 62 ? 28.094 -11.906 34 1 61.78 62 SER B C 1
ATOM 5199 O O . SER B 1 62 ? 29.297 -11.797 34.25 1 61.78 62 SER B O 1
ATOM 5201 N N . ASN B 1 63 ? 27.547 -11.164 32.969 1 55.66 63 ASN B N 1
ATOM 5202 C CA . ASN B 1 63 ? 28.25 -10.109 32.281 1 55.66 63 ASN B CA 1
ATOM 5203 C C . ASN B 1 63 ? 27.719 -8.727 32.656 1 55.66 63 ASN B C 1
ATOM 5205 O O . ASN B 1 63 ? 26.641 -8.336 32.219 1 55.66 63 ASN B O 1
ATOM 5209 N N . LYS B 1 64 ? 28.188 -8.094 33.656 1 57.22 64 LYS B N 1
ATOM 5210 C CA . LYS B 1 64 ? 27.812 -6.816 34.25 1 57.22 64 LYS B CA 1
ATOM 5211 C C . LYS B 1 64 ? 28.047 -5.66 33.281 1 57.22 64 LYS B C 1
ATOM 5213 O O . LYS B 1 64 ? 28.203 -4.512 33.719 1 57.22 64 LYS B O 1
ATOM 5218 N N . GLN B 1 65 ? 28.078 -6.012 32.031 1 63.97 65 GLN B N 1
ATOM 5219 C CA . GLN B 1 65 ? 28.391 -4.965 31.062 1 63.97 65 GLN B CA 1
ATOM 5220 C C . GLN B 1 65 ? 27.156 -4.148 30.703 1 63.97 65 GLN B C 1
ATOM 5222 O O . GLN B 1 65 ? 27.25 -2.949 30.438 1 63.97 65 GLN B O 1
ATOM 5227 N N . GLN B 1 66 ? 25.984 -4.875 30.797 1 67.75 66 GLN B N 1
ATOM 5228 C CA . GLN B 1 66 ? 24.75 -4.168 30.5 1 67.75 66 GLN B CA 1
ATOM 5229 C C . GLN B 1 66 ? 24.031 -3.756 31.781 1 67.75 66 GLN B C 1
ATOM 5231 O O . GLN B 1 66 ? 23.828 -4.578 32.688 1 67.75 66 GLN B O 1
ATOM 5236 N N . MET B 1 67 ? 23.75 -2.469 32 1 74.19 67 MET B N 1
ATOM 5237 C CA . MET B 1 67 ? 23.141 -1.931 33.188 1 74.19 67 MET B CA 1
ATOM 5238 C C . MET B 1 67 ? 21.812 -1.25 32.875 1 74.19 67 MET B C 1
ATOM 5240 O O . MET B 1 67 ? 21.672 -0.618 31.828 1 74.19 67 MET B O 1
ATOM 5244 N N . HIS B 1 68 ? 20.828 -1.656 33.688 1 78.06 68 HIS B N 1
ATOM 5245 C CA . HIS B 1 68 ? 19.562 -0.932 33.656 1 78.06 68 HIS B CA 1
ATOM 5246 C C . HIS B 1 68 ? 19.406 -0.053 34.906 1 78.06 68 HIS B C 1
ATOM 5248 O O . HIS B 1 68 ? 19.609 -0.522 36.031 1 78.06 68 HIS B O 1
ATOM 5254 N N . GLY B 1 69 ? 19.188 1.251 34.656 1 79.5 69 GLY B N 1
ATOM 5255 C CA . GLY B 1 69 ? 19.016 2.146 35.781 1 79.5 69 GLY B CA 1
ATOM 5256 C C . GLY B 1 69 ? 17.844 3.105 35.625 1 79.5 69 GLY B C 1
ATOM 5257 O O . GLY B 1 69 ? 17.469 3.43 34.5 1 79.5 69 GLY B O 1
ATOM 5258 N N . HIS B 1 70 ? 17.312 3.381 36.719 1 80.12 70 HIS B N 1
ATOM 5259 C CA . HIS B 1 70 ? 16.266 4.402 36.75 1 80.12 70 HIS B CA 1
ATOM 5260 C C . HIS B 1 70 ? 16.875 5.793 36.938 1 80.12 70 HIS B C 1
ATOM 5262 O O . HIS B 1 70 ? 17.578 6.043 37.906 1 80.12 70 HIS B O 1
ATOM 5268 N N . CYS B 1 71 ? 16.625 6.695 36 1 77.44 71 CYS B N 1
ATOM 5269 C CA . CYS B 1 71 ? 17.094 8.07 36.156 1 77.44 71 CYS B CA 1
ATOM 5270 C C . CYS B 1 71 ? 16.438 8.719 37.375 1 77.44 71 CYS B C 1
ATOM 5272 O O . CYS B 1 71 ? 15.219 8.734 37.5 1 77.44 71 CYS B O 1
ATOM 5274 N N . VAL B 1 72 ? 17.156 9.266 38.25 1 78 72 VAL B N 1
ATOM 5275 C CA . VAL B 1 72 ? 16.672 9.859 39.469 1 78 72 VAL B CA 1
ATOM 5276 C C . VAL B 1 72 ? 15.844 11.102 39.156 1 78 72 VAL B C 1
ATOM 5278 O O . VAL B 1 72 ? 14.984 11.5 39.938 1 78 72 VAL B O 1
ATOM 5281 N N . CYS B 1 73 ? 16.078 11.578 37.938 1 75.25 73 CYS B N 1
ATOM 5282 C CA . CYS B 1 73 ? 15.391 12.812 37.594 1 75.25 73 CYS B CA 1
ATOM 5283 C C . CYS B 1 73 ? 14.047 12.523 36.938 1 75.25 73 CYS B C 1
ATOM 5285 O O . CYS B 1 73 ? 13.016 13.023 37.375 1 75.25 73 CYS B O 1
ATOM 5287 N N . CYS B 1 74 ? 14.016 11.734 35.969 1 70.38 74 CYS B N 1
ATOM 5288 C CA . CYS B 1 74 ? 12.781 11.562 35.188 1 70.38 74 CYS B CA 1
ATOM 5289 C C . CYS B 1 74 ? 12.156 10.195 35.469 1 70.38 74 CYS B C 1
ATOM 5291 O O . CYS B 1 74 ? 11.031 9.93 35.031 1 70.38 74 CYS B O 1
ATOM 5293 N N . GLY B 1 75 ? 12.812 9.266 36.125 1 71.12 75 GLY B N 1
ATOM 5294 C CA . GLY B 1 75 ? 12.305 7.957 36.5 1 71.12 75 GLY B CA 1
ATOM 5295 C C . GLY B 1 75 ? 12.367 6.945 35.375 1 71.12 75 GLY B C 1
ATOM 5296 O O . GLY B 1 75 ? 11.984 5.789 35.531 1 71.12 75 GLY B O 1
ATOM 5297 N N . MET B 1 76 ? 12.852 7.297 34.312 1 73.62 76 MET B N 1
ATOM 5298 C CA . MET B 1 76 ? 12.906 6.418 33.156 1 73.62 76 MET B CA 1
ATOM 5299 C C . MET B 1 76 ? 14 5.367 33.312 1 73.62 76 MET B C 1
ATOM 5301 O O . MET B 1 76 ? 15.07 5.656 33.844 1 73.62 76 MET B O 1
ATOM 5305 N N . VAL B 1 77 ? 13.625 4.215 32.844 1 77 77 VAL B N 1
ATOM 5306 C CA . VAL B 1 77 ? 14.625 3.15 32.875 1 77 77 VAL B CA 1
ATOM 5307 C C . VAL B 1 77 ? 15.484 3.244 31.609 1 77 77 VAL B C 1
ATOM 5309 O O . VAL B 1 77 ? 14.961 3.207 30.484 1 77 77 VAL B O 1
ATOM 5312 N N . VAL B 1 78 ? 16.766 3.488 31.75 1 76.62 78 VAL B N 1
ATOM 5313 C CA . VAL B 1 78 ? 17.719 3.607 30.656 1 76.62 78 VAL B CA 1
ATOM 5314 C C . VAL B 1 78 ? 18.703 2.441 30.688 1 76.62 78 VAL B C 1
ATOM 5316 O O . VAL B 1 78 ? 19.328 2.184 31.719 1 76.62 78 VAL B O 1
ATOM 5319 N N . GLN B 1 79 ? 18.688 1.737 29.594 1 76.25 79 GLN B N 1
ATOM 5320 C CA . GLN B 1 79 ? 19.641 0.641 29.469 1 76.25 79 GLN B CA 1
ATOM 5321 C C . GLN B 1 79 ? 20.969 1.127 28.891 1 76.25 79 GLN B C 1
ATOM 5323 O O . GLN B 1 79 ? 20.984 1.938 27.953 1 76.25 79 GLN B O 1
ATOM 5328 N N . SER B 1 80 ? 22.125 0.81 29.531 1 71.31 80 SER B N 1
ATOM 5329 C CA . SER B 1 80 ? 23.422 1.241 29.031 1 71.31 80 SER B CA 1
ATOM 5330 C C . SER B 1 80 ? 24.484 0.168 29.25 1 71.31 80 SER B C 1
ATOM 5332 O O . SER B 1 80 ? 24.469 -0.525 30.266 1 71.31 80 SER B O 1
ATOM 5334 N N . THR B 1 81 ? 25.266 -0.302 28.219 1 68.5 81 THR B N 1
ATOM 5335 C CA . THR B 1 81 ? 26.406 -1.19 28.391 1 68.5 81 THR B CA 1
ATOM 5336 C C . THR B 1 81 ? 27.578 -0.447 29.031 1 68.5 81 THR B C 1
ATOM 5338 O O . THR B 1 81 ? 28.5 -1.069 29.547 1 68.5 81 THR B O 1
ATOM 5341 N N . GLY B 1 82 ? 27.594 0.918 29.25 1 64.19 82 GLY B N 1
ATOM 5342 C CA . GLY B 1 82 ? 28.562 1.84 29.812 1 64.19 82 GLY B CA 1
ATOM 5343 C C . GLY B 1 82 ? 27.953 3.164 30.234 1 64.19 82 GLY B C 1
ATOM 5344 O O . GLY B 1 82 ? 26.734 3.299 30.297 1 64.19 82 GLY B O 1
ATOM 5345 N N . SER B 1 83 ? 28.875 4.133 30.578 1 66.31 83 SER B N 1
ATOM 5346 C CA . SER B 1 83 ? 28.422 5.414 31.109 1 66.31 83 SER B CA 1
ATOM 5347 C C . SER B 1 83 ? 27.906 6.32 30 1 66.31 83 SER B C 1
ATOM 5349 O O . SER B 1 83 ? 27.234 7.32 30.25 1 66.31 83 SER B O 1
ATOM 5351 N N . TYR B 1 84 ? 28.109 5.754 28.828 1 72.31 84 TYR B N 1
ATOM 5352 C CA . TYR B 1 84 ? 27.906 6.695 27.719 1 72.31 84 TYR B CA 1
ATOM 5353 C C . TYR B 1 84 ? 26.422 6.953 27.5 1 72.31 84 TYR B C 1
ATOM 5355 O O . TYR B 1 84 ? 26 8.109 27.375 1 72.31 84 TYR B O 1
ATOM 5363 N N . LYS B 1 85 ? 25.625 5.977 27.531 1 76.12 85 LYS B N 1
ATOM 5364 C CA . LYS B 1 85 ? 24.188 6.156 27.312 1 76.12 85 LYS B CA 1
ATOM 5365 C C . LYS B 1 85 ? 23.531 6.867 28.5 1 76.12 85 LYS B C 1
ATOM 5367 O O . LYS B 1 85 ? 22.578 7.625 28.312 1 76.12 85 LYS B O 1
ATOM 5372 N N . TRP B 1 86 ? 24.047 6.742 29.609 1 80.5 86 TRP B N 1
ATOM 5373 C CA . TRP B 1 86 ? 23.547 7.422 30.797 1 80.5 86 TRP B CA 1
ATOM 5374 C C . TRP B 1 86 ? 23.875 8.906 30.766 1 80.5 86 TRP B C 1
ATOM 5376 O O . TRP B 1 86 ? 23.047 9.75 31.109 1 80.5 86 TRP B O 1
ATOM 5386 N N . VAL B 1 87 ? 25.078 9.094 30.156 1 78.12 87 VAL B N 1
ATOM 5387 C CA . VAL B 1 87 ? 25.453 10.492 30 1 78.12 87 VAL B CA 1
ATOM 5388 C C . VAL B 1 87 ? 24.562 11.156 28.938 1 78.12 87 VAL B C 1
ATOM 5390 O O . VAL B 1 87 ? 24.047 12.258 29.156 1 78.12 87 VAL B O 1
ATOM 5393 N N . THR B 1 88 ? 24.312 10.406 27.906 1 77.5 88 THR B N 1
ATOM 5394 C CA . THR B 1 88 ? 23.469 10.914 26.844 1 77.5 88 THR B CA 1
ATOM 5395 C C . THR B 1 88 ? 22.047 11.156 27.344 1 77.5 88 THR B C 1
ATOM 5397 O O . THR B 1 88 ? 21.406 12.148 26.984 1 77.5 88 THR B O 1
ATOM 5400 N N . HIS B 1 89 ? 21.672 10.344 28.219 1 77.69 89 HIS B N 1
ATOM 5401 C CA . HIS B 1 89 ? 20.344 10.5 28.797 1 77.69 89 HIS B CA 1
ATOM 5402 C C . HIS B 1 89 ? 20.281 11.727 29.703 1 77.69 89 HIS B C 1
ATOM 5404 O O . HIS B 1 89 ? 19.359 12.531 29.609 1 77.69 89 HIS B O 1
ATOM 5410 N N . ILE B 1 90 ? 21.219 11.906 30.516 1 78.5 90 ILE B N 1
ATOM 5411 C CA . ILE B 1 90 ? 21.219 13.008 31.469 1 78.5 90 ILE B CA 1
ATOM 5412 C C . ILE B 1 90 ? 21.312 14.336 30.719 1 78.5 90 ILE B C 1
ATOM 5414 O O . ILE B 1 90 ? 20.688 15.32 31.109 1 78.5 90 ILE B O 1
ATOM 5418 N N . LEU B 1 91 ? 21.969 14.234 29.578 1 78.25 91 LEU B N 1
ATOM 5419 C CA . LEU B 1 91 ? 22.109 15.445 28.781 1 78.25 91 LEU B CA 1
ATOM 5420 C C . LEU B 1 91 ? 20.797 15.82 28.125 1 78.25 91 LEU B C 1
ATOM 5422 O O . LEU B 1 91 ? 20.516 17 27.891 1 78.25 91 LEU B O 1
ATOM 5426 N N . LYS B 1 92 ? 19.969 14.812 28.031 1 74 92 LYS B N 1
ATOM 5427 C CA . LYS B 1 92 ? 18.719 15.008 27.312 1 74 92 LYS B CA 1
ATOM 5428 C C . LYS B 1 92 ? 17.531 15.008 28.281 1 74 92 LYS B C 1
ATOM 5430 O O . LYS B 1 92 ? 16.391 15.289 27.891 1 74 92 LYS B O 1
ATOM 5435 N N . CYS B 1 93 ? 17.719 14.688 29.516 1 72.56 93 CYS B N 1
ATOM 5436 C CA . CYS B 1 93 ? 16.688 14.602 30.547 1 72.56 93 CYS B CA 1
ATOM 5437 C C . CYS B 1 93 ? 16.281 16 31 1 72.56 93 CYS B C 1
ATOM 5439 O O . CYS B 1 93 ? 17.062 16.703 31.625 1 72.56 93 CYS B O 1
ATOM 5441 N N . SER B 1 94 ? 15.203 16.469 30.656 1 68.81 94 SER B N 1
ATOM 5442 C CA . SER B 1 94 ? 14.711 17.812 30.953 1 68.81 94 SER B CA 1
ATOM 5443 C C . SER B 1 94 ? 14.469 18 32.438 1 68.81 94 SER B C 1
ATOM 5445 O O . SER B 1 94 ? 14.406 19.141 32.938 1 68.81 94 SER B O 1
ATOM 5447 N N . LEU B 1 95 ? 14.484 16.953 33.281 1 72 95 LEU B N 1
ATOM 5448 C CA . LEU B 1 95 ? 14.234 17.078 34.688 1 72 95 LEU B CA 1
ATOM 5449 C C . LEU B 1 95 ? 15.547 17.141 35.469 1 72 95 LEU B C 1
ATOM 5451 O O . LEU B 1 95 ? 15.547 17.406 36.688 1 72 95 LEU B O 1
ATOM 5455 N N . CYS B 1 96 ? 16.547 17.016 34.781 1 77.81 96 CYS B N 1
ATOM 5456 C CA . CYS B 1 96 ? 17.859 17.109 35.406 1 77.81 96 CYS B CA 1
ATOM 5457 C C . CYS B 1 96 ? 18.281 18.562 35.562 1 77.81 96 CYS B C 1
ATOM 5459 O O . CYS B 1 96 ? 18.172 19.359 34.625 1 77.81 96 CYS B O 1
ATOM 5461 N N . PRO B 1 97 ? 18.781 18.938 36.781 1 76.19 97 PRO B N 1
ATOM 5462 C CA . PRO B 1 97 ? 19.219 20.328 37 1 76.19 97 PRO B CA 1
ATOM 5463 C C . PRO B 1 97 ? 20.281 20.75 35.969 1 76.19 97 PRO B C 1
ATOM 5465 O O . PRO B 1 97 ? 21.141 19.953 35.594 1 76.19 97 PRO B O 1
ATOM 5468 N N . LYS B 1 98 ? 20.266 21.953 35.562 1 76.5 98 LYS B N 1
ATOM 5469 C CA . LYS B 1 98 ? 21.141 22.531 34.562 1 76.5 98 LYS B CA 1
ATOM 5470 C C . LYS B 1 98 ? 22.609 22.391 34.938 1 76.5 98 LYS B C 1
ATOM 5472 O O . LYS B 1 98 ? 23.469 22.172 34.094 1 76.5 98 LYS B O 1
ATOM 5477 N N . GLU B 1 99 ? 22.906 22.5 36.156 1 76.81 99 GLU B N 1
ATOM 5478 C CA . GLU B 1 99 ? 24.297 22.453 36.625 1 76.81 99 GLU B CA 1
ATOM 5479 C C . GLU B 1 99 ? 24.922 21.094 36.375 1 76.81 99 GLU B C 1
ATOM 5481 O O . GLU B 1 99 ? 26.078 21 35.969 1 76.81 99 GLU B O 1
ATOM 5486 N N . VAL B 1 100 ? 24.109 20.125 36.469 1 78.94 100 VAL B N 1
ATOM 5487 C CA . VAL B 1 100 ? 24.578 18.75 36.25 1 78.94 100 VAL B CA 1
ATOM 5488 C C . VAL B 1 100 ? 24.719 18.484 34.781 1 78.94 100 VAL B C 1
ATOM 5490 O O . VAL B 1 100 ? 25.734 17.922 34.344 1 78.94 100 VAL B O 1
ATOM 5493 N N . ARG B 1 101 ? 23.797 18.938 34.094 1 78.56 101 ARG B N 1
ATOM 5494 C CA . ARG B 1 101 ? 23.828 18.766 32.625 1 78.56 101 ARG B CA 1
ATOM 5495 C C . ARG B 1 101 ? 25.031 19.5 32.031 1 78.56 101 ARG B C 1
ATOM 5497 O O . ARG B 1 101 ? 25.734 18.953 31.188 1 78.56 101 ARG B O 1
ATOM 5504 N N . THR B 1 102 ? 25.234 20.672 32.5 1 77.31 102 THR B N 1
ATOM 5505 C CA . THR B 1 102 ? 26.359 21.469 32 1 77.31 102 THR B CA 1
ATOM 5506 C C . THR B 1 102 ? 27.688 20.812 32.344 1 77.31 102 THR B C 1
ATOM 5508 O O . THR B 1 102 ? 28.625 20.844 31.547 1 77.31 102 THR B O 1
ATOM 5511 N N . ALA B 1 103 ? 27.828 20.203 33.438 1 76.5 103 ALA B N 1
ATOM 5512 C CA . ALA B 1 103 ? 29.062 19.562 33.906 1 76.5 103 ALA B CA 1
ATOM 5513 C C . ALA B 1 103 ? 29.391 18.344 33.031 1 76.5 103 ALA B C 1
ATOM 5515 O O . ALA B 1 103 ? 30.531 18.141 32.656 1 76.5 103 ALA B O 1
ATOM 5516 N N . PHE B 1 104 ? 28.359 17.656 32.688 1 78.12 104 PHE B N 1
ATOM 5517 C CA . PHE B 1 104 ? 28.609 16.469 31.891 1 78.12 104 PHE B CA 1
ATOM 5518 C C . PHE B 1 104 ? 28.719 16.828 30.406 1 78.12 104 PHE B C 1
ATOM 5520 O O . PHE B 1 104 ? 29.391 16.141 29.641 1 78.12 104 PHE B O 1
ATOM 5527 N N . GLN B 1 105 ? 28.109 17.922 30.125 1 75.44 105 GLN B N 1
ATOM 5528 C CA . GLN B 1 105 ? 28.312 18.453 28.781 1 75.44 105 GLN B CA 1
ATOM 5529 C C . GLN B 1 105 ? 29.75 18.922 28.594 1 75.44 105 GLN B C 1
ATOM 5531 O O . GLN B 1 105 ? 30.344 18.703 27.531 1 75.44 105 GLN B O 1
ATOM 5536 N N . ALA B 1 106 ? 30.328 19.578 29.484 1 71.56 106 ALA B N 1
ATOM 5537 C CA . ALA B 1 106 ? 31.719 20 29.453 1 71.56 106 ALA B CA 1
ATOM 5538 C C . ALA B 1 106 ? 32.656 18.797 29.375 1 71.56 106 ALA B C 1
ATOM 5540 O O . ALA B 1 106 ? 33.688 18.859 28.688 1 71.56 106 ALA B O 1
ATOM 5541 N N . LEU B 1 107 ? 32.281 17.75 30 1 67.38 107 LEU B N 1
ATOM 5542 C CA . LEU B 1 107 ? 33.094 16.531 29.938 1 67.38 107 LEU B CA 1
ATOM 5543 C C . LEU B 1 107 ? 33 15.914 28.547 1 67.38 107 LEU B C 1
ATOM 5545 O O . LEU B 1 107 ? 34.031 15.43 28.031 1 67.38 107 LEU B O 1
ATOM 5549 N N . ARG B 1 108 ? 31.844 15.977 28 1 65.62 108 ARG B N 1
ATOM 5550 C CA . ARG B 1 108 ? 31.688 15.484 26.641 1 65.62 108 ARG B CA 1
ATOM 5551 C C . ARG B 1 108 ? 32.375 16.391 25.641 1 65.62 108 ARG B C 1
ATOM 5553 O O . ARG B 1 108 ? 33 15.914 24.672 1 65.62 108 ARG B O 1
ATOM 5560 N N . GLY B 1 109 ? 32.281 17.672 25.672 1 59.69 109 GLY B N 1
ATOM 5561 C CA . GLY B 1 109 ? 32.969 18.625 24.828 1 59.69 109 GLY B CA 1
ATOM 5562 C C . GLY B 1 109 ? 34.5 18.5 24.891 1 59.69 109 GLY B C 1
ATOM 5563 O O . GLY B 1 109 ? 35.156 18.641 23.875 1 59.69 109 GLY B O 1
ATOM 5564 N N . ALA B 1 110 ? 35.062 18.375 25.953 1 57.03 110 ALA B N 1
ATOM 5565 C CA . ALA B 1 110 ? 36.5 18.203 26.109 1 57.03 110 ALA B CA 1
ATOM 5566 C C . ALA B 1 110 ? 37 16.953 25.375 1 57.03 110 ALA B C 1
ATOM 5568 O O . ALA B 1 110 ? 38.062 16.953 24.797 1 57.03 110 ALA B O 1
ATOM 5569 N N . SER B 1 111 ? 36.219 16 25.359 1 53.5 111 SER B N 1
ATOM 5570 C CA . SER B 1 111 ? 36.562 14.805 24.594 1 53.5 111 SER B CA 1
ATOM 5571 C C . SER B 1 111 ? 36.344 15.023 23.109 1 53.5 111 SER B C 1
ATOM 5573 O O . SER B 1 111 ? 37.125 14.531 22.281 1 53.5 111 SER B O 1
ATOM 5575 N N . GLU B 1 112 ? 35.344 15.812 22.734 1 49.75 112 GLU B N 1
ATOM 5576 C CA . GLU B 1 112 ? 35.031 16.141 21.344 1 49.75 112 GLU B CA 1
ATOM 5577 C C . GLU B 1 112 ? 36.031 17.172 20.797 1 49.75 112 GLU B C 1
ATOM 5579 O O . GLU B 1 112 ? 36.406 17.141 19.625 1 49.75 112 GLU B O 1
ATOM 5584 N N . SER B 1 113 ? 36.469 18.203 21.406 1 49.25 113 SER B N 1
ATOM 5585 C CA . SER B 1 113 ? 37.5 19.141 20.953 1 49.25 113 SER B CA 1
ATOM 5586 C C . SER B 1 113 ? 38.781 18.422 20.562 1 49.25 113 SER B C 1
ATOM 5588 O O . SER B 1 113 ? 39.438 18.797 19.594 1 49.25 113 SER B O 1
ATOM 5590 N N . LYS B 1 114 ? 39.281 17.469 21.234 1 43.78 114 LYS B N 1
ATOM 5591 C CA . LYS B 1 114 ? 40.438 16.672 20.781 1 43.78 114 LYS B CA 1
ATOM 5592 C C . LYS B 1 114 ? 40.125 15.961 19.469 1 43.78 114 LYS B C 1
ATOM 5594 O O . LYS B 1 114 ? 41 15.828 18.609 1 43.78 114 LYS B O 1
ATOM 5599 N N . LYS B 1 115 ? 38.875 15.664 19.266 1 44.59 115 LYS B N 1
ATOM 5600 C CA . LYS B 1 115 ? 38.469 15.039 18 1 44.59 115 LYS B CA 1
ATOM 5601 C C . LYS B 1 115 ? 38.281 16.094 16.906 1 44.59 115 LYS B C 1
ATOM 5603 O O . LYS B 1 115 ? 38.531 15.828 15.734 1 44.59 115 LYS B O 1
ATOM 5608 N N . GLY B 1 116 ? 37.875 17.344 17.188 1 38.81 116 GLY B N 1
ATOM 5609 C CA . GLY B 1 116 ? 37.719 18.453 16.266 1 38.81 116 GLY B CA 1
ATOM 5610 C C . GLY B 1 116 ? 39.031 18.922 15.664 1 38.81 116 GLY B C 1
ATOM 5611 O O . GLY B 1 116 ? 39.094 19.234 14.469 1 38.81 116 GLY B O 1
ATOM 5612 N N . GLU B 1 117 ? 40.062 19.188 16.391 1 41 117 GLU B N 1
ATOM 5613 C CA . GLU B 1 117 ? 41.375 19.547 15.844 1 41 117 GLU B CA 1
ATOM 5614 C C . GLU B 1 117 ? 41.844 18.5 14.844 1 41 117 GLU B C 1
ATOM 5616 O O . GLU B 1 117 ? 42.469 18.828 13.828 1 41 117 GLU B O 1
ATOM 5621 N N . LYS B 1 118 ? 41.5 17.203 15.117 1 41.91 118 LYS B N 1
ATOM 5622 C CA . LYS B 1 118 ? 41.875 16.203 14.125 1 41.91 118 LYS B CA 1
ATOM 5623 C C . LYS B 1 118 ? 41 16.328 12.867 1 41.91 118 LYS B C 1
ATOM 5625 O O . LYS B 1 118 ? 41.5 16.125 11.758 1 41.91 118 LYS B O 1
ATOM 5630 N N . ARG B 1 119 ? 39.781 16.812 12.953 1 40.78 119 ARG B N 1
ATOM 5631 C CA . ARG B 1 119 ? 38.906 17.031 11.797 1 40.78 119 ARG B CA 1
ATOM 5632 C C . ARG B 1 119 ? 39.344 18.266 11.016 1 40.78 119 ARG B C 1
ATOM 5634 O O . ARG B 1 119 ? 39.312 18.281 9.789 1 40.78 119 ARG B O 1
ATOM 5641 N N . GLU B 1 120 ? 39.688 19.375 11.633 1 43.88 120 GLU B N 1
ATOM 5642 C CA . GLU B 1 120 ? 40.219 20.516 10.922 1 43.88 120 GLU B CA 1
ATOM 5643 C C . GLU B 1 120 ? 41.5 20.172 10.188 1 43.88 120 GLU B C 1
ATOM 5645 O O . GLU B 1 120 ? 41.719 20.594 9.055 1 43.88 120 GLU B O 1
ATOM 5650 N N . ALA B 1 121 ? 42.375 19.469 10.844 1 41.44 121 ALA B N 1
ATOM 5651 C CA . ALA B 1 121 ? 43.562 19.016 10.164 1 41.44 121 ALA B CA 1
ATOM 5652 C C . ALA B 1 121 ? 43.25 18.078 9.016 1 41.44 121 ALA B C 1
ATOM 5654 O O . ALA B 1 121 ? 43.875 18.125 7.961 1 41.44 121 ALA B O 1
ATOM 5655 N N . GLU B 1 122 ? 42.156 17.25 9.141 1 42.16 122 GLU B N 1
ATOM 5656 C CA . GLU B 1 122 ? 41.719 16.359 8.086 1 42.16 122 GLU B CA 1
ATOM 5657 C C . GLU B 1 122 ? 41 17.125 6.977 1 42.16 122 GLU B C 1
ATOM 5659 O O . GLU B 1 122 ? 41.125 16.781 5.797 1 42.16 122 GLU B O 1
ATOM 5664 N N . ALA B 1 123 ? 40.344 18.266 7.219 1 44.09 123 ALA B N 1
ATOM 5665 C CA . ALA B 1 123 ? 39.719 19.141 6.207 1 44.09 123 ALA B CA 1
ATOM 5666 C C . ALA B 1 123 ? 40.812 19.828 5.375 1 44.09 123 ALA B C 1
ATOM 5668 O O . ALA B 1 123 ? 40.688 19.922 4.148 1 44.09 123 ALA B O 1
ATOM 5669 N N . VAL B 1 124 ? 41.781 20.438 6 1 47.41 124 VAL B N 1
ATOM 5670 C CA . VAL B 1 124 ? 42.906 21.062 5.289 1 47.41 124 VAL B CA 1
ATOM 5671 C C . VAL B 1 124 ? 43.656 20.016 4.48 1 47.41 124 VAL B C 1
ATOM 5673 O O . VAL B 1 124 ? 44.031 20.25 3.326 1 47.41 124 VAL B O 1
ATOM 5676 N N . ALA B 1 125 ? 43.781 18.797 5.031 1 39.12 125 ALA B N 1
ATOM 5677 C CA . ALA B 1 125 ? 44.438 17.719 4.312 1 39.12 125 ALA B CA 1
ATOM 5678 C C . ALA B 1 125 ? 43.562 17.219 3.154 1 39.12 125 ALA B C 1
ATOM 5680 O O . ALA B 1 125 ? 44.094 16.875 2.09 1 39.12 125 ALA B O 1
ATOM 5681 N N . GLU B 1 126 ? 42.25 17.281 3.287 1 41.31 126 GLU B N 1
ATOM 5682 C CA . GLU B 1 126 ? 41.344 16.938 2.209 1 41.31 126 GLU B CA 1
ATOM 5683 C C . GLU B 1 126 ? 41.406 17.969 1.086 1 41.31 126 GLU B C 1
ATOM 5685 O O . GLU B 1 126 ? 41.344 17.625 -0.094 1 41.31 126 GLU B O 1
ATOM 5690 N N . GLU B 1 127 ? 41.469 19.297 1.41 1 43.62 127 GLU B N 1
ATOM 5691 C CA . GLU B 1 127 ? 41.656 20.344 0.409 1 43.62 127 GLU B CA 1
ATOM 5692 C C . GLU B 1 127 ? 42.969 20.156 -0.349 1 43.62 127 GLU B C 1
ATOM 5694 O O . GLU B 1 127 ? 43 20.281 -1.574 1 43.62 127 GLU B O 1
ATOM 5699 N N . GLN B 1 128 ? 44.031 19.875 0.365 1 43.22 128 GLN B N 1
ATOM 5700 C CA . GLN B 1 128 ? 45.344 19.688 -0.275 1 43.22 128 GLN B CA 1
ATOM 5701 C C . GLN B 1 128 ? 45.375 18.391 -1.078 1 43.22 128 GLN B C 1
ATOM 5703 O O . GLN B 1 128 ? 45.969 18.328 -2.16 1 43.22 128 GLN B O 1
ATOM 5708 N N . ALA B 1 129 ? 44.656 17.375 -0.584 1 38.91 129 ALA B N 1
ATOM 5709 C CA . ALA B 1 129 ? 44.562 16.109 -1.288 1 38.91 129 ALA B CA 1
ATOM 5710 C C . ALA B 1 129 ? 43.688 16.234 -2.537 1 38.91 129 ALA B C 1
ATOM 5712 O O . ALA B 1 129 ? 43.969 15.625 -3.57 1 38.91 129 ALA B O 1
ATOM 5713 N N . GLN B 1 130 ? 42.656 17.062 -2.484 1 42.47 130 GLN B N 1
ATOM 5714 C CA . GLN B 1 130 ? 41.875 17.359 -3.676 1 42.47 130 GLN B CA 1
ATOM 5715 C C . GLN B 1 130 ? 42.719 18.062 -4.734 1 42.47 130 GLN B C 1
ATOM 5717 O O . GLN B 1 130 ? 42.594 17.781 -5.93 1 42.47 130 GLN B O 1
ATOM 5722 N N . MET B 1 131 ? 43.562 19.016 -4.297 1 44.03 131 MET B N 1
ATOM 5723 C CA . MET B 1 131 ? 44.406 19.719 -5.23 1 44.03 131 MET B CA 1
ATOM 5724 C C . MET B 1 131 ? 45.438 18.781 -5.863 1 44.03 131 MET B C 1
ATOM 5726 O O . MET B 1 131 ? 45.719 18.875 -7.059 1 44.03 131 MET B O 1
ATOM 5730 N N . GLU B 1 132 ? 46.031 17.938 -5.008 1 38.44 132 GLU B N 1
ATOM 5731 C CA . GLU B 1 132 ? 47.062 17.016 -5.52 1 38.44 132 GLU B CA 1
ATOM 5732 C C . GLU B 1 132 ? 46.406 15.922 -6.379 1 38.44 132 GLU B C 1
ATOM 5734 O O . GLU B 1 132 ? 46.969 15.523 -7.402 1 38.44 132 GLU B O 1
ATOM 5739 N N . LYS B 1 133 ? 45.188 15.5 -5.949 1 40.16 133 LYS B N 1
ATOM 5740 C CA . LYS B 1 133 ? 44.469 14.531 -6.754 1 40.16 133 LYS B CA 1
ATOM 5741 C C . LYS B 1 133 ? 44.062 15.125 -8.102 1 40.16 133 LYS B C 1
ATOM 5743 O O . LYS B 1 133 ? 44.094 14.438 -9.125 1 40.16 133 LYS B O 1
ATOM 5748 N N . ALA B 1 134 ? 43.781 16.422 -8.133 1 38.78 134 ALA B N 1
ATOM 5749 C CA . ALA B 1 134 ? 43.5 17.141 -9.375 1 38.78 134 ALA B CA 1
ATOM 5750 C C . ALA B 1 134 ? 44.719 17.156 -10.273 1 38.78 134 ALA B C 1
ATOM 5752 O O . ALA B 1 134 ? 44.625 16.984 -11.492 1 38.78 134 ALA B O 1
ATOM 5753 N N . ALA B 1 135 ? 45.906 17.5 -9.648 1 40.44 135 ALA B N 1
ATOM 5754 C CA . ALA B 1 135 ? 47.125 17.562 -10.43 1 40.44 135 ALA B CA 1
ATOM 5755 C C . ALA B 1 135 ? 47.5 16.203 -11 1 40.44 135 ALA B C 1
ATOM 5757 O O . ALA B 1 135 ? 47.938 16.094 -12.156 1 40.44 135 ALA B O 1
ATOM 5758 N N . HIS B 1 136 ? 47.469 15.18 -10.055 1 34.53 136 HIS B N 1
ATOM 5759 C CA . HIS B 1 136 ? 47.844 13.836 -10.484 1 34.53 136 HIS B CA 1
ATOM 5760 C C . HIS B 1 136 ? 46.875 13.289 -11.523 1 34.53 136 HIS B C 1
ATOM 5762 O O . HIS B 1 136 ? 47.281 12.508 -12.391 1 34.53 136 HIS B O 1
ATOM 5768 N N . ARG B 1 137 ? 45.594 13.664 -11.383 1 36.88 137 ARG B N 1
ATOM 5769 C CA . ARG B 1 137 ? 44.625 13.227 -12.375 1 36.88 137 ARG B CA 1
ATOM 5770 C C . ARG B 1 137 ? 44.938 13.812 -13.75 1 36.88 137 ARG B C 1
ATOM 5772 O O . ARG B 1 137 ? 44.625 13.219 -14.773 1 36.88 137 ARG B O 1
ATOM 5779 N N . ARG B 1 138 ? 45.594 14.953 -13.781 1 36.66 138 ARG B N 1
ATOM 5780 C CA . ARG B 1 138 ? 45.969 15.578 -15.047 1 36.66 138 ARG B CA 1
ATOM 5781 C C . ARG B 1 138 ? 46.969 14.711 -15.797 1 36.66 138 ARG B C 1
ATOM 5783 O O . ARG B 1 138 ? 46.875 14.531 -17.016 1 36.66 138 ARG B O 1
ATOM 5790 N N . GLN B 1 139 ? 48.188 14.477 -15.211 1 34.97 139 GLN B N 1
ATOM 5791 C CA . GLN B 1 139 ? 49.281 13.891 -15.961 1 34.97 139 GLN B CA 1
ATOM 5792 C C . GLN B 1 139 ? 48.938 12.516 -16.5 1 34.97 139 GLN B C 1
ATOM 5794 O O . GLN B 1 139 ? 49.281 12.18 -17.641 1 34.97 139 GLN B O 1
ATOM 5799 N N . GLN B 1 140 ? 48.344 11.703 -15.695 1 35.5 140 GLN B N 1
ATOM 5800 C CA . GLN B 1 140 ? 48.219 10.305 -16.078 1 35.5 140 GLN B CA 1
ATOM 5801 C C . GLN B 1 140 ? 47.156 10.133 -17.172 1 35.5 140 GLN B C 1
ATOM 5803 O O . GLN B 1 140 ? 47.094 9.086 -17.828 1 35.5 140 GLN B O 1
ATOM 5808 N N . LEU B 1 141 ? 46.312 11.148 -17.406 1 33.53 141 LEU B N 1
ATOM 5809 C CA . LEU B 1 141 ? 45.375 11.172 -18.516 1 33.53 141 LEU B CA 1
ATOM 5810 C C . LEU B 1 141 ? 46.094 11.367 -19.844 1 33.53 141 LEU B C 1
ATOM 5812 O O . LEU B 1 141 ? 45.469 11.328 -20.906 1 33.53 141 LEU B O 1
ATOM 5816 N N . MET B 1 142 ? 47.156 11.859 -20.016 1 31.81 142 MET B N 1
ATOM 5817 C CA . MET B 1 142 ? 47.719 12.242 -21.312 1 31.81 142 MET B CA 1
ATOM 5818 C C . MET B 1 142 ? 47.688 11.07 -22.281 1 31.81 142 MET B C 1
ATOM 5820 O O . MET B 1 142 ? 47.281 11.219 -23.438 1 31.81 142 MET B O 1
ATOM 5824 N N . LEU B 1 143 ? 48.781 10.547 -22.984 1 33.81 143 LEU B N 1
ATOM 5825 C CA . LEU B 1 143 ? 49.031 10.203 -24.375 1 33.81 143 LEU B CA 1
ATOM 5826 C C . LEU B 1 143 ? 48.344 8.906 -24.766 1 33.81 143 LEU B C 1
ATOM 5828 O O . LEU B 1 143 ? 47.656 8.844 -25.781 1 33.81 143 LEU B O 1
ATOM 5832 N N . LYS B 1 144 ? 49.062 7.816 -25.328 1 32.75 144 LYS B N 1
ATOM 5833 C CA . LYS B 1 144 ? 49.125 6.695 -26.25 1 32.75 144 LYS B CA 1
ATOM 5834 C C . LYS B 1 144 ? 48.156 5.586 -25.828 1 32.75 144 LYS B C 1
ATOM 5836 O O . LYS B 1 144 ? 47.469 4.992 -26.672 1 32.75 144 LYS B O 1
ATOM 5841 N N . GLN B 1 145 ? 48.281 4.836 -24.672 1 34.91 145 GLN B N 1
ATOM 5842 C CA . GLN B 1 145 ? 47.938 3.754 -23.766 1 34.91 145 GLN B CA 1
ATOM 5843 C C . GLN B 1 145 ? 46.531 3.953 -23.203 1 34.91 145 GLN B C 1
ATOM 5845 O O . GLN B 1 145 ? 46.125 3.275 -22.25 1 34.91 145 GLN B O 1
ATOM 5850 N N . GLN B 1 146 ? 45.594 4.641 -23.5 1 37.81 146 GLN B N 1
ATOM 5851 C CA . GLN B 1 146 ? 44.406 5.48 -23.5 1 37.81 146 GLN B CA 1
ATOM 5852 C C . GLN B 1 146 ? 43.25 4.793 -24.219 1 37.81 146 GLN B C 1
ATOM 5854 O O . GLN B 1 146 ? 42.094 4.863 -23.781 1 37.81 146 GLN B O 1
ATOM 5859 N N . CYS B 1 147 ? 43.469 4.441 -25.5 1 36.69 147 CYS B N 1
ATOM 5860 C CA . CYS B 1 147 ? 42.469 3.766 -26.281 1 36.69 147 CYS B CA 1
ATOM 5861 C C . CYS B 1 147 ? 42 2.482 -25.609 1 36.69 147 CYS B C 1
ATOM 5863 O O . CYS B 1 147 ? 40.812 2.174 -25.578 1 36.69 147 CYS B O 1
ATOM 5865 N N . ILE B 1 148 ? 42.969 1.563 -25.438 1 39.81 148 ILE B N 1
ATOM 5866 C CA . ILE B 1 148 ? 42.688 0.305 -24.766 1 39.81 148 ILE B CA 1
ATOM 5867 C C . ILE B 1 148 ? 42.031 0.587 -23.406 1 39.81 148 ILE B C 1
ATOM 5869 O O . ILE B 1 148 ? 41.25 -0.206 -22.922 1 39.81 148 ILE B O 1
ATOM 5873 N N . ARG B 1 149 ? 42.5 1.55 -22.703 1 41.84 149 ARG B N 1
ATOM 5874 C CA . ARG B 1 149 ? 42 2.018 -21.406 1 41.84 149 ARG B CA 1
ATOM 5875 C C . ARG B 1 149 ? 40.594 2.549 -21.516 1 41.84 149 ARG B C 1
ATOM 5877 O O . ARG B 1 149 ? 39.781 2.357 -20.609 1 41.84 149 ARG B O 1
ATOM 5884 N N . VAL B 1 150 ? 40.312 3.238 -22.609 1 48.03 150 VAL B N 1
ATOM 5885 C CA . VAL B 1 150 ? 38.969 3.748 -22.844 1 48.03 150 VAL B CA 1
ATOM 5886 C C . VAL B 1 150 ? 38 2.58 -22.984 1 48.03 150 VAL B C 1
ATOM 5888 O O . VAL B 1 150 ? 36.906 2.623 -22.438 1 48.03 150 VAL B O 1
ATOM 5891 N N . GLY B 1 151 ? 38.438 1.583 -23.891 1 47.28 151 GLY B N 1
ATOM 5892 C CA . GLY B 1 151 ? 37.594 0.416 -24.062 1 47.28 151 GLY B CA 1
ATOM 5893 C C . GLY B 1 151 ? 37.344 -0.317 -22.75 1 47.28 151 GLY B C 1
ATOM 5894 O O . GLY B 1 151 ? 36.188 -0.733 -22.484 1 47.28 151 GLY B O 1
ATOM 5895 N N . LEU B 1 152 ? 38.469 -0.632 -22.062 1 49.84 152 LEU B N 1
ATOM 5896 C CA . LEU B 1 152 ? 38.375 -1.274 -20.75 1 49.84 152 LEU B CA 1
ATOM 5897 C C . LEU B 1 152 ? 37.562 -0.407 -19.797 1 49.84 152 LEU B C 1
ATOM 5899 O O . LEU B 1 152 ? 36.781 -0.923 -18.984 1 49.84 152 LEU B O 1
ATOM 5903 N N . GLN B 1 153 ? 37.875 0.863 -19.906 1 60.22 153 GLN B N 1
ATOM 5904 C CA . GLN B 1 153 ? 37.156 1.812 -19.062 1 60.22 153 GLN B CA 1
ATOM 5905 C C . GLN B 1 153 ? 35.656 1.807 -19.344 1 60.22 153 GLN B C 1
ATOM 5907 O O . GLN B 1 153 ? 34.844 1.871 -18.422 1 60.22 153 GLN B O 1
ATOM 5912 N N . ASN B 1 154 ? 35.438 1.617 -20.734 1 71.75 154 ASN B N 1
ATOM 5913 C CA . ASN B 1 154 ? 34.031 1.586 -21.094 1 71.75 154 ASN B CA 1
ATOM 5914 C C . ASN B 1 154 ? 33.344 0.296 -20.641 1 71.75 154 ASN B C 1
ATOM 5916 O O . ASN B 1 154 ? 32.188 0.311 -20.219 1 71.75 154 ASN B O 1
ATOM 5920 N N . SER B 1 155 ? 34.25 -0.728 -20.641 1 79 155 SER B N 1
ATOM 5921 C CA . SER B 1 155 ? 33.688 -2.008 -20.219 1 79 155 SER B CA 1
ATOM 5922 C C . SER B 1 155 ? 33.438 -2.031 -18.719 1 79 155 SER B C 1
ATOM 5924 O O . SER B 1 155 ? 32.406 -2.557 -18.266 1 79 155 SER B O 1
ATOM 5926 N N . GLU B 1 156 ? 34.375 -1.445 -18.016 1 85.56 156 GLU B N 1
ATOM 5927 C CA . GLU B 1 156 ? 34.219 -1.406 -16.562 1 85.56 156 GLU B CA 1
ATOM 5928 C C . GLU B 1 156 ? 33.062 -0.476 -16.172 1 85.56 156 GLU B C 1
ATOM 5930 O O . GLU B 1 156 ? 32.344 -0.758 -15.219 1 85.56 156 GLU B O 1
ATOM 5935 N N . ALA B 1 157 ? 32.969 0.575 -16.875 1 89.5 157 ALA B N 1
ATOM 5936 C CA . ALA B 1 157 ? 31.875 1.492 -16.625 1 89.5 157 ALA B CA 1
ATOM 5937 C C . ALA B 1 157 ? 30.531 0.821 -16.922 1 89.5 157 ALA B C 1
ATOM 5939 O O . ALA B 1 157 ? 29.578 0.981 -16.172 1 89.5 157 ALA B O 1
ATOM 5940 N N . HIS B 1 158 ? 30.594 0.121 -17.969 1 91.19 158 HIS B N 1
ATOM 5941 C CA . HIS B 1 158 ? 29.375 -0.589 -18.344 1 91.19 158 HIS B CA 1
ATOM 5942 C C . HIS B 1 158 ? 29.031 -1.686 -17.344 1 91.19 158 HIS B C 1
ATOM 5944 O O . HIS B 1 158 ? 27.875 -1.895 -17.016 1 91.19 158 HIS B O 1
ATOM 5950 N N . ALA B 1 159 ? 30.016 -2.328 -16.891 1 91.25 159 ALA B N 1
ATOM 5951 C CA . ALA B 1 159 ? 29.812 -3.355 -15.867 1 91.25 159 ALA B CA 1
ATOM 5952 C C . ALA B 1 159 ? 29.219 -2.756 -14.594 1 91.25 159 ALA B C 1
ATOM 5954 O O . ALA B 1 159 ? 28.359 -3.375 -13.953 1 91.25 159 ALA B O 1
ATOM 5955 N N . ALA B 1 160 ? 29.656 -1.636 -14.289 1 93.06 160 ALA B N 1
ATOM 5956 C CA . ALA B 1 160 ? 29.109 -0.938 -13.125 1 93.06 160 ALA B CA 1
ATOM 5957 C C . ALA B 1 160 ? 27.656 -0.553 -13.352 1 93.06 160 ALA B C 1
ATOM 5959 O O . ALA B 1 160 ? 26.812 -0.71 -12.461 1 93.06 160 ALA B O 1
ATOM 5960 N N . ASP B 1 161 ? 27.375 -0.142 -14.539 1 94.38 161 ASP B N 1
ATOM 5961 C CA . ASP B 1 161 ? 26 0.21 -14.891 1 94.38 161 ASP B CA 1
ATOM 5962 C C . ASP B 1 161 ? 25.078 -0.995 -14.758 1 94.38 161 ASP B C 1
ATOM 5964 O O . ASP B 1 161 ? 23.984 -0.885 -14.195 1 94.38 161 ASP B O 1
ATOM 5968 N N . ILE B 1 162 ? 25.516 -2.07 -15.188 1 93.44 162 ILE B N 1
ATOM 5969 C CA . ILE B 1 162 ? 24.719 -3.291 -15.164 1 93.44 162 ILE B CA 1
ATOM 5970 C C . ILE B 1 162 ? 24.531 -3.75 -13.719 1 93.44 162 ILE B C 1
ATOM 5972 O O . ILE B 1 162 ? 23.422 -4.16 -13.336 1 93.44 162 ILE B O 1
ATOM 5976 N N . ALA B 1 163 ? 25.547 -3.662 -13 1 92.88 163 ALA B N 1
ATOM 5977 C CA . ALA B 1 163 ? 25.469 -4.074 -11.602 1 92.88 163 ALA B CA 1
ATOM 5978 C C . ALA B 1 163 ? 24.5 -3.184 -10.828 1 92.88 163 ALA B C 1
ATOM 5980 O O . ALA B 1 163 ? 23.703 -3.672 -10.016 1 92.88 163 ALA B O 1
ATOM 5981 N N . ILE B 1 164 ? 24.562 -1.956 -11.086 1 94.12 164 ILE B N 1
ATOM 5982 C CA . ILE B 1 164 ? 23.641 -1 -10.477 1 94.12 164 ILE B CA 1
ATOM 5983 C C . ILE B 1 164 ? 22.203 -1.31 -10.906 1 94.12 164 ILE B C 1
ATOM 5985 O O . ILE B 1 164 ? 21.297 -1.348 -10.07 1 94.12 164 ILE B O 1
ATOM 5989 N N . ALA B 1 165 ? 22.062 -1.517 -12.125 1 94.38 165 ALA B N 1
ATOM 5990 C CA . ALA B 1 165 ? 20.734 -1.819 -12.672 1 94.38 165 ALA B CA 1
ATOM 5991 C C . ALA B 1 165 ? 20.156 -3.072 -12.023 1 94.38 165 ALA B C 1
ATOM 5993 O O . ALA B 1 165 ? 19 -3.072 -11.586 1 94.38 165 ALA B O 1
ATOM 5994 N N . ASN B 1 166 ? 20.922 -4.051 -11.883 1 92.31 166 ASN B N 1
ATOM 5995 C CA . ASN B 1 166 ? 20.453 -5.301 -11.281 1 92.31 166 ASN B CA 1
ATOM 5996 C C . ASN B 1 166 ? 20.047 -5.102 -9.82 1 92.31 166 ASN B C 1
ATOM 5998 O O . ASN B 1 166 ? 19.078 -5.695 -9.359 1 92.31 166 ASN B O 1
ATOM 6002 N N . PHE B 1 167 ? 20.781 -4.305 -9.141 1 91.81 167 PHE B N 1
ATOM 6003 C CA . PHE B 1 167 ? 20.438 -4.012 -7.75 1 91.81 167 PHE B CA 1
ATOM 6004 C C . PHE B 1 167 ? 19.109 -3.277 -7.656 1 91.81 167 PHE B C 1
ATOM 6006 O O . PHE B 1 167 ? 18.281 -3.598 -6.809 1 91.81 167 PHE B O 1
ATOM 6013 N N . PHE B 1 168 ? 18.875 -2.297 -8.547 1 93.25 168 PHE B N 1
ATOM 6014 C CA . PHE B 1 168 ? 17.641 -1.525 -8.594 1 93.25 168 PHE B CA 1
ATOM 6015 C C . PHE B 1 168 ? 16.453 -2.424 -8.922 1 93.25 168 PHE B C 1
ATOM 6017 O O . PHE B 1 168 ? 15.438 -2.396 -8.227 1 93.25 168 PHE B O 1
ATOM 6024 N N . TYR B 1 169 ? 16.688 -3.275 -9.883 1 91.62 169 TYR B N 1
ATOM 6025 C CA . TYR B 1 169 ? 15.578 -4.086 -10.375 1 91.62 169 TYR B CA 1
ATOM 6026 C C . TYR B 1 169 ? 15.219 -5.18 -9.383 1 91.62 169 TYR B C 1
ATOM 6028 O O . TYR B 1 169 ? 14.039 -5.426 -9.117 1 91.62 169 TYR B O 1
ATOM 6036 N N . ALA B 1 170 ? 16.188 -5.816 -8.797 1 88.25 170 ALA B N 1
ATOM 6037 C CA . ALA B 1 170 ? 15.969 -6.93 -7.879 1 88.25 170 ALA B CA 1
ATOM 6038 C C . ALA B 1 170 ? 15.266 -6.461 -6.605 1 88.25 170 ALA B C 1
ATOM 6040 O O . ALA B 1 170 ? 14.492 -7.211 -6 1 88.25 170 ALA B O 1
ATOM 6041 N N . ASN B 1 171 ? 15.5 -5.227 -6.285 1 90.38 171 ASN B N 1
ATOM 6042 C CA . ASN B 1 171 ? 14.93 -4.719 -5.039 1 90.38 171 ASN B CA 1
ATOM 6043 C C . ASN B 1 171 ? 13.797 -3.738 -5.301 1 90.38 171 ASN B C 1
ATOM 6045 O O . ASN B 1 171 ? 13.352 -3.037 -4.387 1 90.38 171 ASN B O 1
ATOM 6049 N N . ALA B 1 172 ? 13.438 -3.602 -6.52 1 90.38 172 ALA B N 1
ATOM 6050 C CA . ALA B 1 172 ? 12.336 -2.732 -6.93 1 90.38 172 ALA B CA 1
ATOM 6051 C C . ALA B 1 172 ? 12.555 -1.301 -6.453 1 90.38 172 ALA B C 1
ATOM 6053 O O . ALA B 1 172 ? 11.641 -0.668 -5.918 1 90.38 172 ALA B O 1
ATOM 6054 N N . ILE B 1 173 ? 13.711 -0.851 -6.473 1 90.62 173 ILE B N 1
ATOM 6055 C CA . ILE B 1 173 ? 14.023 0.536 -6.137 1 90.62 173 ILE B CA 1
ATOM 6056 C C . ILE B 1 173 ? 13.492 1.46 -7.23 1 90.62 173 ILE B C 1
ATOM 6058 O O . ILE B 1 173 ? 13.773 1.262 -8.414 1 90.62 173 ILE B O 1
ATOM 6062 N N . PRO B 1 174 ? 12.75 2.469 -6.875 1 91.12 174 PRO B N 1
ATOM 6063 C CA . PRO B 1 174 ? 12.25 3.379 -7.906 1 91.12 174 PRO B CA 1
ATOM 6064 C C . PRO B 1 174 ? 13.367 4.062 -8.688 1 91.12 174 PRO B C 1
ATOM 6066 O O . PRO B 1 174 ? 14.391 4.434 -8.109 1 91.12 174 PRO B O 1
ATOM 6069 N N . PHE B 1 175 ? 13.156 4.297 -9.945 1 90.69 175 PHE B N 1
ATOM 6070 C CA . PHE B 1 175 ? 14.172 4.902 -10.797 1 90.69 175 PHE B CA 1
ATOM 6071 C C . PHE B 1 175 ? 14.438 6.344 -10.391 1 90.69 175 PHE B C 1
ATOM 6073 O O . PHE B 1 175 ? 15.516 6.879 -10.641 1 90.69 175 PHE B O 1
ATOM 6080 N N . SER B 1 176 ? 13.492 6.953 -9.758 1 87.94 176 SER B N 1
ATOM 6081 C CA . SER B 1 176 ? 13.617 8.336 -9.32 1 87.94 176 SER B CA 1
ATOM 6082 C C . SER B 1 176 ? 14.711 8.492 -8.266 1 87.94 176 SER B C 1
ATOM 6084 O O . SER B 1 176 ? 15.211 9.594 -8.039 1 87.94 176 SER B O 1
ATOM 6086 N N . ALA B 1 177 ? 14.977 7.371 -7.562 1 89.94 177 ALA B N 1
ATOM 6087 C CA . ALA B 1 177 ? 16.047 7.402 -6.57 1 89.94 177 ALA B CA 1
ATOM 6088 C C . ALA B 1 177 ? 17.375 7.777 -7.211 1 89.94 177 ALA B C 1
ATOM 6090 O O . ALA B 1 177 ? 18.297 8.219 -6.523 1 89.94 177 ALA B O 1
ATOM 6091 N N . ALA B 1 178 ? 17.516 7.633 -8.594 1 89.19 178 ALA B N 1
ATOM 6092 C CA . ALA B 1 178 ? 18.75 7.938 -9.305 1 89.19 178 ALA B CA 1
ATOM 6093 C C . ALA B 1 178 ? 18.734 9.359 -9.844 1 89.19 178 ALA B C 1
ATOM 6095 O O . ALA B 1 178 ? 19.734 9.828 -10.414 1 89.19 178 ALA B O 1
ATOM 6096 N N . SER B 1 179 ? 17.688 10.133 -9.891 1 76.56 179 SER B N 1
ATOM 6097 C CA . SER B 1 179 ? 17.641 11.453 -10.516 1 76.56 179 SER B CA 1
ATOM 6098 C C . SER B 1 179 ? 17.328 12.539 -9.484 1 76.56 179 SER B C 1
ATOM 6100 O O . SER B 1 179 ? 17.828 13.664 -9.602 1 76.56 179 SER B O 1
ATOM 6102 N N . THR B 1 180 ? 16.312 12.602 -8.758 1 60.69 180 THR B N 1
ATOM 6103 C CA . THR B 1 180 ? 15.805 13.75 -8.023 1 60.69 180 THR B CA 1
ATOM 6104 C C . THR B 1 180 ? 16.844 14.273 -7.035 1 60.69 180 THR B C 1
ATOM 6106 O O . THR B 1 180 ? 18.016 13.922 -7.129 1 60.69 180 THR B O 1
ATOM 6109 N N . GLU B 1 181 ? 16.484 15.195 -6.176 1 61.25 181 GLU B N 1
ATOM 6110 C CA . GLU B 1 181 ? 17.281 15.602 -5.023 1 61.25 181 GLU B CA 1
ATOM 6111 C C . GLU B 1 181 ? 18.031 14.422 -4.418 1 61.25 181 GLU B C 1
ATOM 6113 O O . GLU B 1 181 ? 19.172 14.562 -3.965 1 61.25 181 GLU B O 1
ATOM 6118 N N . SER B 1 182 ? 17.469 13.352 -4.746 1 55.09 182 SER B N 1
ATOM 6119 C CA . SER B 1 182 ? 18.047 12.078 -4.332 1 55.09 182 SER B CA 1
ATOM 6120 C C . SER B 1 182 ? 19.25 11.703 -5.191 1 55.09 182 SER B C 1
ATOM 6122 O O . SER B 1 182 ? 20.141 10.977 -4.742 1 55.09 182 SER B O 1
ATOM 6124 N N . GLU B 1 183 ? 19.312 12.359 -6.309 1 63.19 183 GLU B N 1
ATOM 6125 C CA . GLU B 1 183 ? 20.438 12.156 -7.215 1 63.19 183 GLU B CA 1
ATOM 6126 C C . GLU B 1 183 ? 21.75 12.594 -6.566 1 63.19 183 GLU B C 1
ATOM 6128 O O . GLU B 1 183 ? 22.781 11.938 -6.734 1 63.19 183 GLU B O 1
ATOM 6133 N N . ALA B 1 184 ? 21.469 13.641 -5.793 1 76.44 184 ALA B N 1
ATOM 6134 C CA . ALA B 1 184 ? 22.688 14.109 -5.113 1 76.44 184 ALA B CA 1
ATOM 6135 C C . ALA B 1 184 ? 23.203 13.062 -4.133 1 76.44 184 ALA B C 1
ATOM 6137 O O . ALA B 1 184 ? 24.406 12.812 -4.055 1 76.44 184 ALA B O 1
ATOM 6138 N N . LEU B 1 185 ? 22.219 12.359 -3.58 1 88.25 185 LEU B N 1
ATOM 6139 C CA . LEU B 1 185 ? 22.625 11.359 -2.604 1 88.25 185 LEU B CA 1
ATOM 6140 C C . LEU B 1 185 ? 23.172 10.109 -3.297 1 88.25 185 LEU B C 1
ATOM 6142 O O . LEU B 1 185 ? 24.109 9.484 -2.805 1 88.25 185 LEU B O 1
ATOM 6146 N N . PHE B 1 186 ? 22.562 9.82 -4.445 1 91.62 186 PHE B N 1
ATOM 6147 C CA . PHE B 1 186 ? 23.031 8.672 -5.219 1 91.62 186 PHE B CA 1
ATOM 6148 C C . PHE B 1 186 ? 24.422 8.914 -5.758 1 91.62 186 PHE B C 1
ATOM 6150 O O . PHE B 1 186 ? 25.297 8.047 -5.645 1 91.62 186 PHE B O 1
ATOM 6157 N N . ARG B 1 187 ? 24.609 10.031 -6.293 1 89.88 187 ARG B N 1
ATOM 6158 C CA . ARG B 1 187 ? 25.922 10.398 -6.82 1 89.88 187 ARG B CA 1
ATOM 6159 C C . ARG B 1 187 ? 26.953 10.461 -5.703 1 89.88 187 ARG B C 1
ATOM 6161 O O . ARG B 1 187 ? 28.109 10.039 -5.891 1 89.88 187 ARG B O 1
ATOM 6168 N N . LYS B 1 188 ? 26.531 10.977 -4.582 1 90 188 LYS B N 1
ATOM 6169 C CA . LYS B 1 188 ? 27.422 11.047 -3.432 1 90 188 LYS B CA 1
ATOM 6170 C C . LYS B 1 188 ? 27.812 9.648 -2.963 1 90 188 LYS B C 1
ATOM 6172 O O . LYS B 1 188 ? 28.953 9.414 -2.57 1 90 188 LYS B O 1
ATOM 6177 N N . MET B 1 189 ? 26.859 8.766 -2.977 1 93 189 MET B N 1
ATOM 6178 C CA . MET B 1 189 ? 27.141 7.383 -2.588 1 93 189 MET B CA 1
ATOM 6179 C C . MET B 1 189 ? 28.156 6.746 -3.535 1 93 189 MET B C 1
ATOM 6181 O O . MET B 1 189 ? 29.125 6.145 -3.09 1 93 189 MET B O 1
ATOM 6185 N N . VAL B 1 190 ? 27.938 6.91 -4.855 1 93.12 190 VAL B N 1
ATOM 6186 C CA . VAL B 1 190 ? 28.812 6.32 -5.859 1 93.12 190 VAL B CA 1
ATOM 6187 C C . VAL B 1 190 ? 30.219 6.902 -5.727 1 93.12 190 VAL B C 1
ATOM 6189 O O . VAL B 1 190 ? 31.219 6.164 -5.75 1 93.12 190 VAL B O 1
ATOM 6192 N N . SER B 1 191 ? 30.266 8.211 -5.527 1 90.5 191 SER B N 1
ATOM 6193 C CA . SER B 1 191 ? 31.562 8.875 -5.375 1 90.5 191 SER B CA 1
ATOM 6194 C C . SER B 1 191 ? 32.281 8.398 -4.117 1 90.5 191 SER B C 1
ATOM 6196 O O . SER B 1 191 ? 33.5 8.188 -4.133 1 90.5 191 SER B O 1
ATOM 6198 N N . ALA B 1 192 ? 31.547 8.242 -3.047 1 91.31 192 ALA B N 1
ATOM 6199 C CA . ALA B 1 192 ? 32.125 7.793 -1.784 1 91.31 192 ALA B CA 1
ATOM 6200 C C . ALA B 1 192 ? 32.625 6.359 -1.894 1 91.31 192 ALA B C 1
ATOM 6202 O O . ALA B 1 192 ? 33.688 6.023 -1.336 1 91.31 192 ALA B O 1
ATOM 6203 N N . ILE B 1 193 ? 31.922 5.512 -2.578 1 92.75 193 ILE B N 1
ATOM 6204 C CA . ILE B 1 193 ? 32.344 4.125 -2.77 1 92.75 193 ILE B CA 1
ATOM 6205 C C . ILE B 1 193 ? 33.594 4.078 -3.617 1 92.75 193 ILE B C 1
ATOM 6207 O O . ILE B 1 193 ? 34.531 3.303 -3.332 1 92.75 193 ILE B O 1
ATOM 6211 N N . LYS B 1 194 ? 33.656 4.887 -4.605 1 90.44 194 LYS B N 1
ATOM 6212 C CA . LYS B 1 194 ? 34.812 4.945 -5.477 1 90.44 194 LYS B CA 1
ATOM 6213 C C . LYS B 1 194 ? 36.062 5.355 -4.703 1 90.44 194 LYS B C 1
ATOM 6215 O O . LYS B 1 194 ? 37.156 4.871 -4.98 1 90.44 194 LYS B O 1
ATOM 6220 N N . SER B 1 195 ? 35.812 6.242 -3.74 1 87.75 195 SER B N 1
ATOM 6221 C CA . SER B 1 195 ? 36.938 6.785 -2.98 1 87.75 195 SER B CA 1
ATOM 6222 C C . SER B 1 195 ? 37.312 5.879 -1.812 1 87.75 195 SER B C 1
ATOM 6224 O O . SER B 1 195 ? 38.312 6.117 -1.125 1 87.75 195 SER B O 1
ATOM 6226 N N . ALA B 1 196 ? 36.562 4.871 -1.609 1 90.19 196 ALA B N 1
ATOM 6227 C CA . ALA B 1 196 ? 36.812 3.965 -0.493 1 90.19 196 ALA B CA 1
ATOM 6228 C C . ALA B 1 196 ? 38.062 3.125 -0.75 1 90.19 196 ALA B C 1
ATOM 6230 O O . ALA B 1 196 ? 38.5 2.961 -1.898 1 90.19 196 ALA B O 1
ATOM 6231 N N . PRO B 1 197 ? 38.625 2.676 0.358 1 86.88 197 PRO B N 1
ATOM 6232 C CA . PRO B 1 197 ? 39.844 1.879 0.195 1 86.88 197 PRO B CA 1
ATOM 6233 C C . PRO B 1 197 ? 39.594 0.566 -0.544 1 86.88 197 PRO B C 1
ATOM 6235 O O . PRO B 1 197 ? 38.469 0.137 -0.68 1 86.88 197 PRO B O 1
ATOM 6238 N N . ALA B 1 198 ? 40.781 0.022 -0.983 1 80.38 198 ALA B N 1
ATOM 6239 C CA . ALA B 1 198 ? 40.688 -1.271 -1.659 1 80.38 198 ALA B CA 1
ATOM 6240 C C . ALA B 1 198 ? 40.156 -2.35 -0.722 1 80.38 198 ALA B C 1
ATOM 6242 O O . ALA B 1 198 ? 40.5 -2.385 0.46 1 80.38 198 ALA B O 1
ATOM 6243 N N . GLY B 1 199 ? 39.281 -3.1 -0.963 1 80.81 199 GLY B N 1
ATOM 6244 C CA . GLY B 1 199 ? 38.719 -4.164 -0.15 1 80.81 199 GLY B CA 1
ATOM 6245 C C . GLY B 1 199 ? 37.531 -3.715 0.681 1 80.81 199 GLY B C 1
ATOM 6246 O O . GLY B 1 199 ? 37.156 -4.395 1.631 1 80.81 199 GLY B O 1
ATOM 6247 N N . TYR B 1 200 ? 37.188 -2.514 0.481 1 89.44 200 TYR B N 1
ATOM 6248 C CA . TYR B 1 200 ? 36.062 -1.959 1.194 1 89.44 200 TYR B CA 1
ATOM 6249 C C . TYR B 1 200 ? 34.875 -2.93 1.178 1 89.44 200 TYR B C 1
ATOM 6251 O O . TYR B 1 200 ? 34.531 -3.467 0.125 1 89.44 200 TYR B O 1
ATOM 6259 N N . ILE B 1 201 ? 34.438 -3.201 2.457 1 87.06 201 ILE B N 1
ATOM 6260 C CA . ILE B 1 201 ? 33.219 -4.023 2.609 1 87.06 201 ILE B CA 1
ATOM 6261 C C . ILE B 1 201 ? 32.031 -3.139 2.986 1 87.06 201 ILE B C 1
ATOM 6263 O O . ILE B 1 201 ? 32.062 -2.451 4.008 1 87.06 201 ILE B O 1
ATOM 6267 N N . PRO B 1 202 ? 31.031 -3.137 2.15 1 91.62 202 PRO B N 1
ATOM 6268 C CA . PRO B 1 202 ? 29.875 -2.293 2.449 1 91.62 202 PRO B CA 1
ATOM 6269 C C . PRO B 1 202 ? 29.125 -2.746 3.697 1 91.62 202 PRO B C 1
ATOM 6271 O O . PRO B 1 202 ? 29.25 -3.896 4.121 1 91.62 202 PRO B O 1
ATOM 6274 N N . PRO B 1 203 ? 28.391 -1.832 4.301 1 91.81 203 PRO B N 1
ATOM 6275 C CA . PRO B 1 203 ? 27.672 -2.17 5.523 1 91.81 203 PRO B CA 1
ATOM 6276 C C . PRO B 1 203 ? 26.547 -3.18 5.277 1 91.81 203 PRO B C 1
ATOM 6278 O O . PRO B 1 203 ? 25.906 -3.154 4.223 1 91.81 203 PRO B O 1
ATOM 6281 N N . ASN B 1 204 ? 26.328 -4.059 6.238 1 89.69 204 ASN B N 1
ATOM 6282 C CA . ASN B 1 204 ? 25.234 -5.02 6.18 1 89.69 204 ASN B CA 1
ATOM 6283 C C . ASN B 1 204 ? 23.969 -4.469 6.848 1 89.69 204 ASN B C 1
ATOM 6285 O O . ASN B 1 204 ? 23.953 -3.32 7.293 1 89.69 204 ASN B O 1
ATOM 6289 N N . HIS B 1 205 ? 22.922 -5.27 6.848 1 90.69 205 HIS B N 1
ATOM 6290 C CA . HIS B 1 205 ? 21.641 -4.824 7.379 1 90.69 205 HIS B CA 1
ATOM 6291 C C . HIS B 1 205 ? 21.75 -4.449 8.852 1 90.69 205 HIS B C 1
ATOM 6293 O O . HIS B 1 205 ? 21.094 -3.504 9.305 1 90.69 205 HIS B O 1
ATOM 6299 N N . LYS B 1 206 ? 22.562 -5.074 9.617 1 89 206 LYS B N 1
ATOM 6300 C CA . LYS B 1 206 ? 22.719 -4.797 11.039 1 89 206 LYS B CA 1
ATOM 6301 C C . LYS B 1 206 ? 23.375 -3.441 11.273 1 89 206 LYS B C 1
ATOM 6303 O O . LYS B 1 206 ? 22.922 -2.666 12.117 1 89 206 LYS B O 1
ATOM 6308 N N . LYS B 1 207 ? 24.406 -3.195 10.547 1 91.12 207 LYS B N 1
ATOM 6309 C CA . LYS B 1 207 ? 25.094 -1.916 10.664 1 91.12 207 LYS B CA 1
ATOM 6310 C C . LYS B 1 207 ? 24.203 -0.763 10.227 1 91.12 207 LYS B C 1
ATOM 6312 O O . LYS B 1 207 ? 24.203 0.301 10.852 1 91.12 207 LYS B O 1
ATOM 6317 N N . LEU B 1 208 ? 23.422 -0.944 9.164 1 93.44 208 LEU B N 1
ATOM 6318 C CA . LEU B 1 208 ? 22.531 0.078 8.633 1 93.44 208 LEU B CA 1
ATOM 6319 C C . LEU B 1 208 ? 21.406 0.38 9.625 1 93.44 208 LEU B C 1
ATOM 6321 O O . LEU B 1 208 ? 20.938 1.519 9.711 1 93.44 208 LEU B O 1
ATOM 6325 N N . SER B 1 209 ? 20.969 -0.641 10.398 1 92.81 209 SER B N 1
ATOM 6326 C CA . SER B 1 209 ? 19.812 -0.481 11.258 1 92.81 209 SER B CA 1
ATOM 6327 C C . SER B 1 209 ? 20.219 -0.078 12.672 1 92.81 209 SER B C 1
ATOM 6329 O O . SER B 1 209 ? 19.359 0.187 13.523 1 92.81 209 SER B O 1
ATOM 6331 N N . SER B 1 210 ? 21.484 0.039 12.992 1 92.19 210 SER B N 1
ATOM 6332 C CA . SER B 1 210 ? 21.906 0.306 14.359 1 92.19 210 SER B CA 1
ATOM 6333 C C . SER B 1 210 ? 22.859 1.491 14.422 1 92.19 210 SER B C 1
ATOM 6335 O O . SER B 1 210 ? 22.438 2.646 14.391 1 92.19 210 SER B O 1
ATOM 6337 N N . SER B 1 211 ? 24.172 1.206 14.281 1 90.94 211 SER B N 1
ATOM 6338 C CA . SER B 1 211 ? 25.188 2.225 14.531 1 90.94 211 SER B CA 1
ATOM 6339 C C . SER B 1 211 ? 25.094 3.354 13.516 1 90.94 211 SER B C 1
ATOM 6341 O O . SER B 1 211 ? 25.172 4.531 13.875 1 90.94 211 SER B O 1
ATOM 6343 N N . LEU B 1 212 ? 24.953 2.975 12.273 1 93.5 212 LEU B N 1
ATOM 6344 C CA . LEU B 1 212 ? 24.906 4.008 11.242 1 93.5 212 LEU B CA 1
ATOM 6345 C C . LEU B 1 212 ? 23.641 4.848 11.367 1 93.5 212 LEU B C 1
ATOM 6347 O O . LEU B 1 212 ? 23.656 6.043 11.078 1 93.5 212 LEU B O 1
ATOM 6351 N N . LEU B 1 213 ? 22.531 4.254 11.703 1 92.94 213 LEU B N 1
ATOM 6352 C CA . LEU B 1 213 ? 21.297 4.988 11.891 1 92.94 213 LEU B CA 1
ATOM 6353 C C . LEU B 1 213 ? 21.422 6.023 13 1 92.94 213 LEU B C 1
ATOM 6355 O O . LEU B 1 213 ? 21.016 7.176 12.836 1 92.94 213 LEU B O 1
ATOM 6359 N N . GLU B 1 214 ? 21.984 5.637 14.078 1 91.25 214 GLU B N 1
ATOM 6360 C CA . GLU B 1 214 ? 22.203 6.539 15.203 1 91.25 214 GLU B CA 1
ATOM 6361 C C . GLU B 1 214 ? 23.109 7.703 14.82 1 91.25 214 GLU B C 1
ATOM 6363 O O . GLU B 1 214 ? 22.859 8.852 15.188 1 91.25 214 GLU B O 1
ATOM 6368 N N . GLU B 1 215 ? 24.109 7.328 14.172 1 90.44 215 GLU B N 1
ATOM 6369 C CA . GLU B 1 215 ? 25.062 8.359 13.758 1 90.44 215 GLU B CA 1
ATOM 6370 C C . GLU B 1 215 ? 24.406 9.359 12.805 1 90.44 215 GLU B C 1
ATOM 6372 O O . GLU B 1 215 ? 24.547 10.57 12.969 1 90.44 215 GLU B O 1
ATOM 6377 N N . CYS B 1 216 ? 23.75 8.852 11.789 1 92.25 216 CYS B N 1
ATOM 6378 C CA . CYS B 1 216 ? 23.078 9.719 10.836 1 92.25 216 CYS B CA 1
ATOM 6379 C C . CYS B 1 216 ? 22 10.562 11.523 1 92.25 216 CYS B C 1
ATOM 6381 O O . CYS B 1 216 ? 21.797 11.727 11.164 1 92.25 216 CYS B O 1
ATOM 6383 N N . TYR B 1 217 ? 21.328 9.984 12.492 1 91.06 217 TYR B N 1
ATOM 6384 C CA . TYR B 1 217 ? 20.312 10.695 13.273 1 91.06 217 TYR B CA 1
ATOM 6385 C C . TYR B 1 217 ? 20.953 11.859 14.031 1 91.06 217 TYR B C 1
ATOM 6387 O O . TYR B 1 217 ? 20.422 12.977 14.016 1 91.06 217 TYR B O 1
ATOM 6395 N N . ASN B 1 218 ? 22.016 11.617 14.641 1 89.38 218 ASN B N 1
ATOM 6396 C CA . ASN B 1 218 ? 22.719 12.648 15.391 1 89.38 218 ASN B CA 1
ATOM 6397 C C . ASN B 1 218 ? 23.266 13.734 14.469 1 89.38 218 ASN B C 1
ATOM 6399 O O . ASN B 1 218 ? 23.219 14.922 14.82 1 89.38 218 ASN B O 1
ATOM 6403 N N . ASP B 1 219 ? 23.688 13.258 13.375 1 89.31 219 ASP B N 1
ATOM 6404 C CA . ASP B 1 219 ? 24.188 14.219 12.391 1 89.31 219 ASP B CA 1
ATOM 6405 C C . ASP B 1 219 ? 23.078 15.133 11.898 1 89.31 219 ASP B C 1
ATOM 6407 O O . ASP B 1 219 ? 23.281 16.328 11.68 1 89.31 219 ASP B O 1
ATOM 6411 N N . MET B 1 220 ? 22.016 14.625 11.68 1 87.69 220 MET B N 1
ATOM 6412 C CA . MET B 1 220 ? 20.875 15.406 11.258 1 87.69 220 MET B CA 1
ATOM 6413 C C . MET B 1 220 ? 20.531 16.484 12.281 1 87.69 220 MET B C 1
ATOM 6415 O O . MET B 1 220 ? 20.328 17.641 11.93 1 87.69 220 MET B O 1
ATOM 6419 N N . TRP B 1 221 ? 20.531 16.156 13.516 1 87.75 221 TRP B N 1
ATOM 6420 C CA . TRP B 1 221 ? 20.188 17.109 14.562 1 87.75 221 TRP B CA 1
ATOM 6421 C C . TRP B 1 221 ? 21.297 18.156 14.734 1 87.75 221 TRP B C 1
ATOM 6423 O O . TRP B 1 221 ? 21.031 19.312 15.047 1 87.75 221 TRP B O 1
ATOM 6433 N N . ALA B 1 222 ? 22.484 17.656 14.508 1 85.88 222 ALA B N 1
ATOM 6434 C CA . ALA B 1 222 ? 23.578 18.625 14.516 1 85.88 222 ALA B CA 1
ATOM 6435 C C . ALA B 1 222 ? 23.406 19.672 13.414 1 85.88 222 ALA B C 1
ATOM 6437 O O . ALA B 1 222 ? 23.656 20.859 13.625 1 85.88 222 ALA B O 1
ATOM 6438 N N . ASN B 1 223 ? 22.984 19.219 12.297 1 84.69 223 ASN B N 1
ATOM 6439 C CA . ASN B 1 223 ? 22.719 20.125 11.18 1 84.69 223 ASN B CA 1
ATOM 6440 C C . ASN B 1 223 ? 21.562 21.062 11.477 1 84.69 223 ASN B C 1
ATOM 6442 O O . ASN B 1 223 ? 21.594 22.234 11.094 1 84.69 223 ASN B O 1
ATOM 6446 N N . VAL B 1 224 ? 20.562 20.578 12.156 1 84 224 VAL B N 1
ATOM 6447 C CA . VAL B 1 224 ? 19.406 21.391 12.516 1 84 224 VAL B CA 1
ATOM 6448 C C . VAL B 1 224 ? 19.828 22.469 13.508 1 84 224 VAL B C 1
ATOM 6450 O O . VAL B 1 224 ? 19.438 23.625 13.359 1 84 224 VAL B O 1
ATOM 6453 N N . ARG B 1 225 ? 20.672 22.125 14.406 1 82.56 225 ARG B N 1
ATOM 6454 C CA . ARG B 1 225 ? 21.156 23.078 15.406 1 82.56 225 ARG B CA 1
ATOM 6455 C C . ARG B 1 225 ? 22.047 24.125 14.781 1 82.56 225 ARG B C 1
ATOM 6457 O O . ARG B 1 225 ? 22.031 25.297 15.188 1 82.56 225 ARG B O 1
ATOM 6464 N N . ALA B 1 226 ? 22.703 23.672 13.789 1 82.62 226 ALA B N 1
ATOM 6465 C CA . ALA B 1 226 ? 23.641 24.578 13.141 1 82.62 226 ALA B CA 1
ATOM 6466 C C . ALA B 1 226 ? 22.906 25.656 12.359 1 82.62 226 ALA B C 1
ATOM 6468 O O . ALA B 1 226 ? 23.453 26.75 12.141 1 82.62 226 ALA B O 1
ATOM 6469 N N . ARG B 1 227 ? 21.781 25.391 12.016 1 79.81 227 ARG B N 1
ATOM 6470 C CA . ARG B 1 227 ? 21 26.375 11.273 1 79.81 227 ARG B CA 1
ATOM 6471 C C . ARG B 1 227 ? 20.703 27.594 12.141 1 79.81 227 ARG B C 1
ATOM 6473 O O . ARG B 1 227 ? 20.531 28.7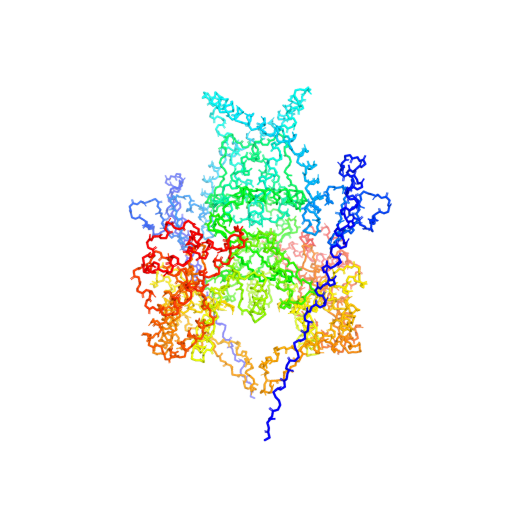03 11.617 1 79.81 227 ARG B O 1
ATOM 6480 N N . ASP B 1 228 ? 20.547 27.391 13.391 1 79.31 228 ASP B N 1
ATOM 6481 C CA . ASP B 1 228 ? 20.297 28.453 14.352 1 79.31 228 ASP B CA 1
ATOM 6482 C C . ASP B 1 228 ? 21.094 28.234 15.641 1 79.31 228 ASP B C 1
ATOM 6484 O O . ASP B 1 228 ? 20.516 28.062 16.719 1 79.31 228 ASP B O 1
ATOM 6488 N N . SER B 1 229 ? 22.391 28.219 15.516 1 76.44 229 SER B N 1
ATOM 6489 C CA . SER B 1 229 ? 23.312 27.844 16.578 1 76.44 229 SER B CA 1
ATOM 6490 C C . SER B 1 229 ? 23.172 28.766 17.781 1 76.44 229 SER B C 1
ATOM 6492 O O . SER B 1 229 ? 23.281 28.312 18.922 1 76.44 229 SER B O 1
ATOM 6494 N N . ASP B 1 230 ? 22.875 30 17.469 1 76.62 230 ASP B N 1
ATOM 6495 C CA . ASP B 1 230 ? 22.812 30.938 18.594 1 76.62 230 ASP B CA 1
ATOM 6496 C C . ASP B 1 230 ? 21.359 31.219 18.984 1 76.62 230 ASP B C 1
ATOM 6498 O O . ASP B 1 230 ? 21.094 32 19.891 1 76.62 230 ASP B O 1
ATOM 6502 N N . GLY B 1 231 ? 20.391 30.609 18.312 1 76.44 231 GLY B N 1
ATOM 6503 C CA . GLY B 1 231 ? 18.984 30.766 18.625 1 76.44 231 GLY B CA 1
ATOM 6504 C C . GLY B 1 231 ? 18.438 32.125 18.234 1 76.44 231 GLY B C 1
ATOM 6505 O O . GLY B 1 231 ? 17.312 32.469 18.578 1 76.44 231 GLY B O 1
ATOM 6506 N N . THR B 1 232 ? 19.172 32.844 17.516 1 76.19 232 THR B N 1
ATOM 6507 C CA . THR B 1 232 ? 18.812 34.219 17.188 1 76.19 232 THR B CA 1
ATOM 6508 C C . THR B 1 232 ? 17.672 34.25 16.172 1 76.19 232 THR B C 1
ATOM 6510 O O . THR B 1 232 ? 16.781 35.094 16.234 1 76.19 232 THR B O 1
ATOM 6513 N N . LEU B 1 233 ? 17.719 33.375 15.352 1 76.75 233 LEU B N 1
ATOM 6514 C CA . LEU B 1 233 ? 16.688 33.344 14.32 1 76.75 233 LEU B CA 1
ATOM 6515 C C . LEU B 1 233 ? 15.336 32.969 14.906 1 76.75 233 LEU B C 1
ATOM 6517 O O . LEU B 1 233 ? 14.312 33.562 14.578 1 76.75 233 LEU B O 1
ATOM 6521 N N . ALA B 1 234 ? 15.344 32 15.766 1 77.25 234 ALA B N 1
ATOM 6522 C CA . ALA B 1 234 ? 14.109 31.609 16.438 1 77.25 234 ALA B CA 1
ATOM 6523 C C . ALA B 1 234 ? 13.555 32.75 17.281 1 77.25 234 ALA B C 1
ATOM 6525 O O . ALA B 1 234 ? 12.336 32.938 17.359 1 77.25 234 ALA B O 1
ATOM 6526 N N . ALA B 1 235 ? 14.477 33.438 17.828 1 75.75 235 ALA B N 1
ATOM 6527 C CA . ALA B 1 235 ? 14.07 34.562 18.656 1 75.75 235 ALA B CA 1
ATOM 6528 C C . ALA B 1 235 ? 13.508 35.688 17.812 1 75.75 235 ALA B C 1
ATOM 6530 O O . ALA B 1 235 ? 12.57 36.375 18.219 1 75.75 235 ALA B O 1
ATOM 6531 N N . LYS B 1 236 ? 14.031 35.781 16.688 1 73.75 236 LYS B N 1
ATOM 6532 C CA . LYS B 1 236 ? 13.648 36.875 15.812 1 73.75 236 LYS B CA 1
ATOM 6533 C C . LYS B 1 236 ? 12.336 36.594 15.094 1 73.75 236 LYS B C 1
ATOM 6535 O O . LYS B 1 236 ? 11.445 37.438 15.016 1 73.75 236 LYS B O 1
ATOM 6540 N N . TYR B 1 237 ? 12.164 35.438 14.617 1 76.75 237 TYR B N 1
ATOM 6541 C CA . TYR B 1 237 ? 11.055 35.156 13.719 1 76.75 237 TYR B CA 1
ATOM 6542 C C . TYR B 1 237 ? 9.977 34.344 14.43 1 76.75 237 TYR B C 1
ATOM 6544 O O . TYR B 1 237 ? 8.82 34.312 13.992 1 76.75 237 TYR B O 1
ATOM 6552 N N . GLY B 1 238 ? 10.258 33.844 15.516 1 82.19 238 GLY B N 1
ATOM 6553 C CA . GLY B 1 238 ? 9.328 32.969 16.203 1 82.19 238 GLY B CA 1
ATOM 6554 C C . GLY B 1 238 ? 9.109 31.641 15.477 1 82.19 238 GLY B C 1
ATOM 6555 O O . GLY B 1 238 ? 9.75 31.375 14.453 1 82.19 238 GLY B O 1
ATOM 6556 N N . ALA B 1 239 ? 8.297 30.797 16.047 1 88.75 239 ALA B N 1
ATOM 6557 C CA . ALA B 1 239 ? 8.023 29.484 15.477 1 88.75 239 ALA B CA 1
ATOM 6558 C C . ALA B 1 239 ? 6.555 29.094 15.648 1 88.75 239 ALA B C 1
ATOM 6560 O O . ALA B 1 239 ? 5.891 29.578 16.578 1 88.75 239 ALA B O 1
ATOM 6561 N N . THR B 1 240 ? 6.113 28.344 14.656 1 91.56 240 THR B N 1
ATOM 6562 C CA . THR B 1 240 ? 4.789 27.734 14.75 1 91.56 240 THR B CA 1
ATOM 6563 C C . THR B 1 240 ? 4.895 26.281 15.195 1 91.56 240 THR B C 1
ATOM 6565 O O . THR B 1 240 ? 5.648 25.5 14.609 1 91.56 240 THR B O 1
ATOM 6568 N N . TYR B 1 241 ? 4.18 26.031 16.203 1 94.62 241 TYR B N 1
ATOM 6569 C CA . TYR B 1 241 ? 4.105 24.656 16.672 1 94.62 241 TYR B CA 1
ATOM 6570 C C . TYR B 1 241 ? 2.961 23.906 16 1 94.62 241 TYR B C 1
ATOM 6572 O O . TYR B 1 241 ? 1.813 24.359 16.031 1 94.62 241 TYR B O 1
ATOM 6580 N N . VAL B 1 242 ? 3.301 22.781 15.383 1 93.94 242 VAL B N 1
ATOM 6581 C CA . VAL B 1 242 ? 2.295 21.953 14.719 1 93.94 242 VAL B CA 1
ATOM 6582 C C . VAL B 1 242 ? 2.283 20.547 15.32 1 93.94 242 VAL B C 1
ATOM 6584 O O . VAL B 1 242 ? 3.34 19.938 15.508 1 93.94 242 VAL B O 1
ATOM 6587 N N . SER B 1 243 ? 1.122 20.062 15.648 1 93.69 243 SER B N 1
ATOM 6588 C CA . SER B 1 243 ? 0.992 18.719 16.188 1 93.69 243 SER B CA 1
ATOM 6589 C C . SER B 1 243 ? -0.172 17.969 15.547 1 93.69 243 SER B C 1
ATOM 6591 O O . SER B 1 243 ? -1.215 18.562 15.266 1 93.69 243 SER B O 1
ATOM 6593 N N . ASP B 1 244 ? 0.088 16.688 15.25 1 90.5 244 ASP B N 1
ATOM 6594 C CA . ASP B 1 244 ? -0.936 15.867 14.617 1 90.5 244 ASP B CA 1
ATOM 6595 C C . ASP B 1 244 ? -0.817 14.406 15.062 1 90.5 244 ASP B C 1
ATOM 6597 O O . ASP B 1 244 ? 0.261 13.961 15.453 1 90.5 244 ASP B O 1
ATOM 6601 N N . GLY B 1 245 ? -1.944 13.789 15.133 1 86.62 245 GLY B N 1
ATOM 6602 C CA . GLY B 1 245 ? -1.963 12.367 15.438 1 86.62 245 GLY B CA 1
ATOM 6603 C C . GLY B 1 245 ? -1.862 11.484 14.203 1 86.62 245 GLY B C 1
ATOM 6604 O O . GLY B 1 245 ? -2.371 11.844 13.141 1 86.62 245 GLY B O 1
ATOM 6605 N N . TRP B 1 246 ? -1.192 10.336 14.461 1 84.56 246 TRP B N 1
ATOM 6606 C CA . TRP B 1 246 ? -1.039 9.367 13.375 1 84.56 246 TRP B CA 1
ATOM 6607 C C . TRP B 1 246 ? -1.04 7.941 13.914 1 84.56 246 TRP B C 1
ATOM 6609 O O . TRP B 1 246 ? -0.646 7.699 15.055 1 84.56 246 TRP B O 1
ATOM 6619 N N . ASP B 1 247 ? -1.518 7.066 13.094 1 82.12 247 ASP B N 1
ATOM 6620 C CA . ASP B 1 247 ? -1.396 5.641 13.391 1 82.12 247 ASP B CA 1
ATOM 6621 C C . ASP B 1 247 ? -0.352 4.977 12.5 1 82.12 247 ASP B C 1
ATOM 6623 O O . ASP B 1 247 ? -0.401 5.109 11.273 1 82.12 247 ASP B O 1
ATOM 6627 N N . SER B 1 248 ? 0.508 4.316 13.141 1 79.88 248 SER B N 1
ATOM 6628 C CA . SER B 1 248 ? 1.524 3.611 12.367 1 79.88 248 SER B CA 1
ATOM 6629 C C . SER B 1 248 ? 0.936 2.395 11.656 1 79.88 248 SER B C 1
ATOM 6631 O O . SER B 1 248 ? -0.211 2.018 11.914 1 79.88 248 SER B O 1
ATOM 6633 N N . CYS B 1 249 ? 1.758 1.815 10.781 1 69.56 249 CYS B N 1
ATOM 6634 C CA . CYS B 1 249 ? 1.327 0.635 10.047 1 69.56 249 CYS B CA 1
ATOM 6635 C C . CYS B 1 249 ? 1.023 -0.521 10.992 1 69.56 249 CYS B C 1
ATOM 6637 O O . CYS B 1 249 ? 0.212 -1.393 10.672 1 69.56 249 CYS B O 1
ATOM 6639 N N . ASP B 1 250 ? 1.646 -0.462 12.102 1 70.69 250 ASP B N 1
ATOM 6640 C CA . ASP B 1 250 ? 1.437 -1.506 13.094 1 70.69 250 ASP B CA 1
ATOM 6641 C C . ASP B 1 250 ? 0.386 -1.083 14.125 1 70.69 250 ASP B C 1
ATOM 6643 O O . ASP B 1 250 ? 0.341 -1.621 15.227 1 70.69 250 ASP B O 1
ATOM 6647 N N . SER B 1 251 ? -0.295 0.058 13.805 1 75.56 251 SER B N 1
ATOM 6648 C CA . SER B 1 251 ? -1.423 0.53 14.602 1 75.56 251 SER B CA 1
ATOM 6649 C C . SER B 1 251 ? -0.952 1.144 15.914 1 75.56 251 SER B C 1
ATOM 6651 O O . SER B 1 251 ? -1.604 0.984 16.953 1 75.56 251 SER B O 1
ATOM 6653 N N . LEU B 1 252 ? 0.202 1.644 15.859 1 81.69 252 LEU B N 1
ATOM 6654 C CA . LEU B 1 252 ? 0.666 2.414 17.016 1 81.69 252 LEU B CA 1
ATOM 6655 C C . LEU B 1 252 ? 0.16 3.85 16.938 1 81.69 252 LEU B C 1
ATOM 6657 O O . LEU B 1 252 ? 0.376 4.543 15.945 1 81.69 252 LEU B O 1
ATOM 6661 N N . PRO B 1 253 ? -0.528 4.191 17.953 1 86.69 253 PRO B N 1
ATOM 6662 C CA . PRO B 1 253 ? -0.967 5.59 17.969 1 86.69 253 PRO B CA 1
ATOM 6663 C C . PRO B 1 253 ? 0.176 6.562 18.25 1 86.69 253 PRO B C 1
ATOM 6665 O O . PRO B 1 253 ? 0.8 6.5 19.312 1 86.69 253 PRO B O 1
ATOM 6668 N N . LEU B 1 254 ? 0.356 7.434 17.312 1 90.88 254 LEU B N 1
ATOM 6669 C CA . LEU B 1 254 ? 1.461 8.375 17.422 1 90.88 254 LEU B CA 1
ATOM 6670 C C . LEU B 1 254 ? 0.947 9.812 17.438 1 90.88 254 LEU B C 1
ATOM 6672 O O . LEU B 1 254 ? -0.049 10.133 16.781 1 90.88 254 LEU B O 1
ATOM 6676 N N . ILE B 1 255 ? 1.585 10.656 18.219 1 92.06 255 ILE B N 1
ATOM 6677 C CA . ILE B 1 255 ? 1.401 12.102 18.141 1 92.06 255 ILE B CA 1
ATOM 6678 C C . ILE B 1 255 ? 2.701 12.766 17.703 1 92.06 255 ILE B C 1
ATOM 6680 O O . ILE B 1 255 ? 3.746 12.586 18.328 1 92.06 255 ILE B O 1
ATOM 6684 N N . ASN B 1 256 ? 2.58 13.445 16.625 1 93.88 256 ASN B N 1
ATOM 6685 C CA . ASN B 1 256 ? 3.742 14.086 16.016 1 93.88 256 ASN B CA 1
ATOM 6686 C C . ASN B 1 256 ? 3.779 15.578 16.312 1 93.88 256 ASN B C 1
ATOM 6688 O O . ASN B 1 256 ? 2.732 16.203 16.484 1 93.88 256 ASN B O 1
ATOM 6692 N N . SER B 1 257 ? 4.969 16.109 16.406 1 95.31 257 SER B N 1
ATOM 6693 C CA . SER B 1 257 ? 5.156 17.547 16.609 1 95.31 257 SER B CA 1
ATOM 6694 C C . SER B 1 257 ? 6.23 18.094 15.672 1 95.31 257 SER B C 1
ATOM 6696 O O . SER B 1 257 ? 7.203 17.391 15.359 1 95.31 257 SER B O 1
ATOM 6698 N N . ALA B 1 258 ? 5.992 19.234 15.234 1 93.38 258 ALA B N 1
ATOM 6699 C CA . ALA B 1 258 ? 6.941 19.953 14.375 1 93.38 258 ALA B CA 1
ATOM 6700 C C . ALA B 1 258 ? 6.953 21.438 14.695 1 93.38 258 ALA B C 1
ATOM 6702 O O . ALA B 1 258 ? 5.973 21.984 15.211 1 93.38 258 ALA B O 1
ATOM 6703 N N . PHE B 1 259 ? 8.047 22.047 14.516 1 91.31 259 PHE B N 1
ATOM 6704 C CA . PHE B 1 259 ? 8.203 23.5 14.617 1 91.31 259 PHE B CA 1
ATOM 6705 C C . PHE B 1 259 ? 8.555 24.109 13.266 1 91.31 259 PHE B C 1
ATOM 6707 O O . PHE B 1 259 ? 9.539 23.703 12.641 1 91.31 259 PHE B O 1
ATOM 6714 N N . ILE B 1 260 ? 7.734 25.016 12.852 1 88.19 260 ILE B N 1
ATOM 6715 C CA . ILE B 1 260 ? 7.953 25.672 11.562 1 88.19 260 ILE B CA 1
ATOM 6716 C C . ILE B 1 260 ? 8.43 27.094 11.781 1 88.19 260 ILE B C 1
ATOM 6718 O O . ILE B 1 260 ? 7.789 27.875 12.508 1 88.19 260 ILE B O 1
ATOM 6722 N N . THR B 1 261 ? 9.617 27.344 11.203 1 77.31 261 THR B N 1
ATOM 6723 C CA . THR B 1 261 ? 10.148 28.703 11.281 1 77.31 261 THR B CA 1
ATOM 6724 C C . THR B 1 261 ? 10.273 29.312 9.891 1 77.31 261 THR B C 1
ATOM 6726 O O . THR B 1 261 ? 10.375 28.594 8.891 1 77.31 261 THR B O 1
ATOM 6729 N N . ALA B 1 262 ? 10.008 30.578 9.711 1 64 262 ALA B N 1
ATOM 6730 C CA . ALA B 1 262 ? 10 31.297 8.438 1 64 262 ALA B CA 1
ATOM 6731 C C . ALA B 1 262 ? 11.328 31.156 7.711 1 64 262 ALA B C 1
ATOM 6733 O O . ALA B 1 262 ? 11.391 31.266 6.484 1 64 262 ALA B O 1
ATOM 6734 N N . ASN B 1 263 ? 12.383 30.984 8.398 1 57.06 263 ASN B N 1
ATOM 6735 C CA . ASN B 1 263 ? 13.688 31.094 7.75 1 57.06 263 ASN B CA 1
ATOM 6736 C C . ASN B 1 263 ? 14.117 29.766 7.152 1 57.06 263 ASN B C 1
ATOM 6738 O O . ASN B 1 263 ? 14.875 29.734 6.18 1 57.06 263 ASN B O 1
ATOM 6742 N N . ASP B 1 264 ? 13.906 28.828 7.789 1 61 264 ASP B N 1
ATOM 6743 C CA . ASP B 1 264 ? 14.648 27.625 7.41 1 61 264 ASP B CA 1
ATOM 6744 C C . ASP B 1 264 ? 13.711 26.469 7.109 1 61 264 ASP B C 1
ATOM 6746 O O . ASP B 1 264 ? 14.156 25.328 6.965 1 61 264 ASP B O 1
ATOM 6750 N N . GLY B 1 265 ? 12.57 26.859 6.98 1 70.12 265 GLY B N 1
ATOM 6751 C CA . GLY B 1 265 ? 11.695 25.703 6.793 1 70.12 265 GLY B CA 1
ATOM 6752 C C . GLY B 1 265 ? 11.32 25.031 8.094 1 70.12 265 GLY B C 1
ATOM 6753 O O . GLY B 1 265 ? 11.602 25.547 9.18 1 70.12 265 GLY B O 1
ATOM 6754 N N . GLY B 1 266 ? 10.461 23.781 8.07 1 78.88 266 GLY B N 1
ATOM 6755 C CA . GLY B 1 266 ? 9.906 23.047 9.203 1 78.88 266 GLY B CA 1
ATOM 6756 C C . GLY B 1 266 ? 10.805 21.922 9.688 1 78.88 266 GLY B C 1
ATOM 6757 O O . GLY B 1 266 ? 11.68 21.469 8.961 1 78.88 266 GLY B O 1
ATOM 6758 N N . VAL B 1 267 ? 10.938 21.906 11.086 1 85.44 267 VAL B N 1
ATOM 6759 C CA . VAL B 1 267 ? 11.664 20.797 11.703 1 85.44 267 VAL B CA 1
ATOM 6760 C C . VAL B 1 267 ? 10.672 19.828 12.344 1 85.44 267 VAL B C 1
ATOM 6762 O O . VAL B 1 267 ? 9.797 20.234 13.102 1 85.44 267 VAL B O 1
ATOM 6765 N N . PHE B 1 268 ? 10.852 18.609 11.898 1 90.56 268 PHE B N 1
ATOM 6766 C CA . PHE B 1 268 ? 10.148 17.562 12.625 1 90.56 268 PHE B CA 1
ATOM 6767 C C . PHE B 1 268 ? 10.797 17.297 13.977 1 90.56 268 PHE B C 1
ATOM 6769 O O . PHE B 1 268 ? 11.977 16.938 14.039 1 90.56 268 PHE B O 1
ATOM 6776 N N . PHE B 1 269 ? 10.008 17.516 14.953 1 91.75 269 PHE B N 1
ATOM 6777 C CA . PHE B 1 269 ? 10.578 17.562 16.297 1 91.75 269 PHE B CA 1
ATOM 6778 C C . PHE B 1 269 ? 10.57 16.172 16.938 1 91.75 269 PHE B C 1
ATOM 6780 O O . PHE B 1 269 ? 11.625 15.648 17.297 1 91.75 269 PHE B O 1
ATOM 6787 N N . ARG B 1 270 ? 9.414 15.547 17.031 1 90.69 270 ARG B N 1
ATOM 6788 C CA . ARG B 1 270 ? 9.391 14.188 17.562 1 90.69 270 ARG B CA 1
ATOM 6789 C C . ARG B 1 270 ? 8.039 13.531 17.328 1 90.69 270 ARG B C 1
ATOM 6791 O O . ARG B 1 270 ? 7.066 14.211 16.984 1 90.69 270 ARG B O 1
ATOM 6798 N N . SER B 1 271 ? 8.062 12.219 17.453 1 93 271 SER B N 1
ATOM 6799 C CA . SER B 1 271 ? 6.875 11.367 17.469 1 93 271 SER B CA 1
ATOM 6800 C C . SER B 1 271 ? 6.77 10.594 18.781 1 93 271 SER B C 1
ATOM 6802 O O . SER B 1 271 ? 7.719 9.93 19.203 1 93 271 SER B O 1
ATOM 6804 N N . VAL B 1 272 ? 5.617 10.758 19.375 1 92.94 272 VAL B N 1
ATOM 6805 C CA . VAL B 1 272 ? 5.434 10.102 20.672 1 92.94 272 VAL B CA 1
ATOM 6806 C C . VAL B 1 272 ? 4.434 8.961 20.531 1 92.94 272 VAL B C 1
ATOM 6808 O O . VAL B 1 272 ? 3.33 9.148 20.016 1 92.94 272 VAL B O 1
ATOM 6811 N N . ASN B 1 273 ? 4.895 7.773 20.938 1 89.62 273 ASN B N 1
ATOM 6812 C CA . ASN B 1 273 ? 3.988 6.637 21.047 1 89.62 273 ASN B CA 1
ATOM 6813 C C . ASN B 1 273 ? 3.055 6.773 22.25 1 89.62 273 ASN B C 1
ATOM 6815 O O . ASN B 1 273 ? 3.498 6.727 23.391 1 89.62 273 ASN B O 1
ATOM 6819 N N . THR B 1 274 ? 1.81 6.887 22 1 88.19 274 THR B N 1
ATOM 6820 C CA . THR B 1 274 ? 0.859 7.145 23.062 1 88.19 274 THR B CA 1
ATOM 6821 C C . THR B 1 274 ? 0.083 5.879 23.422 1 88.19 274 THR B C 1
ATOM 6823 O O . THR B 1 274 ? -1.016 5.953 23.984 1 88.19 274 THR B O 1
ATOM 6826 N N . SER B 1 275 ? 0.692 4.797 23.047 1 81.25 275 SER B N 1
ATOM 6827 C CA . SER B 1 275 ? 0.047 3.527 23.359 1 81.25 275 SER B CA 1
ATOM 6828 C C . SER B 1 275 ? -0.219 3.406 24.859 1 81.25 275 SER B C 1
ATOM 6830 O O . SER B 1 275 ? 0.649 3.723 25.688 1 81.25 275 SER B O 1
ATOM 6832 N N . GLY B 1 276 ? -1.44 3.043 25.266 1 75.81 276 GLY B N 1
ATOM 6833 C CA . GLY B 1 276 ? -1.771 2.828 26.672 1 75.81 276 GLY B CA 1
ATOM 6834 C C . GLY B 1 276 ? -2.297 4.074 27.359 1 75.81 276 GLY B C 1
ATOM 6835 O O . GLY B 1 276 ? -2.76 4.012 28.5 1 75.81 276 GLY B O 1
ATOM 6836 N N . HIS B 1 277 ? -2.189 5.176 26.625 1 78.62 277 HIS B N 1
ATOM 6837 C CA . HIS B 1 277 ? -2.691 6.414 27.219 1 78.62 277 HIS B CA 1
ATOM 6838 C C . HIS B 1 277 ? -3.992 6.852 26.547 1 78.62 277 HIS B C 1
ATOM 6840 O O . HIS B 1 277 ? -4.176 6.652 25.344 1 78.62 277 HIS B O 1
ATOM 6846 N N . THR B 1 278 ? -4.844 7.277 27.406 1 74.38 278 THR B N 1
ATOM 6847 C CA . THR B 1 278 ? -6.023 7.938 26.875 1 74.38 278 THR B CA 1
ATOM 6848 C C . THR B 1 278 ? -5.695 9.359 26.422 1 74.38 278 THR B C 1
ATOM 6850 O O . THR B 1 278 ? -5.062 10.117 27.172 1 74.38 278 THR B O 1
ATOM 6853 N N . LYS B 1 279 ? -6.027 9.602 25.281 1 79.06 279 LYS B N 1
ATOM 6854 C CA . LYS B 1 279 ? -5.754 10.93 24.75 1 79.06 279 LYS B CA 1
ATOM 6855 C C . LYS B 1 279 ? -6.699 11.969 25.344 1 79.06 279 LYS B C 1
ATOM 6857 O O . LYS B 1 279 ? -7.449 12.617 24.609 1 79.06 279 LYS B O 1
ATOM 6862 N N . SER B 1 280 ? -6.543 12.156 26.594 1 83.25 280 SER B N 1
ATOM 6863 C CA . SER B 1 280 ? -7.32 13.18 27.297 1 83.25 280 SER B CA 1
ATOM 6864 C C . SER B 1 280 ? -6.816 14.578 26.969 1 83.25 280 SER B C 1
ATOM 6866 O O . SER B 1 280 ? -5.73 14.734 26.406 1 83.25 280 SER B O 1
ATOM 6868 N N . VAL B 1 281 ? -7.598 15.5 27.297 1 90.38 281 VAL B N 1
ATOM 6869 C CA . VAL B 1 281 ? -7.254 16.906 27.094 1 90.38 281 VAL B CA 1
ATOM 6870 C C . VAL B 1 281 ? -5.949 17.219 27.828 1 90.38 281 VAL B C 1
ATOM 6872 O O . VAL B 1 281 ? -5.051 17.844 27.25 1 90.38 281 VAL B O 1
ATOM 6875 N N . GLU B 1 282 ? -5.883 16.766 29.031 1 90.19 282 GLU B N 1
ATOM 6876 C CA . GLU B 1 282 ? -4.727 17.047 29.859 1 90.19 282 GLU B CA 1
ATOM 6877 C C . GLU B 1 282 ? -3.465 16.391 29.297 1 90.19 282 GLU B C 1
ATOM 6879 O O . GLU B 1 282 ? -2.393 17 29.297 1 90.19 282 GLU B O 1
ATOM 6884 N N . TYR B 1 283 ? -3.662 15.242 28.859 1 89.94 283 TYR B N 1
ATOM 6885 C CA . TYR B 1 283 ? -2.516 14.516 28.328 1 89.94 283 TYR B CA 1
ATOM 6886 C C . TYR B 1 283 ? -1.986 15.18 27.062 1 89.94 283 TYR B C 1
ATOM 6888 O O . TYR B 1 283 ? -0.776 15.359 26.922 1 89.94 283 TYR B O 1
ATOM 6896 N N . CYS B 1 284 ? -2.814 15.523 26.188 1 92.06 284 CYS B N 1
ATOM 6897 C CA . CYS B 1 284 ? -2.42 16.188 24.953 1 92.06 284 CYS B CA 1
ATOM 6898 C C . CYS B 1 284 ? -1.764 17.531 25.25 1 92.06 284 CYS B C 1
ATOM 6900 O O . CYS B 1 284 ? -0.733 17.875 24.656 1 92.06 284 CYS B O 1
ATOM 6902 N N . ALA B 1 285 ? -2.387 18.25 26.156 1 94.44 285 ALA B N 1
ATOM 6903 C CA . ALA B 1 285 ? -1.833 19.547 26.531 1 94.44 285 ALA B CA 1
ATOM 6904 C C . ALA B 1 285 ? -0.435 19.406 27.125 1 94.44 285 ALA B C 1
ATOM 6906 O O . ALA B 1 285 ? 0.464 20.188 26.812 1 94.44 285 ALA B O 1
ATOM 6907 N N . LEU B 1 286 ? -0.311 18.375 27.922 1 93.75 286 LEU B N 1
ATOM 6908 C CA . LEU B 1 286 ? 0.974 18.141 28.578 1 93.75 286 LEU B CA 1
ATOM 6909 C C . LEU B 1 286 ? 2.062 17.875 27.547 1 93.75 286 LEU B C 1
ATOM 6911 O O . LEU B 1 286 ? 3.17 18.406 27.656 1 93.75 286 LEU B O 1
ATOM 6915 N N . LEU B 1 287 ? 1.765 17.062 26.594 1 94.31 287 LEU B N 1
ATOM 6916 C CA . LEU B 1 287 ? 2.74 16.75 25.562 1 94.31 287 LEU B CA 1
ATOM 6917 C C . LEU B 1 287 ? 3.145 18.016 24.797 1 94.31 287 LEU B C 1
ATOM 6919 O O . LEU B 1 287 ? 4.328 18.219 24.516 1 94.31 287 LEU B O 1
ATOM 6923 N N . MET B 1 288 ? 2.236 18.828 24.5 1 96.19 288 MET B N 1
ATOM 6924 C CA . MET B 1 288 ? 2.514 20.047 23.75 1 96.19 288 MET B CA 1
ATOM 6925 C C . MET B 1 288 ? 3.309 21.031 24.594 1 96.19 288 MET B C 1
ATOM 6927 O O . MET B 1 288 ? 4.234 21.672 24.094 1 96.19 288 MET B O 1
ATOM 6931 N N . ILE B 1 289 ? 2.92 21.141 25.859 1 96.12 289 ILE B N 1
ATOM 6932 C CA . ILE B 1 289 ? 3.621 22.047 26.766 1 96.12 289 ILE B CA 1
ATOM 6933 C C . ILE B 1 289 ? 5.082 21.625 26.891 1 96.12 289 ILE B C 1
ATOM 6935 O O . ILE B 1 289 ? 5.984 22.453 26.812 1 96.12 289 ILE B O 1
ATOM 6939 N N . GLN B 1 290 ? 5.277 20.344 26.969 1 95.19 290 GLN B N 1
ATOM 6940 C CA . GLN B 1 290 ? 6.637 19.812 27.062 1 95.19 290 GLN B CA 1
ATOM 6941 C C . GLN B 1 290 ? 7.441 20.156 25.812 1 95.19 290 GLN B C 1
ATOM 6943 O O . GLN B 1 290 ? 8.609 20.547 25.906 1 95.19 290 GLN B O 1
ATOM 6948 N N . ASP B 1 291 ? 6.867 20.016 24.672 1 96 291 ASP B N 1
ATOM 6949 C CA . ASP B 1 291 ? 7.547 20.312 23.406 1 96 291 ASP B CA 1
ATOM 6950 C C . ASP B 1 291 ? 7.898 21.797 23.328 1 96 291 ASP B C 1
ATOM 6952 O O . ASP B 1 291 ? 9.008 22.156 22.906 1 96 291 ASP B O 1
ATOM 6956 N N . ILE B 1 292 ? 7.012 22.656 23.703 1 95.38 292 ILE B N 1
ATOM 6957 C CA . ILE B 1 292 ? 7.199 24.094 23.609 1 95.38 292 ILE B CA 1
ATOM 6958 C C . ILE B 1 292 ? 8.297 24.531 24.578 1 95.38 292 ILE B C 1
ATOM 6960 O O . ILE B 1 292 ? 9.141 25.359 24.234 1 95.38 292 ILE B O 1
ATOM 6964 N N . TYR B 1 293 ? 8.297 23.969 25.766 1 94.25 293 TYR B N 1
ATOM 6965 C CA . TYR B 1 293 ? 9.359 24.281 26.719 1 94.25 293 TYR B CA 1
ATOM 6966 C C . TYR B 1 293 ? 10.711 23.828 26.188 1 94.25 293 TYR B C 1
ATOM 6968 O O . TYR B 1 293 ? 11.711 24.547 26.328 1 94.25 293 TYR B O 1
ATOM 6976 N N . ALA B 1 294 ? 10.703 22.672 25.609 1 90.62 294 ALA B N 1
ATOM 6977 C CA . ALA B 1 294 ? 11.961 22.141 25.094 1 90.62 294 ALA B CA 1
ATOM 6978 C C . ALA B 1 294 ? 12.484 23 23.938 1 90.62 294 ALA B C 1
ATOM 6980 O O . ALA B 1 294 ? 13.695 23.156 23.781 1 90.62 294 ALA B O 1
ATOM 6981 N N . PHE B 1 295 ? 11.648 23.562 23.109 1 90.12 295 PHE B N 1
ATOM 6982 C CA . PHE B 1 295 ? 12.023 24.375 21.953 1 90.12 295 PHE B CA 1
ATOM 6983 C C . PHE B 1 295 ? 12.367 25.797 22.391 1 90.12 295 PHE B C 1
ATOM 6985 O O . PHE B 1 295 ? 13.156 26.484 21.719 1 90.12 295 PHE B O 1
ATOM 6992 N N . GLY B 1 296 ? 11.828 26.266 23.453 1 90.12 296 GLY B N 1
ATOM 6993 C CA . GLY B 1 296 ? 11.883 27.641 23.906 1 90.12 296 GLY B CA 1
ATOM 6994 C C . GLY B 1 296 ? 10.539 28.344 23.844 1 90.12 296 GLY B C 1
ATOM 6995 O O . GLY B 1 296 ? 10.133 28.812 22.781 1 90.12 296 GLY B O 1
ATOM 6996 N N . PRO B 1 297 ? 9.883 28.406 24.922 1 91.38 297 PRO B N 1
ATOM 6997 C CA . PRO B 1 297 ? 8.5 28.875 24.938 1 91.38 297 PRO B CA 1
ATOM 6998 C C . PRO B 1 297 ? 8.336 30.25 24.297 1 91.38 297 PRO B C 1
ATOM 7000 O O . PRO B 1 297 ? 7.363 30.5 23.578 1 91.38 297 PRO B O 1
ATOM 7003 N N . THR B 1 298 ? 9.305 31.109 24.5 1 88.69 298 THR B N 1
ATOM 7004 C CA . THR B 1 298 ? 9.164 32.469 24 1 88.69 298 THR B CA 1
ATOM 7005 C C . THR B 1 298 ? 9.422 32.531 22.484 1 88.69 298 THR B C 1
ATOM 7007 O O . THR B 1 298 ? 9.188 33.531 21.844 1 88.69 298 THR B O 1
ATOM 7010 N N . ASN B 1 299 ? 9.828 31.391 21.953 1 88.88 299 ASN B N 1
ATOM 7011 C CA . ASN B 1 299 ? 10.039 31.328 20.516 1 88.88 299 ASN B CA 1
ATOM 7012 C C . ASN B 1 299 ? 8.789 30.844 19.781 1 88.88 299 ASN B C 1
ATOM 7014 O O . ASN B 1 299 ? 8.719 30.906 18.562 1 88.88 299 ASN B O 1
ATOM 7018 N N . VAL B 1 300 ? 7.82 30.469 20.516 1 92.5 300 VAL B N 1
ATOM 7019 C CA . VAL B 1 300 ? 6.605 29.938 19.922 1 92.5 300 VAL B CA 1
ATOM 7020 C C . VAL B 1 300 ? 5.492 30.969 19.969 1 92.5 300 VAL B C 1
ATOM 7022 O O . VAL B 1 300 ? 5.148 31.469 21.047 1 92.5 300 VAL B O 1
ATOM 7025 N N . VAL B 1 301 ? 4.898 31.281 18.828 1 90.88 301 VAL B N 1
ATOM 7026 C CA . VAL B 1 301 ? 3.908 32.344 18.812 1 90.88 301 VAL B CA 1
ATOM 7027 C C . VAL B 1 301 ? 2.568 31.812 18.312 1 90.88 301 VAL B C 1
ATOM 7029 O O . VAL B 1 301 ? 1.525 32.438 18.516 1 90.88 301 VAL B O 1
ATOM 7032 N N . LEU B 1 302 ? 2.672 30.656 17.703 1 92.88 302 LEU B N 1
ATOM 7033 C CA . LEU B 1 302 ? 1.463 30.109 17.094 1 92.88 302 LEU B CA 1
ATOM 7034 C C . LEU B 1 302 ? 1.415 28.594 17.25 1 92.88 302 LEU B C 1
ATOM 7036 O O . LEU B 1 302 ? 2.441 27.922 17.141 1 92.88 302 LEU B O 1
ATOM 7040 N N . ILE B 1 303 ? 0.203 28.109 17.531 1 94.44 303 ILE B N 1
ATOM 7041 C CA . ILE B 1 303 ? -0.043 26.672 17.609 1 94.44 303 ILE B CA 1
ATOM 7042 C C . ILE B 1 303 ? -1.083 26.266 16.562 1 94.44 303 ILE B C 1
ATOM 7044 O O . ILE B 1 303 ? -2.121 26.922 16.438 1 94.44 303 ILE B O 1
ATOM 7048 N N . ILE B 1 304 ? -0.758 25.203 15.82 1 92.94 304 ILE B N 1
ATOM 7049 C CA . ILE B 1 304 ? -1.688 24.656 14.836 1 92.94 304 ILE B CA 1
ATOM 7050 C C . ILE B 1 304 ? -1.911 23.172 15.094 1 92.94 304 ILE B C 1
ATOM 7052 O O . ILE B 1 304 ? -0.953 22.406 15.195 1 92.94 304 ILE B O 1
ATOM 7056 N N . THR B 1 305 ? -3.078 22.734 15.289 1 91.81 305 THR B N 1
ATOM 7057 C CA . THR B 1 305 ? -3.453 21.328 15.453 1 91.81 305 THR B CA 1
ATOM 7058 C C . THR B 1 305 ? -4.727 21.016 14.672 1 91.81 305 THR B C 1
ATOM 7060 O O . THR B 1 305 ? -5.309 21.906 14.047 1 91.81 305 THR B O 1
ATOM 7063 N N . ASP B 1 306 ? -5.121 19.781 14.742 1 85.38 306 ASP B N 1
ATOM 7064 C CA . ASP B 1 306 ? -6.402 19.375 14.164 1 85.38 306 ASP B CA 1
ATOM 7065 C C . ASP B 1 306 ? -7.566 19.906 15 1 85.38 306 ASP B C 1
ATOM 7067 O O . ASP B 1 306 ? -7.363 20.453 16.078 1 85.38 306 ASP B O 1
ATOM 7071 N N . THR B 1 307 ? -8.797 19.875 14.516 1 77.12 307 THR B N 1
ATOM 7072 C CA . THR B 1 307 ? -9.953 20.578 15.055 1 77.12 307 THR B CA 1
ATOM 7073 C C . THR B 1 307 ? -10.789 19.656 15.93 1 77.12 307 THR B C 1
ATOM 7075 O O . THR B 1 307 ? -11.898 20.016 16.344 1 77.12 307 THR B O 1
ATOM 7078 N N . CYS B 1 308 ? -10.367 18.875 16.688 1 77.19 308 CYS B N 1
ATOM 7079 C CA . CYS B 1 308 ? -11.258 18.031 17.484 1 77.19 308 CYS B CA 1
ATOM 7080 C C . CYS B 1 308 ? -11.555 18.688 18.844 1 77.19 308 CYS B C 1
ATOM 7082 O O . CYS B 1 308 ? -10.867 19.625 19.25 1 77.19 308 CYS B O 1
ATOM 7084 N N . ASN B 1 309 ? -12.633 18.391 19.469 1 78 309 ASN B N 1
ATOM 7085 C CA . ASN B 1 309 ? -13.07 18.969 20.734 1 78 309 ASN B CA 1
ATOM 7086 C C . ASN B 1 309 ? -11.992 18.828 21.812 1 78 309 ASN B C 1
ATOM 7088 O O . ASN B 1 309 ? -11.797 19.75 22.609 1 78 309 ASN B O 1
ATOM 7092 N N . THR B 1 310 ? -11.359 17.797 21.734 1 82.62 310 THR B N 1
ATOM 7093 C CA . THR B 1 310 ? -10.281 17.578 22.703 1 82.62 310 THR B CA 1
ATOM 7094 C C . THR B 1 310 ? -9.188 18.625 22.531 1 82.62 310 THR B C 1
ATOM 7096 O O . THR B 1 310 ? -8.664 19.141 23.531 1 82.62 310 THR B O 1
ATOM 7099 N N . MET B 1 311 ? -8.961 19.016 21.344 1 87.56 311 MET B N 1
ATOM 7100 C CA . MET B 1 311 ? -7.91 19.984 21.062 1 87.56 311 MET B CA 1
ATOM 7101 C C . MET B 1 311 ? -8.328 21.375 21.5 1 87.56 311 MET B C 1
ATOM 7103 O O . MET B 1 311 ? -7.508 22.156 22 1 87.56 311 MET B O 1
ATOM 7107 N N . ALA B 1 312 ? -9.594 21.656 21.344 1 86.44 312 ALA B N 1
ATOM 7108 C CA . ALA B 1 312 ? -10.078 22.969 21.75 1 86.44 312 ALA B CA 1
ATOM 7109 C C . ALA B 1 312 ? -9.852 23.203 23.25 1 86.44 312 ALA B C 1
ATOM 7111 O O . ALA B 1 312 ? -9.422 24.281 23.656 1 86.44 312 ALA B O 1
ATOM 7112 N N . LYS B 1 313 ? -10.109 22.219 24 1 90.62 313 LYS B N 1
ATOM 7113 C CA . LYS B 1 313 ? -9.883 22.312 25.438 1 90.62 313 LYS B CA 1
ATOM 7114 C C . LYS B 1 313 ? -8.391 22.344 25.75 1 90.62 313 LYS B C 1
ATOM 7116 O O . LYS B 1 313 ? -7.961 23.031 26.688 1 90.62 313 LYS B O 1
ATOM 7121 N N . ALA B 1 314 ? -7.691 21.688 25 1 92.75 314 ALA B N 1
ATOM 7122 C CA . ALA B 1 314 ? -6.242 21.672 25.188 1 92.75 314 ALA B CA 1
ATOM 7123 C C . ALA B 1 314 ? -5.641 23.047 24.875 1 92.75 314 ALA B C 1
ATOM 7125 O O . ALA B 1 314 ? -4.699 23.484 25.547 1 92.75 314 ALA B O 1
ATOM 7126 N N . TRP B 1 315 ? -6.168 23.719 23.938 1 92.69 315 TRP B N 1
ATOM 7127 C CA . TRP B 1 315 ? -5.699 25.062 23.578 1 92.69 315 TRP B CA 1
ATOM 7128 C C . TRP B 1 315 ? -5.852 26.031 24.734 1 92.69 315 TRP B C 1
ATOM 7130 O O . TRP B 1 315 ? -4.98 26.875 24.969 1 92.69 315 TRP B O 1
ATOM 7140 N N . ALA B 1 316 ? -6.969 25.859 25.375 1 92.12 316 ALA B N 1
ATOM 7141 C CA . ALA B 1 316 ? -7.207 26.734 26.516 1 92.12 316 ALA B CA 1
ATOM 7142 C C . ALA B 1 316 ? -6.129 26.562 27.578 1 92.12 316 ALA B C 1
ATOM 7144 O O . ALA B 1 316 ? -5.641 27.531 28.141 1 92.12 316 ALA B O 1
ATOM 7145 N N . LEU B 1 317 ? -5.789 25.391 27.781 1 94.56 317 LEU B N 1
ATOM 7146 C CA . LEU B 1 317 ? -4.734 25.094 28.75 1 94.56 317 LEU B CA 1
ATOM 7147 C C . LEU B 1 317 ? -3.395 25.656 28.281 1 94.56 317 LEU B C 1
ATOM 7149 O O . LEU B 1 317 ? -2.609 26.156 29.078 1 94.56 317 LEU B O 1
ATOM 7153 N N . LEU B 1 318 ? -3.121 25.562 27.031 1 95.62 318 LEU B N 1
ATOM 7154 C CA . LEU B 1 318 ? -1.878 26.062 26.453 1 95.62 318 LEU B CA 1
ATOM 7155 C C . LEU B 1 318 ? -1.806 27.578 26.531 1 95.62 318 LEU B C 1
ATOM 7157 O O . LEU B 1 318 ? -0.755 28.141 26.859 1 95.62 318 LEU B O 1
ATOM 7161 N N . GLN B 1 319 ? -2.906 28.188 26.25 1 93.62 319 GLN B N 1
ATOM 7162 C CA . GLN B 1 319 ? -2.943 29.641 26.266 1 93.62 319 GLN B CA 1
ATOM 7163 C C . GLN B 1 319 ? -2.885 30.172 27.703 1 93.62 319 GLN B C 1
ATOM 7165 O O . GLN B 1 319 ? -2.443 31.297 27.938 1 93.62 319 GLN B O 1
ATOM 7170 N N . ASP B 1 320 ? -3.363 29.359 28.656 1 93.19 320 ASP B N 1
ATOM 7171 C CA . ASP B 1 320 ? -3.176 29.719 30.047 1 93.19 320 ASP B CA 1
ATOM 7172 C C . ASP B 1 320 ? -1.701 29.656 30.438 1 93.19 320 ASP B C 1
ATOM 7174 O O . ASP B 1 320 ? -1.218 30.516 31.188 1 93.19 320 ASP B O 1
ATOM 7178 N N . GLU B 1 321 ? -1.073 28.688 29.922 1 94 321 GLU B N 1
ATOM 7179 C CA . GLU B 1 321 ? 0.343 28.484 30.219 1 94 321 GLU B CA 1
ATOM 7180 C C . GLU B 1 321 ? 1.207 29.5 29.469 1 94 321 GLU B C 1
ATOM 7182 O O . GLU B 1 321 ? 2.207 29.984 29.984 1 94 321 GLU B O 1
ATOM 7187 N N . PHE B 1 322 ? 0.801 29.75 28.25 1 95.62 322 PHE B N 1
ATOM 7188 C CA . PHE B 1 322 ? 1.5 30.688 27.375 1 95.62 322 PHE B CA 1
ATOM 7189 C C . PHE B 1 322 ? 0.544 31.75 26.844 1 95.62 322 PHE B C 1
ATOM 7191 O O . PHE B 1 322 ? 0.108 31.672 25.688 1 95.62 322 PHE B O 1
ATOM 7198 N N . PRO B 1 323 ? 0.323 32.75 27.516 1 92.44 323 PRO B N 1
ATOM 7199 C CA . PRO B 1 323 ? -0.721 33.719 27.172 1 92.44 323 PRO B CA 1
ATOM 7200 C C . PRO B 1 323 ? -0.435 34.469 25.875 1 92.44 323 PRO B C 1
ATOM 7202 O O . PRO B 1 323 ? -1.35 35.031 25.266 1 92.44 323 PRO B O 1
ATOM 7205 N N . TRP B 1 324 ? 0.778 34.469 25.406 1 90.62 324 TRP B N 1
ATOM 7206 C CA . TRP B 1 324 ? 1.131 35.219 24.203 1 90.62 324 TRP B CA 1
ATOM 7207 C C . TRP B 1 324 ? 0.889 34.344 22.953 1 90.62 324 TRP B C 1
ATOM 7209 O O . TRP B 1 324 ? 0.909 34.875 21.828 1 90.62 324 TRP B O 1
ATOM 7219 N N . VAL B 1 325 ? 0.668 33.125 23.109 1 93.62 325 VAL B N 1
ATOM 7220 C CA . VAL B 1 325 ? 0.558 32.219 21.969 1 93.62 325 VAL B CA 1
ATOM 7221 C C . VAL B 1 325 ? -0.848 32.281 21.391 1 93.62 325 VAL B C 1
ATOM 7223 O O . VAL B 1 325 ? -1.833 32.375 22.125 1 93.62 325 VAL B O 1
ATOM 7226 N N . SER B 1 326 ? -0.893 32.344 20.078 1 92.75 326 SER B N 1
ATOM 7227 C CA . SER B 1 326 ? -2.16 32.25 19.359 1 92.75 326 SER B CA 1
ATOM 7228 C C . SER B 1 326 ? -2.416 30.844 18.859 1 92.75 326 SER B C 1
ATOM 7230 O O . SER B 1 326 ? -1.491 30.031 18.766 1 92.75 326 SER B O 1
ATOM 7232 N N . VAL B 1 327 ? -3.686 30.531 18.609 1 92.38 327 VAL B N 1
ATOM 7233 C CA . VAL B 1 327 ? -4.066 29.234 18.094 1 92.38 327 VAL B CA 1
ATOM 7234 C C . VAL B 1 327 ? -4.781 29.391 16.75 1 92.38 327 VAL B C 1
ATOM 7236 O O . VAL B 1 327 ? -5.594 30.312 16.578 1 92.38 327 VAL B O 1
ATOM 7239 N N . LEU B 1 328 ? -4.328 28.625 15.844 1 91.75 328 LEU B N 1
ATOM 7240 C CA . LEU B 1 328 ? -4.973 28.562 14.539 1 91.75 328 LEU B CA 1
ATOM 7241 C C . LEU B 1 328 ? -5.289 27.125 14.156 1 91.75 328 LEU B C 1
ATOM 7243 O O . LEU B 1 328 ? -4.441 26.234 14.297 1 91.75 328 LEU B O 1
ATOM 7247 N N . LEU B 1 329 ? -6.484 26.938 13.719 1 92.38 329 LEU B N 1
ATOM 7248 C CA . LEU B 1 329 ? -6.867 25.594 13.273 1 92.38 329 LEU B CA 1
ATOM 7249 C C . LEU B 1 329 ? -6.199 25.266 11.945 1 92.38 329 LEU B C 1
ATOM 7251 O O . LEU B 1 329 ? -5.957 26.141 11.117 1 92.38 329 LEU B O 1
ATOM 7255 N N . CYS B 1 330 ? -5.898 23.969 11.797 1 91.81 330 CYS B N 1
ATOM 7256 C CA . CYS B 1 330 ? -5.375 23.531 10.516 1 91.81 330 CYS B CA 1
ATOM 7257 C C . CYS B 1 330 ? -6.375 23.797 9.391 1 91.81 330 CYS B C 1
ATOM 7259 O O . CYS B 1 330 ? -7.426 23.156 9.328 1 91.81 330 CYS B O 1
ATOM 7261 N N . GLN B 1 331 ? -6.016 24.641 8.594 1 91 331 GLN B N 1
ATOM 7262 C CA . GLN B 1 331 ? -6.969 25.156 7.609 1 91 331 GLN B CA 1
ATOM 7263 C C . GLN B 1 331 ? -7.309 24.078 6.574 1 91 331 GLN B C 1
ATOM 7265 O O . GLN B 1 331 ? -8.469 23.938 6.188 1 91 331 GLN B O 1
ATOM 7270 N N . PRO B 1 332 ? -6.281 23.344 6.043 1 90.44 332 PRO B N 1
ATOM 7271 C CA . PRO B 1 332 ? -6.672 22.25 5.156 1 90.44 332 PRO B CA 1
ATOM 7272 C C . PRO B 1 332 ? -7.715 21.328 5.781 1 90.44 332 PRO B C 1
ATOM 7274 O O . PRO B 1 332 ? -8.617 20.844 5.09 1 90.44 332 PRO B O 1
ATOM 7277 N N . HIS B 1 333 ? -7.598 21.094 7.047 1 89.88 333 HIS B N 1
ATOM 7278 C CA . HIS B 1 333 ? -8.562 20.25 7.734 1 89.88 333 HIS B CA 1
ATOM 7279 C C . HIS B 1 333 ? -9.938 20.906 7.785 1 89.88 333 HIS B C 1
ATOM 7281 O O . HIS B 1 333 ? -10.961 20.25 7.566 1 89.88 333 HIS B O 1
ATOM 7287 N N . VAL B 1 334 ? -9.969 22.125 8.078 1 92.44 334 VAL B N 1
ATOM 7288 C CA . VAL B 1 334 ? -11.227 22.859 8.172 1 92.44 334 VAL B CA 1
ATOM 7289 C C . VAL B 1 334 ? -11.922 22.875 6.812 1 92.44 334 VAL B C 1
ATOM 7291 O O . VAL B 1 334 ? -13.133 22.656 6.727 1 92.44 334 VAL B O 1
ATOM 7294 N N . ILE B 1 335 ? -11.141 23.125 5.82 1 93.12 335 ILE B N 1
ATOM 7295 C CA . ILE B 1 335 ? -11.695 23.156 4.469 1 93.12 335 ILE B CA 1
ATOM 7296 C C . ILE B 1 335 ? -12.211 21.781 4.082 1 93.12 335 ILE B C 1
ATOM 7298 O O . ILE B 1 335 ? -13.281 21.656 3.484 1 93.12 335 ILE B O 1
ATOM 7302 N N . SER B 1 336 ? -11.438 20.797 4.391 1 91.56 336 SER B N 1
ATOM 7303 C CA . SER B 1 336 ? -11.867 19.438 4.125 1 91.56 336 SER B CA 1
ATOM 7304 C C . SER B 1 336 ? -13.18 19.109 4.84 1 91.56 336 SER B C 1
ATOM 7306 O O . SER B 1 336 ? -14.039 18.422 4.293 1 91.56 336 SER B O 1
ATOM 7308 N N . LEU B 1 337 ? -13.344 19.547 6.051 1 91.25 337 LEU B N 1
ATOM 7309 C CA . LEU B 1 337 ? -14.578 19.344 6.805 1 91.25 337 LEU B CA 1
ATOM 7310 C C . LEU B 1 337 ? -15.734 20.078 6.141 1 91.25 337 LEU B C 1
ATOM 7312 O O . LEU B 1 337 ? -16.875 19.594 6.141 1 91.25 337 LEU B O 1
ATOM 7316 N N . LEU B 1 338 ? -15.453 21.234 5.645 1 94.19 338 LEU B N 1
ATOM 7317 C CA . LEU B 1 338 ? -16.484 21.953 4.902 1 94.19 338 LEU B CA 1
ATOM 7318 C C . LEU B 1 338 ? -16.938 21.156 3.691 1 94.19 338 LEU B C 1
ATOM 7320 O O . LEU B 1 338 ? -18.141 21.047 3.436 1 94.19 338 LEU B O 1
ATOM 7324 N N . MET B 1 339 ? -15.984 20.656 3.025 1 94 339 MET B N 1
ATOM 7325 C CA . MET B 1 339 ? -16.312 19.844 1.863 1 94 339 MET B CA 1
ATOM 7326 C C . MET B 1 339 ? -17.125 18.609 2.275 1 94 339 MET B C 1
ATOM 7328 O O . MET B 1 339 ? -18.047 18.203 1.569 1 94 339 MET B O 1
ATOM 7332 N N . LYS B 1 340 ? -16.781 18.031 3.354 1 92.75 340 LYS B N 1
ATOM 7333 C CA . LYS B 1 340 ? -17.547 16.922 3.9 1 92.75 340 LYS B CA 1
ATOM 7334 C C . LYS B 1 340 ? -18.984 17.328 4.211 1 92.75 340 LYS B C 1
ATOM 7336 O O . LYS B 1 340 ? -19.922 16.594 3.895 1 92.75 340 LYS B O 1
ATOM 7341 N N . ASP B 1 341 ? -19.109 18.484 4.828 1 93.06 341 ASP B N 1
ATOM 7342 C CA . ASP B 1 341 ? -20.438 19 5.164 1 93.06 341 ASP B CA 1
ATOM 7343 C C . ASP B 1 341 ? -21.297 19.188 3.914 1 93.06 341 ASP B C 1
ATOM 7345 O O . ASP B 1 341 ? -22.484 18.828 3.904 1 93.06 341 ASP B O 1
ATOM 7349 N N . VAL B 1 342 ? -20.656 19.656 2.949 1 93 342 VAL B N 1
ATOM 7350 C CA . VAL B 1 342 ? -21.359 19.891 1.69 1 93 342 VAL B CA 1
ATOM 7351 C C . VAL B 1 342 ? -21.734 18.547 1.059 1 93 342 VAL B C 1
ATOM 7353 O O . VAL B 1 342 ? -22.859 18.375 0.576 1 93 342 VAL B O 1
ATOM 7356 N N . ALA B 1 343 ? -20.859 17.641 1.12 1 91.06 343 ALA B N 1
ATOM 7357 C CA . ALA B 1 343 ? -21.062 16.328 0.508 1 91.06 343 ALA B CA 1
ATOM 7358 C C . ALA B 1 343 ? -22.172 15.555 1.21 1 91.06 343 ALA B C 1
ATOM 7360 O O . ALA B 1 343 ? -22.844 14.719 0.599 1 91.06 343 ALA B O 1
ATOM 7361 N N . LYS B 1 344 ? -22.422 15.836 2.418 1 88.81 344 LYS B N 1
ATOM 7362 C CA . LYS B 1 344 ? -23.406 15.109 3.215 1 88.81 344 LYS B CA 1
ATOM 7363 C C . LYS B 1 344 ? -24.812 15.633 2.965 1 88.81 344 LYS B C 1
ATOM 7365 O O . LYS B 1 344 ? -25.797 14.992 3.334 1 88.81 344 LYS B O 1
ATOM 7370 N N . SER B 1 345 ? -24.859 16.766 2.35 1 89.81 345 SER B N 1
ATOM 7371 C CA . SER B 1 345 ? -26.188 17.25 1.979 1 89.81 345 SER B CA 1
ATOM 7372 C C . SER B 1 345 ? -26.875 16.281 1.03 1 89.81 345 SER B C 1
ATOM 7374 O O . SER B 1 345 ? -26.234 15.688 0.158 1 89.81 345 SER B O 1
ATOM 7376 N N . LYS B 1 346 ? -28.094 16.062 1.191 1 89.5 346 LYS B N 1
ATOM 7377 C CA . LYS B 1 346 ? -28.859 15.047 0.49 1 89.5 346 LYS B CA 1
ATOM 7378 C C . LYS B 1 346 ? -28.672 15.148 -1.02 1 89.5 346 LYS B C 1
ATOM 7380 O O . LYS B 1 346 ? -28.391 14.148 -1.685 1 89.5 346 LYS B O 1
ATOM 7385 N N . ASP B 1 347 ? -28.828 16.359 -1.547 1 89.69 347 ASP B N 1
ATOM 7386 C CA . ASP B 1 347 ? -28.75 16.562 -2.992 1 89.69 347 ASP B CA 1
ATOM 7387 C C . ASP B 1 347 ? -27.344 16.266 -3.512 1 89.69 347 ASP B C 1
ATOM 7389 O O . ASP B 1 347 ? -27.188 15.609 -4.547 1 89.69 347 ASP B O 1
ATOM 7393 N N . VAL B 1 348 ? -26.406 16.719 -2.816 1 92.06 348 VAL B N 1
ATOM 7394 C CA . VAL B 1 348 ? -25.031 16.516 -3.248 1 92.06 348 VAL B CA 1
ATOM 7395 C C . VAL B 1 348 ? -24.656 15.039 -3.098 1 92.06 348 VAL B C 1
ATOM 7397 O O . VAL B 1 348 ? -23.938 14.484 -3.938 1 92.06 348 VAL B O 1
ATOM 7400 N N . GLN B 1 349 ? -25.078 14.438 -2.078 1 91.88 349 GLN B N 1
ATOM 7401 C CA . GLN B 1 349 ? -24.812 13.023 -1.838 1 91.88 349 GLN B CA 1
ATOM 7402 C C . GLN B 1 349 ? -25.328 12.156 -2.984 1 91.88 349 GLN B C 1
ATOM 7404 O O . GLN B 1 349 ? -24.672 11.195 -3.389 1 91.88 349 GLN B O 1
ATOM 7409 N N . GLN B 1 350 ? -26.469 12.516 -3.418 1 92.56 350 GLN B N 1
ATOM 7410 C CA . GLN B 1 350 ? -27.047 11.773 -4.543 1 92.56 350 GLN B CA 1
ATOM 7411 C C . GLN B 1 350 ? -26.172 11.906 -5.785 1 92.56 350 GLN B C 1
ATOM 7413 O O . GLN B 1 350 ? -25.938 10.922 -6.492 1 92.56 350 GLN B O 1
ATOM 7418 N N . VAL B 1 351 ? -25.75 13.07 -6.043 1 93.88 351 VAL B N 1
ATOM 7419 C CA . VAL B 1 351 ? -24.875 13.305 -7.195 1 93.88 351 VAL B CA 1
ATOM 7420 C C . VAL B 1 351 ? -23.594 12.484 -7.055 1 93.88 351 VAL B C 1
ATOM 7422 O O . VAL B 1 351 ? -23.156 11.844 -8.008 1 93.88 351 VAL B O 1
ATOM 7425 N N . ILE B 1 352 ? -23.031 12.492 -5.867 1 93.5 352 ILE B N 1
ATOM 7426 C CA . ILE B 1 352 ? -21.797 11.766 -5.594 1 93.5 352 ILE B CA 1
ATOM 7427 C C . ILE B 1 352 ? -22.031 10.266 -5.785 1 93.5 352 ILE B C 1
ATOM 7429 O O . ILE B 1 352 ? -21.172 9.57 -6.348 1 93.5 352 ILE B O 1
ATOM 7433 N N . ASN B 1 353 ? -23.109 9.805 -5.352 1 92.38 353 ASN B N 1
ATOM 7434 C CA . ASN B 1 353 ? -23.438 8.398 -5.531 1 92.38 353 ASN B CA 1
ATOM 7435 C C . ASN B 1 353 ? -23.562 8.031 -7.008 1 92.38 353 ASN B C 1
ATOM 7437 O O . ASN B 1 353 ? -23.109 6.965 -7.426 1 92.38 353 ASN B O 1
ATOM 7441 N N . ASP B 1 354 ? -24.219 8.898 -7.719 1 94.56 354 ASP B N 1
ATOM 7442 C CA . ASP B 1 354 ? -24.375 8.672 -9.156 1 94.56 354 ASP B CA 1
ATOM 7443 C C . ASP B 1 354 ? -23.016 8.656 -9.852 1 94.56 354 ASP B C 1
ATOM 7445 O O . ASP B 1 354 ? -22.766 7.805 -10.703 1 94.56 354 ASP B O 1
ATOM 7449 N N . GLU B 1 355 ? -22.203 9.641 -9.484 1 95.25 355 GLU B N 1
ATOM 7450 C CA . GLU B 1 355 ? -20.844 9.68 -10.016 1 95.25 355 GLU B CA 1
ATOM 7451 C C . GLU B 1 355 ? -20.094 8.383 -9.711 1 95.25 355 GLU B C 1
ATOM 7453 O O . GLU B 1 355 ? -19.438 7.82 -10.586 1 95.25 355 GLU B O 1
ATOM 7458 N N . SER B 1 356 ? -20.219 7.934 -8.484 1 93 356 SER B N 1
ATOM 7459 C CA . SER B 1 356 ? -19.562 6.715 -8.039 1 93 356 SER B CA 1
ATOM 7460 C C . SER B 1 356 ? -20.062 5.496 -8.805 1 93 356 SER B C 1
ATOM 7462 O O . SER B 1 356 ? -19.297 4.562 -9.062 1 93 356 SER B O 1
ATOM 7464 N N . THR B 1 357 ? -21.312 5.473 -9.102 1 93.25 357 THR B N 1
ATOM 7465 C CA . THR B 1 357 ? -21.922 4.375 -9.852 1 93.25 357 THR B CA 1
ATOM 7466 C C . THR B 1 357 ? -21.297 4.266 -11.242 1 93.25 357 THR B C 1
ATOM 7468 O O . THR B 1 357 ? -20.938 3.172 -11.68 1 93.25 357 THR B O 1
ATOM 7471 N N . VAL B 1 358 ? -21.125 5.371 -11.852 1 94.75 358 VAL B N 1
ATOM 7472 C CA . VAL B 1 358 ? -20.547 5.391 -13.195 1 94.75 358 VAL B CA 1
ATOM 7473 C C . VAL B 1 358 ? -19.094 4.953 -13.141 1 94.75 358 VAL B C 1
ATOM 7475 O O . VAL B 1 358 ? -18.672 4.059 -13.875 1 94.75 358 VAL B O 1
ATOM 7478 N N . VAL B 1 359 ? -18.344 5.57 -12.242 1 94.56 359 VAL B N 1
ATOM 7479 C CA . VAL B 1 359 ? -16.922 5.27 -12.125 1 94.56 359 VAL B CA 1
ATOM 7480 C C . VAL B 1 359 ? -16.734 3.807 -11.727 1 94.56 359 VAL B C 1
ATOM 7482 O O . VAL B 1 359 ? -15.891 3.109 -12.289 1 94.56 359 VAL B O 1
ATOM 7485 N N . GLY B 1 360 ? -17.531 3.41 -10.781 1 91.31 360 GLY B N 1
ATOM 7486 C CA . GLY B 1 360 ? -17.453 2.041 -10.305 1 91.31 360 GLY B CA 1
ATOM 7487 C C . GLY B 1 360 ? -17.734 1.01 -11.375 1 91.31 360 GLY B C 1
ATOM 7488 O O . GLY B 1 360 ? -17.062 -0.022 -11.445 1 91.31 360 GLY B O 1
ATOM 7489 N N . TRP B 1 361 ? -18.688 1.248 -12.203 1 91.12 361 TRP B N 1
ATOM 7490 C CA . TRP B 1 361 ? -19.047 0.318 -13.273 1 91.12 361 TRP B CA 1
ATOM 7491 C C . TRP B 1 361 ? -17.859 0.101 -14.219 1 91.12 361 TRP B C 1
ATOM 7493 O O . TRP B 1 361 ? -17.484 -1.04 -14.508 1 91.12 361 TRP B O 1
ATOM 7503 N N . PHE B 1 362 ? -17.281 1.134 -14.656 1 91 362 PHE B N 1
ATOM 7504 C CA . PHE B 1 362 ? -16.219 1.034 -15.633 1 91 362 PHE B CA 1
ATOM 7505 C C . PHE B 1 362 ? -14.938 0.496 -14.992 1 91 362 PHE B C 1
ATOM 7507 O O . PHE B 1 362 ? -14.211 -0.286 -15.602 1 91 362 PHE B O 1
ATOM 7514 N N . SER B 1 363 ? -14.727 0.882 -13.781 1 87.5 363 SER B N 1
ATOM 7515 C CA . SER B 1 363 ? -13.492 0.474 -13.125 1 87.5 363 SER B CA 1
ATOM 7516 C C . SER B 1 363 ? -13.516 -1.011 -12.773 1 87.5 363 SER B C 1
ATOM 7518 O O . SER B 1 363 ? -12.469 -1.652 -12.695 1 87.5 363 SER B O 1
ATOM 7520 N N . ASN B 1 364 ? -14.695 -1.522 -12.609 1 83.75 364 ASN B N 1
ATOM 7521 C CA . ASN B 1 364 ? -14.797 -2.896 -12.125 1 83.75 364 ASN B CA 1
ATOM 7522 C C . ASN B 1 364 ? -15.023 -3.875 -13.281 1 83.75 364 ASN B C 1
ATOM 7524 O O . ASN B 1 364 ? -15.125 -5.086 -13.055 1 83.75 364 ASN B O 1
ATOM 7528 N N . HIS B 1 365 ? -15.141 -3.377 -14.445 1 83.81 365 HIS B N 1
ATOM 7529 C CA . HIS B 1 365 ? -15.375 -4.234 -15.602 1 83.81 365 HIS B CA 1
ATOM 7530 C C . HIS B 1 365 ? -14.328 -4.004 -16.688 1 83.81 365 HIS B C 1
ATOM 7532 O O . HIS B 1 365 ? -14.211 -2.895 -17.203 1 83.81 365 HIS B O 1
ATOM 7538 N N . GLN B 1 366 ? -13.711 -4.984 -17.078 1 81.62 366 GLN B N 1
ATOM 7539 C CA . GLN B 1 366 ? -12.531 -4.902 -17.922 1 81.62 366 GLN B CA 1
ATOM 7540 C C . GLN B 1 366 ? -12.906 -4.445 -19.328 1 81.62 366 GLN B C 1
ATOM 7542 O O . GLN B 1 366 ? -12.258 -3.559 -19.891 1 81.62 366 GLN B O 1
ATOM 7547 N N . PHE B 1 367 ? -13.945 -5.074 -19.891 1 82.5 367 PHE B N 1
ATOM 7548 C CA . PHE B 1 367 ? -14.281 -4.746 -21.281 1 82.5 367 PHE B CA 1
ATOM 7549 C C . PHE B 1 367 ? -14.805 -3.316 -21.375 1 82.5 367 PHE B C 1
ATOM 7551 O O . PHE B 1 367 ? -14.336 -2.539 -22.219 1 82.5 367 PHE B O 1
ATOM 7558 N N . PRO B 1 368 ? -15.758 -2.939 -20.484 1 87.81 368 PRO B N 1
ATOM 7559 C CA . PRO B 1 368 ? -16.203 -1.54 -20.5 1 87.81 368 PRO B CA 1
ATOM 7560 C C . PRO B 1 368 ? -15.039 -0.558 -20.359 1 87.81 368 PRO B C 1
ATOM 7562 O O . PRO B 1 368 ? -14.992 0.462 -21.047 1 87.81 368 PRO B O 1
ATOM 7565 N N . LEU B 1 369 ? -14.148 -0.831 -19.531 1 89.19 369 LEU B N 1
ATOM 7566 C CA . LEU B 1 369 ? -13.008 0.049 -19.297 1 89.19 369 LEU B CA 1
ATOM 7567 C C . LEU B 1 369 ? -12.109 0.117 -20.531 1 89.19 369 LEU B C 1
ATOM 7569 O O . LEU B 1 369 ? -11.609 1.188 -20.891 1 89.19 369 LEU B O 1
ATOM 7573 N N . ALA B 1 370 ? -11.891 -0.992 -21.125 1 86.75 370 ALA B N 1
ATOM 7574 C CA . ALA B 1 370 ? -11.078 -1.029 -22.344 1 86.75 370 ALA B CA 1
ATOM 7575 C C . ALA B 1 370 ? -11.719 -0.209 -23.453 1 86.75 370 ALA B C 1
ATOM 7577 O O . ALA B 1 370 ? -11.023 0.515 -24.188 1 86.75 370 ALA B O 1
ATOM 7578 N N . LYS B 1 371 ? -12.984 -0.403 -23.594 1 89.12 371 LYS B N 1
ATOM 7579 C CA . LYS B 1 371 ? -13.711 0.347 -24.609 1 89.12 371 LYS B CA 1
ATOM 7580 C C . LYS B 1 371 ? -13.664 1.846 -24.328 1 89.12 371 LYS B C 1
ATOM 7582 O O . LYS B 1 371 ? -13.555 2.654 -25.25 1 89.12 371 LYS B O 1
ATOM 7587 N N . LEU B 1 372 ? -13.797 2.172 -23.078 1 93.25 372 LEU B N 1
ATOM 7588 C CA . LEU B 1 372 ? -13.695 3.58 -22.703 1 93.25 372 LEU B CA 1
ATOM 7589 C C . LEU B 1 372 ? -12.32 4.137 -23.062 1 93.25 372 LEU B C 1
ATOM 7591 O O . LEU B 1 372 ? -12.211 5.242 -23.594 1 93.25 372 LEU B O 1
ATOM 7595 N N . ARG B 1 373 ? -11.297 3.439 -22.734 1 90.56 373 ARG B N 1
ATOM 7596 C CA . ARG B 1 373 ? -9.938 3.857 -23.062 1 90.56 373 ARG B CA 1
ATOM 7597 C C . ARG B 1 373 ? -9.773 4.066 -24.562 1 90.56 373 ARG B C 1
ATOM 7599 O O . ARG B 1 373 ? -9.117 5.016 -25 1 90.56 373 ARG B O 1
ATOM 7606 N N . GLU B 1 374 ? -10.359 3.186 -25.297 1 89.75 374 GLU B N 1
ATOM 7607 C CA . GLU B 1 374 ? -10.352 3.312 -26.75 1 89.75 374 GLU B CA 1
ATOM 7608 C C . GLU B 1 374 ? -11.039 4.598 -27.203 1 89.75 374 GLU B C 1
ATOM 7610 O O . GLU B 1 374 ? -10.516 5.332 -28.047 1 89.75 374 GLU B O 1
ATOM 7615 N N . MET B 1 375 ? -12.211 4.789 -26.641 1 93.25 375 MET B N 1
ATOM 7616 C CA . MET B 1 375 ? -12.992 5.961 -27.031 1 93.25 375 MET B CA 1
ATOM 7617 C C . MET B 1 375 ? -12.305 7.246 -26.594 1 93.25 375 MET B C 1
ATOM 7619 O O . MET B 1 375 ? -12.391 8.266 -27.281 1 93.25 375 MET B O 1
ATOM 7623 N N . THR B 1 376 ? -11.695 7.227 -25.438 1 93.62 376 THR B N 1
ATOM 7624 C CA . THR B 1 376 ? -10.977 8.406 -24.969 1 93.62 376 THR B CA 1
ATOM 7625 C C . THR B 1 376 ? -9.805 8.727 -25.891 1 93.62 376 THR B C 1
ATOM 7627 O O . THR B 1 376 ? -9.531 9.898 -26.172 1 93.62 376 THR B O 1
ATOM 7630 N N . ARG B 1 377 ? -9.164 7.727 -26.344 1 91.31 377 ARG B N 1
ATOM 7631 C CA . ARG B 1 377 ? -8.078 7.938 -27.297 1 91.31 377 ARG B CA 1
ATOM 7632 C C . ARG B 1 377 ? -8.602 8.531 -28.594 1 91.31 377 ARG B C 1
ATOM 7634 O O . ARG B 1 377 ? -7.965 9.414 -29.188 1 91.31 377 ARG B O 1
ATOM 7641 N N . ALA B 1 378 ? -9.656 8.039 -29.031 1 90.69 378 ALA B N 1
ATOM 7642 C CA . ALA B 1 378 ? -10.242 8.484 -30.281 1 90.69 378 ALA B CA 1
ATOM 7643 C C . ALA B 1 378 ? -10.734 9.93 -30.188 1 90.69 378 ALA B C 1
ATOM 7645 O O . ALA B 1 378 ? -10.547 10.727 -31.109 1 90.69 378 ALA B O 1
ATOM 7646 N N . LYS B 1 379 ? -11.336 10.227 -29.031 1 90.5 379 LYS B N 1
ATOM 7647 C CA . LYS B 1 379 ? -11.984 11.523 -28.875 1 90.5 379 LYS B CA 1
ATOM 7648 C C . LYS B 1 379 ? -11.016 12.57 -28.344 1 90.5 379 LYS B C 1
ATOM 7650 O O . LYS B 1 379 ? -11.094 13.75 -28.703 1 90.5 379 LYS B O 1
ATOM 7655 N N . LEU B 1 380 ? -10.141 12.172 -27.453 1 90.44 380 LEU B N 1
ATOM 7656 C CA . LEU B 1 380 ? -9.312 13.148 -26.766 1 90.44 380 LEU B CA 1
ATOM 7657 C C . LEU B 1 380 ? -7.859 13.047 -27.219 1 90.44 380 LEU B C 1
ATOM 7659 O O . LEU B 1 380 ? -7.039 13.906 -26.891 1 90.44 380 LEU B O 1
ATOM 7663 N N . GLY B 1 381 ? -7.441 12.047 -28.016 1 86.44 381 GLY B N 1
ATOM 7664 C CA . GLY B 1 381 ? -6.082 11.875 -28.484 1 86.44 381 GLY B CA 1
ATOM 7665 C C . GLY B 1 381 ? -5.188 11.148 -27.5 1 86.44 381 GLY B C 1
ATOM 7666 O O . GLY B 1 381 ? -4.059 10.781 -27.828 1 86.44 381 GLY B O 1
ATOM 7667 N N . LYS B 1 382 ? -5.59 11.102 -26.375 1 85.12 382 LYS B N 1
ATOM 7668 C CA . LYS B 1 382 ? -4.84 10.375 -25.359 1 85.12 382 LYS B CA 1
ATOM 7669 C C . LYS B 1 382 ? -5.777 9.602 -24.438 1 85.12 382 LYS B C 1
ATOM 7671 O O . LYS B 1 382 ? -6.945 9.961 -24.281 1 85.12 382 LYS B O 1
ATOM 7676 N N . ALA B 1 383 ? -5.195 8.508 -23.938 1 79.81 383 ALA B N 1
ATOM 7677 C CA . ALA B 1 383 ? -6.004 7.746 -22.969 1 79.81 383 ALA B CA 1
ATOM 7678 C C . ALA B 1 383 ? -6.059 8.453 -21.625 1 79.81 383 ALA B C 1
ATOM 7680 O O . ALA B 1 383 ? -5.031 8.891 -21.094 1 79.81 383 ALA B O 1
ATOM 7681 N N . LYS B 1 384 ? -7.203 8.812 -21.203 1 86.62 384 LYS B N 1
ATOM 7682 C CA . LYS B 1 384 ? -7.398 9.391 -19.875 1 86.62 384 LYS B CA 1
ATOM 7683 C C . LYS B 1 384 ? -8.172 8.438 -18.969 1 86.62 384 LYS B C 1
ATOM 7685 O O . LYS B 1 384 ? -9.148 7.816 -19.391 1 86.62 384 LYS B O 1
ATOM 7690 N N . GLU B 1 385 ? -7.684 8.312 -17.797 1 88.94 385 GLU B N 1
ATOM 7691 C CA . GLU B 1 385 ? -8.258 7.355 -16.859 1 88.94 385 GLU B CA 1
ATOM 7692 C C . GLU B 1 385 ? -9.312 8.016 -15.969 1 88.94 385 GLU B C 1
ATOM 7694 O O . GLU B 1 385 ? -9.266 9.227 -15.742 1 88.94 385 GLU B O 1
ATOM 7699 N N . LEU B 1 386 ? -10.242 7.199 -15.531 1 91.69 386 LEU B N 1
ATOM 7700 C CA . LEU B 1 386 ? -11.195 7.637 -14.523 1 91.69 386 LEU B CA 1
ATOM 7701 C C . LEU B 1 386 ? -10.508 7.84 -13.172 1 91.69 386 LEU B C 1
ATOM 7703 O O . LEU B 1 386 ? -9.469 7.23 -12.906 1 91.69 386 LEU B O 1
ATOM 7707 N N . VAL B 1 387 ? -11.086 8.758 -12.445 1 90.88 387 VAL B N 1
ATOM 7708 C CA . VAL B 1 387 ? -10.57 9.039 -11.109 1 90.88 387 VAL B CA 1
ATOM 7709 C C . VAL B 1 387 ? -11.523 8.461 -10.062 1 90.88 387 VAL B C 1
ATOM 7711 O O . VAL B 1 387 ? -12.75 8.562 -10.203 1 90.88 387 VAL B O 1
ATOM 7714 N N . LYS B 1 388 ? -10.898 7.793 -9.062 1 87.88 388 LYS B N 1
ATOM 7715 C CA . LYS B 1 388 ? -11.688 7.262 -7.957 1 87.88 388 LYS B CA 1
ATOM 7716 C C . LYS B 1 388 ? -11.555 8.141 -6.715 1 87.88 388 LYS B C 1
ATOM 7718 O O . LYS B 1 388 ? -10.469 8.648 -6.422 1 87.88 388 LYS B O 1
ATOM 7723 N N . ALA B 1 389 ? -12.688 8.258 -6.078 1 87.44 389 ALA B N 1
ATOM 7724 C CA . ALA B 1 389 ? -12.68 9.086 -4.875 1 87.44 389 ALA B CA 1
ATOM 7725 C C . ALA B 1 389 ? -12.086 8.328 -3.693 1 87.44 389 ALA B C 1
ATOM 7727 O O . ALA B 1 389 ? -12.297 7.125 -3.543 1 87.44 389 ALA B O 1
ATOM 7728 N N . GLY B 1 390 ? -11.25 9.047 -2.936 1 78.44 390 GLY B N 1
ATOM 7729 C CA . GLY B 1 390 ? -10.766 8.492 -1.68 1 78.44 390 GLY B CA 1
ATOM 7730 C C . GLY B 1 390 ? -11.781 8.586 -0.555 1 78.44 390 GLY B C 1
ATOM 7731 O O . GLY B 1 390 ? -12.508 9.578 -0.449 1 78.44 390 GLY B O 1
ATOM 7732 N N . GLY B 1 391 ? -11.953 7.625 0.229 1 66.69 391 GLY B N 1
ATOM 7733 C CA . GLY B 1 391 ? -12.961 7.535 1.272 1 66.69 391 GLY B CA 1
ATOM 7734 C C . GLY B 1 391 ? -12.875 8.656 2.289 1 66.69 391 GLY B C 1
ATOM 7735 O O . GLY B 1 391 ? -13.891 9.133 2.793 1 66.69 391 GLY B O 1
ATOM 7736 N N . THR B 1 392 ? -11.68 9.133 2.572 1 66.94 392 THR B N 1
ATOM 7737 C CA . THR B 1 392 ? -11.539 10.109 3.645 1 66.94 392 THR B CA 1
ATOM 7738 C C . THR B 1 392 ? -11.141 11.477 3.084 1 66.94 392 THR B C 1
ATOM 7740 O O . THR B 1 392 ? -11.031 12.453 3.83 1 66.94 392 THR B O 1
ATOM 7743 N N . ARG B 1 393 ? -11.008 11.562 1.791 1 75.06 393 ARG B N 1
ATOM 7744 C CA . ARG B 1 393 ? -10.617 12.812 1.155 1 75.06 393 ARG B CA 1
ATOM 7745 C C . ARG B 1 393 ? -11.734 13.352 0.271 1 75.06 393 ARG B C 1
ATOM 7747 O O . ARG B 1 393 ? -11.734 13.133 -0.941 1 75.06 393 ARG B O 1
ATOM 7754 N N . PHE B 1 394 ? -12.484 14.148 0.831 1 80.38 394 PHE B N 1
ATOM 7755 C CA . PHE B 1 394 ? -13.734 14.578 0.216 1 80.38 394 PHE B CA 1
ATOM 7756 C C . PHE B 1 394 ? -13.461 15.445 -1.009 1 80.38 394 PHE B C 1
ATOM 7758 O O . PHE B 1 394 ? -14.32 15.562 -1.891 1 80.38 394 PHE B O 1
ATOM 7765 N N . GLY B 1 395 ? -12.273 16.031 -1.02 1 85.69 395 GLY B N 1
ATOM 7766 C CA . GLY B 1 395 ? -11.898 16.797 -2.199 1 85.69 395 GLY B CA 1
ATOM 7767 C C . GLY B 1 395 ? -11.797 15.945 -3.453 1 85.69 395 GLY B C 1
ATOM 7768 O O . GLY B 1 395 ? -11.922 16.453 -4.566 1 85.69 395 GLY B O 1
ATOM 7769 N N . THR B 1 396 ? -11.672 14.688 -3.236 1 89.38 396 THR B N 1
ATOM 7770 C CA . THR B 1 396 ? -11.484 13.805 -4.379 1 89.38 396 THR B CA 1
ATOM 7771 C C . THR B 1 396 ? -12.797 13.633 -5.148 1 89.38 396 THR B C 1
ATOM 7773 O O . THR B 1 396 ? -12.781 13.305 -6.336 1 89.38 396 THR B O 1
ATOM 7776 N N . HIS B 1 397 ? -13.883 13.898 -4.539 1 92.06 397 HIS B N 1
ATOM 7777 C CA . HIS B 1 397 ? -15.156 13.82 -5.242 1 92.06 397 HIS B CA 1
ATOM 7778 C C . HIS B 1 397 ? -15.25 14.891 -6.328 1 92.06 397 HIS B C 1
ATOM 7780 O O . HIS B 1 397 ? -15.852 14.656 -7.383 1 92.06 397 HIS B O 1
ATOM 7786 N N . THR B 1 398 ? -14.703 16.047 -6.012 1 93.88 398 THR B N 1
ATOM 7787 C CA . THR B 1 398 ? -14.648 17.109 -7.008 1 93.88 398 THR B CA 1
ATOM 7788 C C . THR B 1 398 ? -13.82 16.672 -8.219 1 93.88 398 THR B C 1
ATOM 7790 O O . THR B 1 398 ? -14.195 16.938 -9.359 1 93.88 398 THR B O 1
ATOM 7793 N N . LEU B 1 399 ? -12.766 16.016 -7.961 1 94.75 399 LEU B N 1
ATOM 7794 C CA . LEU B 1 399 ? -11.898 15.539 -9.039 1 94.75 399 LEU B CA 1
ATOM 7795 C C . LEU B 1 399 ? -12.617 14.5 -9.891 1 94.75 399 LEU B C 1
ATOM 7797 O O . LEU B 1 399 ? -12.43 14.461 -11.109 1 94.75 399 LEU B O 1
ATOM 7801 N N . VAL B 1 400 ? -13.32 13.672 -9.234 1 95.88 400 VAL B N 1
ATOM 7802 C CA . VAL B 1 400 ? -14.109 12.672 -9.953 1 95.88 400 VAL B CA 1
ATOM 7803 C C . VAL B 1 400 ? -15.078 13.359 -10.906 1 95.88 400 VAL B C 1
ATOM 7805 O O . VAL B 1 400 ? -15.148 13.008 -12.086 1 95.88 400 VAL B O 1
ATOM 7808 N N . GLY B 1 401 ? -15.82 14.359 -10.414 1 96.25 401 GLY B N 1
ATOM 7809 C CA . GLY B 1 401 ? -16.75 15.094 -11.25 1 96.25 401 GLY B CA 1
ATOM 7810 C C . GLY B 1 401 ? -16.078 15.781 -12.422 1 96.25 401 GLY B C 1
ATOM 7811 O O . GLY B 1 401 ? -16.562 15.719 -13.555 1 96.25 401 GLY B O 1
ATOM 7812 N N . GLU B 1 402 ? -14.984 16.391 -12.156 1 96.06 402 GLU B N 1
ATOM 7813 C CA . GLU B 1 402 ? -14.234 17.078 -13.211 1 96.06 402 GLU B CA 1
ATOM 7814 C C . GLU B 1 402 ? -13.797 16.109 -14.305 1 96.06 402 GLU B C 1
ATOM 7816 O O . GLU B 1 402 ? -13.891 16.422 -15.492 1 96.06 402 GLU B O 1
ATOM 7821 N N . ARG B 1 403 ? -13.312 15.008 -13.836 1 96.19 403 ARG B N 1
ATOM 7822 C CA . ARG B 1 403 ? -12.859 14.008 -14.797 1 96.19 403 ARG B CA 1
ATOM 7823 C C . ARG B 1 403 ? -14.023 13.461 -15.609 1 96.19 403 ARG B C 1
ATOM 7825 O O . ARG B 1 403 ? -13.891 13.234 -16.812 1 96.19 403 ARG B O 1
ATOM 7832 N N . LEU B 1 404 ? -15.117 13.242 -14.969 1 96.94 404 LEU B N 1
ATOM 7833 C CA . LEU B 1 404 ? -16.297 12.758 -15.68 1 96.94 404 LEU B CA 1
ATOM 7834 C C . LEU B 1 404 ? -16.734 13.75 -16.75 1 96.94 404 LEU B C 1
ATOM 7836 O O . LEU B 1 404 ? -17.047 13.352 -17.875 1 96.94 404 LEU B O 1
ATOM 7840 N N . LEU B 1 405 ? -16.75 15.008 -16.453 1 96.56 405 LEU B N 1
ATOM 7841 C CA . LEU B 1 405 ? -17.125 16.031 -17.406 1 96.56 405 LEU B CA 1
ATOM 7842 C C . LEU B 1 405 ? -16.156 16.047 -18.594 1 96.56 405 LEU B C 1
ATOM 7844 O O . LEU B 1 405 ? -16.578 16.219 -19.734 1 96.56 405 LEU B O 1
ATOM 7848 N N . GLU B 1 406 ? -14.922 15.867 -18.281 1 95.69 406 GLU B N 1
ATOM 7849 C CA . GLU B 1 406 ? -13.906 15.82 -19.328 1 95.69 406 GLU B CA 1
ATOM 7850 C C . GLU B 1 406 ? -14.125 14.633 -20.266 1 95.69 406 GLU B C 1
ATOM 7852 O O . GLU B 1 406 ? -13.859 14.719 -21.469 1 95.69 406 GLU B O 1
ATOM 7857 N N . LEU B 1 407 ? -14.633 13.57 -19.672 1 96.44 407 LEU B N 1
ATOM 7858 C CA . LEU B 1 407 ? -14.766 12.336 -20.438 1 96.44 407 LEU B CA 1
ATOM 7859 C C . LEU B 1 407 ? -16.203 12.148 -20.906 1 96.44 407 LEU B C 1
ATOM 7861 O O . LEU B 1 407 ? -16.578 11.062 -21.359 1 96.44 407 LEU B O 1
ATOM 7865 N N . LYS B 1 408 ? -17.016 13.125 -20.781 1 95.88 408 LYS B N 1
ATOM 7866 C CA . LYS B 1 408 ? -18.438 13.016 -21.062 1 95.88 408 LYS B CA 1
ATOM 7867 C C . LYS B 1 408 ? -18.672 12.461 -22.469 1 95.88 408 LYS B C 1
ATOM 7869 O O . LYS B 1 408 ? -19.391 11.477 -22.656 1 95.88 408 LYS B O 1
ATOM 7874 N N . SER B 1 409 ? -18 13.031 -23.438 1 94.5 409 SER B N 1
ATOM 7875 C CA . SER B 1 409 ? -18.203 12.633 -24.812 1 94.5 409 SER B CA 1
ATOM 7876 C C . SER B 1 409 ? -17.734 11.195 -25.047 1 94.5 409 SER B C 1
ATOM 7878 O O . SER B 1 409 ? -18.391 10.43 -25.766 1 94.5 409 SER B O 1
ATOM 7880 N N . ALA B 1 410 ? -16.609 10.883 -24.484 1 95.69 410 ALA B N 1
ATOM 7881 C CA . ALA B 1 410 ? -16.078 9.523 -24.625 1 95.69 410 ALA B CA 1
ATOM 7882 C C . ALA B 1 410 ? -16.984 8.508 -23.938 1 95.69 410 ALA B C 1
ATOM 7884 O O . ALA B 1 410 ? -17.188 7.406 -24.438 1 95.69 410 ALA B O 1
ATOM 7885 N N . LEU B 1 411 ? -17.484 8.828 -22.781 1 96.69 411 LEU B N 1
ATOM 7886 C CA . LEU B 1 411 ? -18.391 7.953 -22.047 1 96.69 411 LEU B CA 1
ATOM 7887 C C . LEU B 1 411 ? -19.672 7.703 -22.844 1 96.69 411 LEU B C 1
ATOM 7889 O O . LEU B 1 411 ? -20.125 6.562 -22.953 1 96.69 411 LEU B O 1
ATOM 7893 N N . GLN B 1 412 ? -20.219 8.734 -23.344 1 95.25 412 GLN B N 1
ATOM 7894 C CA . GLN B 1 412 ? -21.438 8.609 -24.141 1 95.25 412 GLN B CA 1
ATOM 7895 C C . GLN B 1 412 ? -21.188 7.777 -25.406 1 95.25 412 GLN B C 1
ATOM 7897 O O . GLN B 1 412 ? -22.016 6.945 -25.781 1 95.25 412 GLN B O 1
ATOM 7902 N N . ALA B 1 413 ? -20.031 7.969 -26.016 1 94.69 413 ALA B N 1
ATOM 7903 C CA . ALA B 1 413 ? -19.672 7.184 -27.188 1 94.69 413 ALA B CA 1
ATOM 7904 C C . ALA B 1 413 ? -19.5 5.711 -26.844 1 94.69 413 ALA B C 1
ATOM 7906 O O . ALA B 1 413 ? -19.844 4.832 -27.625 1 94.69 413 ALA B O 1
ATOM 7907 N N . THR B 1 414 ? -19 5.48 -25.672 1 94.19 414 THR B N 1
ATOM 7908 C CA . THR B 1 414 ? -18.734 4.113 -25.25 1 94.19 414 THR B CA 1
ATOM 7909 C C . THR B 1 414 ? -20.047 3.342 -25.062 1 94.19 414 THR B C 1
ATOM 7911 O O . THR B 1 414 ? -20.172 2.215 -25.547 1 94.19 414 THR B O 1
ATOM 7914 N N . VAL B 1 415 ? -21.031 3.916 -24.406 1 93.25 415 VAL B N 1
ATOM 7915 C CA . VAL B 1 415 ? -22.234 3.188 -24.016 1 93.25 415 VAL B CA 1
ATOM 7916 C C . VAL B 1 415 ? -23.141 3.004 -25.234 1 93.25 415 VAL B C 1
ATOM 7918 O O . VAL B 1 415 ? -24.047 2.178 -25.219 1 93.25 415 VAL B O 1
ATOM 7921 N N . VAL B 1 416 ? -22.859 3.732 -26.281 1 91.25 416 VAL B N 1
ATOM 7922 C CA . VAL B 1 416 ? -23.672 3.578 -27.484 1 91.25 416 VAL B CA 1
ATOM 7923 C C . VAL B 1 416 ? -22.922 2.729 -28.5 1 91.25 416 VAL B C 1
ATOM 7925 O O . VAL B 1 416 ? -23.453 2.408 -29.578 1 91.25 416 VAL B O 1
ATOM 7928 N N . ASP B 1 417 ? -21.719 2.445 -28.25 1 90.12 417 ASP B N 1
ATOM 7929 C CA . ASP B 1 417 ? -20.906 1.597 -29.125 1 90.12 417 ASP B CA 1
ATOM 7930 C C . ASP B 1 417 ? -21.578 0.234 -29.312 1 90.12 417 ASP B C 1
ATOM 7932 O O . ASP B 1 417 ? -22.062 -0.37 -28.359 1 90.12 417 ASP B O 1
ATOM 7936 N N . PRO B 1 418 ? -21.562 -0.274 -30.484 1 87 418 PRO B N 1
ATOM 7937 C CA . PRO B 1 418 ? -22.234 -1.546 -30.781 1 87 418 PRO B CA 1
ATOM 7938 C C . PRO B 1 418 ? -21.625 -2.719 -30.016 1 87 418 PRO B C 1
ATOM 7940 O O . PRO B 1 418 ? -22.344 -3.605 -29.547 1 87 418 PRO B O 1
ATOM 7943 N N . ASP B 1 419 ? -20.359 -2.729 -29.953 1 83.06 419 ASP B N 1
ATOM 7944 C CA . ASP B 1 419 ? -19.703 -3.82 -29.234 1 83.06 419 ASP B CA 1
ATOM 7945 C C . ASP B 1 419 ? -20.062 -3.797 -27.75 1 83.06 419 ASP B C 1
ATOM 7947 O O . ASP B 1 419 ? -20.219 -4.852 -27.125 1 83.06 419 ASP B O 1
ATOM 7951 N N . TYR B 1 420 ? -20.125 -2.586 -27.266 1 86.75 420 TYR B N 1
ATOM 7952 C CA . TYR B 1 420 ? -20.516 -2.422 -25.875 1 86.75 420 TYR B CA 1
ATOM 7953 C C . TYR B 1 420 ? -21.953 -2.873 -25.656 1 86.75 420 TYR B C 1
ATOM 7955 O O . TYR B 1 420 ? -22.234 -3.625 -24.719 1 86.75 420 TYR B O 1
ATOM 7963 N N . ALA B 1 421 ? -22.781 -2.504 -26.5 1 80.25 421 ALA B N 1
ATOM 7964 C CA . ALA B 1 421 ? -24.203 -2.818 -26.406 1 80.25 421 ALA B CA 1
ATOM 7965 C C . ALA B 1 421 ? -24.453 -4.316 -26.578 1 80.25 421 ALA B C 1
ATOM 7967 O O . ALA B 1 421 ? -25.375 -4.871 -25.984 1 80.25 421 ALA B O 1
ATOM 7968 N N . ALA B 1 422 ? -23.547 -4.973 -27.281 1 77.56 422 ALA B N 1
ATOM 7969 C CA . ALA B 1 422 ? -23.688 -6.395 -27.578 1 77.56 422 ALA B CA 1
ATOM 7970 C C . ALA B 1 422 ? -23.375 -7.25 -26.344 1 77.56 422 ALA B C 1
ATOM 7972 O O . ALA B 1 422 ? -23.828 -8.391 -26.25 1 77.56 422 ALA B O 1
ATOM 7973 N N . GLN B 1 423 ? -22.5 -6.797 -25.484 1 73.38 423 GLN B N 1
ATOM 7974 C CA . GLN B 1 423 ? -22.109 -7.578 -24.328 1 73.38 423 GLN B CA 1
ATOM 7975 C C . GLN B 1 423 ? -23.266 -7.762 -23.359 1 73.38 423 GLN B C 1
ATOM 7977 O O . GLN B 1 423 ? -23.266 -8.68 -22.531 1 73.38 423 GLN B O 1
ATOM 7982 N N . LYS B 1 424 ? -24.344 -7.426 -23.609 1 62.28 424 LYS B N 1
ATOM 7983 C CA . LYS B 1 424 ? -25.547 -7.523 -22.781 1 62.28 424 LYS B CA 1
ATOM 7984 C C . LYS B 1 424 ? -25.172 -7.684 -21.297 1 62.28 424 LYS B C 1
ATOM 7986 O O . LYS B 1 424 ? -25.453 -8.719 -20.703 1 62.28 424 LYS B O 1
ATOM 7991 N N . TYR B 1 425 ? -24.266 -6.953 -20.797 1 56.44 425 TYR B N 1
ATOM 7992 C CA . TYR B 1 425 ? -23.828 -7.082 -19.406 1 56.44 425 TYR B CA 1
ATOM 7993 C C . TYR B 1 425 ? -25.031 -7.227 -18.469 1 56.44 425 TYR B C 1
ATOM 7995 O O . TYR B 1 425 ? -25.953 -6.41 -18.5 1 56.44 425 TYR B O 1
ATOM 8003 N N . LYS B 1 426 ? -25.438 -8.594 -18.438 1 48.91 426 LYS B N 1
ATOM 8004 C CA . LYS B 1 426 ? -26.391 -8.875 -17.375 1 48.91 426 LYS B CA 1
ATOM 8005 C C . LYS B 1 426 ? -25.703 -8.883 -16 1 48.91 426 LYS B C 1
ATOM 8007 O O . LYS B 1 426 ? -24.609 -9.43 -15.859 1 48.91 426 LYS B O 1
ATOM 8012 N N . ASP B 1 427 ? -25.531 -7.895 -15.383 1 46.38 427 ASP B N 1
ATOM 8013 C CA . ASP B 1 427 ? -24.906 -7.945 -14.062 1 46.38 427 ASP B CA 1
ATOM 8014 C C . ASP B 1 427 ? -25.266 -9.242 -13.336 1 46.38 427 ASP B C 1
ATOM 8016 O O . ASP B 1 427 ? -26.438 -9.539 -13.125 1 46.38 427 ASP B O 1
ATOM 8020 N N . LYS B 1 428 ? -24.625 -10.297 -13.617 1 42.22 428 LYS B N 1
ATOM 8021 C CA . LYS B 1 428 ? -24.844 -11.484 -12.797 1 42.22 428 LYS B CA 1
ATOM 8022 C C . LYS B 1 428 ? -25.109 -11.117 -11.344 1 42.22 428 LYS B C 1
ATOM 8024 O O . LYS B 1 428 ? -25.594 -11.945 -10.562 1 42.22 428 LYS B O 1
ATOM 8029 N N . ALA B 1 429 ? -24.203 -10.328 -10.844 1 39.31 429 ALA B N 1
ATOM 8030 C CA . ALA B 1 429 ? -24.406 -10.008 -9.438 1 39.31 429 ALA B CA 1
ATOM 8031 C C . ALA B 1 429 ? -25.766 -9.344 -9.219 1 39.31 429 ALA B C 1
ATOM 8033 O O . ALA B 1 429 ? -25.875 -8.117 -9.258 1 39.31 429 ALA B O 1
ATOM 8034 N N . ASP B 1 430 ? -26.75 -9.656 -9.938 1 38.31 430 ASP B N 1
ATOM 8035 C CA . ASP B 1 430 ? -27.984 -9.477 -9.18 1 38.31 430 ASP B CA 1
ATOM 8036 C C . ASP B 1 430 ? -27.766 -9.703 -7.688 1 38.31 430 ASP B C 1
ATOM 8038 O O . ASP B 1 430 ? -28.047 -10.781 -7.168 1 38.31 430 ASP B O 1
ATOM 8042 N N . SER B 1 431 ? -26.516 -9.625 -7.367 1 35.59 431 SER B N 1
ATOM 8043 C CA . SER B 1 431 ? -26.359 -9.734 -5.922 1 35.59 431 SER B CA 1
ATOM 8044 C C . SER B 1 431 ? -27.422 -8.914 -5.188 1 35.59 431 SER B C 1
ATOM 8046 O O . SER B 1 431 ? -27.844 -7.863 -5.672 1 35.59 431 SER B O 1
ATOM 8048 N N . GLU B 1 432 ? -28.219 -9.57 -4.531 1 33.47 432 GLU B N 1
ATOM 8049 C CA . GLU B 1 432 ? -29.141 -9.039 -3.535 1 33.47 432 GLU B CA 1
ATOM 8050 C C . GLU B 1 432 ? -28.5 -7.918 -2.729 1 33.47 432 GLU B C 1
ATOM 8052 O O . GLU B 1 432 ? -27.547 -8.148 -1.976 1 33.47 432 GLU B O 1
ATOM 8057 N N . ASP B 1 433 ? -28.094 -6.859 -3.307 1 35.69 433 ASP B N 1
ATOM 8058 C CA . ASP B 1 433 ? -27.953 -5.797 -2.314 1 35.69 433 ASP B CA 1
ATOM 8059 C C . ASP B 1 433 ? -29.125 -5.824 -1.329 1 35.69 433 ASP B C 1
ATOM 8061 O O . ASP B 1 433 ? -30.281 -5.727 -1.731 1 35.69 433 ASP B O 1
ATOM 8065 N N . GLN B 1 434 ? -29.016 -6.75 -0.498 1 31.25 434 GLN B N 1
ATOM 8066 C CA . GLN B 1 434 ? -29.984 -6.715 0.591 1 31.25 434 GLN B CA 1
ATOM 8067 C C . GLN B 1 434 ? -30.172 -5.293 1.11 1 31.25 434 GLN B C 1
ATOM 8069 O O . GLN B 1 434 ? -29.219 -4.648 1.541 1 31.25 434 GLN B O 1
ATOM 8074 N N . ILE B 1 435 ? -31.016 -4.461 0.346 1 31 435 ILE B N 1
ATOM 8075 C CA . ILE B 1 435 ? -31.531 -3.314 1.083 1 31 435 ILE B CA 1
ATOM 8076 C C . ILE B 1 435 ? -32.031 -3.768 2.447 1 31 435 ILE B C 1
ATOM 8078 O O . ILE B 1 435 ? -32.438 -4.926 2.619 1 31 435 ILE B O 1
ATOM 8082 N N . ALA B 1 436 ? -31.984 -3.014 3.402 1 30.66 436 ALA B N 1
ATOM 8083 C CA . ALA B 1 436 ? -32.594 -3.303 4.695 1 30.66 436 ALA B CA 1
ATOM 8084 C C . ALA B 1 436 ? -33.906 -4.102 4.52 1 30.66 436 ALA B C 1
ATOM 8086 O O . ALA B 1 436 ? -34.188 -5.008 5.301 1 30.66 436 ALA B O 1
ATOM 8087 N N . GLY B 1 437 ? -34.938 -3.625 3.803 1 33.03 437 GLY B N 1
ATOM 8088 C CA . GLY B 1 437 ? -36.344 -4.086 3.879 1 33.03 437 GLY B CA 1
ATOM 8089 C C . GLY B 1 437 ? -36.594 -5.344 3.068 1 33.03 437 GLY B C 1
ATOM 8090 O O . GLY B 1 437 ? -37.75 -5.715 2.836 1 33.03 437 GLY B O 1
ATOM 8091 N N . GLY B 1 438 ? -35.969 -6.387 2.996 1 33.84 438 GLY B N 1
ATOM 8092 C CA . GLY B 1 438 ? -36.156 -7.715 2.434 1 33.84 438 GLY B CA 1
ATOM 8093 C C . GLY B 1 438 ? -35.906 -7.77 0.939 1 33.84 438 GLY B C 1
ATOM 8094 O O . GLY B 1 438 ? -35.906 -8.852 0.344 1 33.84 438 GLY B O 1
ATOM 8095 N N . ARG B 1 439 ? -36.531 -6.832 0.182 1 32.22 439 ARG B N 1
ATOM 8096 C CA . ARG B 1 439 ? -36.562 -7.02 -1.265 1 32.22 439 ARG B CA 1
ATOM 8097 C C . ARG B 1 439 ? -35.219 -6.766 -1.885 1 32.22 439 ARG B C 1
ATOM 8099 O O . ARG B 1 439 ? -34.531 -5.781 -1.56 1 32.22 439 ARG B O 1
ATOM 8106 N N . THR B 1 440 ? -34.438 -7.754 -2.242 1 36.78 440 THR B N 1
ATOM 8107 C CA . THR B 1 440 ? -33.156 -7.695 -2.973 1 36.78 440 THR B CA 1
ATOM 8108 C C . THR B 1 440 ? -33.312 -6.93 -4.281 1 36.78 440 THR B C 1
ATOM 8110 O O . THR B 1 440 ? -34.156 -7.281 -5.109 1 36.78 440 THR B O 1
ATOM 8113 N N . ILE B 1 441 ? -33.438 -5.652 -4.281 1 37.34 441 ILE B N 1
ATOM 8114 C CA . ILE B 1 441 ? -33.562 -5.051 -5.605 1 37.34 441 ILE B CA 1
ATOM 8115 C C . ILE B 1 441 ? -32.25 -5.289 -6.379 1 37.34 441 ILE B C 1
ATOM 8117 O O . ILE B 1 441 ? -31.172 -4.906 -5.926 1 37.34 441 ILE B O 1
ATOM 8121 N N . ARG B 1 442 ? -32.281 -6.191 -7.164 1 42.56 442 ARG B N 1
ATOM 8122 C CA . ARG B 1 442 ? -31.281 -6.492 -8.172 1 42.56 442 ARG B CA 1
ATOM 8123 C C . ARG B 1 442 ? -31.016 -5.281 -9.062 1 42.56 442 ARG B C 1
ATOM 8125 O O . ARG B 1 442 ? -31.906 -4.863 -9.82 1 42.56 442 ARG B O 1
ATOM 8132 N N . THR B 1 443 ? -30.328 -4.176 -8.664 1 51.94 443 THR B N 1
ATOM 8133 C CA . THR B 1 443 ? -30.156 -3.068 -9.602 1 51.94 443 THR B CA 1
ATOM 8134 C C . THR B 1 443 ? -29.016 -3.357 -10.578 1 51.94 443 THR B C 1
ATOM 8136 O O . THR B 1 443 ? -27.938 -3.801 -10.172 1 51.94 443 THR B O 1
ATOM 8139 N N . ASN B 1 444 ? -29.234 -3.641 -11.875 1 68.81 444 ASN B N 1
ATOM 8140 C CA . ASN B 1 444 ? -28.297 -3.746 -12.977 1 68.81 444 ASN B CA 1
ATOM 8141 C C . ASN B 1 444 ? -27.406 -2.508 -13.078 1 68.81 444 ASN B C 1
ATOM 8143 O O . ASN B 1 444 ? -27.828 -1.483 -13.625 1 68.81 444 ASN B O 1
ATOM 8147 N N . LYS B 1 445 ? -26.281 -2.461 -12.352 1 78.69 445 LYS B N 1
ATOM 8148 C CA . LYS B 1 445 ? -25.359 -1.325 -12.297 1 78.69 445 LYS B CA 1
ATOM 8149 C C . LYS B 1 445 ? -24.938 -0.888 -13.695 1 78.69 445 LYS B C 1
ATOM 8151 O O . LYS B 1 445 ? -24.719 0.3 -13.938 1 78.69 445 LYS B O 1
ATOM 8156 N N . GLY B 1 446 ? -24.922 -1.786 -14.562 1 84.69 446 GLY B N 1
ATOM 8157 C CA . GLY B 1 446 ? -24.578 -1.446 -15.93 1 84.69 446 GLY B CA 1
ATOM 8158 C C . GLY B 1 446 ? -25.641 -0.625 -16.641 1 84.69 446 GLY B C 1
ATOM 8159 O O . GLY B 1 446 ? -25.328 0.37 -17.297 1 84.69 446 GLY B O 1
ATOM 8160 N N . ALA B 1 447 ? -26.812 -1.068 -16.422 1 85.31 447 ALA B N 1
ATOM 8161 C CA . ALA B 1 447 ? -27.922 -0.341 -17.016 1 85.31 447 ALA B CA 1
ATOM 8162 C C . ALA B 1 447 ? -28.078 1.041 -16.391 1 85.31 447 ALA B C 1
ATOM 8164 O O . ALA B 1 447 ? -28.359 2.021 -17.094 1 85.31 447 ALA B O 1
ATOM 8165 N N . THR B 1 448 ? -27.906 1.057 -15.094 1 88.62 448 THR B N 1
ATOM 8166 C CA . THR B 1 448 ? -28.016 2.332 -14.398 1 88.62 448 THR B CA 1
ATOM 8167 C C . THR B 1 448 ? -26.938 3.297 -14.867 1 88.62 448 THR B C 1
ATOM 8169 O O . THR B 1 448 ? -27.203 4.477 -15.102 1 88.62 448 THR B O 1
ATOM 8172 N N . ALA B 1 449 ? -25.734 2.836 -14.984 1 92.38 449 ALA B N 1
ATOM 8173 C CA . ALA B 1 449 ? -24.625 3.67 -15.453 1 92.38 449 ALA B CA 1
ATOM 8174 C C . ALA B 1 449 ? -24.906 4.203 -16.859 1 92.38 449 ALA B C 1
ATOM 8176 O O . ALA B 1 449 ? -24.656 5.379 -17.141 1 92.38 449 ALA B O 1
ATOM 8177 N N . ARG B 1 450 ? -25.406 3.35 -17.719 1 91.25 450 ARG B N 1
ATOM 8178 C CA . ARG B 1 450 ? -25.734 3.754 -19.078 1 91.25 450 ARG B CA 1
ATOM 8179 C C . ARG B 1 450 ? -26.812 4.84 -19.094 1 91.25 450 ARG B C 1
ATOM 8181 O O . ARG B 1 450 ? -26.703 5.82 -19.828 1 91.25 450 ARG B O 1
ATOM 8188 N N . GLN B 1 451 ? -27.781 4.664 -18.25 1 91.56 451 GLN B N 1
ATOM 8189 C CA . GLN B 1 451 ? -28.859 5.648 -18.156 1 91.56 451 GLN B CA 1
ATOM 8190 C C . GLN B 1 451 ? -28.328 7 -17.688 1 91.56 451 GLN B C 1
ATOM 8192 O O . GLN B 1 451 ? -28.703 8.039 -18.219 1 91.56 451 GLN B O 1
ATOM 8197 N N . LEU B 1 452 ? -27.516 6.988 -16.734 1 95.31 452 LEU B N 1
ATOM 8198 C CA . LEU B 1 452 ? -26.938 8.219 -16.203 1 95.31 452 LEU B CA 1
ATOM 8199 C C . LEU B 1 452 ? -26.109 8.93 -17.266 1 95.31 452 LEU B C 1
ATOM 8201 O O . LEU B 1 452 ? -26.234 10.141 -17.453 1 95.31 452 LEU B O 1
ATOM 8205 N N . ILE B 1 453 ? -25.344 8.18 -17.953 1 95.69 453 ILE B N 1
ATOM 8206 C CA . ILE B 1 453 ? -24.406 8.719 -18.922 1 95.69 453 ILE B CA 1
ATOM 8207 C C . ILE B 1 453 ? -25.188 9.367 -20.078 1 95.69 453 ILE B C 1
ATOM 8209 O O . ILE B 1 453 ? -24.75 10.375 -20.625 1 95.69 453 ILE B O 1
ATOM 8213 N N . LEU B 1 454 ? -26.297 8.844 -20.375 1 94.62 454 LEU B N 1
ATOM 8214 C CA . LEU B 1 454 ? -27.062 9.352 -21.5 1 94.62 454 LEU B CA 1
ATOM 8215 C C . LEU B 1 454 ? -28 10.461 -21.062 1 94.62 454 LEU B C 1
ATOM 8217 O O . LEU B 1 454 ? -28.641 11.109 -21.891 1 94.62 454 LEU B O 1
ATOM 8221 N N . ASP B 1 455 ? -28.094 10.695 -19.766 1 90 455 ASP B N 1
ATOM 8222 C CA . ASP B 1 455 ? -28.984 11.703 -19.203 1 90 455 ASP B CA 1
ATOM 8223 C C . ASP B 1 455 ? -28.312 13.078 -19.203 1 90 455 ASP B C 1
ATOM 8225 O O . ASP B 1 455 ? -27.812 13.523 -18.172 1 90 455 ASP B O 1
ATOM 8229 N N . ASP B 1 456 ? -28.469 13.844 -20.25 1 84.44 456 ASP B N 1
ATOM 8230 C CA . ASP B 1 456 ? -27.797 15.125 -20.391 1 84.44 456 ASP B CA 1
ATOM 8231 C C . ASP B 1 456 ? -28.391 16.188 -19.469 1 84.44 456 ASP B C 1
ATOM 8233 O O . ASP B 1 456 ? -27.672 16.969 -18.859 1 84.44 456 ASP B O 1
ATOM 8237 N N . SER B 1 457 ? -29.703 16.109 -19.312 1 83.81 457 SER B N 1
ATOM 8238 C CA . SER B 1 457 ? -30.344 17.203 -18.609 1 83.81 457 SER B CA 1
ATOM 8239 C C . SER B 1 457 ? -30.406 16.938 -17.109 1 83.81 457 SER B C 1
ATOM 8241 O O . SER B 1 457 ? -30.609 17.859 -16.312 1 83.81 457 SER B O 1
ATOM 8243 N N . GLY B 1 458 ? -30.125 15.75 -16.766 1 90.88 458 GLY B N 1
ATOM 8244 C CA . GLY B 1 458 ? -30.156 15.438 -15.336 1 90.88 458 GLY B CA 1
ATOM 8245 C C . GLY B 1 458 ? -28.797 15.164 -14.742 1 90.88 458 GLY B C 1
ATOM 8246 O O . GLY B 1 458 ? -28.203 16.031 -14.102 1 90.88 458 GLY B O 1
ATOM 8247 N N . PHE B 1 459 ? -28.25 14.156 -15.164 1 94.69 459 PHE B N 1
ATOM 8248 C CA . PHE B 1 459 ? -27.016 13.68 -14.555 1 94.69 459 PHE B CA 1
ATOM 8249 C C . PHE B 1 459 ? -25.859 14.648 -14.828 1 94.69 459 PHE B C 1
ATOM 8251 O O . PHE B 1 459 ? -25.188 15.094 -13.898 1 94.69 459 PHE B O 1
ATOM 8258 N N . TRP B 1 460 ? -25.688 15.031 -16.047 1 96.94 460 TRP B N 1
ATOM 8259 C CA . TRP B 1 460 ? -24.531 15.844 -16.406 1 96.94 460 TRP B CA 1
ATOM 8260 C C . TRP B 1 460 ? -24.672 17.266 -15.867 1 96.94 460 TRP B C 1
ATOM 8262 O O . TRP B 1 460 ? -23.688 17.906 -15.508 1 96.94 460 TRP B O 1
ATOM 8272 N N . GLN B 1 461 ? -25.875 17.75 -15.789 1 94.94 461 GLN B N 1
ATOM 8273 C CA . GLN B 1 461 ? -26.109 19.062 -15.172 1 94.94 461 GLN B CA 1
ATOM 8274 C C . GLN B 1 461 ? -25.797 19.016 -13.68 1 94.94 461 GLN B C 1
ATOM 8276 O O . GLN B 1 461 ? -25.219 19.969 -13.133 1 94.94 461 GLN B O 1
ATOM 8281 N N . ASN B 1 462 ? -26.203 17.969 -13.078 1 95.31 462 ASN B N 1
ATOM 8282 C CA . ASN B 1 462 ? -25.906 17.797 -11.656 1 95.31 462 ASN B CA 1
ATOM 8283 C C . ASN B 1 462 ? -24.406 17.734 -11.398 1 95.31 462 ASN B C 1
ATOM 8285 O O . ASN B 1 462 ? -23.922 18.312 -10.438 1 95.31 462 ASN B O 1
ATOM 8289 N N . VAL B 1 463 ? -23.719 17.047 -12.273 1 96.44 463 VAL B N 1
ATOM 8290 C CA . VAL B 1 463 ? -22.266 16.938 -12.141 1 96.44 463 VAL B CA 1
ATOM 8291 C C . VAL B 1 463 ? -21.625 18.312 -12.344 1 96.44 463 VAL B C 1
ATOM 8293 O O . VAL B 1 463 ? -20.719 18.688 -11.602 1 96.44 463 VAL B O 1
ATOM 8296 N N . THR B 1 464 ? -22.125 19.031 -13.305 1 96 464 THR B N 1
ATOM 8297 C CA . THR B 1 464 ? -21.609 20.375 -13.57 1 96 464 THR B CA 1
ATOM 8298 C C . THR B 1 464 ? -21.844 21.281 -12.359 1 96 464 THR B C 1
ATOM 8300 O O . THR B 1 464 ? -20.938 22.016 -11.961 1 96 464 THR B O 1
ATOM 8303 N N . ASN B 1 465 ? -23.016 21.219 -11.789 1 94.88 465 ASN B N 1
ATOM 8304 C CA . ASN B 1 465 ? -23.328 22.016 -10.602 1 94.88 465 ASN B CA 1
ATOM 8305 C C . ASN B 1 465 ? -22.422 21.641 -9.43 1 94.88 465 ASN B C 1
ATOM 8307 O O . ASN B 1 465 ? -21.953 22.516 -8.711 1 94.88 465 ASN B O 1
ATOM 8311 N N . HIS B 1 466 ? -22.25 20.391 -9.297 1 94.88 466 HIS B N 1
ATOM 8312 C CA . HIS B 1 466 ? -21.406 19.875 -8.227 1 94.88 466 HIS B CA 1
ATOM 8313 C C . HIS B 1 466 ? -19.984 20.391 -8.344 1 94.88 466 HIS B C 1
ATOM 8315 O O . HIS B 1 466 ? -19.422 20.906 -7.379 1 94.88 466 HIS B O 1
ATOM 8321 N N . VAL B 1 467 ? -19.422 20.312 -9.523 1 95.69 467 VAL B N 1
ATOM 8322 C CA . VAL B 1 467 ? -18.031 20.734 -9.773 1 95.69 467 VAL B CA 1
ATOM 8323 C C . VAL B 1 467 ? -17.922 22.25 -9.656 1 95.69 467 VAL B C 1
ATOM 8325 O O . VAL B 1 467 ? -16.953 22.75 -9.078 1 95.69 467 VAL B O 1
ATOM 8328 N N . SER B 1 468 ? -18.891 22.922 -10.156 1 95 468 SER B N 1
ATOM 8329 C CA . SER B 1 468 ? -18.875 24.375 -10.117 1 95 468 SER B CA 1
ATOM 8330 C C . SER B 1 468 ? -18.859 24.891 -8.68 1 95 468 SER B C 1
ATOM 8332 O O . SER B 1 468 ? -18.219 25.891 -8.375 1 95 468 SER B O 1
ATOM 8334 N N . LEU B 1 469 ? -19.516 24.203 -7.871 1 94.75 469 LEU B N 1
ATOM 8335 C CA . LEU B 1 469 ? -19.641 24.625 -6.48 1 94.75 469 LEU B CA 1
ATOM 8336 C C . LEU B 1 469 ? -18.391 24.234 -5.691 1 94.75 469 LEU B C 1
ATOM 8338 O O . LEU B 1 469 ? -17.922 25.016 -4.852 1 94.75 469 LEU B O 1
ATOM 8342 N N . THR B 1 470 ? -17.828 23.094 -5.953 1 94.69 470 THR B N 1
ATOM 8343 C CA . THR B 1 470 ? -16.828 22.547 -5.051 1 94.69 470 THR B CA 1
ATOM 8344 C C . THR B 1 470 ? -15.422 22.812 -5.582 1 94.69 470 THR B C 1
ATOM 8346 O O . THR B 1 470 ? -14.445 22.734 -4.832 1 94.69 470 THR B O 1
ATOM 8349 N N . LYS B 1 471 ? -15.227 23.109 -6.816 1 95.06 471 LYS B N 1
ATOM 8350 C CA . LYS B 1 471 ? -13.906 23.312 -7.402 1 95.06 471 LYS B CA 1
ATOM 8351 C C . LYS B 1 471 ? -13.18 24.469 -6.715 1 95.06 471 LYS B C 1
ATOM 8353 O O . LYS B 1 471 ? -11.992 24.344 -6.398 1 95.06 471 LYS B O 1
ATOM 8358 N N . PRO B 1 472 ? -13.859 25.562 -6.465 1 95.19 472 PRO B N 1
ATOM 8359 C CA . PRO B 1 472 ? -13.164 26.625 -5.738 1 95.19 472 PRO B CA 1
ATOM 8360 C C . PRO B 1 472 ? -12.711 26.203 -4.348 1 95.19 472 PRO B C 1
ATOM 8362 O O . PRO B 1 472 ? -11.672 26.656 -3.865 1 95.19 472 PRO B O 1
ATOM 8365 N N . LEU B 1 473 ? -13.461 25.359 -3.691 1 95.5 473 LEU B N 1
ATOM 8366 C CA . LEU B 1 473 ? -13.062 24.828 -2.393 1 95.5 473 LEU B CA 1
ATOM 8367 C C . LEU B 1 473 ? -11.789 24 -2.514 1 95.5 473 LEU B C 1
ATOM 8369 O O . LEU B 1 473 ? -10.891 24.094 -1.679 1 95.5 473 LEU B O 1
ATOM 8373 N N . LEU B 1 474 ? -11.781 23.203 -3.506 1 94.75 474 LEU B N 1
ATOM 8374 C CA . LEU B 1 474 ? -10.609 22.375 -3.74 1 94.75 474 LEU B CA 1
ATOM 8375 C C . LEU B 1 474 ? -9.383 23.234 -4.02 1 94.75 474 LEU B C 1
ATOM 8377 O O . LEU B 1 474 ? -8.281 22.922 -3.557 1 94.75 474 LEU B O 1
ATOM 8381 N N . LYS B 1 475 ? -9.531 24.234 -4.781 1 94.12 475 LYS B N 1
ATOM 8382 C CA . LYS B 1 475 ? -8.445 25.172 -5.059 1 94.12 475 LYS B CA 1
ATOM 8383 C C . LYS B 1 475 ? -7.938 25.828 -3.779 1 94.12 475 LYS B C 1
ATOM 8385 O O . LYS B 1 475 ? -6.73 25.984 -3.588 1 94.12 475 LYS B O 1
ATOM 8390 N N . MET B 1 476 ? -8.867 26.234 -2.99 1 94.5 476 MET B N 1
ATOM 8391 C CA . MET B 1 476 ? -8.5 26.812 -1.701 1 94.5 476 MET B CA 1
ATOM 8392 C C . MET B 1 476 ? -7.754 25.812 -0.838 1 94.5 476 MET B C 1
ATOM 8394 O O . MET B 1 476 ? -6.758 26.141 -0.2 1 94.5 476 MET B O 1
ATOM 8398 N N . LEU B 1 477 ? -8.227 24.578 -0.813 1 93.69 477 LEU B N 1
ATOM 8399 C CA . LEU B 1 477 ? -7.555 23.516 -0.073 1 93.69 477 LEU B CA 1
ATOM 8400 C C . LEU B 1 477 ? -6.109 23.359 -0.535 1 93.69 477 LEU B C 1
ATOM 8402 O O . LEU B 1 477 ? -5.199 23.266 0.29 1 93.69 477 LEU B O 1
ATOM 8406 N N . ARG B 1 478 ? -5.895 23.375 -1.772 1 91.12 478 ARG B N 1
ATOM 8407 C CA . ARG B 1 478 ? -4.559 23.234 -2.338 1 91.12 478 ARG B CA 1
ATOM 8408 C C . ARG B 1 478 ? -3.67 24.406 -1.971 1 91.12 478 ARG B C 1
ATOM 8410 O O . ARG B 1 478 ? -2.463 24.25 -1.77 1 91.12 478 ARG B O 1
ATOM 8417 N N . ARG B 1 479 ? -4.223 25.516 -1.933 1 90.25 479 ARG B N 1
ATOM 8418 C CA . ARG B 1 479 ? -3.479 26.734 -1.59 1 90.25 479 ARG B CA 1
ATOM 8419 C C . ARG B 1 479 ? -2.883 26.625 -0.189 1 90.25 479 ARG B C 1
ATOM 8421 O O . ARG B 1 479 ? -1.765 27.078 0.05 1 90.25 479 ARG B O 1
ATOM 8428 N N . PHE B 1 480 ? -3.623 26.031 0.646 1 91.38 480 PHE B N 1
ATOM 8429 C CA . PHE B 1 480 ? -3.201 25.984 2.041 1 91.38 480 PHE B CA 1
ATOM 8430 C C . PHE B 1 480 ? -2.477 24.688 2.355 1 91.38 480 PHE B C 1
ATOM 8432 O O . PHE B 1 480 ? -1.902 24.531 3.436 1 91.38 480 PHE B O 1
ATOM 8439 N N . ASP B 1 481 ? -2.574 23.734 1.421 1 86.44 481 ASP B N 1
ATOM 8440 C CA . ASP B 1 481 ? -1.862 22.469 1.573 1 86.44 481 ASP B CA 1
ATOM 8441 C C . ASP B 1 481 ? -0.523 22.5 0.839 1 86.44 481 ASP B C 1
ATOM 8443 O O . ASP B 1 481 ? -0.248 21.641 0.001 1 86.44 481 ASP B O 1
ATOM 8447 N N . THR B 1 482 ? 0.171 23.531 0.92 1 79.94 482 THR B N 1
ATOM 8448 C CA . THR B 1 482 ? 1.482 23.688 0.302 1 79.94 482 THR B CA 1
ATOM 8449 C C . THR B 1 482 ? 2.504 24.188 1.317 1 79.94 482 THR B C 1
ATOM 8451 O O . THR B 1 482 ? 2.143 24.562 2.434 1 79.94 482 THR B O 1
ATOM 8454 N N . SER B 1 483 ? 3.791 24.25 0.952 1 74.94 483 SER B N 1
ATOM 8455 C CA . SER B 1 483 ? 4.871 24.688 1.834 1 74.94 483 SER B CA 1
ATOM 8456 C C . SER B 1 483 ? 5.035 26.203 1.806 1 74.94 483 SER B C 1
ATOM 8458 O O . SER B 1 483 ? 5.73 26.766 2.65 1 74.94 483 SER B O 1
ATOM 8460 N N . ALA B 1 484 ? 4.305 26.766 0.984 1 75.19 484 ALA B N 1
ATOM 8461 C CA . ALA B 1 484 ? 4.391 28.234 0.9 1 75.19 484 ALA B CA 1
ATOM 8462 C C . ALA B 1 484 ? 3.582 28.891 2.01 1 75.19 484 ALA B C 1
ATOM 8464 O O . ALA B 1 484 ? 2.502 28.422 2.369 1 75.19 484 ALA B O 1
ATOM 8465 N N . PRO B 1 485 ? 4.133 29.969 2.5 1 79.56 485 PRO B N 1
ATOM 8466 C CA . PRO B 1 485 ? 3.354 30.688 3.506 1 79.56 485 PRO B CA 1
ATOM 8467 C C . PRO B 1 485 ? 2.025 31.203 2.961 1 79.56 485 PRO B C 1
ATOM 8469 O O . PRO B 1 485 ? 1.985 31.797 1.878 1 79.56 485 PRO B O 1
ATOM 8472 N N . ALA B 1 486 ? 0.958 30.906 3.688 1 87.12 486 ALA B N 1
ATOM 8473 C CA . ALA B 1 486 ? -0.336 31.266 3.109 1 87.12 486 ALA B CA 1
ATOM 8474 C C . ALA B 1 486 ? -1.308 31.734 4.188 1 87.12 486 ALA B C 1
ATOM 8476 O O . ALA B 1 486 ? -2.482 31.984 3.908 1 87.12 486 ALA B O 1
ATOM 8477 N N . ILE B 1 487 ? -0.893 32.031 5.375 1 87.88 487 ILE B N 1
ATOM 8478 C CA . ILE B 1 487 ? -1.81 32.375 6.449 1 87.88 487 ILE B CA 1
ATOM 8479 C C . ILE B 1 487 ? -2.459 33.75 6.137 1 87.88 487 ILE B C 1
ATOM 8481 O O . ILE B 1 487 ? -3.645 33.938 6.41 1 87.88 487 ILE B O 1
ATOM 8485 N N . GLY B 1 488 ? -1.711 34.625 5.578 1 87.25 488 GLY B N 1
ATOM 8486 C CA . GLY B 1 488 ? -2.23 35.938 5.242 1 87.25 488 GLY B CA 1
ATOM 8487 C C . GLY B 1 488 ? -3.305 35.875 4.172 1 87.25 488 GLY B C 1
ATOM 8488 O O . GLY B 1 488 ? -4.055 36.844 4.008 1 87.25 488 GLY B O 1
ATOM 8489 N N . LYS B 1 489 ? -3.459 34.812 3.51 1 91.25 489 LYS B N 1
ATOM 8490 C CA . LYS B 1 489 ? -4.395 34.719 2.395 1 91.25 489 LYS B CA 1
ATOM 8491 C C . LYS B 1 489 ? -5.707 34.062 2.84 1 91.25 489 LYS B C 1
ATOM 8493 O O . LYS B 1 489 ? -6.637 33.938 2.045 1 91.25 489 LYS B O 1
ATOM 8498 N N . LEU B 1 490 ? -5.789 33.781 4.055 1 92.12 490 LEU B N 1
ATOM 8499 C CA . LEU B 1 490 ? -6.934 33.031 4.57 1 92.12 490 LEU B CA 1
ATOM 8500 C C . LEU B 1 490 ? -8.219 33.844 4.406 1 92.12 490 LEU B C 1
ATOM 8502 O O . LEU B 1 490 ? -9.203 33.344 3.852 1 92.12 490 LEU B O 1
ATOM 8506 N N . TYR B 1 491 ? -8.242 35.062 4.84 1 90.5 491 TYR B N 1
ATOM 8507 C CA . TYR B 1 491 ? -9.438 35.906 4.797 1 90.5 491 TYR B CA 1
ATOM 8508 C C . TYR B 1 491 ? -9.898 36.094 3.361 1 90.5 491 TYR B C 1
ATOM 8510 O O . TYR B 1 491 ? -11.078 35.906 3.049 1 90.5 491 TYR B O 1
ATOM 8518 N N . SER B 1 492 ? -8.953 36.438 2.572 1 90.12 492 SER B N 1
ATOM 8519 C CA . SER B 1 492 ? -9.297 36.719 1.18 1 90.12 492 SER B CA 1
ATOM 8520 C C . SER B 1 492 ? -9.828 35.469 0.493 1 90.12 492 SER B C 1
ATOM 8522 O O . SER B 1 492 ? -10.805 35.531 -0.26 1 90.12 492 SER B O 1
ATOM 8524 N N . SER B 1 493 ? -9.227 34.344 0.749 1 93.38 493 SER B N 1
ATOM 8525 C CA . SER B 1 493 ? -9.617 33.094 0.092 1 93.38 493 SER B CA 1
ATOM 8526 C C . SER B 1 493 ? -11.016 32.688 0.51 1 93.38 493 SER B C 1
ATOM 8528 O O . SER B 1 493 ? -11.82 32.25 -0.328 1 93.38 493 SER B O 1
ATOM 8530 N N . TRP B 1 494 ? -11.305 32.719 1.77 1 94.5 494 TRP B N 1
ATOM 8531 C CA . TRP B 1 494 ? -12.625 32.344 2.262 1 94.5 494 TRP B CA 1
ATOM 8532 C C . TRP B 1 494 ? -13.695 33.281 1.715 1 94.5 494 TRP B C 1
ATOM 8534 O O . TRP B 1 494 ? -14.797 32.844 1.365 1 94.5 494 TRP B O 1
ATOM 8544 N N . PHE B 1 495 ? -13.359 34.5 1.658 1 91.5 495 PHE B N 1
ATOM 8545 C CA . PHE B 1 495 ? -14.297 35.469 1.108 1 91.5 495 PHE B CA 1
ATOM 8546 C C . PHE B 1 495 ? -14.562 35.188 -0.365 1 91.5 495 PHE B C 1
ATOM 8548 O O . PHE B 1 495 ? -15.719 35.188 -0.805 1 91.5 495 PHE B O 1
ATOM 8555 N N . GLU B 1 496 ? -13.539 34.969 -1.105 1 93.38 496 GLU B N 1
ATOM 8556 C CA . GLU B 1 496 ? -13.664 34.688 -2.533 1 93.38 496 GLU B CA 1
ATOM 8557 C C . GLU B 1 496 ? -14.523 33.469 -2.787 1 93.38 496 GLU B C 1
ATOM 8559 O O . GLU B 1 496 ? -15.359 33.438 -3.697 1 93.38 496 GLU B O 1
ATOM 8564 N N . VAL B 1 497 ? -14.328 32.438 -2.021 1 95.88 497 VAL B N 1
ATOM 8565 C CA . VAL B 1 497 ? -15.094 31.219 -2.18 1 95.88 497 VAL B CA 1
ATOM 8566 C C . VAL B 1 497 ? -16.562 31.469 -1.833 1 95.88 497 VAL B C 1
ATOM 8568 O O . VAL B 1 497 ? -17.453 30.953 -2.506 1 95.88 497 VAL B O 1
ATOM 8571 N N . GLY B 1 498 ? -16.797 32.25 -0.797 1 94.69 498 GLY B N 1
ATOM 8572 C CA . GLY B 1 498 ? -18.172 32.594 -0.448 1 94.69 498 GLY B CA 1
ATOM 8573 C C . GLY B 1 498 ? -18.891 33.312 -1.563 1 94.69 498 GLY B C 1
ATOM 8574 O O . GLY B 1 498 ? -20.047 33 -1.866 1 94.69 498 GLY B O 1
ATOM 8575 N N . GLU B 1 499 ? -18.188 34.219 -2.186 1 94.12 499 GLU B N 1
ATOM 8576 C CA . GLU B 1 499 ? -18.766 34.969 -3.289 1 94.12 499 GLU B CA 1
ATOM 8577 C C . GLU B 1 499 ? -19.047 34.062 -4.488 1 94.12 499 GLU B C 1
ATOM 8579 O O . GLU B 1 499 ? -20.094 34.219 -5.145 1 94.12 499 GLU B O 1
ATOM 8584 N N . HIS B 1 500 ? -18.188 33.25 -4.707 1 94.69 500 HIS B N 1
ATOM 8585 C CA . HIS B 1 500 ? -18.375 32.312 -5.801 1 94.69 500 HIS B CA 1
ATOM 8586 C C . HIS B 1 500 ? -19.594 31.406 -5.559 1 94.69 500 HIS B C 1
ATOM 8588 O O . HIS B 1 500 ? -20.375 31.156 -6.473 1 94.69 500 HIS B O 1
ATOM 8594 N N . MET B 1 501 ? -19.734 30.891 -4.395 1 93.88 501 MET B N 1
ATOM 8595 C CA . MET B 1 501 ? -20.844 30.031 -4.047 1 93.88 501 MET B CA 1
ATOM 8596 C C . MET B 1 501 ? -22.188 30.75 -4.238 1 93.88 501 MET B C 1
ATOM 8598 O O . MET B 1 501 ? -23.156 30.141 -4.668 1 93.88 501 MET B O 1
ATOM 8602 N N . LYS B 1 502 ? -22.141 32.031 -3.963 1 93.25 502 LYS B N 1
ATOM 8603 C CA . LYS B 1 502 ? -23.344 32.812 -4.137 1 93.25 502 LYS B CA 1
ATOM 8604 C C . LYS B 1 502 ? -23.734 32.938 -5.609 1 93.25 502 LYS B C 1
ATOM 8606 O O . LYS B 1 502 ? -24.922 33 -5.941 1 93.25 502 LYS B O 1
ATOM 8611 N N . SER B 1 503 ? -22.75 32.875 -6.418 1 92.88 503 SER B N 1
ATOM 8612 C CA . SER B 1 503 ? -22.984 33.094 -7.84 1 92.88 503 SER B CA 1
ATOM 8613 C C . SER B 1 503 ? -23.312 31.797 -8.57 1 92.88 503 SER B C 1
ATOM 8615 O O . SER B 1 503 ? -23.781 31.828 -9.703 1 92.88 503 SER B O 1
ATOM 8617 N N . THR B 1 504 ? -23.156 30.703 -7.934 1 90.81 504 THR B N 1
ATOM 8618 C CA . THR B 1 504 ? -23.391 29.422 -8.578 1 90.81 504 THR B CA 1
ATOM 8619 C C . THR B 1 504 ? -24.891 29.156 -8.75 1 90.81 504 THR B C 1
ATOM 8621 O O . THR B 1 504 ? -25.703 29.703 -8 1 90.81 504 THR B O 1
ATOM 8624 N N . GLU B 1 505 ? -25.234 28.328 -9.742 1 88.62 505 GLU B N 1
ATOM 8625 C CA . GLU B 1 505 ? -26.625 27.984 -10.023 1 88.62 505 GLU B CA 1
ATOM 8626 C C . GLU B 1 505 ? -27.016 26.672 -9.344 1 88.62 505 GLU B C 1
ATOM 8628 O O . GLU B 1 505 ? -28.125 26.188 -9.523 1 88.62 505 GLU B O 1
ATOM 8633 N N . ALA B 1 506 ? -26.266 26.203 -8.516 1 90.75 506 ALA B N 1
ATOM 8634 C CA . ALA B 1 506 ? -26.531 24.922 -7.852 1 90.75 506 ALA B CA 1
ATOM 8635 C C . ALA B 1 506 ? -27.734 25.031 -6.918 1 90.75 506 ALA B C 1
ATOM 8637 O O . ALA B 1 506 ? -27.859 26 -6.16 1 90.75 506 ALA B O 1
ATOM 8638 N N . PRO B 1 507 ? -28.609 24.062 -6.98 1 89.44 507 PRO B N 1
ATOM 8639 C CA . PRO B 1 507 ? -29.828 24.125 -6.16 1 89.44 507 PRO B CA 1
ATOM 8640 C C . PRO B 1 507 ? -29.531 24.062 -4.664 1 89.44 507 PRO B C 1
ATOM 8642 O O . PRO B 1 507 ? -30.344 24.531 -3.85 1 89.44 507 PRO B O 1
ATOM 8645 N N . TYR B 1 508 ? -28.516 23.609 -4.27 1 91.62 508 TYR B N 1
ATOM 8646 C CA . TYR B 1 508 ? -28.172 23.453 -2.859 1 91.62 508 TYR B CA 1
ATOM 8647 C C . TYR B 1 508 ? -27.172 24.516 -2.42 1 91.62 508 TYR B C 1
ATOM 8649 O O . TYR B 1 508 ? -26.469 24.359 -1.421 1 91.62 508 TYR B O 1
ATOM 8657 N N . LYS B 1 509 ? -27.047 25.594 -3.125 1 93 509 LYS B N 1
ATOM 8658 C CA . LYS B 1 509 ? -26.094 26.656 -2.832 1 93 509 LYS B CA 1
ATOM 8659 C C . LYS B 1 509 ? -26.359 27.281 -1.467 1 93 509 LYS B C 1
ATOM 8661 O O . LYS B 1 509 ? -25.438 27.625 -0.739 1 93 509 LYS B O 1
ATOM 8666 N N . ALA B 1 510 ? -27.641 27.422 -1.13 1 93.81 510 ALA B N 1
ATOM 8667 C CA . ALA B 1 510 ? -27.984 28.047 0.148 1 93.81 510 ALA B CA 1
ATOM 8668 C C . ALA B 1 510 ? -27.438 27.219 1.317 1 93.81 510 ALA B C 1
ATOM 8670 O O . ALA B 1 510 ? -26.875 27.766 2.26 1 93.81 510 ALA B O 1
ATOM 8671 N N . GLU B 1 511 ? -27.672 26 1.2 1 94.06 511 GLU B N 1
ATOM 8672 C CA . GLU B 1 511 ? -27.188 25.125 2.25 1 94.06 511 GLU B CA 1
ATOM 8673 C C . GLU B 1 511 ? -25.656 25.141 2.314 1 94.06 511 GLU B C 1
ATOM 8675 O O . GLU B 1 511 ? -25.078 25.141 3.402 1 94.06 511 GLU B O 1
ATOM 8680 N N . ALA B 1 512 ? -25.047 25.125 1.199 1 95.12 512 ALA B N 1
ATOM 8681 C CA . ALA B 1 512 ? -23.578 25.172 1.131 1 95.12 512 ALA B CA 1
ATOM 8682 C C . ALA B 1 512 ? -23.047 26.453 1.741 1 95.12 512 ALA B C 1
ATOM 8684 O O . ALA B 1 512 ? -22.016 26.438 2.42 1 95.12 512 ALA B O 1
ATOM 8685 N N . LEU B 1 513 ? -23.734 27.531 1.528 1 95.81 513 LEU B N 1
ATOM 8686 C CA . LEU B 1 513 ? -23.344 28.828 2.072 1 95.81 513 LEU B CA 1
ATOM 8687 C C . LEU B 1 513 ? -23.469 28.844 3.592 1 95.81 513 LEU B C 1
ATOM 8689 O O . LEU B 1 513 ? -22.641 29.453 4.281 1 95.81 513 LEU B O 1
ATOM 8693 N N . ASP B 1 514 ? -24.469 28.172 4.051 1 95.62 514 ASP B N 1
ATOM 8694 C CA . ASP B 1 514 ? -24.625 28.062 5.496 1 95.62 514 ASP B CA 1
ATOM 8695 C C . ASP B 1 514 ? -23.469 27.281 6.117 1 95.62 514 ASP B C 1
ATOM 8697 O O . ASP B 1 514 ? -22.938 27.672 7.164 1 95.62 514 ASP B O 1
ATOM 8701 N N . ARG B 1 515 ? -23.141 26.25 5.457 1 95.81 515 ARG B N 1
ATOM 8702 C CA . ARG B 1 515 ? -22.016 25.453 5.949 1 95.81 515 ARG B CA 1
ATOM 8703 C C . ARG B 1 515 ? -20.719 26.25 5.883 1 95.81 515 ARG B C 1
ATOM 8705 O O . ARG B 1 515 ? -19.875 26.125 6.77 1 95.81 515 ARG B O 1
ATOM 8712 N N . HIS B 1 516 ? -20.594 26.969 4.824 1 96.56 516 HIS B N 1
ATOM 8713 C CA . HIS B 1 516 ? -19.422 27.844 4.66 1 96.56 516 HIS B CA 1
ATOM 8714 C C . HIS B 1 516 ? -19.328 28.844 5.805 1 96.56 516 HIS B C 1
ATOM 8716 O O . HIS B 1 516 ? -18.25 29.031 6.383 1 96.56 516 HIS B O 1
ATOM 8722 N N . ALA B 1 517 ? -20.422 29.438 6.16 1 95.25 517 ALA B N 1
ATOM 8723 C CA . ALA B 1 517 ? -20.469 30.422 7.238 1 95.25 517 ALA B CA 1
ATOM 8724 C C . ALA B 1 517 ? -20.156 29.781 8.586 1 95.25 517 ALA B C 1
ATOM 8726 O O . ALA B 1 517 ? -19.438 30.359 9.406 1 95.25 517 ALA B O 1
ATOM 8727 N N . ASP B 1 518 ? -20.641 28.625 8.758 1 94.62 518 ASP B N 1
ATOM 8728 C CA . ASP B 1 518 ? -20.406 27.891 10 1 94.62 518 ASP B CA 1
ATOM 8729 C C . ASP B 1 518 ? -18.922 27.562 10.18 1 94.62 518 ASP B C 1
ATOM 8731 O O . ASP B 1 518 ? -18.359 27.75 11.266 1 94.62 518 ASP B O 1
ATOM 8735 N N . ARG B 1 519 ? -18.344 27.125 9.141 1 94.06 519 ARG B N 1
ATOM 8736 C CA . ARG B 1 519 ? -16.938 26.703 9.219 1 94.06 519 ARG B CA 1
ATOM 8737 C C . ARG B 1 519 ? -16.016 27.906 9.352 1 94.06 519 ARG B C 1
ATOM 8739 O O . ARG B 1 519 ? -14.984 27.828 10.016 1 94.06 519 ARG B O 1
ATOM 8746 N N . TRP B 1 520 ? -16.406 28.984 8.742 1 93.25 520 TRP B N 1
ATOM 8747 C CA . TRP B 1 520 ? -15.633 30.219 8.906 1 93.25 520 TRP B CA 1
ATOM 8748 C C . TRP B 1 520 ? -15.688 30.703 10.359 1 93.25 520 TRP B C 1
ATOM 8750 O O . TRP B 1 520 ? -14.656 31.078 10.93 1 93.25 520 TRP B O 1
ATOM 8760 N N . ALA B 1 521 ? -16.844 30.656 10.891 1 89.56 521 ALA B N 1
ATOM 8761 C CA . ALA B 1 521 ? -17 31.094 12.281 1 89.56 521 ALA B CA 1
ATOM 8762 C C . ALA B 1 521 ? -16.172 30.219 13.227 1 89.56 521 ALA B C 1
ATOM 8764 O O . ALA B 1 521 ? -15.625 30.719 14.211 1 89.56 521 ALA B O 1
ATOM 8765 N N . TYR B 1 522 ? -16.094 29.078 12.805 1 85.06 522 TYR B N 1
ATOM 8766 C CA . TYR B 1 522 ? -15.359 28.109 13.617 1 85.06 522 TYR B CA 1
ATOM 8767 C C . TYR B 1 522 ? -13.859 28.219 13.391 1 85.06 522 TYR B C 1
ATOM 8769 O O . TYR B 1 522 ? -13.07 28.062 14.32 1 85.06 522 TYR B O 1
ATOM 8777 N N . GLY B 1 523 ? -13.414 28.5 12.211 1 83.25 523 GLY B N 1
ATOM 8778 C CA . GLY B 1 523 ? -12.031 28.312 11.812 1 83.25 523 GLY B CA 1
ATOM 8779 C C . GLY B 1 523 ? -11.234 29.609 11.812 1 83.25 523 GLY B C 1
ATOM 8780 O O . GLY B 1 523 ? -10 29.578 11.828 1 83.25 523 GLY B O 1
ATOM 8781 N N . HIS B 1 524 ? -11.844 30.766 11.773 1 83.25 524 HIS B N 1
ATOM 8782 C CA . HIS B 1 524 ? -11.086 32 11.711 1 83.25 524 HIS B CA 1
ATOM 8783 C C . HIS B 1 524 ? -10.422 32.312 13.055 1 83.25 524 HIS B C 1
ATOM 8785 O O . HIS B 1 524 ? -10.859 31.828 14.094 1 83.25 524 HIS B O 1
ATOM 8791 N N . ALA B 1 525 ? -9.32 33 13.016 1 87.44 525 ALA B N 1
ATOM 8792 C CA . ALA B 1 525 ? -8.539 33.312 14.203 1 87.44 525 ALA B CA 1
ATOM 8793 C C . ALA B 1 525 ? -7.934 34.719 14.094 1 87.44 525 ALA B C 1
ATOM 8795 O O . ALA B 1 525 ? -7.73 35.219 12.992 1 87.44 525 ALA B O 1
ATOM 8796 N N . ASP B 1 526 ? -7.684 35.25 15.234 1 89.06 526 ASP B N 1
ATOM 8797 C CA . ASP B 1 526 ? -7.094 36.594 15.32 1 89.06 526 ASP B CA 1
ATOM 8798 C C . ASP B 1 526 ? -5.762 36.656 14.586 1 89.06 526 ASP B C 1
ATOM 8800 O O . ASP B 1 526 ? -5.477 37.625 13.891 1 89.06 526 ASP B O 1
ATOM 8804 N N . PHE B 1 527 ? -5.117 35.625 14.68 1 90.56 527 PHE B N 1
ATOM 8805 C CA . PHE B 1 527 ? -3.797 35.625 14.062 1 90.56 527 PHE B CA 1
ATOM 8806 C C . PHE B 1 527 ? -3.904 35.719 12.547 1 90.56 527 PHE B C 1
ATOM 8808 O O . PHE B 1 527 ? -3.062 36.344 11.898 1 90.56 527 PHE B O 1
ATOM 8815 N N . ALA B 1 528 ? -4.848 35.125 12.016 1 90.38 528 ALA B N 1
ATOM 8816 C CA . ALA B 1 528 ? -5.062 35.188 10.57 1 90.38 528 ALA B CA 1
ATOM 8817 C C . ALA B 1 528 ? -5.434 36.594 10.133 1 90.38 528 ALA B C 1
ATOM 8819 O O . ALA B 1 528 ? -5.062 37.031 9.039 1 90.38 528 ALA B O 1
ATOM 8820 N N . ALA B 1 529 ? -6.168 37.219 10.969 1 88.94 529 ALA B N 1
ATOM 8821 C CA . ALA B 1 529 ? -6.516 38.625 10.688 1 88.94 529 ALA B CA 1
ATOM 8822 C C . ALA B 1 529 ? -5.27 39.5 10.633 1 88.94 529 ALA B C 1
ATOM 8824 O O . ALA B 1 529 ? -5.125 40.312 9.727 1 88.94 529 ALA B O 1
ATOM 8825 N N . ALA B 1 530 ? -4.465 39.281 11.609 1 86.88 530 ALA B N 1
ATOM 8826 C CA . ALA B 1 530 ? -3.223 40.031 11.648 1 86.88 530 ALA B CA 1
ATOM 8827 C C . ALA B 1 530 ? -2.361 39.75 10.422 1 86.88 530 ALA B C 1
ATOM 8829 O O . ALA B 1 530 ? -1.793 40.656 9.82 1 86.88 530 ALA B O 1
ATOM 8830 N N . ALA B 1 531 ? -2.318 38.5 10.055 1 86.94 531 ALA B N 1
ATOM 8831 C CA . ALA B 1 531 ? -1.54 38.125 8.883 1 86.94 531 ALA B CA 1
ATOM 8832 C C . ALA B 1 531 ? -2.115 38.75 7.613 1 86.94 531 ALA B C 1
ATOM 8834 O O . ALA B 1 531 ? -1.369 39.125 6.703 1 86.94 531 ALA B O 1
ATOM 8835 N N . TYR B 1 532 ? -3.354 38.844 7.57 1 87.81 532 TYR B N 1
ATOM 8836 C CA . TYR B 1 532 ? -4.035 39.438 6.43 1 87.81 532 TYR B CA 1
ATOM 8837 C C . TYR B 1 532 ? -3.695 40.906 6.316 1 87.81 532 TYR B C 1
ATOM 8839 O O . TYR B 1 532 ? -3.387 41.406 5.23 1 87.81 532 TYR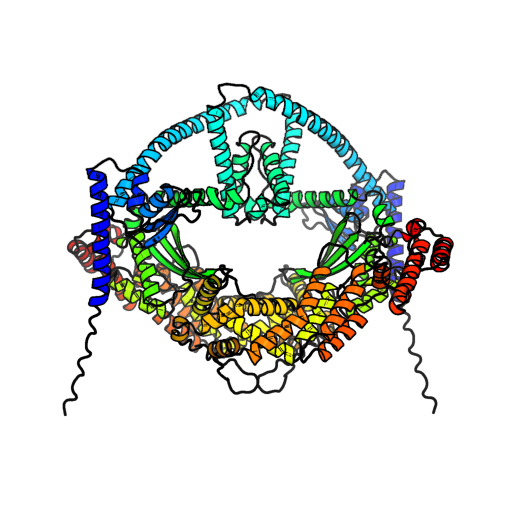 B O 1
ATOM 8847 N N . VAL B 1 533 ? -3.715 41.562 7.391 1 82.88 533 VAL B N 1
ATOM 8848 C CA . VAL B 1 533 ? -3.459 42.969 7.434 1 82.88 533 VAL B CA 1
ATOM 8849 C C . VAL B 1 533 ? -2.012 43.25 7.035 1 82.88 533 VAL B C 1
ATOM 8851 O O . VAL B 1 533 ? -1.729 44.25 6.355 1 82.88 533 VAL B O 1
ATOM 8854 N N . LEU B 1 534 ? -1.207 42.375 7.398 1 78.88 534 LEU B N 1
ATOM 8855 C CA . LEU B 1 534 ? 0.22 42.625 7.23 1 78.88 534 LEU B CA 1
ATOM 8856 C C . LEU B 1 534 ? 0.712 42.062 5.895 1 78.88 534 LEU B C 1
ATOM 8858 O O . LEU B 1 534 ? 1.842 42.344 5.484 1 78.88 534 LEU B O 1
ATOM 8862 N N . ASP B 1 535 ? -0.068 41.312 5.246 1 82 535 ASP B N 1
ATOM 8863 C CA . ASP B 1 535 ? 0.321 40.75 3.955 1 82 535 ASP B CA 1
ATOM 8864 C C . ASP B 1 535 ? 0.377 41.844 2.883 1 82 535 ASP B C 1
ATOM 8866 O O . ASP B 1 535 ? -0.635 42.469 2.584 1 82 535 ASP B O 1
ATOM 8870 N N . PRO B 1 536 ? 1.495 42 2.246 1 78.25 536 PRO B N 1
ATOM 8871 C CA . PRO B 1 536 ? 1.659 43.062 1.256 1 78.25 536 PRO B CA 1
ATOM 8872 C C . PRO B 1 536 ? 0.701 42.906 0.075 1 78.25 536 PRO B C 1
ATOM 8874 O O . PRO B 1 536 ? 0.327 43.906 -0.541 1 78.25 536 PRO B O 1
ATOM 8877 N N . GLU B 1 537 ? 0.323 41.781 -0.153 1 81.25 537 GLU B N 1
ATOM 8878 C CA . GLU B 1 537 ? -0.567 41.531 -1.288 1 81.25 537 GLU B CA 1
ATOM 8879 C C . GLU B 1 537 ? -1.92 42.219 -1.072 1 81.25 537 GLU B C 1
ATOM 8881 O O . GLU B 1 537 ? -2.59 42.594 -2.033 1 81.25 537 GLU B O 1
ATOM 8886 N N . PHE B 1 538 ? -2.209 42.438 0.201 1 82.75 538 PHE B N 1
ATOM 8887 C CA . PHE B 1 538 ? -3.566 42.906 0.475 1 82.75 538 PHE B CA 1
ATOM 8888 C C . PHE B 1 538 ? -3.547 44.281 1.114 1 82.75 538 PHE B C 1
ATOM 8890 O O . PHE B 1 538 ? -4.539 44.719 1.708 1 82.75 538 PHE B O 1
ATOM 8897 N N . GLN B 1 539 ? -2.566 44.969 0.952 1 73.94 539 GLN B N 1
ATOM 8898 C CA . GLN B 1 539 ? -2.439 46.281 1.562 1 73.94 539 GLN B CA 1
ATOM 8899 C C . GLN B 1 539 ? -3.418 47.281 0.939 1 73.94 539 GLN B C 1
ATOM 8901 O O . GLN B 1 539 ? -3.855 48.219 1.598 1 73.94 539 GLN B O 1
ATOM 8906 N N . SER B 1 540 ? -3.701 46.906 -0.265 1 67 540 SER B N 1
ATOM 8907 C CA . SER B 1 540 ? -4.613 47.781 -0.962 1 67 540 SER B CA 1
ATOM 8908 C C . SER B 1 540 ? -6.062 47.531 -0.56 1 67 540 SER B C 1
ATOM 8910 O O . SER B 1 540 ? -6.941 48.375 -0.814 1 67 540 SER B O 1
ATOM 8912 N N . HIS B 1 541 ? -6.102 46.531 0.13 1 71.88 541 HIS B N 1
ATOM 8913 C CA . HIS B 1 541 ? -7.461 46.219 0.545 1 71.88 541 HIS B CA 1
ATOM 8914 C C . HIS B 1 541 ? -7.914 47.094 1.697 1 71.88 541 HIS B C 1
ATOM 8916 O O . HIS B 1 541 ? -7.09 47.625 2.451 1 71.88 541 HIS B O 1
ATOM 8922 N N . GLN B 1 542 ? -9.094 47.656 1.616 1 63.25 542 GLN B N 1
ATOM 8923 C CA . GLN B 1 542 ? -9.633 48.5 2.695 1 63.25 542 GLN B CA 1
ATOM 8924 C C . GLN B 1 542 ? -9.93 47.656 3.932 1 63.25 542 GLN B C 1
ATOM 8926 O O . GLN B 1 542 ? -11.078 47.594 4.383 1 63.25 542 GLN B O 1
ATOM 8931 N N . GLN B 1 543 ? -8.875 47.062 4.488 1 67.69 543 GLN B N 1
ATOM 8932 C CA . GLN B 1 543 ? -8.984 46.094 5.578 1 67.69 543 GLN B CA 1
ATOM 8933 C C . GLN B 1 543 ? -9.414 46.781 6.871 1 67.69 543 GLN B C 1
ATOM 8935 O O . GLN B 1 543 ? -10.156 46.188 7.668 1 67.69 543 GLN B O 1
ATOM 8940 N N . SER B 1 544 ? -9.023 47.969 6.91 1 62.59 544 SER B N 1
ATOM 8941 C CA . SER B 1 544 ? -9.273 48.75 8.133 1 62.59 544 SER B CA 1
ATOM 8942 C C . SER B 1 544 ? -10.766 49 8.312 1 62.59 544 SER B C 1
ATOM 8944 O O . SER B 1 544 ? -11.219 49.281 9.422 1 62.59 544 SER B O 1
ATOM 8946 N N . SER B 1 545 ? -11.375 48.781 7.242 1 67.62 545 SER B N 1
ATOM 8947 C CA . SER B 1 545 ? -12.805 49.062 7.328 1 67.62 545 SER B CA 1
ATOM 8948 C C . SER B 1 545 ? -13.578 47.875 7.871 1 67.62 545 SER B C 1
ATOM 8950 O O . SER B 1 545 ? -14.734 48 8.281 1 67.62 545 SER B O 1
ATOM 8952 N N . ASN B 1 546 ? -12.914 46.844 8.016 1 81.81 546 ASN B N 1
ATOM 8953 C CA . ASN B 1 546 ? -13.586 45.656 8.531 1 81.81 546 ASN B CA 1
ATOM 8954 C C . ASN B 1 546 ? -13.336 45.469 10.023 1 81.81 546 ASN B C 1
ATOM 8956 O O . ASN B 1 546 ? -12.195 45.25 10.445 1 81.81 546 ASN B O 1
ATOM 8960 N N . ALA B 1 547 ? -14.367 45.5 10.781 1 82.94 547 ALA B N 1
ATOM 8961 C CA . ALA B 1 547 ? -14.281 45.469 12.234 1 82.94 547 ALA B CA 1
ATOM 8962 C C . ALA B 1 547 ? -13.688 44.156 12.734 1 82.94 547 ALA B C 1
ATOM 8964 O O . ALA B 1 547 ? -12.875 44.125 13.664 1 82.94 547 ALA B O 1
ATOM 8965 N N . GLU B 1 548 ? -14.055 43.125 12.156 1 85.06 548 GLU B N 1
ATOM 8966 C CA . GLU B 1 548 ? -13.57 41.812 12.57 1 85.06 548 GLU B CA 1
ATOM 8967 C C . GLU B 1 548 ? -12.062 41.688 12.359 1 85.06 548 GLU B C 1
ATOM 8969 O O . GLU B 1 548 ? -11.352 41.156 13.227 1 85.06 548 GLU B O 1
ATOM 8974 N N . VAL B 1 549 ? -11.586 42.156 11.297 1 87.31 549 VAL B N 1
ATOM 8975 C CA . VAL B 1 549 ? -10.172 42.062 10.938 1 87.31 549 VAL B CA 1
ATOM 8976 C C . VAL B 1 549 ? -9.344 42.938 11.883 1 87.31 549 VAL B C 1
ATOM 8978 O O . VAL B 1 549 ? -8.305 42.5 12.383 1 87.31 549 VAL B O 1
ATOM 8981 N N . MET B 1 550 ? -9.852 44.094 12.148 1 83.06 550 MET B N 1
ATOM 8982 C CA . MET B 1 550 ? -9.094 45 13 1 83.06 550 MET B CA 1
ATOM 8983 C C . MET B 1 550 ? -9.07 44.5 14.445 1 83.06 550 MET B C 1
ATOM 8985 O O . MET B 1 550 ? -8.078 44.688 15.148 1 83.06 550 MET B O 1
ATOM 8989 N N . GLU B 1 551 ? -10.18 44 14.789 1 85.75 551 GLU B N 1
ATOM 8990 C CA . GLU B 1 551 ? -10.219 43.406 16.125 1 85.75 551 GLU B CA 1
ATOM 8991 C C . GLU B 1 551 ? -9.211 42.281 16.266 1 85.75 551 GLU B C 1
ATOM 8993 O O . GLU B 1 551 ? -8.477 42.188 17.266 1 85.75 551 GLU B O 1
ATOM 8998 N N . GLY B 1 552 ? -9.211 41.469 15.289 1 87.62 552 GLY B N 1
ATOM 8999 C CA . GLY B 1 552 ? -8.25 40.375 15.297 1 87.62 552 GLY B CA 1
ATOM 9000 C C . GLY B 1 552 ? -6.809 40.844 15.273 1 87.62 552 GLY B C 1
ATOM 9001 O O . GLY B 1 552 ? -5.953 40.281 15.953 1 87.62 552 GLY B O 1
ATOM 9002 N N . PHE B 1 553 ? -6.57 41.844 14.523 1 85.19 553 PHE B N 1
ATOM 9003 C CA . PHE B 1 553 ? -5.242 42.438 14.445 1 85.19 553 PHE B CA 1
ATOM 9004 C C . PHE B 1 553 ? -4.809 42.969 15.805 1 85.19 553 PHE B C 1
ATOM 9006 O O . PHE B 1 553 ? -3.705 42.688 16.266 1 85.19 553 PHE B O 1
ATOM 9013 N N . MET B 1 554 ? -5.707 43.688 16.453 1 82.69 554 MET B N 1
ATOM 9014 C CA . MET B 1 554 ? -5.391 44.312 17.734 1 82.69 554 MET B CA 1
ATOM 9015 C C . MET B 1 554 ? -5.172 43.25 18.797 1 82.69 554 MET B C 1
ATOM 9017 O O . MET B 1 554 ? -4.281 43.375 19.641 1 82.69 554 MET B O 1
ATOM 9021 N N . ASN B 1 555 ? -5.965 42.25 18.781 1 86.06 555 ASN B N 1
ATOM 9022 C CA . ASN B 1 555 ? -5.797 41.156 19.719 1 86.06 555 ASN B CA 1
ATOM 9023 C C . ASN B 1 555 ? -4.438 40.469 19.562 1 86.06 555 ASN B C 1
ATOM 9025 O O . ASN B 1 555 ? -3.809 40.094 20.562 1 86.06 555 ASN B O 1
ATOM 9029 N N . THR B 1 556 ? -4.031 40.344 18.375 1 87.38 556 THR B N 1
ATOM 9030 C CA . THR B 1 556 ? -2.742 39.719 18.094 1 87.38 556 THR B CA 1
ATOM 9031 C C . THR B 1 556 ? -1.596 40.594 18.578 1 87.38 556 THR B C 1
ATOM 9033 O O . THR B 1 556 ? -0.604 40.094 19.109 1 87.38 556 THR B O 1
ATOM 9036 N N . VAL B 1 557 ? -1.724 41.844 18.406 1 78.56 557 VAL B N 1
ATOM 9037 C CA . VAL B 1 557 ? -0.723 42.781 18.859 1 78.56 557 VAL B CA 1
ATOM 9038 C C . VAL B 1 557 ? -0.604 42.719 20.391 1 78.56 557 VAL B C 1
ATOM 9040 O O . VAL B 1 557 ? 0.497 42.812 20.938 1 78.56 557 VAL B O 1
ATOM 9043 N N . GLU B 1 558 ? -1.738 42.625 20.938 1 80.81 558 GLU B N 1
ATOM 9044 C CA . GLU B 1 558 ? -1.729 42.5 22.391 1 80.81 558 GLU B CA 1
ATOM 9045 C C . GLU B 1 558 ? -0.951 41.281 22.828 1 80.81 558 GLU B C 1
ATOM 9047 O O . GLU B 1 558 ? -0.175 41.312 23.797 1 80.81 558 GLU B O 1
ATOM 9052 N N . LYS B 1 559 ? -1.12 40.25 22.219 1 86.75 559 LYS B N 1
ATOM 9053 C CA . LYS B 1 559 ? -0.422 39 22.547 1 86.75 559 LYS B CA 1
ATOM 9054 C C . LYS B 1 559 ? 1.079 39.125 22.312 1 86.75 559 LYS B C 1
ATOM 9056 O O . LYS B 1 559 ? 1.884 38.656 23.109 1 86.75 559 LYS B O 1
ATOM 9061 N N . ILE B 1 560 ? 1.414 39.781 21.297 1 80 560 ILE B N 1
ATOM 9062 C CA . ILE B 1 560 ? 2.824 40 21.016 1 80 560 ILE B CA 1
ATOM 9063 C C . ILE B 1 560 ? 3.432 40.906 22.062 1 80 560 ILE B C 1
ATOM 9065 O O . ILE B 1 560 ? 4.59 40.75 22.453 1 80 560 ILE B O 1
ATOM 9069 N N . GLY B 1 561 ? 2.625 41.844 22.438 1 75.69 561 GLY B N 1
ATOM 9070 C CA . GLY B 1 561 ? 3.061 42.688 23.531 1 75.69 561 GLY B CA 1
ATOM 9071 C C . GLY B 1 561 ? 3.383 41.906 24.797 1 75.69 561 GLY B C 1
ATOM 9072 O O . GLY B 1 561 ? 4.375 42.219 25.469 1 75.69 561 GLY B O 1
ATOM 9073 N N . ILE B 1 562 ? 2.553 41 25.062 1 80.69 562 ILE B N 1
ATOM 9074 C CA . ILE B 1 562 ? 2.781 40.156 26.219 1 80.69 562 ILE B CA 1
ATOM 9075 C C . ILE B 1 562 ? 4.082 39.375 26.031 1 80.69 562 ILE B C 1
ATOM 9077 O O . ILE B 1 562 ? 4.871 39.25 26.984 1 80.69 562 ILE B O 1
ATOM 9081 N N . LEU B 1 563 ? 4.312 38.875 24.906 1 84.94 563 LEU B N 1
ATOM 9082 C CA . LEU B 1 563 ? 5.523 38.125 24.594 1 84.94 563 LEU B CA 1
ATOM 9083 C C . LEU B 1 563 ? 6.766 39 24.812 1 84.94 563 LEU B C 1
ATOM 9085 O O . LEU B 1 563 ? 7.742 38.531 25.406 1 84.94 563 LEU B O 1
ATOM 9089 N N . LEU B 1 564 ? 6.719 40.156 24.375 1 75.19 564 LEU B N 1
ATOM 9090 C CA . LEU B 1 564 ? 7.852 41.062 24.516 1 75.19 564 LEU B CA 1
ATOM 9091 C C . LEU B 1 564 ? 8.117 41.375 25.984 1 75.19 564 LEU B C 1
ATOM 9093 O O . LEU B 1 564 ? 9.266 41.531 26.406 1 75.19 564 LEU B O 1
ATOM 9097 N N . ALA B 1 565 ? 7.059 41.469 26.641 1 72.94 565 ALA B N 1
ATOM 9098 C CA . ALA B 1 565 ? 7.191 41.719 28.062 1 72.94 565 ALA B CA 1
ATOM 9099 C C . ALA B 1 565 ? 7.875 40.562 28.781 1 72.94 565 ALA B C 1
ATOM 9101 O O . ALA B 1 565 ? 8.688 40.781 29.688 1 72.94 565 ALA B O 1
ATOM 9102 N N . VAL B 1 566 ? 7.531 39.438 28.312 1 77.75 566 VAL B N 1
ATOM 9103 C CA . VAL B 1 566 ? 8.102 38.25 28.938 1 77.75 566 VAL B CA 1
ATOM 9104 C C . VAL B 1 566 ? 9.562 38.094 28.531 1 77.75 566 VAL B C 1
ATOM 9106 O O . VAL B 1 566 ? 10.406 37.688 29.344 1 77.75 566 VAL B O 1
ATOM 9109 N N . ARG B 1 567 ? 9.898 38.438 27.328 1 74.12 567 ARG B N 1
ATOM 9110 C CA . ARG B 1 567 ? 11.258 38.312 26.812 1 74.12 567 ARG B CA 1
ATOM 9111 C C . ARG B 1 567 ? 12.18 39.344 27.469 1 74.12 567 ARG B C 1
ATOM 9113 O O . ARG B 1 567 ? 13.305 39.031 27.844 1 74.12 567 ARG B O 1
ATOM 9120 N N . GLN B 1 568 ? 11.922 40.656 27.234 1 62.69 568 GLN B N 1
ATOM 9121 C CA . GLN B 1 568 ? 12.805 41.781 27.609 1 62.69 568 GLN B CA 1
ATOM 9122 C C . GLN B 1 568 ? 12.633 42.125 29.078 1 62.69 568 GLN B C 1
ATOM 9124 O O . GLN B 1 568 ? 13.438 42.875 29.641 1 62.69 568 GLN B O 1
ATOM 9129 N N . GLY B 1 569 ? 11.82 41.438 29.766 1 54.41 569 GLY B N 1
ATOM 9130 C CA . GLY B 1 569 ? 11.555 41.875 31.125 1 54.41 569 GLY B CA 1
ATOM 9131 C C . GLY B 1 569 ? 10.883 43.219 31.188 1 54.41 569 GLY B C 1
ATOM 9132 O O . GLY B 1 569 ? 10.477 43.688 32.25 1 54.41 569 GLY B O 1
ATOM 9133 N N . ASP B 1 570 ? 10.945 44.031 30 1 47.97 570 ASP B N 1
ATOM 9134 C CA . ASP B 1 570 ? 10.383 45.375 30.109 1 47.97 570 ASP B CA 1
ATOM 9135 C C . ASP B 1 570 ? 9.047 45.469 29.375 1 47.97 570 ASP B C 1
ATOM 9137 O O . ASP B 1 570 ? 9.016 45.844 28.188 1 47.97 570 ASP B O 1
ATOM 9141 N N . PHE B 1 571 ? 8.031 45.062 29.781 1 50.12 571 PHE B N 1
ATOM 9142 C CA . PHE B 1 571 ? 6.648 45.125 29.344 1 50.12 571 PHE B CA 1
ATOM 9143 C C . PHE B 1 571 ? 6.242 46.531 28.969 1 50.12 571 PHE B C 1
ATOM 9145 O O . PHE B 1 571 ? 5.508 46.75 28 1 50.12 571 PHE B O 1
ATOM 9152 N N . LYS B 1 572 ? 6.863 47.438 29.625 1 51.44 572 LYS B N 1
ATOM 9153 C CA . LYS B 1 572 ? 6.469 48.812 29.453 1 51.44 572 LYS B CA 1
ATOM 9154 C C . LYS B 1 572 ? 6.859 49.344 28.062 1 51.44 572 LYS B C 1
ATOM 9156 O O . LYS B 1 572 ? 6.07 50 27.406 1 51.44 572 LYS B O 1
ATOM 9161 N N . GLN B 1 573 ? 8.016 49 27.719 1 53.97 573 GLN B N 1
ATOM 9162 C CA . GLN B 1 573 ? 8.461 49.5 26.406 1 53.97 573 GLN B CA 1
ATOM 9163 C C . GLN B 1 573 ? 7.691 48.812 25.281 1 53.97 573 GLN B C 1
ATOM 9165 O O . GLN B 1 573 ? 7.301 49.469 24.312 1 53.97 573 GLN B O 1
ATOM 9170 N N . ALA B 1 574 ? 7.414 47.531 25.438 1 52.62 574 ALA B N 1
ATOM 9171 C CA . ALA B 1 574 ? 6.648 46.812 24.422 1 52.62 574 ALA B CA 1
ATOM 9172 C C . ALA B 1 574 ? 5.246 47.406 24.281 1 52.62 574 ALA B C 1
ATOM 9174 O O . ALA B 1 574 ? 4.75 47.594 23.156 1 52.62 574 ALA B O 1
ATOM 9175 N N . TRP B 1 575 ? 4.781 47.781 25.422 1 54.06 575 TRP B N 1
ATOM 9176 C CA . TRP B 1 575 ? 3.455 48.375 25.453 1 54.06 575 TRP B CA 1
ATOM 9177 C C . TRP B 1 575 ? 3.479 49.781 24.844 1 54.06 575 TRP B C 1
ATOM 9179 O O . TRP B 1 575 ? 2.568 50.156 24.094 1 54.06 575 TRP B O 1
ATOM 9189 N N . GLN B 1 576 ? 4.504 50.531 25.141 1 56.34 576 GLN B N 1
ATOM 9190 C CA . GLN B 1 576 ? 4.633 51.844 24.578 1 56.34 576 GLN B CA 1
ATOM 9191 C C . GLN B 1 576 ? 4.77 51.812 23.062 1 56.34 576 GLN B C 1
ATOM 9193 O O . GLN B 1 576 ? 4.164 52.594 22.344 1 56.34 576 GLN B O 1
ATOM 9198 N N . ASP B 1 577 ? 5.395 50.844 22.625 1 55.72 577 ASP B N 1
ATOM 9199 C CA . ASP B 1 577 ? 5.57 50.688 21.188 1 55.72 577 ASP B CA 1
ATOM 9200 C C . ASP B 1 577 ? 4.258 50.281 20.516 1 55.72 577 ASP B C 1
ATOM 9202 O O . ASP B 1 577 ? 3.941 50.75 19.422 1 55.72 577 ASP B O 1
ATOM 9206 N N . ARG B 1 578 ? 3.516 49.5 21.266 1 53.12 578 ARG B N 1
ATOM 9207 C CA . ARG B 1 578 ? 2.174 49.125 20.828 1 53.12 578 ARG B CA 1
ATOM 9208 C C . ARG B 1 578 ? 1.281 50.344 20.703 1 53.12 578 ARG B C 1
ATOM 9210 O O . ARG B 1 578 ? 0.583 50.5 19.703 1 53.12 578 ARG B O 1
ATOM 9217 N N . VAL B 1 579 ? 1.319 51.094 21.844 1 53.66 579 VAL B N 1
ATOM 9218 C CA . VAL B 1 579 ? 0.498 52.281 21.891 1 53.66 579 VAL B CA 1
ATOM 9219 C C . VAL B 1 579 ? 0.902 53.25 20.766 1 53.66 579 VAL B C 1
ATOM 9221 O O . VAL B 1 579 ? 0.044 53.844 20.109 1 53.66 579 VAL B O 1
ATOM 9224 N N . LYS B 1 580 ? 2.113 53.406 20.625 1 54.41 580 LYS B N 1
ATOM 9225 C CA . LYS B 1 580 ? 2.6 54.281 19.562 1 54.41 580 LYS B CA 1
ATOM 9226 C C . LYS B 1 580 ? 2.17 53.75 18.188 1 54.41 580 LYS B C 1
ATOM 9228 O O . LYS B 1 580 ? 1.775 54.531 17.328 1 54.41 580 LYS B O 1
ATOM 9233 N N . PHE B 1 581 ? 2.254 52.469 18.125 1 52.31 581 PHE B N 1
ATOM 9234 C CA . PHE B 1 581 ? 1.846 51.844 16.859 1 52.31 581 PHE B CA 1
ATOM 9235 C C . PHE B 1 581 ? 0.355 52.062 16.625 1 52.31 581 PHE B C 1
ATOM 9237 O O . PHE B 1 581 ? -0.056 52.406 15.516 1 52.31 581 PHE B O 1
ATOM 9244 N N . LEU B 1 582 ? -0.36 51.75 17.656 1 52.81 582 LEU B N 1
ATOM 9245 C CA . LEU B 1 582 ? -1.81 51.906 17.578 1 52.81 582 LEU B CA 1
ATOM 9246 C C . LEU B 1 582 ? -2.213 53.375 17.5 1 52.81 582 LEU B C 1
ATOM 9248 O O . LEU B 1 582 ? -3.232 53.719 16.906 1 52.81 582 LEU B O 1
ATOM 9252 N N . GLY B 1 583 ? -1.625 54.125 18.297 1 51.44 583 GLY B N 1
ATOM 9253 C CA . GLY B 1 583 ? -1.894 55.562 18.281 1 51.44 583 GLY B CA 1
ATOM 9254 C C . GLY B 1 583 ? -1.511 56.219 16.969 1 51.44 583 GLY B C 1
ATOM 9255 O O . GLY B 1 583 ? -2.092 57.25 16.594 1 51.44 583 GLY B O 1
ATOM 9256 N N . ASP B 1 584 ? -0.325 55.844 16.422 1 50.31 584 ASP B N 1
ATOM 9257 C CA . ASP B 1 584 ? -0.049 56.375 15.094 1 50.31 584 ASP B CA 1
ATOM 9258 C C . ASP B 1 584 ? -0.979 55.75 14.055 1 50.31 584 ASP B C 1
ATOM 9260 O O . ASP B 1 584 ? -1.457 54.625 14.234 1 50.31 584 ASP B O 1
ATOM 9264 N N . ASP B 1 585 ? -1.692 56.594 13.156 1 42.69 585 ASP B N 1
ATOM 9265 C CA . ASP B 1 585 ? -2.705 56.156 12.195 1 42.69 585 ASP B CA 1
ATOM 9266 C C . ASP B 1 585 ? -2.48 54.719 11.773 1 42.69 585 ASP B C 1
ATOM 9268 O O . ASP B 1 585 ? -1.496 54.406 11.094 1 42.69 585 ASP B O 1
ATOM 9272 N N . PRO B 1 586 ? -3.111 53.812 12.484 1 44.59 586 PRO B N 1
ATOM 9273 C CA . PRO B 1 586 ? -3.041 52.375 12.141 1 44.59 586 PRO B CA 1
ATOM 9274 C C . PRO B 1 586 ? -3.035 52.156 10.633 1 44.59 586 PRO B C 1
ATOM 9276 O O . PRO B 1 586 ? -2.789 51.031 10.18 1 44.59 586 PRO B O 1
ATOM 9279 N N . GLN B 1 587 ? -3.574 53.062 9.898 1 43.16 587 GLN B N 1
ATOM 9280 C CA . GLN B 1 587 ? -3.566 52.938 8.445 1 43.16 587 GLN B CA 1
ATOM 9281 C C . GLN B 1 587 ? -2.145 53 7.898 1 43.16 587 GLN B C 1
ATOM 9283 O O . GLN B 1 587 ? -1.909 52.656 6.734 1 43.16 587 GLN B O 1
ATOM 9288 N N . ASN B 1 588 ? -1.267 53.625 8.555 1 43.19 588 ASN B N 1
ATOM 9289 C CA . ASN B 1 588 ? 0.075 53.812 8.008 1 43.19 588 ASN B CA 1
ATOM 9290 C C . ASN B 1 588 ? 0.965 52.594 8.32 1 43.19 588 ASN B C 1
ATOM 9292 O O . ASN B 1 588 ? 1.85 52.688 9.18 1 43.19 588 ASN B O 1
ATOM 9296 N N . ILE B 1 589 ? 0.524 51.438 8.086 1 46.44 589 ILE B N 1
ATOM 9297 C CA . ILE B 1 589 ? 1.185 50.125 8.148 1 46.44 589 ILE B CA 1
ATOM 9298 C C . ILE B 1 589 ? 2.559 50.219 7.488 1 46.44 589 ILE B C 1
ATOM 9300 O O . ILE B 1 589 ? 3.369 49.312 7.609 1 46.44 589 ILE B O 1
ATOM 9304 N N . SER B 1 590 ? 2.854 51.312 6.707 1 44.78 590 SER B N 1
ATOM 9305 C CA . SER B 1 590 ? 4.125 51.438 6.004 1 44.78 590 SER B CA 1
ATOM 9306 C C . SER B 1 590 ? 5.277 51.625 6.98 1 44.78 590 SER B C 1
ATOM 9308 O O . SER B 1 590 ? 6.445 51.5 6.609 1 44.78 590 SER B O 1
ATOM 9310 N N . LYS B 1 591 ? 5.074 52.031 8.125 1 44.47 591 LYS B N 1
ATOM 9311 C CA . LYS B 1 591 ? 6.172 52.406 9.016 1 44.47 591 LYS B CA 1
ATOM 9312 C C . LYS B 1 591 ? 6.527 51.219 9.93 1 44.47 591 LYS B C 1
ATOM 9314 O O . LYS B 1 591 ? 7.137 51.438 10.984 1 44.47 591 LYS B O 1
ATOM 9319 N N . TRP B 1 592 ? 6.078 50.125 9.555 1 47.12 592 TRP B N 1
ATOM 9320 C CA . TRP B 1 592 ? 6.316 48.938 10.359 1 47.12 592 TRP B CA 1
ATOM 9321 C C . TRP B 1 592 ? 7.809 48.656 10.492 1 47.12 592 TRP B C 1
ATOM 9323 O O . TRP B 1 592 ? 8.266 48.188 11.531 1 47.12 592 TRP B O 1
ATOM 9333 N N . ASP B 1 593 ? 8.555 49.031 9.492 1 46.03 593 ASP B N 1
ATOM 9334 C CA . ASP B 1 593 ? 10 48.812 9.539 1 46.03 593 ASP B CA 1
ATOM 9335 C C . ASP B 1 593 ? 10.633 49.594 10.688 1 46.03 593 ASP B C 1
ATOM 9337 O O . ASP B 1 593 ? 11.773 49.344 11.062 1 46.03 593 ASP B O 1
ATOM 9341 N N . SER B 1 594 ? 9.984 50.531 11.023 1 45.44 594 SER B N 1
ATOM 9342 C CA . SER B 1 594 ? 10.594 51.406 12.023 1 45.44 594 SER B CA 1
ATOM 9343 C C . SER B 1 594 ? 10.43 50.812 13.43 1 45.44 594 SER B C 1
ATOM 9345 O O . SER B 1 594 ? 10.969 51.375 14.398 1 45.44 594 SER B O 1
ATOM 9347 N N . TYR B 1 595 ? 9.586 49.781 13.516 1 44.16 595 TYR B N 1
ATOM 9348 C CA . TYR B 1 595 ? 9.445 49.188 14.844 1 44.16 595 TYR B CA 1
ATOM 9349 C C . TYR B 1 595 ? 10.031 47.781 14.883 1 44.16 595 TYR B C 1
ATOM 9351 O O . TYR B 1 595 ? 9.344 46.812 14.586 1 44.16 595 TYR B O 1
ATOM 9359 N N . PRO B 1 596 ? 11.289 47.688 15 1 45.19 596 PRO B N 1
ATOM 9360 C CA . PRO B 1 596 ? 12.016 46.438 14.906 1 45.19 596 PRO B CA 1
ATOM 9361 C C . PRO B 1 596 ? 11.383 45.312 15.742 1 45.19 596 PRO B C 1
ATOM 9363 O O . PRO B 1 596 ? 11.477 44.125 15.383 1 45.19 596 PRO B O 1
ATOM 9366 N N . SER B 1 597 ? 10.82 45.844 16.781 1 43.44 597 SER B N 1
ATOM 9367 C CA . SER B 1 597 ? 10.352 44.812 17.703 1 43.44 597 SER B CA 1
ATOM 9368 C C . SER B 1 597 ? 9.188 44.031 17.109 1 43.44 597 SER B C 1
ATOM 9370 O O . SER B 1 597 ? 8.844 42.938 17.594 1 43.44 597 SER B O 1
ATOM 9372 N N . PHE B 1 598 ? 8.508 44.688 16.266 1 44.31 598 PHE B N 1
ATOM 9373 C CA . PHE B 1 598 ? 7.316 44.031 15.742 1 44.31 598 PHE B CA 1
ATOM 9374 C C . PHE B 1 598 ? 7.641 43.25 14.477 1 44.31 598 PHE B C 1
ATOM 9376 O O . PHE B 1 598 ? 6.758 42.625 13.883 1 44.31 598 PHE B O 1
ATOM 9383 N N . PHE B 1 599 ? 8.891 43.312 13.977 1 43.38 599 PHE B N 1
ATOM 9384 C CA . PHE B 1 599 ? 9.227 42.656 12.727 1 43.38 599 PHE B CA 1
ATOM 9385 C C . PHE B 1 599 ? 8.992 41.156 12.828 1 43.38 599 PHE B C 1
ATOM 9387 O O . PHE B 1 599 ? 9.16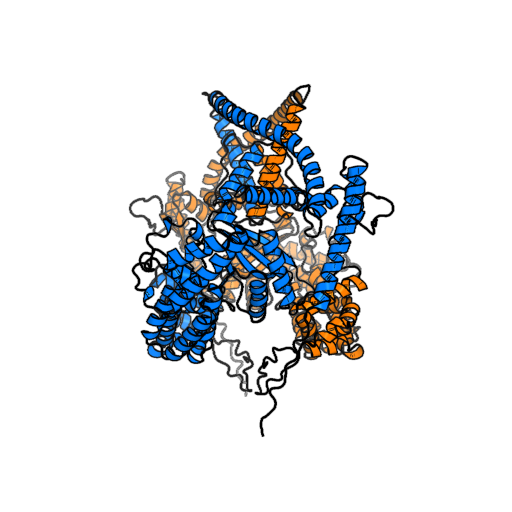4 40.438 11.852 1 43.38 599 PHE B O 1
ATOM 9394 N N . PHE B 1 600 ? 8.695 40.75 13.914 1 42.34 600 PHE B N 1
ATOM 9395 C CA . PHE B 1 600 ? 8.742 39.312 14.039 1 42.34 600 PHE B CA 1
ATOM 9396 C C . PHE B 1 600 ? 7.742 38.656 13.094 1 42.34 600 PHE B C 1
ATOM 9398 O O . PHE B 1 600 ? 7.953 37.531 12.641 1 42.34 600 PHE B O 1
ATOM 9405 N N . PHE B 1 601 ? 6.562 39.281 12.836 1 39.5 601 PHE B N 1
ATOM 9406 C CA . PHE B 1 601 ? 5.363 38.531 12.516 1 39.5 601 PHE B CA 1
ATOM 9407 C C . PHE B 1 601 ? 5.277 38.25 11.016 1 39.5 601 PHE B C 1
ATOM 9409 O O . PHE B 1 601 ? 4.438 37.469 10.57 1 39.5 601 PHE B O 1
ATOM 9416 N N . PHE B 1 602 ? 5.812 39.094 10.211 1 38.28 602 PHE B N 1
ATOM 9417 C CA . PHE B 1 602 ? 5.23 39.188 8.883 1 38.28 602 PHE B CA 1
ATOM 9418 C C . PHE B 1 602 ? 5.574 37.969 8.031 1 38.28 602 PHE B C 1
ATOM 9420 O O . PHE B 1 602 ? 4.914 37.688 7.027 1 38.28 602 PHE B O 1
ATOM 9427 N N . PHE B 1 603 ? 6.84 37.469 8.141 1 38.75 603 PHE B N 1
ATOM 9428 C CA . PHE B 1 603 ? 7.234 36.656 6.992 1 38.75 603 PHE B CA 1
ATOM 9429 C C . PHE B 1 603 ? 6.891 35.188 7.219 1 38.75 603 PHE B C 1
ATOM 9431 O O . PHE B 1 603 ? 7.352 34.312 6.48 1 38.75 603 PHE B O 1
ATOM 9438 N N . PHE B 1 604 ? 6.039 34.969 8.148 1 35.31 604 PHE B N 1
ATOM 9439 C CA . PHE B 1 604 ? 5.777 33.531 8.164 1 35.31 604 PHE B CA 1
ATOM 9440 C C . PHE B 1 604 ? 4.512 33.219 7.379 1 35.31 604 PHE B C 1
ATOM 9442 O O . PHE B 1 604 ? 3.508 33.906 7.488 1 35.31 604 PHE B O 1
#

Sequence (1208 aa):
METAAAEARAVPVNSAMVVARLDVAAMHEKVLASFKSIINARQIKSKDIQTFFERITYPNASNKQQMHGHCVCCGMVVQSTGSYKWVTHILKCSLCPKEVRTAFQALRGASESKKGEKREAEAVAEEQAQMEKAAHRRQQLMLKQQCIRVGLQNSEAHAADIAIANFFYANAIPFSAASTESEALFRKMVSAIKSAPAGYIPPNHKKLSSSLLEECYNDMWANVRARDSDGTLAAKYGATYVSDGWDSCDSLPLINSAFITANDGGVFFRSVNTSGHTKSVEYCALLMIQDIYAFGPTNVVLIITDTCNTMAKAWALLQDEFPWVSVLLCQPHVISLLMKDVAKSKDVQQVINDESTVVGWFSNHQFPLAKLREMTRAKLGKAKELVKAGGTRFGTHTLVGERLLELKSALQATVVDPDYAAQKYKDKADSEDQIAGGRTIRTNKGATARQLILDDSGFWQNVTNHVSLTKPLLKMLRRFDTSAPAIGKLYSSWFEVGEHMKSTEAPYKAEALDRHADRWAYGHADFAAAAYVLDPEFQSHQQSSNAEVMEGFMNTVEKIGILLAVRQGDFKQAWQDRVKFLGDDPQNISKWDSYPSFFFFFFFMETAAAEARAVPVNSAMVVARLDVAAMHEKVLASFKSIINARQIKSKDIQTFFERITYPNASNKQQMHGHCVCCGMVVQSTGSYKWVTHILKCSLCPKEVRTAFQALRGASESKKGEKREAEAVAEEQAQMEKAAHRRQQLMLKQQCIRVGLQNSEAHAADIAIANFFYANAIPFSAASTESEALFRKMVSAIKSAPAGYIPPNHKKLSSSLLEECYNDMWANVRARDSDGTLAAKYGATYVSDGWDSCDSLPLINSAFITANDGGVFFRSVNTSGHTKSVEYCALLMIQDIYAFGPTNVVLIITDTCNTMAKAWALLQDEFPWVSVLLCQPHVISLLMKDVAKSKDVQQVINDESTVVGWFSNHQFPLAKLREMTRAKLGKAKELVKAGGTRFGTHTLVGERLLELKSALQATVVDPDYAAQKYKDKADSEDQIAGGRTIRTNKGATARQLILDDSGFWQNVTNHVSLTKPLLKMLRRFDTSAPAIGKLYSSWFEVGEHMKSTEAPYKAEALDRHADRWAYGHADFAAAAYVLDPEFQSHQQSSNAEVMEGFMNTVEKIGILLAVRQGDFKQAWQDRVKFLGDDPQNISKWDSYPSFFFFFFF

Solvent-accessible surface area (backbone atoms only — not comparable to full-atom values): 64943 Å² total; per-residue (Å²): 136,81,78,78,78,78,76,78,76,78,74,77,77,57,62,69,61,49,53,57,50,50,52,50,51,53,42,41,50,51,54,47,50,54,47,49,54,43,59,73,71,39,83,85,51,68,70,58,50,55,77,50,36,44,78,70,40,46,87,45,81,86,53,77,46,40,35,33,22,25,31,67,56,76,58,48,75,47,74,23,67,54,49,60,51,51,45,54,43,47,64,65,38,86,60,44,56,64,71,58,33,51,55,54,44,53,56,50,44,60,59,45,52,65,51,45,57,54,46,54,53,47,49,55,47,47,55,53,44,52,54,48,47,55,54,54,56,54,64,71,63,60,83,78,92,44,58,70,49,45,52,51,34,47,48,30,40,47,48,21,45,51,28,44,43,50,41,33,60,76,65,66,49,63,50,58,52,40,47,51,85,39,19,58,38,41,52,45,24,54,52,27,45,48,62,25,42,89,82,67,74,78,66,38,36,65,46,51,71,40,64,52,41,54,49,53,52,52,49,52,52,50,52,57,42,60,75,41,71,82,44,56,56,42,64,49,49,25,27,32,39,36,43,46,77,46,66,44,98,85,65,43,44,30,41,34,35,29,40,36,31,65,83,75,49,72,41,81,67,49,73,41,77,44,68,61,51,73,87,39,40,64,53,51,31,48,53,51,52,52,51,37,58,73,76,35,52,90,24,44,45,35,38,34,33,66,84,48,73,54,44,57,57,17,47,53,55,46,33,68,75,35,66,36,40,43,66,40,54,40,54,43,56,52,48,45,50,43,46,41,56,44,44,66,35,67,71,46,35,52,49,51,50,52,51,46,43,42,49,48,48,36,74,72,28,64,49,59,34,31,45,35,36,51,31,21,29,74,73,68,72,42,71,64,78,86,55,78,60,50,94,88,39,53,63,32,51,38,50,27,36,50,46,47,63,73,38,42,69,24,51,43,51,30,63,66,30,65,71,56,57,64,58,58,77,62,54,74,67,56,46,63,50,78,40,71,58,75,66,50,64,61,68,49,56,60,58,52,30,48,52,44,61,67,28,62,82,51,47,50,45,47,40,49,36,50,28,67,56,40,43,56,54,46,54,52,33,51,55,57,66,48,93,57,76,44,52,36,46,47,64,60,51,56,50,51,46,53,54,48,41,68,69,47,86,38,91,59,33,66,60,44,49,52,46,50,52,52,48,46,69,67,50,63,36,36,59,39,27,34,33,28,65,61,27,76,89,42,56,82,46,74,52,82,74,34,64,68,39,46,51,15,27,52,55,40,50,52,21,47,28,49,43,39,18,67,70,71,69,43,38,63,59,36,44,50,53,47,46,49,49,60,68,42,64,64,82,60,65,82,56,49,80,74,37,67,84,63,58,32,66,67,77,75,138,83,78,79,78,78,77,77,78,75,74,78,79,57,62,70,62,49,53,60,50,51,51,50,50,52,44,43,51,52,52,49,52,54,46,49,55,43,59,74,69,40,82,84,49,68,70,59,50,55,78,50,35,43,79,70,41,47,88,43,80,86,53,75,48,40,36,31,22,25,31,67,57,77,62,48,77,47,73,22,68,54,48,61,52,50,45,54,42,48,64,66,39,85,58,44,55,63,71,59,34,51,53,54,45,51,56,51,47,59,59,44,52,65,53,45,59,53,47,54,54,46,49,57,48,47,54,52,46,50,53,48,49,52,53,56,55,52,65,79,64,60,84,83,84,48,61,68,45,45,52,52,32,48,47,30,39,47,48,21,44,50,29,45,45,50,40,32,62,77,63,65,51,63,50,59,54,39,51,47,86,39,19,58,37,42,50,44,23,54,52,27,43,47,63,25,42,90,82,67,75,78,66,40,34,65,44,51,71,41,64,50,41,53,50,54,52,51,48,52,51,51,52,57,42,59,74,41,70,82,42,56,57,41,64,48,50,25,26,33,38,37,43,47,76,44,66,44,98,84,66,44,42,28,43,35,36,29,41,36,31,66,84,77,49,73,41,81,68,50,73,43,77,44,67,62,50,73,87,40,39,65,52,52,33,48,54,51,51,51,51,38,56,74,74,37,52,88,26,43,43,34,37,33,34,66,83,48,72,54,45,58,57,17,47,54,55,46,31,69,75,37,67,38,38,42,67,40,54,39,55,44,57,53,47,45,50,44,46,42,56,45,43,66,34,68,72,46,34,50,48,51,49,53,53,47,44,41,48,48,46,35,75,73,30,65,50,59,35,31,45,35,38,50,31,22,28,73,72,68,71,42,72,63,78,87,54,78,61,50,94,87,39,53,60,30,49,39,50,27,37,49,45,47,63,73,37,42,67,24,51,43,51,30,65,67,29,65,70,57,56,66,59,56,77,62,54,74,64,51,46,55,48,68,45,35,78,72,60,45,57,53,64,47,54,61,58,52,32,46,52,44,60,69,28,62,84,51,45,50,45,49,40,50,36,52,28,68,56,40,44,57,54,46,53,54,32,50,55,57,64,49,93,58,77,44,51,36,46,48,63,60,51,54,50,52,45,53,53,49,41,69,69,47,86,38,90,59,35,66,60,44,48,51,48,49,51,52,48,45,70,66,51,62,38,37,59,38,27,31,33,26,64,61,29,76,88,42,57,82,46,75,52,81,73,35,65,68,39,46,51,16,28,51,53,40,50,51,20,51,28,50,41,39,18,67,70,71,69,44,39,62,60,35,44,49,52,47,47,50,50,59,67,41,67,65,83,59,65,80,55,50,79,76,37,68,82,63,57,32,65,68,76,76

pLDDT: mean 76.14, std 20.13, range [22.19, 97.0]

Secondary structure (DSSP, 8-state):
-------------HHHHHHHHHHHHHHHHHHHHHHHHHHHHS---GGGGGGGEEEEE-SSSS-TTSEEEEETTT--EEEESSHHHHHHHHHH-TTS-HHHHHHHHHHHHHHHHHHHHHHHHHHHHHHHHHHHHHHHHHHHT-SSTTHHHHHHHHHHHHHHHHHHHHHHHHTT--GGGGTSHHHHHHHHHHHHHHHSPTT-----HHHHHTHHHHHHHHHHHHHHHHHTTTSHHHHHH-EEEEEEEEE-TT--EEEEEEEEETTTEEEEEEEEE-TT----HHHHHHHHHHHHHHH-GGGEEEEEE---HHHHHHHHHHHHH-TT-EEEE-HHHHHHHHHHHHHHSHHHHHHHHHHHHHHHHHHT-HHHHHHHHHHHHHHHSS-----PPBTTBTHHHHHHHHHHHHTHHHHHHHHH-HHHHHT----S-------SSS------HHHHHHHHHH-IIIIIHHHHHHHHHHHHHHHHHHHHSSSS--GGGHHHHHHHHHHHHHH---TTHHHHHHHHHHHHHHH--HHHHHHHHH-GGGTTS-GGG-HHHHHHHHHHHHHHHHHHHHHHS-HHHHHHHHHHHHHS-TT-GGGGGG-GGGTTSTT-/--------------HHHHHHHHHHHHHHHHHHHHHHHHHHHS---GGGGGGGEEEEE-SSSS-TTSEEEEETTT--EEEESSHHHHHHHHHH-TTS-HHHHHHHHHHHHHHHHHHHHHHHHHHHHHHHHHHHHHHHHHHHTSSSTTHHHHHHHHHHHHHHHHHHHHHHHHTT--GGGGTSHHHHHHHHHHHHHHHSPTT-PPP-HHHHHTHHHHHHHHHHHHHHHHHTTTSHHHHHH-EEEEEEEEE-TT--EEEEEEEEETTTEEEEEEEEE-TT----HHHHHHHHHHHHHHH-GGGEEEEEE---HHHHHHHHHHHHH-TT-EEEE-HHHHHHHHHHHHHHSHHHHHHHHHHHHHHHHHHH-HHHHHHHHHHHHHHHSS-----PPPSS-THHHHHHHHHHHHTHHHHHHHHH-HHHHHT----S----EE-TTS-EE---HHHHHHHHHH-IIIIIHHHHHHHHHHHHHHHHHHHHSSSS--GGGHHHHHHHHHHHHHH---TTHHHHHHHHHHHHHHH--HHHHHHHHH-GGGTTS-GGG-HHHHHHHHHHHHHHHHHHHHHHS-HHHHHHHHHHHHHS-TT-GGGGGG-GGGGGGTT-

Nearest PDB structures (foldseek):
  2nrz-assembly2_B  TM=5.990E-01  e=1.693E-01  Thermotoga maritima
  2nrx-assembly2_B  TM=3.804E-01  e=2.439E-01  Thermotoga maritima
  2nrx-assembly1_A  TM=3.399E-01  e=1.477E-01  Thermotoga maritima
  3k9j-assembly3_B  TM=3.496E-01  e=1.942E-01  Homo sapiens
  7o24-assembly1_C  TM=4.205E-01  e=6.657E-01  White-tufted-ear marmoset simian foamy virus

Organism: Prymnesium parvum (NCBI:txid97485)

Foldseek 3Di:
DPPDPPPPDPPCPPDVVVVVVVVLVVLQVVLVVLVCVDVVVDQDDLQSLCVQWPPWDQPDPVQSQWTWTQGSFPRDTFIGSGSPRSLVCLCVPPSHDPVVNVSSVVVVVVVVVVVVVVVVVVVVVVVVVVVVVVVVVVPVPDDDVNVVCVVVVVVVVVVVVVVVVCVCVVVVPDPCCCPDVNVVVVVVVVVVVVPDDDPDDDDDPVCVVPVVVVVVVVVVVVVVCVVPVPCVQLLQQFWEKEWEWDADPVRFIKIWIWIAGLPPGIDGDDIDGQPPHDPALVVVLVVSVVSCVVSPVLSHAEYEYADDPSVVSSVVVNCVVQVLHWYFYQVLRLLQVLLVQVCPPPLNVVLLVLLCLLLVVLVVDDVLVVQLQVLCCVVVVHRDHAFDDDPSGSLSSLVNLVVCLVSLVSNLCSCPDPVNVVVVPPVVCCVQPVDDPPDSPSDRSSVSSNVLSVPCPPNNVSSVLSNQLCVLSSVVSVQSPDSADCLLVVVVSLVVSLVSLVVGPRPCSVVSNVSSVVSCVVRDALLSLLQNCLDPVCLPPPSVVDPVSVVSNLSSLVSLLVSVCVVVVPSPVSVVVSCVCVVPPVNPSVCVVVVSSVVNHHSD/DPPDPPPPPPPCPPDPVVVVVVVLVVLQVVLVVLVCVDVVVDQDDLQSLCVQWPPWDQPDPVQSQWTWTQGSFPRDTFIGSGSPRSLVCLCVPPSHDPVVNVSSVVVVVVVVVVVVVVVVVVVVVVVVVVVVVVVVVPVVCDDDCNVVCVVVVVVVVVVVVVVVVCVCVVVVPDPVCCPDVNVVVVVVVVVVVVPDDDPDDDDDPVCVVPVVVVVVVVVVVVVVCVVCVPCVQLLQQAWEKEWEWDADPVRFIKIWIWIAGLPPGIDGDDIDGQPPHDLALVVVLVVSVVSCVVSPVLSHAEYEYADDPSVVSSVVVNCVVQVLHWYFYQVLRLLQVLLVQVCPPPLNVVLLVLLCLLLVVLVVDDVLVVQLQVLCCVPVVHRDHAFDDDPSRSLSSLVNLVVCLVSLVSNLCSCPDPVNVVVVPPVPCLVQPVDVPRDSPSDRSSVSSNVLSVPCPPNNVSSVLSNQLCVLSSVVSVQSPDSADCLLCVVVSLVVSLVSLVVGPRPCSVVSNVSSVVSCVVRDALLSLLQNCLAPVCLVPPSVVDPVSVVSNLVSLVSLLVSVCVVVVPSPVSVVVSCVCVVPPVNPSVCVVVVSSVVNHHSD

InterPro domains:
  IPR007021 Domain of unknown function DUF659 [PF04937] (203-357)
  IPR012337 Ribonuclease H-like superfamily [SSF53098] (277-602)

Radius of gyration: 38.41 Å; Cα contacts (8 Å, |Δi|>4): 1413; chains: 2; bounding box: 101×114×104 Å